Protein AF-0000000083444072 (afdb_homodimer)

pLDDT: mean 93.83, std 14.16, range [19.81, 98.94]

Solvent-accessible surface area (backbone atoms only — not comparable to full-atom values): 60366 Å² total; per-residue (Å²): 132,84,78,77,77,75,77,75,73,75,73,77,70,77,72,69,77,71,76,76,88,66,65,107,48,81,73,55,70,26,40,28,34,31,39,17,31,19,47,27,27,33,38,27,51,42,57,54,41,71,41,73,90,38,32,36,36,33,35,14,54,16,46,85,76,86,48,66,49,48,31,34,25,30,33,38,56,38,54,67,51,37,63,88,34,42,54,76,85,32,44,29,44,62,20,75,47,56,81,49,43,62,44,56,48,78,42,54,30,28,52,6,17,52,56,46,57,46,54,43,56,45,33,35,30,14,31,50,40,28,34,49,43,26,74,55,63,18,70,66,48,18,35,75,48,41,50,56,23,39,17,55,44,21,21,74,44,79,46,50,70,67,46,30,63,73,67,65,62,51,67,55,72,83,56,38,40,82,25,63,35,30,26,19,39,63,58,52,74,47,75,56,30,56,38,53,51,48,17,52,57,69,66,65,60,55,66,43,58,25,17,61,67,35,38,17,24,17,49,21,50,33,30,24,32,25,28,70,89,69,30,28,37,34,23,35,37,60,37,43,36,60,84,51,70,81,45,85,38,54,45,77,42,56,33,23,37,79,58,30,59,34,54,33,89,88,46,71,46,28,40,34,27,34,34,33,32,36,84,86,66,53,70,50,66,41,35,17,77,59,26,35,35,38,20,48,32,31,63,49,37,31,36,36,37,36,66,44,15,34,16,32,58,70,60,28,52,64,43,69,38,67,78,74,35,80,35,64,21,41,9,28,56,18,37,43,33,27,32,36,54,29,34,30,45,51,54,81,93,57,82,74,44,89,58,34,53,60,74,30,67,43,60,28,52,53,32,47,52,40,27,73,75,65,29,37,42,64,48,41,36,33,69,60,41,38,39,27,20,35,13,41,52,79,50,38,91,54,41,67,58,53,43,51,56,58,68,67,48,62,78,54,75,50,43,54,73,65,37,75,77,29,67,30,44,36,50,26,45,44,53,50,51,52,51,51,46,53,42,45,74,28,66,67,22,35,40,33,35,32,68,53,53,54,63,63,26,83,42,39,30,31,29,25,65,56,76,28,31,16,37,38,39,57,26,46,92,41,58,89,53,57,47,45,29,36,56,33,34,55,52,26,65,64,43,46,42,52,34,34,44,44,47,56,38,50,50,54,41,71,64,30,76,60,41,63,90,36,60,72,46,58,64,35,73,31,80,84,48,78,47,51,66,48,36,54,52,47,24,56,74,64,67,34,57,42,55,54,73,68,44,62,20,8,8,31,17,41,21,44,64,78,35,30,21,26,14,38,75,82,26,36,34,70,81,49,37,39,35,33,54,54,33,46,13,33,37,62,63,68,45,41,45,58,56,63,39,49,38,51,18,44,10,49,45,47,31,53,52,55,58,68,74,101,132,84,76,77,78,74,78,77,75,76,73,78,70,76,72,68,76,70,77,75,84,63,63,108,49,80,76,56,70,26,40,28,34,30,38,18,31,17,49,25,28,34,38,26,50,44,57,54,41,71,41,73,87,38,32,36,36,32,34,16,54,15,45,84,78,86,47,67,50,48,31,34,25,28,34,37,56,38,54,67,52,38,64,87,35,43,53,76,84,31,45,30,44,62,22,76,47,56,81,49,44,63,45,55,49,78,40,54,30,28,51,8,18,53,56,44,56,46,52,44,56,44,35,34,30,13,34,51,40,28,35,50,42,27,73,56,62,21,69,65,47,19,34,76,46,40,48,56,23,40,17,55,43,19,22,74,44,80,45,49,70,67,46,31,64,73,67,65,61,52,67,55,70,82,55,37,40,83,24,62,35,30,28,19,40,62,60,51,74,48,74,57,29,57,37,52,52,48,18,52,56,69,65,65,60,56,66,42,59,24,18,62,66,33,37,16,22,17,50,22,51,32,31,23,32,24,28,70,88,69,29,29,40,34,21,35,39,59,36,43,37,59,84,52,68,81,45,85,38,54,46,77,41,57,33,23,38,77,60,31,58,34,54,33,88,87,46,71,46,27,41,35,27,36,32,34,32,36,83,86,66,52,70,49,65,43,34,16,76,58,26,35,37,37,22,49,32,30,64,48,38,33,37,37,36,36,67,44,15,36,16,31,57,69,62,29,52,65,44,70,38,67,78,73,35,79,35,63,22,41,10,27,56,18,35,42,33,29,32,36,53,30,33,30,45,53,55,80,92,55,81,74,43,89,60,33,53,59,73,30,68,44,58,29,51,53,31,48,52,40,28,73,76,66,28,38,41,65,48,41,36,35,70,60,42,39,39,26,19,36,13,41,53,78,51,40,92,54,41,66,58,52,44,50,55,58,68,68,49,63,78,55,74,52,43,56,72,66,37,76,78,29,68,33,45,36,50,29,47,44,54,48,51,51,52,49,45,53,43,43,74,29,66,68,21,34,40,33,36,32,66,53,53,54,64,65,27,82,42,40,29,30,30,26,65,56,75,28,32,15,37,37,40,55,25,46,93,41,59,87,53,58,48,45,29,34,55,34,35,55,51,26,65,64,45,46,43,51,36,35,44,44,46,58,37,50,52,54,41,72,64,28,74,60,42,62,89,36,61,72,46,58,65,35,73,31,79,83,50,77,47,51,67,48,37,53,52,47,23,55,75,64,67,34,56,41,55,54,73,69,43,63,21,8,9,31,17,41,22,46,64,78,34,30,22,26,15,38,72,81,27,36,34,72,82,50,37,38,36,33,56,54,34,46,12,34,36,62,63,70,45,40,46,59,54,62,39,50,38,50,17,43,9,49,45,46,32,53,53,55,57,69,73,104

Secondary structure (DSSP, 8-state):
----------------------SS----EEEEEEE--SHHHHHHHHHHTTSTT--EEEE-SSB---SHHHH-GGGGG-GGGGTTSB-TT-BBPPBGGGTTB--B---B-BTTGGGGTS--EE----HHHHHHHHHTT-TT-SHHHHHHHHHHHEEEE---HHHHHHHT----GGG--S-SEEEE--S---TTHHHHHHHHHHTT----S-TTTT--SSEEE-EESEETTTTEE--HIIIIIGGGTT-TTEEEE-SEEEEEEEE-SSSTTBEEEEEEEETTS-EEEEEEEEEEEE-SHHHHHHHHHHHTTEE-HHHHHHHTPPPSEE-TTTT-SBB---EEEEEEE----SSS-TTHHHH-HHHHHHHHHHHHHHS-SGGG--S-SEEEEE-HHHH-S-HHHHHHHHHHS-TTTTS-THHHH-HHHHHHHHHHHHHHHHHHT-SSS-SEEEE--SS--EEEEEESS----BEEE--TT-TTS--EEE--TT-SHHHHHHHHHHHHHHHHHHTSGGGTTS--EEEETTTT--SHHHHHHHHHHTT-EES-SS--B-SS-BS-GGGT-SB-TT-BBTT-BSEEE-SGGG-SS--SS-HHHHHHHHHHHHHHHHHHH-/----------------------SS----EEEEEEE--SHHHHHHHHHHTTSTT--EEEE-SSB---SHHHHSGGGGG-GGGGTTSB-TT-BBPPBGGGTTB--B---B-BTTGGGGTS--EE----HHHHHHHHHTT-TT-SHHHHHHHHHHHEEEE---HHHHHHHT----GGG--S-SEEEE--S---TTHHHHHHHHHHTT----S-TTTT--SSEEE-EESEETTTTEE--HIIIIIGGGTT-TTEEEE-SEEEEEEEE-SSSTTBEEEEEEEETTS-EEEEEEEEEEEE-SHHHHHHHHHHHTTEE-HHHHHHTTPPPSEE-TTTT-SBB---EEEEEEE----SSS-TTHHHH-HHHHHHHHHHHHHHS-SGGG--S-SEEEEE-HHHH-S-HHHHHHHHHHS-TTTTS-THHHH-HHHHHHHHHHHHHHHHHHT-SSS-SEEEE--SS--EEEEEESS----BEEE--TT-TTS--EEE--TT-SHHHHHHHHHHHHHHHHHHTSGGGTTS--EEEETTTT--SHHHHHHHHHHTT-EES-SS--B-SS-BS-GGGT-SB-TT-BBTT-BSEEE-SGGG-SS--SS-HHHHHHHHHHHHHHHHHHH-

Structure (mmCIF, N/CA/C/O backbone):
data_AF-0000000083444072-model_v1
#
loop_
_entity.id
_entity.type
_entity.pdbx_description
1 polymer 'Glucose-methanol-choline oxidoreductase N-terminal domain-containing protein'
#
loop_
_atom_site.group_PDB
_atom_site.id
_atom_site.type_symbol
_atom_site.label_atom_id
_atom_site.label_alt_id
_atom_site.label_comp_id
_atom_site.label_asym_id
_atom_site.label_entity_id
_atom_site.label_seq_id
_atom_site.pdbx_PDB_ins_code
_atom_site.Cartn_x
_atom_site.Cartn_y
_atom_site.Cartn_z
_atom_site.occupancy
_atom_site.B_iso_or_equiv
_atom_site.auth_seq_id
_atom_site.auth_comp_id
_atom_site.auth_asym_id
_atom_site.auth_atom_id
_atom_site.pdbx_PDB_model_num
ATOM 1 N N . MET A 1 1 ? 26.516 13.695 -36.938 1 22.33 1 MET A N 1
ATOM 2 C CA . MET A 1 1 ? 27.594 13.883 -35.969 1 22.33 1 MET A CA 1
ATOM 3 C C . MET A 1 1 ? 27.172 13.438 -34.594 1 22.33 1 MET A C 1
ATOM 5 O O . MET A 1 1 ? 26.156 13.906 -34.062 1 22.33 1 MET A O 1
ATOM 9 N N . PRO A 1 2 ? 27.359 12.188 -34.125 1 20.38 2 PRO A N 1
ATOM 10 C CA . PRO A 1 2 ? 26.594 11.32 -33.219 1 20.38 2 PRO A CA 1
ATOM 11 C C . PRO A 1 2 ? 26.75 11.719 -31.75 1 20.38 2 PRO A C 1
ATOM 13 O O . PRO A 1 2 ? 27.875 11.883 -31.266 1 20.38 2 PRO A O 1
ATOM 16 N N . ALA A 1 3 ? 25.781 12.562 -31.312 1 24.22 3 ALA A N 1
ATOM 17 C CA . ALA A 1 3 ? 25.766 13.289 -30.047 1 24.22 3 ALA A CA 1
ATOM 18 C C . ALA A 1 3 ? 25.984 12.336 -28.859 1 24.22 3 ALA A C 1
ATOM 20 O O . ALA A 1 3 ? 25.281 11.328 -28.734 1 24.22 3 ALA A O 1
ATOM 21 N N . PHE A 1 4 ? 27.203 12.273 -28.297 1 22.8 4 PHE A N 1
ATOM 22 C CA . PHE A 1 4 ? 27.828 11.5 -27.234 1 22.8 4 PHE A CA 1
ATOM 23 C C . PHE A 1 4 ? 27.047 11.617 -25.938 1 22.8 4 PHE A C 1
ATOM 25 O O . PHE A 1 4 ? 26.859 12.719 -25.406 1 22.8 4 PHE A O 1
ATOM 32 N N . SER A 1 5 ? 25.969 10.875 -25.828 1 20.5 5 SER A N 1
ATOM 33 C CA . SER A 1 5 ? 24.984 10.891 -24.75 1 20.5 5 SER A CA 1
ATOM 34 C C . SER A 1 5 ? 25.641 10.602 -23.406 1 20.5 5 SER A C 1
ATOM 36 O O . SER A 1 5 ? 26.219 9.531 -23.203 1 20.5 5 SER A O 1
ATOM 38 N N . ARG A 1 6 ? 26.266 11.617 -22.797 1 23.25 6 ARG A N 1
ATOM 39 C CA . ARG A 1 6 ? 27.047 11.664 -21.562 1 23.25 6 ARG A CA 1
ATOM 40 C C . ARG A 1 6 ? 26.297 11.008 -20.406 1 23.25 6 ARG A C 1
ATOM 42 O O . ARG A 1 6 ? 25.172 11.398 -20.094 1 23.25 6 ARG A O 1
ATOM 49 N N . LEU A 1 7 ? 26.406 9.781 -20.125 1 21.8 7 LEU A N 1
ATOM 50 C CA . LEU A 1 7 ? 26.016 8.883 -19.047 1 21.8 7 LEU A CA 1
ATOM 51 C C . LEU A 1 7 ? 26.391 9.461 -17.688 1 21.8 7 LEU A C 1
ATOM 53 O O . LEU A 1 7 ? 27.562 9.492 -17.328 1 21.8 7 LEU A O 1
ATOM 57 N N . ALA A 1 8 ? 25.906 10.695 -17.359 1 24.34 8 ALA A N 1
ATOM 58 C CA . ALA A 1 8 ? 26.297 11.273 -16.078 1 24.34 8 ALA A CA 1
ATOM 59 C C . ALA A 1 8 ? 25.969 10.328 -14.922 1 24.34 8 ALA A C 1
ATOM 61 O O . ALA A 1 8 ? 24.797 10.031 -14.672 1 24.34 8 ALA A O 1
ATOM 62 N N . VAL A 1 9 ? 26.734 9.336 -14.641 1 23.8 9 VAL A N 1
ATOM 63 C CA . VAL A 1 9 ? 26.719 8.492 -13.453 1 23.8 9 VAL A CA 1
ATOM 64 C C . VAL A 1 9 ? 26.656 9.359 -12.203 1 23.8 9 VAL A C 1
ATOM 66 O O . VAL A 1 9 ? 27.562 10.148 -11.938 1 23.8 9 VAL A O 1
ATOM 69 N N . ALA A 1 10 ? 25.562 9.953 -11.922 1 24.78 10 ALA A N 1
ATOM 70 C CA . ALA A 1 10 ? 25.438 10.766 -10.719 1 24.78 10 ALA A CA 1
ATOM 71 C C . ALA A 1 10 ? 25.875 9.984 -9.484 1 24.78 10 ALA A C 1
ATOM 73 O O . ALA A 1 10 ? 25.266 8.969 -9.133 1 24.78 10 ALA A O 1
ATOM 74 N N . VAL A 1 11 ? 27.141 9.875 -9.234 1 25.41 11 VAL A N 1
ATOM 75 C CA . VAL A 1 11 ? 27.719 9.445 -7.973 1 25.41 11 VAL A CA 1
ATOM 76 C C . VAL A 1 11 ? 27.062 10.195 -6.816 1 25.41 11 VAL A C 1
ATOM 78 O O . VAL A 1 11 ? 27.156 11.422 -6.734 1 25.41 11 VAL A O 1
ATOM 81 N N . GLN A 1 12 ? 25.906 9.836 -6.508 1 25.47 12 GLN A N 1
ATOM 82 C CA . GLN A 1 12 ? 25.359 10.398 -5.273 1 25.47 12 GLN A CA 1
ATOM 83 C C . GLN A 1 12 ? 26.359 10.25 -4.117 1 25.47 12 GLN A C 1
ATOM 85 O O . GLN A 1 12 ? 26.625 9.141 -3.658 1 25.47 12 GLN A O 1
ATOM 90 N N . LEU A 1 13 ? 27.375 11.062 -4.137 1 27.72 13 LEU A N 1
ATOM 91 C CA . LEU A 1 13 ? 28.234 11.234 -2.967 1 27.72 13 LEU A CA 1
ATOM 92 C C . LEU A 1 13 ? 27.406 11.523 -1.722 1 27.72 13 LEU A C 1
ATOM 94 O O . LEU A 1 13 ? 26.625 12.484 -1.699 1 27.72 13 LEU A O 1
ATOM 98 N N . LEU A 1 14 ? 27.016 10.586 -1.054 1 28.97 14 LEU A N 1
ATOM 99 C CA . LEU A 1 14 ? 26.594 10.688 0.339 1 28.97 14 LEU A CA 1
ATOM 100 C C . LEU A 1 14 ? 27.531 11.594 1.128 1 28.97 14 LEU A C 1
ATOM 102 O O . LEU A 1 14 ? 28.609 11.172 1.544 1 28.97 14 LEU A O 1
ATOM 106 N N . ALA A 1 15 ? 27.625 12.789 0.689 1 27.89 15 ALA A N 1
ATOM 107 C CA . ALA A 1 15 ? 28.422 13.68 1.525 1 27.89 15 ALA A CA 1
ATOM 108 C C . ALA A 1 15 ? 27.781 13.852 2.902 1 27.89 15 ALA A C 1
ATOM 110 O O . ALA A 1 15 ? 26.875 14.672 3.078 1 27.89 15 ALA A O 1
ATOM 111 N N . VAL A 1 16 ? 27.391 12.773 3.596 1 31.75 16 VAL A N 1
ATOM 112 C CA . VAL A 1 16 ? 27.188 13.016 5.02 1 31.75 16 VAL A CA 1
ATOM 113 C C . VAL A 1 16 ? 28.438 13.625 5.633 1 31.75 16 VAL A C 1
ATOM 115 O O . VAL A 1 16 ? 29.5 13 5.652 1 31.75 16 VAL A O 1
ATOM 118 N N . ILE A 1 17 ? 28.594 14.797 5.484 1 32.66 17 ILE A N 1
ATOM 119 C CA . ILE A 1 17 ? 29.688 15.43 6.219 1 32.66 17 ILE A CA 1
ATOM 120 C C . ILE A 1 17 ? 29.609 15.039 7.695 1 32.66 17 ILE A C 1
ATOM 122 O O . ILE A 1 17 ? 28.609 15.32 8.359 1 32.66 17 ILE A O 1
ATOM 126 N N . VAL A 1 18 ? 30.297 13.969 8.094 1 35.69 18 VAL A N 1
ATOM 127 C CA . VAL A 1 18 ? 30.609 13.719 9.5 1 35.69 18 VAL A CA 1
ATOM 128 C C . VAL A 1 18 ? 31.25 14.953 10.117 1 35.69 18 VAL A C 1
ATOM 130 O O . VAL A 1 18 ? 32.219 15.484 9.586 1 35.69 18 VAL A O 1
ATOM 133 N N . ALA A 1 19 ? 30.578 15.555 11.086 1 34.44 19 ALA A N 1
ATOM 134 C CA . ALA A 1 19 ? 31.188 16.625 11.875 1 34.44 19 ALA A CA 1
ATOM 135 C C . ALA A 1 19 ? 32.594 16.266 12.305 1 34.44 19 ALA A C 1
ATOM 137 O O . ALA A 1 19 ? 32.875 15.125 12.719 1 34.44 19 ALA A O 1
ATOM 138 N N . PRO A 1 20 ? 33.719 16.984 12.078 1 34.66 20 PRO A N 1
ATOM 139 C CA . PRO A 1 20 ? 35.031 16.75 12.633 1 34.66 20 PRO A CA 1
ATOM 140 C C . PRO A 1 20 ? 35.031 16.5 14.141 1 34.66 20 PRO A C 1
ATOM 142 O O . PRO A 1 20 ? 34.125 16.953 14.836 1 34.66 20 PRO A O 1
ATOM 145 N N . VAL A 1 21 ? 35.688 15.5 14.758 1 32.81 21 VAL A N 1
ATOM 146 C CA . VAL A 1 21 ? 36.125 15.422 16.156 1 32.81 21 VAL A CA 1
ATOM 147 C C . VAL A 1 21 ? 36.75 16.75 16.594 1 32.81 21 VAL A C 1
ATOM 149 O O . VAL A 1 21 ? 37.812 17.125 16.109 1 32.81 21 VAL A O 1
ATOM 152 N N . LEU A 1 22 ? 36.031 17.781 16.984 1 32.41 22 LEU A N 1
ATOM 153 C CA . LEU A 1 22 ? 36.562 19.031 17.484 1 32.41 22 LEU A CA 1
ATOM 154 C C . LEU A 1 22 ? 37.406 18.812 18.734 1 32.41 22 LEU A C 1
ATOM 156 O O . LEU A 1 22 ? 36.906 18.219 19.703 1 32.41 22 LEU A O 1
ATOM 160 N N . GLY A 1 23 ? 38.781 18.719 18.812 1 32.22 23 GLY A N 1
ATOM 161 C CA . GLY A 1 23 ? 39.562 19.016 20 1 32.22 23 GLY A CA 1
ATOM 162 C C . GLY A 1 23 ? 38.938 20.094 20.859 1 32.22 23 GLY A C 1
ATOM 163 O O . GLY A 1 23 ? 37.906 20.672 20.5 1 32.22 23 GLY A O 1
ATOM 164 N N . ALA A 1 24 ? 39.75 20.891 21.844 1 35.5 24 ALA A N 1
ATOM 165 C CA . ALA A 1 24 ? 39.219 22.016 22.609 1 35.5 24 ALA A CA 1
ATOM 166 C C . ALA A 1 24 ? 38.406 22.938 21.719 1 35.5 24 ALA A C 1
ATOM 168 O O . ALA A 1 24 ? 38.906 23.953 21.25 1 35.5 24 ALA A O 1
ATOM 169 N N . ALA A 1 25 ? 37.75 22.562 20.578 1 38.97 25 ALA A N 1
ATOM 170 C CA . ALA A 1 25 ? 37.344 23.016 19.25 1 38.97 25 ALA A CA 1
ATOM 171 C C . ALA A 1 25 ? 36.344 24.156 19.359 1 38.97 25 ALA A C 1
ATOM 173 O O . ALA A 1 25 ? 35.562 24.234 20.328 1 38.97 25 ALA A O 1
ATOM 174 N N . ALA A 1 26 ? 36.156 25.141 18.484 1 43.91 26 ALA A N 1
ATOM 175 C CA . ALA A 1 26 ? 35.281 26.266 18.219 1 43.91 26 ALA A CA 1
ATOM 176 C C . ALA A 1 26 ? 33.812 25.844 18.234 1 43.91 26 ALA A C 1
ATOM 178 O O . ALA A 1 26 ? 33.438 24.812 17.672 1 43.91 26 ALA A O 1
ATOM 179 N N . LYS A 1 27 ? 33.188 26.375 19.219 1 61.53 27 LYS A N 1
ATOM 180 C CA . LYS A 1 27 ? 31.734 26.203 19.359 1 61.53 27 LYS A CA 1
ATOM 181 C C . LYS A 1 27 ? 31.047 26.312 18 1 61.53 27 LYS A C 1
ATOM 183 O O . LYS A 1 27 ? 31.156 27.344 17.328 1 61.53 27 LYS A O 1
ATOM 188 N N . PRO A 1 28 ? 30.469 25.344 17.359 1 74.94 28 PRO A N 1
ATOM 189 C CA . PRO A 1 28 ? 29.828 25.484 16.047 1 74.94 28 PRO A CA 1
ATOM 190 C C . PRO A 1 28 ? 28.766 26.578 16.031 1 74.94 28 PRO A C 1
ATOM 192 O O . PRO A 1 28 ? 27.828 26.547 16.828 1 74.94 28 PRO A O 1
ATOM 195 N N . GLN A 1 29 ? 29.094 27.703 15.289 1 90.44 29 GLN A N 1
ATOM 196 C CA . GLN A 1 29 ? 28.266 28.906 15.242 1 90.44 29 GLN A CA 1
ATOM 197 C C . GLN A 1 29 ? 27.75 29.172 13.828 1 90.44 29 GLN A C 1
ATOM 199 O O . GLN A 1 29 ? 28.5 29.031 12.859 1 90.44 29 GLN A O 1
ATOM 204 N N . TYR A 1 30 ? 26.484 29.469 13.758 1 97.88 30 TYR A N 1
ATOM 205 C CA . TYR A 1 30 ? 25.781 29.844 12.531 1 97.88 30 TYR A CA 1
ATOM 206 C C . TYR A 1 30 ? 25.094 31.188 12.688 1 97.88 30 TYR A C 1
ATOM 208 O O . TYR A 1 30 ? 24.906 31.672 13.805 1 97.88 30 TYR A O 1
ATOM 216 N N . ASP A 1 31 ? 24.828 31.844 11.57 1 98.06 31 ASP A N 1
ATOM 217 C CA . ASP A 1 31 ? 23.969 33.031 11.664 1 98.06 31 ASP A CA 1
ATOM 218 C C . ASP A 1 31 ? 22.562 32.656 12.148 1 98.06 31 ASP A C 1
ATOM 220 O O . ASP A 1 31 ? 22.016 33.312 13.023 1 98.06 31 ASP A O 1
ATOM 224 N N . TYR A 1 32 ? 22.062 31.578 11.586 1 98.56 32 TYR A N 1
ATOM 225 C CA . TYR A 1 32 ? 20.734 31.094 11.945 1 98.56 32 TYR A CA 1
ATOM 226 C C . TYR A 1 32 ? 20.766 29.609 12.281 1 98.56 32 TYR A C 1
ATOM 228 O O . TYR A 1 32 ? 21.469 28.828 11.633 1 98.56 32 TYR A O 1
ATOM 236 N N . VAL A 1 33 ? 20.016 29.25 13.305 1 98.75 33 VAL A N 1
ATOM 237 C CA . VAL A 1 33 ? 19.734 27.859 13.633 1 98.75 33 VAL A CA 1
ATOM 238 C C . VAL A 1 33 ? 18.234 27.594 13.523 1 98.75 33 VAL A C 1
ATOM 240 O O . VAL A 1 33 ? 17.438 28.219 14.219 1 98.75 33 VAL A O 1
ATOM 243 N N . ILE A 1 34 ? 17.891 26.719 12.594 1 98.94 34 ILE A N 1
ATOM 244 C CA . ILE A 1 34 ? 16.484 26.375 12.352 1 98.94 34 ILE A CA 1
ATOM 245 C C . ILE A 1 34 ? 16.188 25 12.945 1 98.94 34 ILE A C 1
ATOM 247 O O . ILE A 1 34 ? 16.875 24.016 12.641 1 98.94 34 ILE A O 1
ATOM 251 N N . VAL A 1 35 ? 15.18 24.938 13.805 1 98.94 35 VAL A N 1
ATOM 252 C CA . VAL A 1 35 ? 14.766 23.688 14.422 1 98.94 35 VAL A CA 1
ATOM 253 C C . VAL A 1 35 ? 13.578 23.094 13.672 1 98.94 35 VAL A C 1
ATOM 255 O O . VAL A 1 35 ? 12.438 23.531 13.867 1 98.94 35 VAL A O 1
ATOM 258 N N . GLY A 1 36 ? 13.812 22.062 12.891 1 98.81 36 GLY A N 1
ATOM 259 C CA . GLY A 1 36 ? 12.828 21.422 12.039 1 98.81 36 GLY A CA 1
ATOM 260 C C . GLY A 1 36 ? 13.148 21.531 10.555 1 98.81 36 GLY A C 1
ATOM 261 O O . GLY A 1 36 ? 13.258 22.641 10.023 1 98.81 36 GLY A O 1
ATOM 262 N N . GLY A 1 37 ? 13.336 20.438 9.945 1 98.81 37 GLY A N 1
ATOM 263 C CA . GLY A 1 37 ? 13.57 20.375 8.516 1 98.81 37 GLY A CA 1
ATOM 264 C C . GLY A 1 37 ? 12.336 19.969 7.723 1 98.81 37 GLY A C 1
ATOM 265 O O . GLY A 1 37 ? 12.422 19.156 6.801 1 98.81 37 GLY A O 1
ATOM 266 N N . GLY A 1 38 ? 11.133 20.453 8.133 1 98.69 38 GLY A N 1
ATOM 267 C CA . GLY A 1 38 ? 9.898 20.281 7.387 1 98.69 38 GLY A CA 1
ATOM 268 C C . GLY A 1 38 ? 9.727 21.312 6.277 1 98.69 38 GLY A C 1
ATOM 269 O O . GLY A 1 38 ? 10.711 21.859 5.777 1 98.69 38 GLY A O 1
ATOM 270 N N . VAL A 1 39 ? 8.523 21.625 5.891 1 98.81 39 VAL A N 1
ATOM 271 C CA . VAL A 1 39 ? 8.195 22.484 4.754 1 98.81 39 VAL A CA 1
ATOM 272 C C . VAL A 1 39 ? 8.781 23.875 4.965 1 98.81 39 VAL A C 1
ATOM 274 O O . VAL A 1 39 ? 9.625 24.328 4.188 1 98.81 39 VAL A O 1
ATOM 277 N N . THR A 1 40 ? 8.43 24.484 6.031 1 98.94 40 THR A N 1
ATOM 278 C CA . THR A 1 40 ? 8.797 25.891 6.23 1 98.94 40 THR A CA 1
ATOM 279 C C . THR A 1 40 ? 10.273 26.016 6.574 1 98.94 40 THR A C 1
ATOM 281 O O . THR A 1 40 ? 10.945 26.953 6.129 1 98.94 40 THR A O 1
ATOM 284 N N . GLY A 1 41 ? 10.805 25.062 7.332 1 98.88 41 GLY A N 1
ATOM 285 C CA . GLY A 1 41 ? 12.219 25.109 7.668 1 98.88 41 GLY A CA 1
ATOM 286 C C . GLY A 1 41 ? 13.125 25.047 6.449 1 98.88 41 GLY A C 1
ATOM 287 O O . GLY A 1 41 ? 14.086 25.812 6.344 1 98.88 41 GLY A O 1
ATOM 288 N N . LEU A 1 42 ? 12.773 24.188 5.59 1 98.88 42 LEU A N 1
ATOM 289 C CA . LEU A 1 42 ? 13.594 24.016 4.398 1 98.88 42 LEU A CA 1
ATOM 290 C C . LEU A 1 42 ? 13.461 25.219 3.471 1 98.88 42 LEU A C 1
ATOM 292 O O . LEU A 1 42 ? 14.422 25.609 2.809 1 98.88 42 LEU A O 1
ATOM 296 N N . ILE A 1 43 ? 12.281 25.812 3.371 1 98.94 43 ILE A N 1
ATOM 297 C CA . ILE A 1 43 ? 12.078 26.984 2.531 1 98.94 43 ILE A CA 1
ATOM 298 C C . ILE A 1 43 ? 12.906 28.156 3.068 1 98.94 43 ILE A C 1
ATOM 300 O O . ILE A 1 43 ? 13.617 28.828 2.311 1 98.94 43 ILE A O 1
ATOM 304 N N . VAL A 1 44 ? 12.82 28.375 4.363 1 98.88 44 VAL A N 1
ATOM 305 C CA . VAL A 1 44 ? 13.539 29.5 4.965 1 98.88 44 VAL A CA 1
ATOM 306 C C . VAL A 1 44 ? 15.039 29.281 4.844 1 98.88 44 VAL A C 1
ATOM 308 O O . VAL A 1 44 ? 15.789 30.203 4.531 1 98.88 44 VAL A O 1
ATOM 311 N N . ALA A 1 45 ? 15.453 28.016 5.094 1 98.88 45 ALA A N 1
ATOM 312 C CA . ALA A 1 45 ? 16.859 27.688 4.914 1 98.88 45 ALA A CA 1
ATOM 313 C C . ALA A 1 45 ? 17.312 27.984 3.486 1 98.88 45 ALA A C 1
ATOM 315 O O . ALA A 1 45 ? 18.391 28.562 3.27 1 98.88 45 ALA A O 1
ATOM 316 N N . ASN A 1 46 ? 16.531 27.531 2.531 1 98.81 46 ASN A N 1
ATOM 317 C CA . ASN A 1 46 ? 16.812 27.766 1.118 1 98.81 46 ASN A CA 1
ATOM 318 C C . ASN A 1 46 ? 16.938 29.266 0.812 1 98.81 46 ASN A C 1
ATOM 320 O O . ASN A 1 46 ? 17.953 29.703 0.275 1 98.81 46 ASN A O 1
ATOM 324 N N . ARG A 1 47 ? 16.016 30.031 1.199 1 98.75 47 ARG A N 1
ATOM 325 C CA . ARG A 1 47 ? 15.945 31.438 0.835 1 98.75 47 ARG A CA 1
ATOM 326 C C . ARG A 1 47 ? 17.031 32.25 1.541 1 98.75 47 ARG A C 1
ATOM 328 O O . ARG A 1 47 ? 17.641 33.125 0.943 1 98.75 47 ARG A O 1
ATOM 335 N N . ILE A 1 48 ? 17.297 31.984 2.811 1 98.5 48 ILE A N 1
ATOM 336 C CA . ILE A 1 48 ? 18.297 32.75 3.555 1 98.5 48 ILE A CA 1
ATOM 337 C C . ILE A 1 48 ? 19.688 32.469 2.967 1 98.5 48 ILE A C 1
ATOM 339 O O . ILE A 1 48 ? 20.5 33.375 2.826 1 98.5 48 ILE A O 1
ATOM 343 N N . THR A 1 49 ? 19.969 31.234 2.564 1 98.38 49 THR A N 1
ATOM 344 C CA . THR A 1 49 ? 21.312 30.859 2.135 1 98.38 49 THR A CA 1
ATOM 345 C C . THR A 1 49 ? 21.562 31.281 0.69 1 98.38 49 THR A C 1
ATOM 347 O O . THR A 1 49 ? 22.656 31.062 0.154 1 98.38 49 THR A O 1
ATOM 350 N N . GLU A 1 50 ? 20.516 31.844 0.04 1 98 50 GLU A N 1
ATOM 351 C CA . GLU A 1 50 ? 20.781 32.5 -1.225 1 98 50 GLU A CA 1
ATOM 352 C C . GLU A 1 50 ? 21.891 33.562 -1.068 1 98 50 GLU A C 1
ATOM 354 O O . GLU A 1 50 ? 22.641 33.812 -2.01 1 98 50 GLU A O 1
ATOM 359 N N . ASP A 1 51 ? 21.906 34.125 0.073 1 97.69 51 ASP A N 1
ATOM 360 C CA . ASP A 1 51 ? 23.016 35 0.441 1 97.69 51 ASP A CA 1
ATOM 361 C C . ASP A 1 51 ? 24.188 34.219 1.006 1 97.69 51 ASP A C 1
ATOM 363 O O . ASP A 1 51 ? 24.125 33.75 2.146 1 97.69 51 ASP A O 1
ATOM 367 N N . LYS A 1 52 ? 25.219 34.156 0.364 1 97 52 LYS A N 1
ATOM 368 C CA . LYS A 1 52 ? 26.344 33.281 0.684 1 97 52 LYS A CA 1
ATOM 369 C C . LYS A 1 52 ? 27.016 33.719 1.989 1 97 52 LYS A C 1
ATOM 371 O O . LYS A 1 52 ? 27.766 32.969 2.59 1 97 52 LYS A O 1
ATOM 376 N N . SER A 1 53 ? 26.812 34.906 2.414 1 96.69 53 SER A N 1
ATOM 377 C CA . SER A 1 53 ? 27.422 35.406 3.637 1 96.69 53 SER A CA 1
ATOM 378 C C . SER A 1 53 ? 26.656 34.969 4.871 1 96.69 53 SER A C 1
ATOM 380 O O . SER A 1 53 ? 27.125 35.125 6 1 96.69 53 SER A O 1
ATOM 382 N N . LYS A 1 54 ? 25.516 34.375 4.707 1 98 54 LYS A N 1
ATOM 383 C CA . LYS A 1 54 ? 24.688 33.906 5.809 1 98 54 LYS A CA 1
ATOM 384 C C . LYS A 1 54 ? 24.797 32.375 5.961 1 98 54 LYS A C 1
ATOM 386 O O . LYS A 1 54 ? 24.578 31.641 5 1 98 54 LYS A O 1
ATOM 391 N N . THR A 1 55 ? 25.094 31.969 7.125 1 98.12 55 THR A N 1
ATOM 392 C CA . THR A 1 55 ? 25.203 30.531 7.395 1 98.12 55 THR A CA 1
ATOM 393 C C . THR A 1 55 ? 23.969 30.031 8.156 1 98.12 55 THR A C 1
ATOM 395 O O . THR A 1 55 ? 23.453 30.734 9.023 1 98.12 55 THR A O 1
ATOM 398 N N . VAL A 1 56 ? 23.5 28.844 7.738 1 98.69 56 VAL A N 1
ATOM 399 C CA . VAL A 1 56 ? 22.297 28.281 8.328 1 98.69 56 VAL A CA 1
ATOM 400 C C . VAL A 1 56 ? 22.531 26.828 8.711 1 98.69 56 VAL A C 1
ATOM 402 O O . VAL A 1 56 ? 23.141 26.062 7.945 1 98.69 56 VAL A O 1
ATOM 405 N N . LEU A 1 57 ? 22.141 26.469 9.93 1 98.69 57 LEU A N 1
ATOM 406 C CA . LEU A 1 57 ? 22.031 25.078 10.359 1 98.69 57 LEU A CA 1
ATOM 407 C C . LEU A 1 57 ? 20.562 24.688 10.523 1 98.69 57 LEU A C 1
ATOM 409 O O . LEU A 1 57 ? 19.797 25.375 11.188 1 98.69 57 LEU A O 1
ATOM 413 N N . VAL A 1 58 ? 20.172 23.625 9.836 1 98.81 58 VAL A N 1
ATOM 414 C CA . VAL A 1 58 ? 18.859 23.016 10.055 1 98.81 58 VAL A CA 1
ATOM 415 C C . VAL A 1 58 ? 19.031 21.719 10.859 1 98.81 58 VAL A C 1
ATOM 417 O O . VAL A 1 58 ? 19.844 20.859 10.516 1 98.81 58 VAL A O 1
ATOM 420 N N . VAL A 1 59 ? 18.266 21.641 11.93 1 98.69 59 VAL A N 1
ATOM 421 C CA . VAL A 1 59 ? 18.281 20.438 12.758 1 98.69 59 VAL A CA 1
ATOM 422 C C . VAL A 1 59 ? 16.953 19.672 12.586 1 98.69 59 VAL A C 1
ATOM 424 O O . VAL A 1 59 ? 15.883 20.25 12.773 1 98.69 59 VAL A O 1
ATOM 427 N N . GLU A 1 60 ? 17.031 18.422 12.148 1 98.69 60 GLU A N 1
ATOM 428 C CA . GLU A 1 60 ? 15.891 17.547 11.906 1 98.69 60 GLU A CA 1
ATOM 429 C C . GLU A 1 60 ? 16.016 16.234 12.672 1 98.69 60 GLU A C 1
ATOM 431 O O . GLU A 1 60 ? 17.047 15.562 12.578 1 98.69 60 GLU A O 1
ATOM 436 N N . ALA A 1 61 ? 14.938 15.914 13.406 1 98.25 61 ALA A N 1
ATOM 437 C CA . ALA A 1 61 ? 14.938 14.695 14.211 1 98.25 61 ALA A CA 1
ATOM 438 C C . ALA A 1 61 ? 14.906 13.453 13.32 1 98.25 61 ALA A C 1
ATOM 440 O O . ALA A 1 61 ? 15.477 12.422 13.672 1 98.25 61 ALA A O 1
ATOM 441 N N . GLY A 1 62 ? 14.211 13.547 12.25 1 98 62 GLY A N 1
ATOM 442 C CA . GLY A 1 62 ? 14.062 12.414 11.352 1 98 62 GLY A CA 1
ATOM 443 C C . GLY A 1 62 ? 15.227 12.258 10.391 1 98 62 GLY A C 1
ATOM 444 O O . GLY A 1 62 ? 16.125 13.102 10.352 1 98 62 GLY A O 1
ATOM 445 N N . ASP A 1 63 ? 15.203 11.188 9.594 1 97.56 63 ASP A N 1
ATOM 446 C CA . ASP A 1 63 ? 16.25 10.875 8.617 1 97.56 63 ASP A CA 1
ATOM 447 C C . ASP A 1 63 ? 15.906 11.453 7.246 1 97.56 63 ASP A C 1
ATOM 449 O O . ASP A 1 63 ? 14.812 11.984 7.043 1 97.56 63 ASP A O 1
ATOM 453 N N . ASN A 1 64 ? 16.922 11.469 6.43 1 97.38 64 ASN A N 1
ATOM 454 C CA . ASN A 1 64 ? 16.719 11.734 5.012 1 97.38 64 ASN A CA 1
ATOM 455 C C . ASN A 1 64 ? 16.328 10.469 4.254 1 97.38 64 ASN A C 1
ATOM 457 O O . ASN A 1 64 ? 17.156 9.586 4.031 1 97.38 64 ASN A O 1
ATOM 461 N N . VAL A 1 65 ? 15.047 10.375 3.9 1 95.69 65 VAL A N 1
ATOM 462 C CA . VAL A 1 65 ? 14.508 9.141 3.342 1 95.69 65 VAL A CA 1
ATOM 463 C C . VAL A 1 65 ? 13.977 9.398 1.935 1 95.69 65 VAL A C 1
ATOM 465 O O . VAL A 1 65 ? 13.258 10.375 1.705 1 95.69 65 VAL A O 1
ATOM 468 N N . ASP A 1 66 ? 14.375 8.617 0.926 1 93.25 66 ASP A N 1
ATOM 469 C CA . ASP A 1 66 ? 13.906 8.703 -0.452 1 93.25 66 ASP A CA 1
ATOM 470 C C . ASP A 1 66 ? 13.695 7.305 -1.042 1 93.25 66 ASP A C 1
ATOM 472 O O . ASP A 1 66 ? 14.586 6.77 -1.706 1 93.25 66 ASP A O 1
ATOM 476 N N . THR A 1 67 ? 12.57 6.754 -0.808 1 92.81 67 THR A N 1
ATOM 477 C CA . THR A 1 67 ? 12.18 5.426 -1.27 1 92.81 67 THR A CA 1
ATOM 478 C C . THR A 1 67 ? 10.961 5.504 -2.182 1 92.81 67 THR A C 1
ATOM 480 O O . THR A 1 67 ? 10.367 6.574 -2.346 1 92.81 67 THR A O 1
ATOM 483 N N . ASP A 1 68 ? 10.547 4.461 -2.791 1 92.94 68 ASP A N 1
ATOM 484 C CA . ASP A 1 68 ? 9.352 4.426 -3.625 1 92.94 68 ASP A CA 1
ATOM 485 C C . ASP A 1 68 ? 8.125 4.891 -2.846 1 92.94 68 ASP A C 1
ATOM 487 O O . ASP A 1 68 ? 7.25 5.562 -3.396 1 92.94 68 ASP A O 1
ATOM 491 N N . ASN A 1 69 ? 8.102 4.57 -1.562 1 94.31 69 ASN A N 1
ATOM 492 C CA . ASN A 1 69 ? 6.977 4.957 -0.715 1 94.31 69 ASN A CA 1
ATOM 493 C C . ASN A 1 69 ? 6.844 6.477 -0.621 1 94.31 69 ASN A C 1
ATOM 495 O O . ASN A 1 69 ? 5.734 6.996 -0.481 1 94.31 69 ASN A O 1
ATOM 499 N N . THR A 1 70 ? 7.965 7.199 -0.699 1 96.56 70 THR A N 1
ATOM 500 C CA . THR A 1 70 ? 7.941 8.648 -0.532 1 96.56 70 THR A CA 1
ATOM 501 C C . THR A 1 70 ? 8.047 9.352 -1.883 1 96.56 70 THR A C 1
ATOM 503 O O . THR A 1 70 ? 7.789 10.555 -1.986 1 96.56 70 THR A O 1
ATOM 506 N N . LYS A 1 71 ? 8.375 8.594 -2.998 1 96.94 71 LYS A N 1
ATOM 507 C CA . LYS A 1 71 ? 8.609 9.188 -4.312 1 96.94 71 LYS A CA 1
ATOM 508 C C . LYS A 1 71 ? 7.375 9.062 -5.199 1 96.94 71 LYS A C 1
ATOM 510 O O . LYS A 1 71 ? 7.039 9.992 -5.934 1 96.94 71 LYS A O 1
ATOM 515 N N . ILE A 1 72 ? 6.742 7.906 -5.148 1 97.75 72 ILE A N 1
ATOM 516 C CA . ILE A 1 72 ? 5.688 7.586 -6.102 1 97.75 72 ILE A CA 1
ATOM 517 C C . ILE A 1 72 ? 4.359 8.172 -5.617 1 97.75 72 ILE A C 1
ATOM 519 O O . ILE A 1 72 ? 3.906 7.863 -4.516 1 97.75 72 ILE A O 1
ATOM 523 N N . PRO A 1 73 ? 3.691 8.961 -6.434 1 98.44 73 PRO A N 1
ATOM 524 C CA . PRO A 1 73 ? 2.471 9.641 -5.996 1 98.44 73 PRO A CA 1
ATOM 525 C C . PRO A 1 73 ? 1.389 8.672 -5.527 1 98.44 73 PRO A C 1
ATOM 527 O O . PRO A 1 73 ? 0.757 8.898 -4.492 1 98.44 73 PRO A O 1
ATOM 530 N N . TYR A 1 74 ? 1.209 7.555 -6.156 1 97.88 74 TYR A N 1
ATOM 531 C CA . TYR A 1 74 ? 0.154 6.609 -5.805 1 97.88 74 TYR A CA 1
ATOM 532 C C . TYR A 1 74 ? 0.319 6.121 -4.371 1 97.88 74 TYR A C 1
ATOM 534 O O . TYR A 1 74 ? -0.66 5.75 -3.717 1 97.88 74 TYR A O 1
ATOM 542 N N . LYS A 1 75 ? 1.505 6.094 -3.885 1 96.75 75 LYS A N 1
ATOM 543 C CA . LYS A 1 75 ? 1.762 5.562 -2.549 1 96.75 75 LYS A CA 1
ATOM 544 C C . LYS A 1 75 ? 1.168 6.469 -1.474 1 96.75 75 LYS A C 1
ATOM 546 O O . LYS A 1 75 ? 1.039 6.062 -0.316 1 96.75 75 LYS A O 1
ATOM 551 N N . ALA A 1 76 ? 0.692 7.598 -1.854 1 96.81 76 ALA A N 1
ATOM 552 C CA . ALA A 1 76 ? -0.066 8.445 -0.935 1 96.81 76 ALA A CA 1
ATOM 553 C C . ALA A 1 76 ? -1.386 7.781 -0.545 1 96.81 76 ALA A C 1
ATOM 555 O O . ALA A 1 76 ? -2.01 8.164 0.447 1 96.81 76 ALA A O 1
ATOM 556 N N . ASN A 1 77 ? -1.817 6.852 -1.332 1 94.81 77 ASN A N 1
ATOM 557 C CA . ASN A 1 77 ? -3.045 6.117 -1.039 1 94.81 77 ASN A CA 1
ATOM 558 C C . ASN A 1 77 ? -2.809 5.012 -0.016 1 94.81 77 ASN A C 1
ATOM 560 O O . ASN A 1 77 ? -3.76 4.457 0.534 1 94.81 77 ASN A O 1
ATOM 564 N N . ASP A 1 78 ? -1.563 4.723 0.241 1 93.12 78 ASP A N 1
ATOM 565 C CA . ASP A 1 78 ? -1.159 3.664 1.162 1 93.12 78 ASP A CA 1
ATOM 566 C C . ASP A 1 78 ? -0.698 4.246 2.496 1 93.12 78 ASP A C 1
ATOM 568 O O . ASP A 1 78 ? 0.464 4.629 2.645 1 93.12 78 ASP A O 1
ATOM 572 N N . LEU A 1 79 ? -1.562 4.207 3.477 1 91.56 79 LEU A N 1
ATOM 573 C CA . LEU A 1 79 ? -1.251 4.809 4.766 1 91.56 79 LEU A CA 1
ATOM 574 C C . LEU A 1 79 ? -0.026 4.152 5.395 1 91.56 79 LEU A C 1
ATOM 576 O O . LEU A 1 79 ? 0.69 4.785 6.176 1 91.56 79 LEU A O 1
ATOM 580 N N . THR A 1 80 ? 0.265 2.943 5.059 1 92 80 THR A N 1
ATOM 581 C CA . THR A 1 80 ? 1.386 2.221 5.652 1 92 80 THR A CA 1
ATOM 582 C C . THR A 1 80 ? 2.711 2.709 5.074 1 92 80 THR A C 1
ATOM 584 O O . THR A 1 80 ? 3.777 2.414 5.617 1 92 80 THR A O 1
ATOM 587 N N . SER A 1 81 ? 2.668 3.467 4.012 1 92.94 81 SER A N 1
ATOM 588 C CA . SER A 1 81 ? 3.869 4.012 3.389 1 92.94 81 SER A CA 1
ATOM 589 C C . SER A 1 81 ? 4.555 5.023 4.301 1 92.94 81 SER A C 1
ATOM 591 O O . SER A 1 81 ? 5.742 5.312 4.133 1 92.94 81 SER A O 1
ATOM 593 N N . ALA A 1 82 ? 3.826 5.531 5.273 1 92.94 82 ALA A N 1
ATOM 594 C CA . ALA A 1 82 ? 4.379 6.535 6.18 1 92.94 82 ALA A CA 1
ATOM 595 C C . ALA A 1 82 ? 4.945 5.887 7.438 1 92.94 82 ALA A C 1
ATOM 597 O O . ALA A 1 82 ? 5.539 6.562 8.281 1 92.94 82 ALA A O 1
ATOM 598 N N . ALA A 1 83 ? 4.746 4.609 7.566 1 89.62 83 ALA A N 1
ATOM 599 C CA . ALA A 1 83 ? 5.203 3.908 8.766 1 89.62 83 ALA A CA 1
ATOM 600 C C . ALA A 1 83 ? 6.699 4.109 8.977 1 89.62 83 ALA A C 1
ATOM 602 O O . ALA A 1 83 ? 7.488 4.016 8.031 1 89.62 83 ALA A O 1
ATOM 603 N N . GLY A 1 84 ? 7.07 4.508 10.172 1 91.5 84 GLY A N 1
ATOM 604 C CA . GLY A 1 84 ? 8.469 4.73 10.523 1 91.5 84 GLY A CA 1
ATOM 605 C C . GLY A 1 84 ? 8.922 6.156 10.281 1 91.5 84 GLY A C 1
ATOM 606 O O . GLY A 1 84 ? 10.047 6.52 10.633 1 91.5 84 GLY A O 1
ATOM 607 N N . LEU A 1 85 ? 8.062 6.98 9.727 1 96.38 85 LEU A N 1
ATOM 608 C CA . LEU A 1 85 ? 8.422 8.359 9.398 1 96.38 85 LEU A CA 1
ATOM 609 C C . LEU A 1 85 ? 7.617 9.344 10.242 1 96.38 85 LEU A C 1
ATOM 611 O O . LEU A 1 85 ? 7.453 10.5 9.859 1 96.38 85 LEU A O 1
ATOM 615 N N . ILE A 1 86 ? 7.016 8.867 11.336 1 95.88 86 ILE A N 1
ATOM 616 C CA . ILE A 1 86 ? 6.207 9.656 12.266 1 95.88 86 ILE A CA 1
ATOM 617 C C . ILE A 1 86 ? 6.762 9.516 13.68 1 95.88 86 ILE A C 1
ATOM 619 O O . ILE A 1 86 ? 7.316 8.477 14.039 1 95.88 86 ILE A O 1
ATOM 623 N N . TRP A 1 87 ? 6.707 10.641 14.43 1 95.5 87 TRP A N 1
ATOM 624 C CA . TRP A 1 87 ? 7.039 10.516 15.852 1 95.5 87 TRP A CA 1
ATOM 625 C C . TRP A 1 87 ? 6.215 9.414 16.516 1 95.5 87 TRP A C 1
ATOM 627 O O . TRP A 1 87 ? 4.988 9.391 16.375 1 95.5 87 TRP A O 1
ATOM 637 N N . GLU A 1 88 ? 6.883 8.547 17.188 1 89.12 88 GLU A N 1
ATOM 638 C CA . GLU A 1 88 ? 6.207 7.398 17.766 1 89.12 88 GLU A CA 1
ATOM 639 C C . GLU A 1 88 ? 5.723 7.707 19.188 1 89.12 88 GLU A C 1
ATOM 641 O O . GLU A 1 88 ? 6.281 8.57 19.859 1 89.12 88 GLU A O 1
ATOM 646 N N . ASN A 1 89 ? 4.648 7.137 19.578 1 90.25 89 ASN A N 1
ATOM 647 C CA . ASN A 1 89 ? 4.137 7.07 20.938 1 90.25 89 ASN A CA 1
ATOM 648 C C . ASN A 1 89 ? 3.598 8.422 21.391 1 90.25 89 ASN A C 1
ATOM 650 O O . ASN A 1 89 ? 3.711 8.773 22.578 1 90.25 89 ASN A O 1
ATOM 654 N N . ILE A 1 90 ? 3.203 9.297 20.516 1 95.88 90 ILE A N 1
ATOM 655 C CA . ILE A 1 90 ? 2.457 10.477 20.922 1 95.88 90 ILE A CA 1
ATOM 656 C C . ILE A 1 90 ? 0.959 10.227 20.766 1 95.88 90 ILE A C 1
ATOM 658 O O . ILE A 1 90 ? 0.462 10.062 19.641 1 95.88 90 ILE A O 1
ATOM 662 N N . ASN A 1 91 ? 0.263 10.18 21.859 1 95.94 91 ASN A N 1
ATOM 663 C CA . ASN A 1 91 ? -1.183 9.984 21.891 1 95.94 91 ASN A CA 1
ATOM 664 C C . ASN A 1 91 ? -1.894 11.141 22.594 1 95.94 91 ASN A C 1
ATOM 666 O O . ASN A 1 91 ? -1.342 11.742 23.516 1 95.94 91 ASN A O 1
ATOM 670 N N . SER A 1 92 ? -3.039 11.383 22.109 1 97.94 92 SER A N 1
ATOM 671 C CA . SER A 1 92 ? -3.822 12.398 22.812 1 97.94 92 SER A CA 1
ATOM 672 C C . SER A 1 92 ? -4.273 11.898 24.188 1 97.94 92 SER A C 1
ATOM 674 O O . SER A 1 92 ? -4.336 10.695 24.422 1 97.94 92 SER A O 1
ATOM 676 N N . LEU A 1 93 ? -4.469 12.805 25.062 1 97.75 93 LEU A N 1
ATOM 677 C CA . LEU A 1 93 ? -5.27 12.492 26.25 1 97.75 93 LEU A CA 1
ATOM 678 C C . LEU A 1 93 ? -6.668 12.023 25.844 1 97.75 93 LEU A C 1
ATOM 680 O O . LEU A 1 93 ? -7.078 12.195 24.703 1 97.75 93 LEU A O 1
ATOM 684 N N . PRO A 1 94 ? -7.43 11.375 26.797 1 97.69 94 PRO A N 1
ATOM 685 C CA . PRO A 1 94 ? -8.805 11 26.453 1 97.69 94 PRO A CA 1
ATOM 686 C C . PRO A 1 94 ? -9.633 12.188 25.953 1 97.69 94 PRO A C 1
ATOM 688 O O . PRO A 1 94 ? -9.648 13.242 26.594 1 97.69 94 PRO A O 1
ATOM 691 N N . GLU A 1 95 ? -10.227 12.047 24.828 1 98.12 95 GLU A N 1
ATOM 692 C CA . GLU A 1 95 ? -11.008 13.109 24.188 1 98.12 95 GLU A CA 1
ATOM 693 C C . GLU A 1 95 ? -12.445 13.125 24.688 1 98.12 95 GLU A C 1
ATOM 695 O O . GLU A 1 95 ? -13.234 12.234 24.359 1 98.12 95 GLU A O 1
ATOM 700 N N . PRO A 1 96 ? -12.82 14.141 25.422 1 97.06 96 PRO A N 1
ATOM 701 C CA . PRO A 1 96 ? -14.156 14.141 26.031 1 97.06 96 PRO A CA 1
ATOM 702 C C . PRO A 1 96 ? -15.273 14.086 25 1 97.06 96 PRO A C 1
ATOM 704 O O . PRO A 1 96 ? -16.328 13.484 25.234 1 97.06 96 PRO A O 1
ATOM 707 N N . GLY A 1 97 ? -15.102 14.672 23.875 1 97.44 97 GLY A N 1
ATOM 708 C CA . GLY A 1 97 ? -16.125 14.703 22.844 1 97.44 97 GLY A CA 1
ATOM 709 C C . GLY A 1 97 ? -16.141 13.453 21.984 1 97.44 97 GLY A C 1
ATOM 710 O O . GLY A 1 97 ? -16.969 13.32 21.078 1 97.44 97 GLY A O 1
ATOM 711 N N . LEU A 1 98 ? -15.266 12.539 22.25 1 97.94 98 LEU A N 1
ATOM 712 C CA . LEU A 1 98 ? -15.125 11.336 21.438 1 97.94 98 LEU A CA 1
ATOM 713 C C . LEU A 1 98 ? -15.117 10.086 22.312 1 97.94 98 LEU A C 1
ATOM 715 O O . LEU A 1 98 ? -14.32 9.172 22.094 1 97.94 98 LEU A O 1
ATOM 719 N N . GLY A 1 99 ? -15.914 10.086 23.344 1 96.12 99 GLY A N 1
ATOM 720 C CA . GLY A 1 99 ? -16.094 8.922 24.203 1 96.12 99 GLY A CA 1
ATOM 721 C C . GLY A 1 99 ? -14.883 8.625 25.062 1 96.12 99 GLY A C 1
ATOM 722 O O . GLY A 1 99 ? -14.648 7.477 25.453 1 96.12 99 GLY A O 1
ATOM 723 N N . ASN A 1 100 ? -14.023 9.586 25.25 1 97.25 100 ASN A N 1
ATOM 724 C CA . ASN A 1 100 ? -12.812 9.477 26.062 1 97.25 100 ASN A CA 1
ATOM 725 C C . ASN A 1 100 ? -11.82 8.5 25.453 1 97.25 100 ASN A C 1
ATOM 727 O O . ASN A 1 100 ? -11.062 7.844 26.188 1 97.25 100 ASN A O 1
ATOM 731 N N . THR A 1 101 ? -11.93 8.383 24.203 1 95.12 101 THR A N 1
ATOM 732 C CA . THR A 1 101 ? -10.945 7.602 23.469 1 95.12 101 THR A CA 1
ATOM 733 C C . THR A 1 101 ? -9.672 8.406 23.234 1 95.12 101 THR A C 1
ATOM 735 O O . THR A 1 101 ? -9.727 9.625 23.031 1 95.12 101 THR A O 1
ATOM 738 N N . SER A 1 102 ? -8.508 7.777 23.344 1 96.38 102 SER A N 1
ATOM 739 C CA . SER A 1 102 ? -7.23 8.383 22.969 1 96.38 102 SER A CA 1
ATOM 740 C C . SER A 1 102 ? -6.883 8.07 21.516 1 96.38 102 SER A C 1
ATOM 742 O O . SER A 1 102 ? -7.211 6.996 21 1 96.38 102 SER A O 1
ATOM 744 N N . TYR A 1 103 ? -6.277 9 20.891 1 95.5 103 TYR A N 1
ATOM 745 C CA . TYR A 1 103 ? -5.93 8.883 19.484 1 95.5 103 TYR A CA 1
ATOM 746 C C . TYR A 1 103 ? -4.438 9.117 19.266 1 95.5 103 TYR A C 1
ATOM 748 O O . TYR A 1 103 ? -3.822 9.922 19.969 1 95.5 103 TYR A O 1
ATOM 756 N N . ALA A 1 104 ? -3.836 8.43 18.281 1 93.62 104 ALA A N 1
ATOM 757 C CA . ALA A 1 104 ? -2.467 8.734 17.875 1 93.62 104 ALA A CA 1
ATOM 758 C C . ALA A 1 104 ? -2.365 10.141 17.297 1 93.62 104 ALA A C 1
ATOM 760 O O . ALA A 1 104 ? -3.238 10.57 16.547 1 93.62 104 ALA A O 1
ATOM 761 N N . VAL A 1 105 ? -1.369 10.867 17.688 1 96.69 105 VAL A N 1
ATOM 762 C CA . VAL A 1 105 ? -1.058 12.188 17.141 1 96.69 105 VAL A CA 1
ATOM 763 C C . VAL A 1 105 ? -0.027 12.055 16.016 1 96.69 105 VAL A C 1
ATOM 765 O O . VAL A 1 105 ? 1.103 11.617 16.25 1 96.69 105 VAL A O 1
ATOM 768 N N . ILE A 1 106 ? -0.417 12.43 14.852 1 93.44 106 ILE A N 1
ATOM 769 C CA . ILE A 1 106 ? 0.4 12.172 13.672 1 93.44 106 ILE A CA 1
ATOM 770 C C . ILE A 1 106 ? 1.3 13.367 13.391 1 93.44 106 ILE A C 1
ATOM 772 O O . ILE A 1 106 ? 0.816 14.438 13.008 1 93.44 106 ILE A O 1
ATOM 776 N N . VAL A 1 107 ? 2.582 13.164 13.555 1 94.88 107 VAL A N 1
ATOM 777 C CA . VAL A 1 107 ? 3.604 14.18 13.328 1 94.88 107 VAL A CA 1
ATOM 778 C C . VAL A 1 107 ? 4.773 13.57 12.555 1 94.88 107 VAL A C 1
ATOM 780 O O . VAL A 1 107 ? 5.379 12.594 13.008 1 94.88 107 VAL A O 1
ATOM 783 N N . ALA A 1 108 ? 5.039 14.148 11.469 1 97.44 108 ALA A N 1
ATOM 784 C CA . ALA A 1 108 ? 6.105 13.602 10.633 1 97.44 108 ALA A CA 1
ATOM 785 C C . ALA A 1 108 ? 7.465 13.75 11.312 1 97.44 108 ALA A C 1
ATOM 787 O O . ALA A 1 108 ? 7.73 14.758 11.969 1 97.44 108 ALA A O 1
ATOM 788 N N . LYS A 1 109 ? 8.305 12.75 11.219 1 97.88 109 LYS A N 1
ATOM 789 C CA . LYS A 1 109 ? 9.703 12.727 11.617 1 97.88 109 LYS A CA 1
ATOM 790 C C . LYS A 1 109 ? 10.602 12.273 10.469 1 97.88 109 LYS A C 1
ATOM 792 O O . LYS A 1 109 ? 11.086 11.141 10.461 1 97.88 109 LYS A O 1
ATOM 797 N N . VAL A 1 110 ? 10.781 13.164 9.555 1 98.62 110 VAL A N 1
ATOM 798 C CA . VAL A 1 110 ? 11.523 12.922 8.32 1 98.62 110 VAL A CA 1
ATOM 799 C C . VAL A 1 110 ? 11.891 14.258 7.672 1 98.62 110 VAL A C 1
ATOM 801 O O . VAL A 1 110 ? 11.125 15.227 7.746 1 98.62 110 VAL A O 1
ATOM 804 N N . LEU A 1 111 ? 13.094 14.344 7.031 1 98.75 111 LEU A N 1
ATOM 805 C CA . LEU A 1 111 ? 13.477 15.562 6.32 1 98.75 111 LEU A CA 1
ATOM 806 C C . LEU A 1 111 ? 12.484 15.875 5.207 1 98.75 111 LEU A C 1
ATOM 808 O O . LEU A 1 111 ? 12.234 15.039 4.336 1 98.75 111 LEU A O 1
ATOM 812 N N . GLY A 1 112 ? 11.875 16.969 5.25 1 98.69 112 GLY A N 1
ATOM 813 C CA . GLY A 1 112 ? 10.766 17.344 4.387 1 98.69 112 GLY A CA 1
ATOM 814 C C . GLY A 1 112 ? 9.438 17.406 5.117 1 98.69 112 GLY A C 1
ATOM 815 O O . GLY A 1 112 ? 8.469 17.969 4.605 1 98.69 112 GLY A O 1
ATOM 816 N N . GLY A 1 113 ? 9.445 16.781 6.309 1 98.44 113 GLY A N 1
ATOM 817 C CA . GLY A 1 113 ? 8.289 16.859 7.184 1 98.44 113 GLY A CA 1
ATOM 818 C C . GLY A 1 113 ? 7.051 16.203 6.594 1 98.44 113 GLY A C 1
ATOM 819 O O . GLY A 1 113 ? 7.152 15.164 5.93 1 98.44 113 GLY A O 1
ATOM 820 N N . GLY A 1 114 ? 5.879 16.781 6.879 1 98.12 114 GLY A N 1
ATOM 821 C CA . GLY A 1 114 ? 4.598 16.219 6.477 1 98.12 114 GLY A CA 1
ATOM 822 C C . GLY A 1 114 ? 4.445 16.094 4.973 1 98.12 114 GLY A C 1
ATOM 823 O O . GLY A 1 114 ? 3.725 15.227 4.484 1 98.12 114 GLY A O 1
ATOM 824 N N . SER A 1 115 ? 5.219 16.875 4.195 1 98.56 115 SER A N 1
ATOM 825 C CA . SER A 1 115 ? 5.086 16.875 2.74 1 98.56 115 SER A CA 1
ATOM 826 C C . SER A 1 115 ? 5.613 15.57 2.148 1 98.56 115 SER A C 1
ATOM 828 O O . SER A 1 115 ? 5.309 15.234 1.001 1 98.56 115 SER A O 1
ATOM 830 N N . VAL A 1 116 ? 6.328 14.812 2.943 1 98.31 116 VAL A N 1
ATOM 831 C CA . VAL A 1 116 ? 6.914 13.555 2.496 1 98.31 116 VAL A CA 1
ATOM 832 C C . VAL A 1 116 ? 5.895 12.422 2.641 1 98.31 116 VAL A C 1
ATOM 834 O O . VAL A 1 116 ? 5.957 11.422 1.922 1 98.31 116 VAL A O 1
ATOM 837 N N . ILE A 1 117 ? 4.867 12.609 3.502 1 96.75 117 ILE A N 1
ATOM 838 C CA . ILE A 1 117 ? 4.047 11.445 3.842 1 96.75 117 ILE A CA 1
ATOM 839 C C . ILE A 1 117 ? 2.57 11.789 3.676 1 96.75 117 ILE A C 1
ATOM 841 O O . ILE A 1 117 ? 1.707 10.914 3.773 1 96.75 117 ILE A O 1
ATOM 845 N N . ASN A 1 118 ? 2.225 12.992 3.389 1 97.19 118 ASN A N 1
ATOM 846 C CA . ASN A 1 118 ? 0.828 13.406 3.318 1 97.19 118 ASN A CA 1
ATOM 847 C C . ASN A 1 118 ? 0.164 12.93 2.031 1 97.19 118 ASN A C 1
ATOM 849 O O . ASN A 1 118 ? 0.745 12.133 1.287 1 97.19 118 ASN A O 1
ATOM 853 N N . GLY A 1 119 ? -1.095 13.336 1.792 1 97.06 119 GLY A N 1
ATOM 854 C CA . GLY A 1 119 ? -1.895 12.898 0.659 1 97.06 119 GLY A CA 1
ATOM 855 C C . GLY A 1 119 ? -1.64 13.711 -0.599 1 97.06 119 GLY A C 1
ATOM 856 O O . GLY A 1 119 ? -2.24 13.445 -1.644 1 97.06 119 GLY A O 1
ATOM 857 N N . MET A 1 120 ? -0.855 14.734 -0.577 1 98.38 120 MET A N 1
ATOM 858 C CA . MET A 1 120 ? -0.217 15.438 -1.685 1 98.38 120 MET A CA 1
ATOM 859 C C . MET A 1 120 ? -1.157 16.484 -2.279 1 98.38 120 MET A C 1
ATOM 861 O O . MET A 1 120 ? -0.761 17.25 -3.152 1 98.38 120 MET A O 1
ATOM 865 N N . VAL A 1 121 ? -2.412 16.609 -1.843 1 98.38 121 VAL A N 1
ATOM 866 C CA . VAL A 1 121 ? -3.293 17.609 -2.438 1 98.38 121 VAL A CA 1
ATOM 867 C C . VAL A 1 121 ? -2.775 19.016 -2.119 1 98.38 121 VAL A C 1
ATOM 869 O O . VAL A 1 121 ? -2.455 19.312 -0.967 1 98.38 121 VAL A O 1
ATOM 872 N N . TYR A 1 122 ? -2.604 19.75 -3.139 1 98.69 122 TYR A N 1
ATOM 873 C CA . TYR A 1 122 ? -2.246 21.156 -2.988 1 98.69 122 TYR A CA 1
ATOM 874 C C . TYR A 1 122 ? -3.48 22.047 -3.092 1 98.69 122 TYR A C 1
ATOM 876 O O . TYR A 1 122 ? -3.857 22.484 -4.184 1 98.69 122 TYR A O 1
ATOM 884 N N . ASP A 1 123 ? -4.039 22.328 -1.979 1 98.69 123 ASP A N 1
ATOM 885 C CA . ASP A 1 123 ? -5.23 23.172 -1.928 1 98.69 123 ASP A CA 1
ATOM 886 C C . ASP A 1 123 ? -5.066 24.297 -0.905 1 98.69 123 ASP A C 1
ATOM 888 O O . ASP A 1 123 ? -4.547 24.078 0.19 1 98.69 123 ASP A O 1
ATOM 892 N N . ARG A 1 124 ? -5.434 25.5 -1.318 1 98.81 124 ARG A N 1
ATOM 893 C CA . ARG A 1 124 ? -5.438 26.672 -0.46 1 98.81 124 ARG A CA 1
ATOM 894 C C . ARG A 1 124 ? -6.836 26.953 0.092 1 98.81 124 ARG A C 1
ATOM 896 O O . ARG A 1 124 ? -7.82 26.391 -0.398 1 98.81 124 ARG A O 1
ATOM 903 N N . GLY A 1 125 ? -6.832 27.734 1.193 1 98.62 125 GLY A N 1
ATOM 904 C CA . GLY A 1 125 ? -8.117 28.234 1.662 1 98.62 125 GLY A CA 1
ATOM 905 C C . GLY A 1 125 ? -8.68 29.344 0.793 1 98.62 125 GLY A C 1
ATOM 906 O O . GLY A 1 125 ? -8.031 29.781 -0.162 1 98.62 125 GLY A O 1
ATOM 907 N N . SER A 1 126 ? -9.867 29.75 1.113 1 98.75 126 SER A N 1
ATOM 908 C CA . SER A 1 126 ? -10.445 30.906 0.463 1 98.75 126 SER A CA 1
ATOM 909 C C . SER A 1 126 ? -9.742 32.188 0.897 1 98.75 126 SER A C 1
ATOM 911 O O . SER A 1 126 ? -9.016 32.188 1.895 1 98.75 126 SER A O 1
ATOM 913 N N . ALA A 1 127 ? -9.938 33.25 0.134 1 98.81 127 ALA A N 1
ATOM 914 C CA . ALA A 1 127 ? -9.422 34.562 0.55 1 98.81 127 ALA A CA 1
ATOM 915 C C . ALA A 1 127 ? -9.891 34.906 1.96 1 98.81 127 ALA A C 1
ATOM 917 O O . ALA A 1 127 ? -9.125 35.438 2.76 1 98.81 127 ALA A O 1
ATOM 918 N N . ALA A 1 128 ? -11.086 34.562 2.242 1 98.81 128 ALA A N 1
ATOM 919 C CA . ALA A 1 128 ? -11.68 34.844 3.543 1 98.81 128 ALA A CA 1
ATOM 920 C C . ALA A 1 128 ? -10.906 34.156 4.668 1 98.81 128 ALA A C 1
ATOM 922 O O . ALA A 1 128 ? -10.797 34.719 5.77 1 98.81 128 ALA A O 1
ATOM 923 N N . ASP A 1 129 ? -10.398 33.031 4.41 1 98.81 129 ASP A N 1
ATOM 924 C CA . ASP A 1 129 ? -9.633 32.281 5.41 1 98.81 129 ASP A CA 1
ATOM 925 C C . ASP A 1 129 ? -8.422 33.094 5.871 1 98.81 129 ASP A C 1
ATOM 927 O O . ASP A 1 129 ? -8.156 33.188 7.07 1 98.81 129 ASP A O 1
ATOM 931 N N . TYR A 1 130 ? -7.719 33.656 4.961 1 98.88 130 TYR A N 1
ATOM 932 C CA . TYR A 1 130 ? -6.504 34.375 5.281 1 98.88 130 TYR A CA 1
ATOM 933 C C . TYR A 1 130 ? -6.836 35.812 5.758 1 98.88 130 TYR A C 1
ATOM 935 O O . TYR A 1 130 ? -6.145 36.344 6.621 1 98.88 130 TYR A O 1
ATOM 943 N N . ASP A 1 131 ? -7.848 36.375 5.203 1 98.81 131 ASP A N 1
ATOM 944 C CA . ASP A 1 131 ? -8.305 37.688 5.691 1 98.81 131 ASP A CA 1
ATOM 945 C C . ASP A 1 131 ? -8.719 37.594 7.16 1 98.81 131 ASP A C 1
ATOM 947 O O . ASP A 1 131 ? -8.602 38.594 7.895 1 98.81 131 ASP A O 1
ATOM 951 N N . ALA A 1 132 ? -9.188 36.469 7.566 1 98.81 132 ALA A N 1
ATOM 952 C CA . ALA A 1 132 ? -9.492 36.25 8.977 1 98.81 132 ALA A CA 1
ATOM 953 C C . ALA A 1 132 ? -8.258 36.469 9.844 1 98.81 132 ALA A C 1
ATOM 955 O O . ALA A 1 132 ? -8.359 36.969 10.977 1 98.81 132 ALA A O 1
ATOM 956 N N . TRP A 1 133 ? -7.094 36.031 9.352 1 98.88 133 TRP A N 1
ATOM 957 C CA . TRP A 1 133 ? -5.859 36.25 10.102 1 98.88 133 TRP A CA 1
ATOM 958 C C . TRP A 1 133 ? -5.57 37.75 10.281 1 98.88 133 TRP A C 1
ATOM 960 O O . TRP A 1 133 ? -5.184 38.188 11.367 1 98.88 133 TRP A O 1
ATOM 970 N N . GLU A 1 134 ? -5.762 38.438 9.211 1 98.5 134 GLU A N 1
ATOM 971 C CA . GLU A 1 134 ? -5.523 39.875 9.258 1 98.5 134 GLU A CA 1
ATOM 972 C C . GLU A 1 134 ? -6.539 40.562 10.156 1 98.5 134 GLU A C 1
ATOM 974 O O . GLU A 1 134 ? -6.199 41.531 10.859 1 98.5 134 GLU A O 1
ATOM 979 N N . ALA A 1 135 ? -7.754 40.125 10.125 1 98.44 135 ALA A N 1
ATOM 980 C CA . ALA A 1 135 ? -8.805 40.688 10.969 1 98.44 135 ALA A CA 1
ATOM 981 C C . ALA A 1 135 ? -8.477 40.531 12.445 1 98.44 135 ALA A C 1
ATOM 983 O O . ALA A 1 135 ? -8.961 41.281 13.281 1 98.44 135 ALA A O 1
ATOM 984 N N . LEU A 1 136 ? -7.664 39.594 12.75 1 98.56 136 LEU A N 1
ATOM 985 C CA . LEU A 1 136 ? -7.277 39.344 14.141 1 98.56 136 LEU A CA 1
ATOM 986 C C . LEU A 1 136 ? -6.047 40.188 14.516 1 98.56 136 LEU A C 1
ATOM 988 O O . LEU A 1 136 ? -5.469 39.969 15.586 1 98.56 136 LEU A O 1
ATOM 992 N N . GLY A 1 137 ? -5.582 41.031 13.633 1 97.94 137 GLY A N 1
ATOM 993 C CA . GLY A 1 137 ? -4.531 42 13.953 1 97.94 137 GLY A CA 1
ATOM 994 C C . GLY A 1 137 ? -3.195 41.656 13.328 1 97.94 137 GLY A C 1
ATOM 995 O O . GLY A 1 137 ? -2.18 42.281 13.633 1 97.94 137 GLY A O 1
ATOM 996 N N . ASN A 1 138 ? -3.168 40.75 12.484 1 98.44 138 ASN A N 1
ATOM 997 C CA . ASN A 1 138 ? -1.917 40.344 11.852 1 98.44 138 ASN A CA 1
ATOM 998 C C . ASN A 1 138 ? -1.742 41 10.484 1 98.44 138 ASN A C 1
ATOM 1000 O O . ASN A 1 138 ? -2.025 40.375 9.453 1 98.44 138 ASN A O 1
ATOM 1004 N N . LYS A 1 139 ? -1.161 42.094 10.516 1 97.69 139 LYS A N 1
ATOM 1005 C CA . LYS A 1 139 ? -1.033 42.906 9.312 1 97.69 139 LYS A CA 1
ATOM 1006 C C . LYS A 1 139 ? -0.197 42.188 8.25 1 97.69 139 LYS A C 1
ATOM 1008 O O . LYS A 1 139 ? 0.895 41.688 8.539 1 97.69 139 LYS A O 1
ATOM 1013 N N . GLY A 1 140 ? -0.765 42.156 7.035 1 97.75 140 GLY A N 1
ATOM 1014 C CA . GLY A 1 140 ? -0.038 41.594 5.902 1 97.75 140 GLY A CA 1
ATOM 1015 C C . GLY A 1 140 ? -0.276 40.125 5.703 1 97.75 140 GLY A C 1
ATOM 1016 O O . GLY A 1 140 ? 0.174 39.531 4.711 1 97.75 140 GLY A O 1
ATOM 1017 N N . TRP A 1 141 ? -1.023 39.5 6.531 1 98.75 141 TRP A N 1
ATOM 1018 C CA . TRP A 1 141 ? -1.204 38.062 6.484 1 98.75 141 TRP A CA 1
ATOM 1019 C C . TRP A 1 141 ? -2.564 37.688 5.898 1 98.75 141 TRP A C 1
ATOM 1021 O O . TRP A 1 141 ? -3.004 36.531 5.992 1 98.75 141 TRP A O 1
ATOM 1031 N N . GLY A 1 142 ? -3.273 38.656 5.285 1 98.69 142 GLY A N 1
ATOM 1032 C CA . GLY A 1 142 ? -4.484 38.375 4.527 1 98.69 142 GLY A CA 1
ATOM 1033 C C . GLY A 1 142 ? -4.211 37.75 3.178 1 98.69 142 GLY A C 1
ATOM 1034 O O . GLY A 1 142 ? -3.07 37.375 2.877 1 98.69 142 GLY A O 1
ATOM 1035 N N . TRP A 1 143 ? -5.262 37.625 2.385 1 98.69 143 TRP A N 1
ATOM 1036 C CA . TRP A 1 143 ? -5.16 36.969 1.085 1 98.69 143 TRP A CA 1
ATOM 1037 C C . TRP A 1 143 ? -4.145 37.688 0.196 1 98.69 143 TRP A C 1
ATOM 1039 O O . TRP A 1 143 ? -3.309 37.031 -0.442 1 98.69 143 TRP A O 1
ATOM 1049 N N . LYS A 1 144 ? -4.211 38.938 0.143 1 97.56 144 LYS A N 1
ATOM 1050 C CA . LYS A 1 144 ? -3.309 39.688 -0.717 1 97.56 144 LYS A CA 1
ATOM 1051 C C . LYS A 1 144 ? -1.85 39.375 -0.402 1 97.56 144 LYS A C 1
ATOM 1053 O O . LYS A 1 144 ? -1.048 39.156 -1.311 1 97.56 144 LYS A O 1
ATOM 1058 N N . GLY A 1 145 ? -1.508 39.406 0.868 1 97.56 145 GLY A N 1
ATOM 1059 C CA . GLY A 1 145 ? -0.151 39.094 1.285 1 97.56 145 GLY A CA 1
ATOM 1060 C C . GLY A 1 145 ? 0.222 37.625 1.057 1 97.56 145 GLY A C 1
ATOM 1061 O O . GLY A 1 145 ? 1.34 37.344 0.632 1 97.56 145 GLY A O 1
ATOM 1062 N N . MET A 1 146 ? -0.656 36.75 1.31 1 98.62 146 MET A N 1
ATOM 1063 C CA . MET A 1 146 ? -0.388 35.312 1.188 1 98.62 146 MET A CA 1
ATOM 1064 C C . MET A 1 146 ? -0.324 34.906 -0.277 1 98.62 146 MET A C 1
ATOM 1066 O O . MET A 1 146 ? 0.466 34.031 -0.643 1 98.62 146 MET A O 1
ATOM 1070 N N . GLU A 1 147 ? -1.176 35.438 -1.149 1 98.38 147 GLU A N 1
ATOM 1071 C CA . GLU A 1 147 ? -1.218 35.062 -2.559 1 98.38 147 GLU A CA 1
ATOM 1072 C C . GLU A 1 147 ? 0.142 35.281 -3.223 1 98.38 147 GLU A C 1
ATOM 1074 O O . GLU A 1 147 ? 0.569 34.438 -4.031 1 98.38 147 GLU A O 1
ATOM 1079 N N . GLU A 1 148 ? 0.786 36.406 -2.91 1 98.12 148 GLU A N 1
ATOM 1080 C CA . GLU A 1 148 ? 2.111 36.656 -3.463 1 98.12 148 GLU A CA 1
ATOM 1081 C C . GLU A 1 148 ? 3.088 35.562 -3.105 1 98.12 148 GLU A C 1
ATOM 1083 O O . GLU A 1 148 ? 3.869 35.094 -3.949 1 98.12 148 GLU A O 1
ATOM 1088 N N . ALA A 1 149 ? 3.02 35.125 -1.872 1 98.56 149 ALA A N 1
ATOM 1089 C CA . ALA A 1 149 ? 3.893 34.062 -1.396 1 98.56 149 ALA A CA 1
ATOM 1090 C C . ALA A 1 149 ? 3.553 32.75 -2.068 1 98.56 149 ALA A C 1
ATOM 1092 O O . ALA A 1 149 ? 4.445 31.953 -2.389 1 98.56 149 ALA A O 1
ATOM 1093 N N . PHE A 1 150 ? 2.275 32.469 -2.281 1 98.75 150 PHE A N 1
ATOM 1094 C CA . PHE A 1 150 ? 1.824 31.266 -2.969 1 98.75 150 PHE A CA 1
ATOM 1095 C C . PHE A 1 150 ? 2.375 31.219 -4.387 1 98.75 150 PHE A C 1
ATOM 1097 O O . PHE A 1 150 ? 2.893 30.188 -4.82 1 98.75 150 PHE A O 1
ATOM 1104 N N . ILE A 1 151 ? 2.223 32.344 -5.082 1 98.75 151 ILE A N 1
ATOM 1105 C CA . ILE A 1 151 ? 2.654 32.438 -6.469 1 98.75 151 ILE A CA 1
ATOM 1106 C C . ILE A 1 151 ? 4.164 32.219 -6.559 1 98.75 151 ILE A C 1
ATOM 1108 O O . ILE A 1 151 ? 4.652 31.469 -7.395 1 98.75 151 ILE A O 1
ATOM 1112 N N . LYS A 1 152 ? 4.895 32.75 -5.688 1 98.38 152 LYS A N 1
ATOM 1113 C CA . LYS A 1 152 ? 6.355 32.719 -5.684 1 98.38 152 LYS A CA 1
ATOM 1114 C C . LYS A 1 152 ? 6.875 31.297 -5.605 1 98.38 152 LYS A C 1
ATOM 1116 O O . LYS A 1 152 ? 7.875 30.953 -6.238 1 98.38 152 LYS A O 1
ATOM 1121 N N . GLY A 1 153 ? 6.184 30.484 -4.883 1 98.44 153 GLY A N 1
ATOM 1122 C CA . GLY A 1 153 ? 6.734 29.172 -4.543 1 98.44 153 GLY A CA 1
ATOM 1123 C C . GLY A 1 153 ? 6.312 28.078 -5.504 1 98.44 153 GLY A C 1
ATOM 1124 O O . GLY A 1 153 ? 6.879 26.984 -5.492 1 98.44 153 GLY A O 1
ATOM 1125 N N . THR A 1 154 ? 5.477 28.344 -6.504 1 98.62 154 THR A N 1
ATOM 1126 C CA . THR A 1 154 ? 4.844 27.234 -7.195 1 98.62 154 THR A CA 1
ATOM 1127 C C . THR A 1 154 ? 5.059 27.344 -8.703 1 98.62 154 THR A C 1
ATOM 1129 O O . THR A 1 154 ? 5.234 28.438 -9.234 1 98.62 154 THR A O 1
ATOM 1132 N N . THR A 1 155 ? 5.086 26.266 -9.383 1 98.75 155 THR A N 1
ATOM 1133 C CA . THR A 1 155 ? 4.957 26.078 -10.82 1 98.75 155 THR A CA 1
ATOM 1134 C C . THR A 1 155 ? 3.885 25.031 -11.141 1 98.75 155 THR A C 1
ATOM 1136 O O . THR A 1 155 ? 3.986 23.891 -10.727 1 98.75 155 THR A O 1
ATOM 1139 N N . PHE A 1 156 ? 2.879 25.438 -11.859 1 98.75 156 PHE A N 1
ATOM 1140 C CA . PHE A 1 156 ? 1.799 24.531 -12.227 1 98.75 156 PHE A CA 1
ATOM 1141 C C . PHE A 1 156 ? 2.115 23.812 -13.523 1 98.75 156 PHE A C 1
ATOM 1143 O O . PHE A 1 156 ? 2.635 24.406 -14.469 1 98.75 156 PHE A O 1
ATOM 1150 N N . GLN A 1 157 ? 1.87 22.516 -13.57 1 98.56 157 GLN A N 1
ATOM 1151 C CA . GLN A 1 157 ? 1.984 21.688 -14.773 1 98.56 157 GLN A CA 1
ATOM 1152 C C . GLN A 1 157 ? 0.64 21.078 -15.141 1 98.56 157 GLN A C 1
ATOM 1154 O O . GLN A 1 157 ? 0.156 20.172 -14.461 1 98.56 157 GLN A O 1
ATOM 1159 N N . PRO A 1 158 ? 0.028 21.484 -16.219 1 98 158 PRO A N 1
ATOM 1160 C CA . PRO A 1 158 ? -1.312 21.016 -16.578 1 98 158 PRO A CA 1
ATOM 1161 C C . PRO A 1 158 ? -1.306 19.594 -17.141 1 98 158 PRO A C 1
ATOM 1163 O O . PRO A 1 158 ? -0.269 19.125 -17.609 1 98 158 PRO A O 1
ATOM 1166 N N . PRO A 1 159 ? -2.475 18.906 -17.094 1 98.19 159 PRO A N 1
ATOM 1167 C CA . PRO A 1 159 ? -2.605 17.641 -17.828 1 98.19 159 PRO A CA 1
ATOM 1168 C C . PRO A 1 159 ? -2.588 17.828 -19.344 1 98.19 159 PRO A C 1
ATOM 1170 O O . PRO A 1 159 ? -2.541 18.969 -19.828 1 98.19 159 PRO A O 1
ATOM 1173 N N . THR A 1 160 ? -2.633 16.703 -20.047 1 98.12 160 THR A N 1
ATOM 1174 C CA . THR A 1 160 ? -2.656 16.766 -21.516 1 98.12 160 THR A CA 1
ATOM 1175 C C . THR A 1 160 ? -3.971 17.375 -22 1 98.12 160 THR A C 1
ATOM 1177 O O . THR A 1 160 ? -5.004 17.234 -21.344 1 98.12 160 THR A O 1
ATOM 1180 N N . PRO A 1 161 ? -3.99 18.016 -23.141 1 98.19 161 PRO A N 1
ATOM 1181 C CA . PRO A 1 161 ? -5.172 18.719 -23.641 1 98.19 161 PRO A CA 1
ATOM 1182 C C . PRO A 1 161 ? -6.383 17.812 -23.797 1 98.19 161 PRO A C 1
ATOM 1184 O O . PRO A 1 161 ? -7.516 18.219 -23.531 1 98.19 161 PRO A O 1
ATOM 1187 N N . ASP A 1 162 ? -6.164 16.594 -24.234 1 98.19 162 ASP A N 1
ATOM 1188 C CA . ASP A 1 162 ? -7.27 15.664 -24.438 1 98.19 162 ASP A CA 1
ATOM 1189 C C . ASP A 1 162 ? -7.961 15.336 -23.125 1 98.19 162 ASP A C 1
ATOM 1191 O O . ASP A 1 162 ? -9.188 15.281 -23.047 1 98.19 162 ASP A O 1
ATOM 1195 N N . VAL A 1 163 ? -7.164 15.133 -22.109 1 98.31 163 VAL A N 1
ATOM 1196 C CA . VAL A 1 163 ? -7.715 14.805 -20.797 1 98.31 163 VAL A CA 1
ATOM 1197 C C . VAL A 1 163 ? -8.414 16.031 -20.219 1 98.31 163 VAL A C 1
ATOM 1199 O O . VAL A 1 163 ? -9.469 15.906 -19.578 1 98.31 163 VAL A O 1
ATOM 1202 N N . VAL A 1 164 ? -7.859 17.203 -20.375 1 98.56 164 VAL A N 1
ATOM 1203 C CA . VAL A 1 164 ? -8.477 18.453 -19.938 1 98.56 164 VAL A CA 1
ATOM 1204 C C . VAL A 1 164 ? -9.883 18.562 -20.516 1 98.56 164 VAL A C 1
ATOM 1206 O O . VAL A 1 164 ? -10.836 18.859 -19.797 1 98.56 164 VAL A O 1
ATOM 1209 N N . LYS A 1 165 ? -9.984 18.312 -21.797 1 98.38 165 LYS A N 1
ATOM 1210 C CA . LYS A 1 165 ? -11.273 18.422 -22.484 1 98.38 165 LYS A CA 1
ATOM 1211 C C . LYS A 1 165 ? -12.234 17.328 -22.016 1 98.38 165 LYS A C 1
ATOM 1213 O O . LYS A 1 165 ? -13.398 17.609 -21.719 1 98.38 165 LYS A O 1
ATOM 1218 N N . ASP A 1 166 ? -11.719 16.141 -21.906 1 98.31 166 ASP A N 1
ATOM 1219 C CA . ASP A 1 166 ? -12.555 14.977 -21.609 1 98.31 166 ASP A CA 1
ATOM 1220 C C . ASP A 1 166 ? -13.133 15.078 -20.203 1 98.31 166 ASP A C 1
ATOM 1222 O O . ASP A 1 166 ? -14.297 14.719 -19.969 1 98.31 166 ASP A O 1
ATOM 1226 N N . PHE A 1 167 ? -12.391 15.594 -19.297 1 98.31 167 PHE A N 1
ATOM 1227 C CA . PHE A 1 167 ? -12.812 15.602 -17.891 1 98.31 167 PHE A CA 1
ATOM 1228 C C . PHE A 1 167 ? -13.203 17.016 -17.453 1 98.31 167 PHE A C 1
ATOM 1230 O O . PHE A 1 167 ? -13.547 17.234 -16.297 1 98.31 167 PHE A O 1
ATOM 1237 N N . ASN A 1 168 ? -13.117 17.984 -18.312 1 98.19 168 ASN A N 1
ATOM 1238 C CA . ASN A 1 168 ? -13.445 19.391 -18.031 1 98.19 168 ASN A CA 1
ATOM 1239 C C . ASN A 1 168 ? -12.617 19.922 -16.875 1 98.19 168 ASN A C 1
ATOM 1241 O O . ASN A 1 168 ? -13.172 20.469 -15.914 1 98.19 168 ASN A O 1
ATOM 1245 N N . ILE A 1 169 ? -11.352 19.641 -16.922 1 98.62 169 ILE A N 1
ATOM 1246 C CA . ILE A 1 169 ? -10.445 20.094 -15.883 1 98.62 169 ILE A CA 1
ATOM 1247 C C . ILE A 1 169 ? -10.148 21.594 -16.078 1 98.62 169 ILE A C 1
ATOM 1249 O O . ILE A 1 169 ? -9.859 22.031 -17.188 1 98.62 169 ILE A O 1
ATOM 1253 N N . THR A 1 170 ? -10.227 22.375 -14.984 1 98.5 170 THR A N 1
ATOM 1254 C CA . THR A 1 170 ? -9.992 23.812 -15.07 1 98.5 170 THR A CA 1
ATOM 1255 C C . THR A 1 170 ? -8.93 24.25 -14.055 1 98.5 170 THR A C 1
ATOM 1257 O O . THR A 1 170 ? -8.727 23.578 -13.047 1 98.5 170 THR A O 1
ATOM 1260 N N . TRP A 1 171 ? -8.234 25.266 -14.359 1 98.25 171 TRP A N 1
ATOM 1261 C CA . TRP A 1 171 ? -7.309 25.938 -13.461 1 98.25 171 TRP A CA 1
ATOM 1262 C C . TRP A 1 171 ? -7.109 27.391 -13.867 1 98.25 171 TRP A C 1
ATOM 1264 O O . TRP A 1 171 ? -7.449 27.781 -14.984 1 98.25 171 TRP A O 1
ATOM 1274 N N . ASP A 1 172 ? -6.66 28.203 -12.922 1 98.44 172 ASP A N 1
ATOM 1275 C CA . ASP A 1 172 ? -6.266 29.594 -13.164 1 98.44 172 ASP A CA 1
ATOM 1276 C C . ASP A 1 172 ? -4.746 29.734 -13.141 1 98.44 172 ASP A C 1
ATOM 1278 O O . ASP A 1 172 ? -4.137 29.766 -12.07 1 98.44 172 ASP A O 1
ATOM 1282 N N . GLU A 1 173 ? -4.168 29.922 -14.219 1 97.12 173 GLU A N 1
ATOM 1283 C CA . GLU A 1 173 ? -2.713 29.984 -14.352 1 97.12 173 GLU A CA 1
ATOM 1284 C C . GLU A 1 173 ? -2.139 31.141 -13.539 1 97.12 173 GLU A C 1
ATOM 1286 O O . GLU A 1 173 ? -1.005 31.078 -13.062 1 97.12 173 GLU A O 1
ATOM 1291 N N . SER A 1 174 ? -2.871 32.156 -13.391 1 97.62 174 SER A N 1
ATOM 1292 C CA . SER A 1 174 ? -2.373 33.406 -12.781 1 97.62 174 SER A CA 1
ATOM 1293 C C . SER A 1 174 ? -2.109 33.219 -11.289 1 97.62 174 SER A C 1
ATOM 1295 O O . SER A 1 174 ? -1.422 34.031 -10.664 1 97.62 174 SER A O 1
ATOM 1297 N N . THR A 1 175 ? -2.631 32.219 -10.672 1 98 175 THR A N 1
ATOM 1298 C CA . THR A 1 175 ? -2.457 32.031 -9.234 1 98 175 THR A CA 1
ATOM 1299 C C . THR A 1 175 ? -1.222 31.172 -8.945 1 98 175 THR A C 1
ATOM 1301 O O . THR A 1 175 ? -0.956 30.828 -7.793 1 98 175 THR A O 1
ATOM 1304 N N . TYR A 1 176 ? -0.5 30.844 -9.922 1 98.56 176 TYR A N 1
ATOM 1305 C CA . TYR A 1 176 ? 0.764 30.125 -9.797 1 98.56 176 TYR A CA 1
ATOM 1306 C C . TYR A 1 176 ? 1.906 30.922 -10.414 1 98.56 176 TYR A C 1
ATOM 1308 O O . TYR A 1 176 ? 1.674 31.891 -11.133 1 98.56 176 TYR A O 1
ATOM 1316 N N . GLY A 1 177 ? 3.184 30.578 -10.086 1 98.5 177 GLY A N 1
ATOM 1317 C CA . GLY A 1 177 ? 4.363 31.266 -10.586 1 98.5 177 GLY A CA 1
ATOM 1318 C C . GLY A 1 177 ? 5.371 30.328 -11.234 1 98.5 177 GLY A C 1
ATOM 1319 O O . GLY A 1 177 ? 5 29.438 -12 1 98.5 177 GLY A O 1
ATOM 1320 N N . ASN A 1 178 ? 6.605 30.609 -11.062 1 98.19 178 ASN A N 1
ATOM 1321 C CA . ASN A 1 178 ? 7.723 29.812 -11.57 1 98.19 178 ASN A CA 1
ATOM 1322 C C . ASN A 1 178 ? 8.648 29.359 -10.445 1 98.19 178 ASN A C 1
ATOM 1324 O O . ASN A 1 178 ? 9.867 29.359 -10.602 1 98.19 178 ASN A O 1
ATOM 1328 N N . GLY A 1 179 ? 8.094 29 -9.375 1 98.44 179 GLY A N 1
ATOM 1329 C CA . GLY A 1 179 ? 8.859 28.625 -8.203 1 98.44 179 GLY A CA 1
ATOM 1330 C C . GLY A 1 179 ? 9.273 27.172 -8.195 1 98.44 179 GLY A C 1
ATOM 1331 O O . GLY A 1 179 ? 9.008 26.438 -9.156 1 98.44 179 GLY A O 1
ATOM 1332 N N . PRO A 1 180 ? 9.914 26.734 -7.098 1 98.38 180 PRO A N 1
ATOM 1333 C CA . PRO A 1 180 ? 10.531 25.406 -7.039 1 98.38 180 PRO A CA 1
ATOM 1334 C C . PRO A 1 180 ? 9.508 24.281 -6.871 1 98.38 180 PRO A C 1
ATOM 1336 O O . PRO A 1 180 ? 9.766 23.141 -7.273 1 98.38 180 PRO A O 1
ATOM 1339 N N . LEU A 1 181 ? 8.43 24.547 -6.262 1 98.81 181 LEU A N 1
ATOM 1340 C CA . LEU A 1 181 ? 7.453 23.5 -5.996 1 98.81 181 LEU A CA 1
ATOM 1341 C C . LEU A 1 181 ? 6.59 23.234 -7.227 1 98.81 181 LEU A C 1
ATOM 1343 O O . LEU A 1 181 ? 5.75 24.062 -7.59 1 98.81 181 LEU A O 1
ATOM 1347 N N . LYS A 1 182 ? 6.805 22.141 -7.84 1 98.75 182 LYS A N 1
ATOM 1348 C CA . LYS A 1 182 ? 5.949 21.719 -8.938 1 98.75 182 LYS A CA 1
ATOM 1349 C C . LYS A 1 182 ? 4.637 21.125 -8.422 1 98.75 182 LYS A C 1
ATOM 1351 O O . LYS A 1 182 ? 4.637 20.328 -7.484 1 98.75 182 LYS A O 1
ATOM 1356 N N . VAL A 1 183 ? 3.564 21.578 -8.922 1 98.81 183 VAL A N 1
ATOM 1357 C CA . VAL A 1 183 ? 2.244 21.016 -8.648 1 98.81 183 VAL A CA 1
ATOM 1358 C C . VAL A 1 183 ? 1.548 20.672 -9.961 1 98.81 183 VAL A C 1
ATOM 1360 O O . VAL A 1 183 ? 1.697 21.375 -10.961 1 98.81 183 VAL A O 1
ATOM 1363 N N . SER A 1 184 ? 0.818 19.547 -9.977 1 98.62 184 SER A N 1
ATOM 1364 C CA . SER A 1 184 ? 0.248 19.109 -11.242 1 98.62 184 SER A CA 1
ATOM 1365 C C . SER A 1 184 ? -1.04 18.328 -11.023 1 98.62 184 SER A C 1
ATOM 1367 O O . SER A 1 184 ? -1.295 17.828 -9.922 1 98.62 184 SER A O 1
ATOM 1369 N N . ILE A 1 185 ? -1.886 18.297 -11.992 1 98.5 185 ILE A N 1
ATOM 1370 C CA . ILE A 1 185 ? -2.988 17.359 -12.117 1 98.5 185 ILE A CA 1
ATOM 1371 C C . ILE A 1 185 ? -2.621 16.266 -13.117 1 98.5 185 ILE A C 1
ATOM 1373 O O . ILE A 1 185 ? -2.311 16.547 -14.281 1 98.5 185 ILE A O 1
ATOM 1377 N N . THR A 1 186 ? -2.59 15.07 -12.68 1 98.19 186 THR A N 1
ATOM 1378 C CA . THR A 1 186 ? -2.191 13.953 -13.531 1 98.19 186 THR A CA 1
ATOM 1379 C C . THR A 1 186 ? -3.174 13.781 -14.688 1 98.19 186 THR A C 1
ATOM 1381 O O . THR A 1 186 ? -4.371 14.031 -14.531 1 98.19 186 THR A O 1
ATOM 1384 N N . SER A 1 187 ? -2.693 13.344 -15.844 1 98.12 187 SER A N 1
ATOM 1385 C CA . SER A 1 187 ? -3.537 13.047 -17 1 98.12 187 SER A CA 1
ATOM 1386 C C . SER A 1 187 ? -4.258 11.711 -16.828 1 98.12 187 SER A C 1
ATOM 1388 O O . SER A 1 187 ? -5.172 11.391 -17.578 1 98.12 187 SER A O 1
ATOM 1390 N N . ASN A 1 188 ? -3.844 10.961 -15.867 1 97.75 188 ASN A N 1
ATOM 1391 C CA . ASN A 1 188 ? -4.562 9.734 -15.547 1 97.75 188 ASN A CA 1
ATOM 1392 C C . ASN A 1 188 ? -5.762 10.008 -14.641 1 97.75 188 ASN A C 1
ATOM 1394 O O . ASN A 1 188 ? -5.605 10.172 -13.43 1 97.75 188 ASN A O 1
ATOM 1398 N N . GLN A 1 189 ? -6.91 10.047 -15.219 1 97.69 189 GLN A N 1
ATOM 1399 C CA . GLN A 1 189 ? -8.172 10.211 -14.516 1 97.69 189 GLN A CA 1
ATOM 1400 C C . GLN A 1 189 ? -9.086 9.008 -14.734 1 97.69 189 GLN A C 1
ATOM 1402 O O . GLN A 1 189 ? -8.875 8.219 -15.656 1 97.69 189 GLN A O 1
ATOM 1407 N N . TYR A 1 190 ? -10.031 8.812 -13.898 1 97.12 190 TYR A N 1
ATOM 1408 C CA . TYR A 1 190 ? -10.945 7.684 -13.992 1 97.12 190 TYR A CA 1
ATOM 1409 C C . TYR A 1 190 ? -12.336 8.141 -14.422 1 97.12 190 TYR A C 1
ATOM 1411 O O . TYR A 1 190 ? -12.859 9.125 -13.898 1 97.12 190 TYR A O 1
ATOM 1419 N N . GLU A 1 191 ? -12.953 7.402 -15.258 1 96.5 191 GLU A N 1
ATOM 1420 C CA . GLU A 1 191 ? -14.18 7.785 -15.945 1 96.5 191 GLU A CA 1
ATOM 1421 C C . GLU A 1 191 ? -15.32 8.023 -14.961 1 96.5 191 GLU A C 1
ATOM 1423 O O . GLU A 1 191 ? -16.156 8.906 -15.172 1 96.5 191 GLU A O 1
ATOM 1428 N N . ASP A 1 192 ? -15.32 7.332 -13.875 1 94.81 192 ASP A N 1
ATOM 1429 C CA . ASP A 1 192 ? -16.422 7.391 -12.906 1 94.81 192 ASP A CA 1
ATOM 1430 C C . ASP A 1 192 ? -16.547 8.789 -12.305 1 94.81 192 ASP A C 1
ATOM 1432 O O . ASP A 1 192 ? -17.641 9.203 -11.914 1 94.81 192 ASP A O 1
ATOM 1436 N N . ILE A 1 193 ? -15.484 9.547 -12.336 1 96.94 193 ILE A N 1
ATOM 1437 C CA . ILE A 1 193 ? -15.492 10.82 -11.617 1 96.94 193 ILE A CA 1
ATOM 1438 C C . ILE A 1 193 ? -16.406 11.812 -12.336 1 96.94 193 ILE A C 1
ATOM 1440 O O . ILE A 1 193 ? -16.891 12.766 -11.734 1 96.94 193 ILE A O 1
ATOM 1444 N N . LYS A 1 194 ? -16.625 11.602 -13.617 1 97.25 194 LYS A N 1
ATOM 1445 C CA . LYS A 1 194 ? -17.469 12.484 -14.406 1 97.25 194 LYS A CA 1
ATOM 1446 C C . LYS A 1 194 ? -18.891 12.547 -13.836 1 97.25 194 LYS A C 1
ATOM 1448 O O . LYS A 1 194 ? -19.484 13.617 -13.758 1 97.25 194 LYS A O 1
ATOM 1453 N N . ASP A 1 195 ? -19.391 11.406 -13.375 1 96.44 195 ASP A N 1
ATOM 1454 C CA . ASP A 1 195 ? -20.734 11.359 -12.82 1 96.44 195 ASP A CA 1
ATOM 1455 C C . ASP A 1 195 ? -20.797 12.086 -11.484 1 96.44 195 ASP A C 1
ATOM 1457 O O . ASP A 1 195 ? -21.781 12.766 -11.188 1 96.44 195 ASP A O 1
ATOM 1461 N N . TYR A 1 196 ? -19.859 11.922 -10.742 1 96.56 196 TYR A N 1
ATOM 1462 C CA . TYR A 1 196 ? -19.828 12.586 -9.445 1 96.56 196 TYR A CA 1
ATOM 1463 C C . TYR A 1 196 ? -19.688 14.102 -9.609 1 96.56 196 TYR A C 1
ATOM 1465 O O . TYR A 1 196 ? -20.312 14.867 -8.883 1 96.56 196 TYR A O 1
ATOM 1473 N N . TRP A 1 197 ? -18.844 14.523 -10.539 1 97.56 197 TRP A N 1
ATOM 1474 C CA . TRP A 1 197 ? -18.766 15.945 -10.859 1 97.56 197 TRP A CA 1
ATOM 1475 C C . TRP A 1 197 ? -20.125 16.484 -11.32 1 97.56 197 TRP A C 1
ATOM 1477 O O . TRP A 1 197 ? -20.516 17.578 -10.945 1 97.56 197 TRP A O 1
ATOM 1487 N N . ALA A 1 198 ? -20.75 15.703 -12.125 1 97.62 198 ALA A N 1
ATOM 1488 C CA . ALA A 1 198 ? -22.078 16.125 -12.602 1 97.62 198 ALA A CA 1
ATOM 1489 C C . ALA A 1 198 ? -23.047 16.312 -11.438 1 97.62 198 ALA A C 1
ATOM 1491 O O . ALA A 1 198 ? -23.844 17.25 -11.438 1 97.62 198 ALA A O 1
ATOM 1492 N N . ALA A 1 199 ? -22.969 15.422 -10.492 1 97.81 199 ALA A N 1
ATOM 1493 C CA . ALA A 1 199 ? -23.828 15.516 -9.312 1 97.81 199 ALA A CA 1
ATOM 1494 C C . ALA A 1 199 ? -23.516 16.781 -8.516 1 97.81 199 ALA A C 1
ATOM 1496 O O . ALA A 1 199 ? -24.422 17.484 -8.07 1 97.81 199 ALA A O 1
ATOM 1497 N N . TRP A 1 200 ? -22.297 17.078 -8.312 1 97.88 200 TRP A N 1
ATOM 1498 C CA . TRP A 1 200 ? -21.875 18.266 -7.586 1 97.88 200 TRP A CA 1
ATOM 1499 C C . TRP A 1 200 ? -22.328 19.531 -8.312 1 97.88 200 TRP A C 1
ATOM 1501 O O . TRP A 1 200 ? -22.828 20.469 -7.695 1 97.88 200 TRP A O 1
ATOM 1511 N N . LYS A 1 201 ? -22.125 19.547 -9.578 1 97.06 201 LYS A N 1
ATOM 1512 C CA . LYS A 1 201 ? -22.562 20.703 -10.375 1 97.06 201 LYS A CA 1
ATOM 1513 C C . LYS A 1 201 ? -24.078 20.906 -10.258 1 97.06 201 LYS A C 1
ATOM 1515 O O . LYS A 1 201 ? -24.547 22.031 -10.109 1 97.06 201 LYS A O 1
ATOM 1520 N N . ALA A 1 202 ? -24.766 19.844 -10.258 1 97.56 202 ALA A N 1
ATOM 1521 C CA . ALA A 1 202 ? -26.219 19.891 -10.242 1 97.56 202 ALA A CA 1
ATOM 1522 C C . ALA A 1 202 ? -26.75 20.328 -8.875 1 97.56 202 ALA A C 1
ATOM 1524 O O . ALA A 1 202 ? -27.906 20.734 -8.75 1 97.56 202 ALA A O 1
ATOM 1525 N N . SER A 1 203 ? -25.969 20.203 -7.867 1 96.62 203 SER A N 1
ATOM 1526 C CA . SER A 1 203 ? -26.375 20.594 -6.523 1 96.62 203 SER A CA 1
ATOM 1527 C C . SER A 1 203 ? -26.625 22.094 -6.441 1 96.62 203 SER A C 1
ATOM 1529 O O . SER A 1 203 ? -27.312 22.562 -5.52 1 96.62 203 SER A O 1
ATOM 1531 N N . GLY A 1 204 ? -25.969 22.906 -7.309 1 96.62 204 GLY A N 1
ATOM 1532 C CA . GLY A 1 204 ? -26.219 24.344 -7.367 1 96.62 204 GLY A CA 1
ATOM 1533 C C . GLY A 1 204 ? -25.172 25.156 -6.637 1 96.62 204 GLY A C 1
ATOM 1534 O O . GLY A 1 204 ? -25.203 26.391 -6.68 1 96.62 204 GLY A O 1
ATOM 1535 N N . VAL A 1 205 ? -24.25 24.531 -6.027 1 97.62 205 VAL A N 1
ATOM 1536 C CA . VAL A 1 205 ? -23.188 25.266 -5.344 1 97.62 205 VAL A CA 1
ATOM 1537 C C . VAL A 1 205 ? -22.281 25.938 -6.367 1 97.62 205 VAL A C 1
ATOM 1539 O O . VAL A 1 205 ? -22.281 25.578 -7.547 1 97.62 205 VAL A O 1
ATOM 1542 N N . TYR A 1 206 ? -21.547 26.906 -5.883 1 97.81 206 TYR A N 1
ATOM 1543 C CA . TYR A 1 206 ? -20.562 27.594 -6.703 1 97.81 206 TYR A CA 1
ATOM 1544 C C . TYR A 1 206 ? -19.453 26.641 -7.125 1 97.81 206 TYR A C 1
ATOM 1546 O O . TYR A 1 206 ? -19 25.812 -6.328 1 97.81 206 TYR A O 1
ATOM 1554 N N . ILE A 1 207 ? -19.016 26.719 -8.367 1 97.94 207 ILE A N 1
ATOM 1555 C CA . ILE A 1 207 ? -17.891 25.953 -8.867 1 97.94 207 ILE A CA 1
ATOM 1556 C C . ILE A 1 207 ? -16.781 26.891 -9.328 1 97.94 207 ILE A C 1
ATOM 1558 O O . ILE A 1 207 ? -16.859 27.469 -10.422 1 97.94 207 ILE A O 1
ATOM 1562 N N . PRO A 1 208 ? -15.719 26.984 -8.594 1 98.06 208 PRO A N 1
ATOM 1563 C CA . PRO A 1 208 ? -14.617 27.859 -9.023 1 98.06 208 PRO A CA 1
ATOM 1564 C C . PRO A 1 208 ? -13.836 27.281 -10.203 1 98.06 208 PRO A C 1
ATOM 1566 O O . PRO A 1 208 ? -13.781 26.062 -10.375 1 98.06 208 PRO A O 1
ATOM 1569 N N . GLU A 1 209 ? -13.258 28.172 -10.984 1 98.06 209 GLU A N 1
ATOM 1570 C CA . GLU A 1 209 ? -12.305 27.734 -12 1 98.06 209 GLU A CA 1
ATOM 1571 C C . GLU A 1 209 ? -11.102 27.047 -11.367 1 98.06 209 GLU A C 1
ATOM 1573 O O . GLU A 1 209 ? -10.617 26.031 -11.891 1 98.06 209 GLU A O 1
ATOM 1578 N N . ASP A 1 210 ? -10.648 27.609 -10.336 1 98.62 210 ASP A N 1
ATOM 1579 C CA . ASP A 1 210 ? -9.539 27.094 -9.523 1 98.62 210 ASP A CA 1
ATOM 1580 C C . ASP A 1 210 ? -9.711 27.484 -8.062 1 98.62 210 ASP A C 1
ATOM 1582 O O . ASP A 1 210 ? -9.578 28.656 -7.699 1 98.62 210 ASP A O 1
ATOM 1586 N N . GLY A 1 211 ? -9.938 26.484 -7.258 1 98.62 211 GLY A N 1
ATOM 1587 C CA . GLY A 1 211 ? -10.125 26.75 -5.84 1 98.62 211 GLY A CA 1
ATOM 1588 C C . GLY A 1 211 ? -8.914 27.406 -5.191 1 98.62 211 GLY A C 1
ATOM 1589 O O . GLY A 1 211 ? -9.047 28.078 -4.172 1 98.62 211 GLY A O 1
ATOM 1590 N N . ASN A 1 212 ? -7.762 27.312 -5.793 1 98.69 212 ASN A N 1
ATOM 1591 C CA . ASN A 1 212 ? -6.531 27.844 -5.227 1 98.69 212 ASN A CA 1
ATOM 1592 C C . ASN A 1 212 ? -6.43 29.359 -5.445 1 98.69 212 ASN A C 1
ATOM 1594 O O . ASN A 1 212 ? -5.535 30 -4.906 1 98.69 212 ASN A O 1
ATOM 1598 N N . ALA A 1 213 ? -7.324 29.938 -6.188 1 98.56 213 ALA A N 1
ATOM 1599 C CA . ALA A 1 213 ? -7.344 31.375 -6.43 1 98.56 213 ALA A CA 1
ATOM 1600 C C . ALA A 1 213 ? -8.164 32.094 -5.371 1 98.56 213 ALA A C 1
ATOM 1602 O O . ALA A 1 213 ? -8.883 33.062 -5.676 1 98.56 213 ALA A O 1
ATOM 1603 N N . GLY A 1 214 ? -8.086 31.609 -4.191 1 98.44 214 GLY A N 1
ATOM 1604 C CA . GLY A 1 214 ? -8.828 32.219 -3.098 1 98.44 214 GLY A CA 1
ATOM 1605 C C . GLY A 1 214 ? -10.312 31.875 -3.127 1 98.44 214 GLY A C 1
ATOM 1606 O O . GLY A 1 214 ? -11.117 32.594 -2.523 1 98.44 214 GLY A O 1
ATOM 1607 N N . GLU A 1 215 ? -10.641 30.828 -3.773 1 98.44 215 GLU A N 1
ATOM 1608 C CA . GLU A 1 215 ? -12.047 30.516 -3.984 1 98.44 215 GLU A CA 1
ATOM 1609 C C . GLU A 1 215 ? -12.367 29.094 -3.51 1 98.44 215 GLU A C 1
ATOM 1611 O O . GLU A 1 215 ? -13.133 28.375 -4.16 1 98.44 215 GLU A O 1
ATOM 1616 N N . ALA A 1 216 ? -11.789 28.656 -2.469 1 98.25 216 ALA A N 1
ATOM 1617 C CA . ALA A 1 216 ? -12.062 27.344 -1.917 1 98.25 216 ALA A CA 1
ATOM 1618 C C . ALA A 1 216 ? -13.406 27.328 -1.191 1 98.25 216 ALA A C 1
ATOM 1620 O O . ALA A 1 216 ? -13.453 27.234 0.038 1 98.25 216 ALA A O 1
ATOM 1621 N N . TYR A 1 217 ? -14.516 27.453 -1.91 1 98.44 217 TYR A N 1
ATOM 1622 C CA . TYR A 1 217 ? -15.875 27.406 -1.388 1 98.44 217 TYR A CA 1
ATOM 1623 C C . TYR A 1 217 ? -16.828 26.766 -2.398 1 98.44 217 TYR A C 1
ATOM 1625 O O . TYR A 1 217 ? -17.922 27.266 -2.625 1 98.44 217 TYR A O 1
ATOM 1633 N N . GLY A 1 218 ? -16.422 25.672 -2.967 1 98.56 218 GLY A N 1
ATOM 1634 C CA . GLY A 1 218 ? -17.062 24.797 -3.93 1 98.56 218 GLY A CA 1
ATOM 1635 C C . GLY A 1 218 ? -16.188 23.625 -4.344 1 98.56 218 GLY A C 1
ATOM 1636 O O . GLY A 1 218 ? -15.008 23.578 -4 1 98.56 218 GLY A O 1
ATOM 1637 N N . PRO A 1 219 ? -16.875 22.641 -5.102 1 98.44 219 PRO A N 1
ATOM 1638 C CA . PRO A 1 219 ? -16.031 21.609 -5.688 1 98.44 219 PRO A CA 1
ATOM 1639 C C . PRO A 1 219 ? -15.047 22.156 -6.723 1 98.44 219 PRO A C 1
ATOM 1641 O O . PRO A 1 219 ? -15.406 23.031 -7.516 1 98.44 219 PRO A O 1
ATOM 1644 N N . SER A 1 220 ? -13.805 21.703 -6.676 1 98.69 220 SER A N 1
ATOM 1645 C CA . SER A 1 220 ? -12.766 22.188 -7.578 1 98.69 220 SER A CA 1
ATOM 1646 C C . SER A 1 220 ? -11.727 21.109 -7.863 1 98.69 220 SER A C 1
ATOM 1648 O O . SER A 1 220 ? -11.609 20.141 -7.113 1 98.69 220 SER A O 1
ATOM 1650 N N . TRP A 1 221 ? -11.117 21.234 -9.023 1 98.5 221 TRP A N 1
ATOM 1651 C CA . TRP A 1 221 ? -9.898 20.484 -9.305 1 98.5 221 TRP A CA 1
ATOM 1652 C C . TRP A 1 221 ? -8.711 21.078 -8.547 1 98.5 221 TRP A C 1
ATOM 1654 O O . TRP A 1 221 ? -8.547 22.297 -8.492 1 98.5 221 TRP A O 1
ATOM 1664 N N . TYR A 1 222 ? -7.969 20.266 -7.922 1 98.56 222 TYR A N 1
ATOM 1665 C CA . TYR A 1 222 ? -6.754 20.672 -7.23 1 98.56 222 TYR A CA 1
ATOM 1666 C C . TYR A 1 222 ? -5.555 19.859 -7.695 1 98.56 222 TYR A C 1
ATOM 1668 O O . TYR A 1 222 ? -5.668 18.656 -7.93 1 98.56 222 TYR A O 1
ATOM 1676 N N . ALA A 1 223 ? -4.477 20.5 -7.805 1 98.5 223 ALA A N 1
ATOM 1677 C CA . ALA A 1 223 ? -3.232 19.812 -8.117 1 98.5 223 ALA A CA 1
ATOM 1678 C C . ALA A 1 223 ? -2.744 19 -6.926 1 98.5 223 ALA A C 1
ATOM 1680 O O . ALA A 1 223 ? -3.207 19.188 -5.801 1 98.5 223 ALA A O 1
ATOM 1681 N N . ASN A 1 224 ? -1.931 18.047 -7.238 1 98.62 224 ASN A N 1
ATOM 1682 C CA . ASN A 1 224 ? -1.085 17.391 -6.242 1 98.62 224 ASN A CA 1
ATOM 1683 C C . ASN A 1 224 ? 0.349 17.906 -6.301 1 98.62 224 ASN A C 1
ATOM 1685 O O . ASN A 1 224 ? 0.767 18.484 -7.309 1 98.62 224 ASN A O 1
ATOM 1689 N N . THR A 1 225 ? 1.079 17.859 -5.164 1 98.81 225 THR A N 1
ATOM 1690 C CA . THR A 1 225 ? 2.514 18.125 -5.172 1 98.81 225 THR A CA 1
ATOM 1691 C C . THR A 1 225 ? 3.264 17.016 -5.895 1 98.81 225 THR A C 1
ATOM 1693 O O . THR A 1 225 ? 3.922 16.188 -5.262 1 98.81 225 THR A O 1
ATOM 1696 N N . MET A 1 226 ? 3.148 17.109 -7.195 1 98.56 226 MET A N 1
ATOM 1697 C CA . MET A 1 226 ? 3.77 16.156 -8.109 1 98.56 226 MET A CA 1
ATOM 1698 C C . MET A 1 226 ? 4.496 16.875 -9.234 1 98.56 226 MET A C 1
ATOM 1700 O O . MET A 1 226 ? 3.996 17.859 -9.773 1 98.56 226 MET A O 1
ATOM 1704 N N . ASP A 1 227 ? 5.703 16.469 -9.492 1 98.69 227 ASP A N 1
ATOM 1705 C CA . ASP A 1 227 ? 6.449 16.922 -10.664 1 98.69 227 ASP A CA 1
ATOM 1706 C C . ASP A 1 227 ? 6.137 16.062 -11.883 1 98.69 227 ASP A C 1
ATOM 1708 O O . ASP A 1 227 ? 6.625 14.938 -12 1 98.69 227 ASP A O 1
ATOM 1712 N N . ALA A 1 228 ? 5.367 16.609 -12.797 1 98.25 228 ALA A N 1
ATOM 1713 C CA . ALA A 1 228 ? 4.906 15.844 -13.953 1 98.25 228 ALA A CA 1
ATOM 1714 C C . ALA A 1 228 ? 6.074 15.43 -14.836 1 98.25 228 ALA A C 1
ATOM 1716 O O . ALA A 1 228 ? 5.98 14.445 -15.578 1 98.25 228 ALA A O 1
ATOM 1717 N N . THR A 1 229 ? 7.172 16.125 -14.781 1 97.75 229 THR A N 1
ATOM 1718 C CA . THR A 1 229 ? 8.344 15.828 -15.594 1 97.75 229 THR A CA 1
ATOM 1719 C C . THR A 1 229 ? 8.984 14.516 -15.148 1 97.75 229 THR A C 1
ATOM 1721 O O . THR A 1 229 ? 9.453 13.734 -15.977 1 97.75 229 THR A O 1
ATOM 1724 N N . THR A 1 230 ? 8.953 14.242 -13.883 1 97.44 230 THR A N 1
ATOM 1725 C CA . THR A 1 230 ? 9.633 13.07 -13.352 1 97.44 230 THR A CA 1
ATOM 1726 C C . THR A 1 230 ? 8.625 12.047 -12.836 1 97.44 230 THR A C 1
ATOM 1728 O O . THR A 1 230 ? 8.984 10.906 -12.539 1 97.44 230 THR A O 1
ATOM 1731 N N . GLY A 1 231 ? 7.383 12.445 -12.711 1 97.81 231 GLY A N 1
ATOM 1732 C CA . GLY A 1 231 ? 6.344 11.555 -12.219 1 97.81 231 GLY A CA 1
ATOM 1733 C C . GLY A 1 231 ? 6.438 11.312 -10.719 1 97.81 231 GLY A C 1
ATOM 1734 O O . GLY A 1 231 ? 5.809 10.391 -10.195 1 97.81 231 GLY A O 1
ATOM 1735 N N . ARG A 1 232 ? 7.227 12.008 -10.008 1 97.75 232 ARG A N 1
ATOM 1736 C CA . ARG A 1 232 ? 7.41 11.727 -8.586 1 97.75 232 ARG A CA 1
ATOM 1737 C C . ARG A 1 232 ? 6.75 12.797 -7.723 1 97.75 232 ARG A C 1
ATOM 1739 O O . ARG A 1 232 ? 6.453 13.891 -8.203 1 97.75 232 ARG A O 1
ATOM 1746 N N . ARG A 1 233 ? 6.512 12.469 -6.457 1 98.5 233 ARG A N 1
ATOM 1747 C CA . ARG A 1 233 ? 6.086 13.406 -5.422 1 98.5 233 ARG A CA 1
ATOM 1748 C C . ARG A 1 233 ? 7.07 14.57 -5.301 1 98.5 233 ARG A C 1
ATOM 1750 O O . ARG A 1 233 ? 8.281 14.359 -5.238 1 98.5 233 ARG A O 1
ATOM 1757 N N . ALA A 1 234 ? 6.547 15.758 -5.363 1 98.62 234 ALA A N 1
ATOM 1758 C CA . ALA A 1 234 ? 7.348 16.953 -5.133 1 98.62 234 ALA A CA 1
ATOM 1759 C C . ALA A 1 234 ? 7.164 17.484 -3.713 1 98.62 234 ALA A C 1
ATOM 1761 O O . ALA A 1 234 ? 6.438 18.453 -3.492 1 98.62 234 ALA A O 1
ATOM 1762 N N . HIS A 1 235 ? 7.848 16.844 -2.781 1 98.12 235 HIS A N 1
ATOM 1763 C CA . HIS A 1 235 ? 7.781 17.312 -1.402 1 98.12 235 HIS A CA 1
ATOM 1764 C C . HIS A 1 235 ? 8.859 18.359 -1.123 1 98.12 235 HIS A C 1
ATOM 1766 O O . HIS A 1 235 ? 9.648 18.688 -2.008 1 98.12 235 HIS A O 1
ATOM 1772 N N . ALA A 1 236 ? 8.914 18.922 0.062 1 98.69 236 ALA A N 1
ATOM 1773 C CA . ALA A 1 236 ? 9.727 20.078 0.394 1 98.69 236 ALA A CA 1
ATOM 1774 C C . ALA A 1 236 ? 11.211 19.781 0.22 1 98.69 236 ALA A C 1
ATOM 1776 O O . ALA A 1 236 ? 11.969 20.625 -0.275 1 98.69 236 ALA A O 1
ATOM 1777 N N . ARG A 1 237 ? 11.672 18.594 0.666 1 98.5 237 ARG A N 1
ATOM 1778 C CA . ARG A 1 237 ? 13.078 18.234 0.488 1 98.5 237 ARG A CA 1
ATOM 1779 C C . ARG A 1 237 ? 13.453 18.188 -0.99 1 98.5 237 ARG A C 1
ATOM 1781 O O . ARG A 1 237 ? 14.469 18.766 -1.391 1 98.5 237 ARG A O 1
ATOM 1788 N N . TYR A 1 238 ? 12.648 17.656 -1.832 1 98.31 238 TYR A N 1
ATOM 1789 C CA . TYR A 1 238 ? 12.867 17.531 -3.27 1 98.31 238 TYR A CA 1
ATOM 1790 C C . TYR A 1 238 ? 12.906 18.906 -3.93 1 98.31 238 TYR A C 1
ATOM 1792 O O . TYR A 1 238 ? 13.812 19.203 -4.719 1 98.31 238 TYR A O 1
ATOM 1800 N N . ALA A 1 239 ? 12 19.734 -3.574 1 98.69 239 ALA A N 1
ATOM 1801 C CA . ALA A 1 239 ? 11.805 21 -4.266 1 98.69 239 ALA A CA 1
ATOM 1802 C C . ALA A 1 239 ? 12.773 22.062 -3.746 1 98.69 239 ALA A C 1
ATOM 1804 O O . ALA A 1 239 ? 13.297 22.875 -4.52 1 98.69 239 ALA A O 1
ATOM 1805 N N . TYR A 1 240 ? 13.062 22.062 -2.426 1 98.69 240 TYR A N 1
ATOM 1806 C CA . TYR A 1 240 ? 13.719 23.234 -1.852 1 98.69 240 TYR A CA 1
ATOM 1807 C C . TYR A 1 240 ? 15.109 22.875 -1.345 1 98.69 240 TYR A C 1
ATOM 1809 O O . TYR A 1 240 ? 15.93 23.766 -1.089 1 98.69 240 TYR A O 1
ATOM 1817 N N . TYR A 1 241 ? 15.43 21.625 -1.188 1 98.56 241 TYR A N 1
ATOM 1818 C CA . TYR A 1 241 ? 16.75 21.281 -0.669 1 98.56 241 TYR A CA 1
ATOM 1819 C C . TYR A 1 241 ? 17.594 20.594 -1.74 1 98.56 241 TYR A C 1
ATOM 1821 O O . TYR A 1 241 ? 18.75 20.984 -1.962 1 98.56 241 TYR A O 1
ATOM 1829 N N . ASP A 1 242 ? 17.031 19.609 -2.424 1 98 242 ASP A N 1
ATOM 1830 C CA . ASP A 1 242 ? 17.797 18.797 -3.371 1 98 242 ASP A CA 1
ATOM 1831 C C . ASP A 1 242 ? 18.547 19.688 -4.363 1 98 242 ASP A C 1
ATOM 1833 O O . ASP A 1 242 ? 19.734 19.469 -4.625 1 98 242 ASP A O 1
ATOM 1837 N N . PRO A 1 243 ? 17.922 20.719 -4.918 1 97.69 243 PRO A N 1
ATOM 1838 C CA . PRO A 1 243 ? 18.609 21.547 -5.914 1 97.69 243 PRO A CA 1
ATOM 1839 C C . PRO A 1 243 ? 19.781 22.328 -5.324 1 97.69 243 PRO A C 1
ATOM 1841 O O . PRO A 1 243 ? 20.625 22.828 -6.066 1 97.69 243 PRO A O 1
ATOM 1844 N N . ILE A 1 244 ? 19.891 22.469 -3.996 1 97.56 244 ILE A N 1
ATOM 1845 C CA . ILE A 1 244 ? 20.906 23.359 -3.424 1 97.56 244 ILE A CA 1
ATOM 1846 C C . ILE A 1 244 ? 21.766 22.594 -2.424 1 97.56 244 ILE A C 1
ATOM 1848 O O . ILE A 1 244 ? 22.391 23.188 -1.543 1 97.56 244 ILE A O 1
ATOM 1852 N N . GLN A 1 245 ? 21.719 21.344 -2.461 1 95.44 245 GLN A N 1
ATOM 1853 C CA . GLN A 1 245 ? 22.375 20.5 -1.478 1 95.44 245 GLN A CA 1
ATOM 1854 C C . GLN A 1 245 ? 23.875 20.734 -1.459 1 95.44 245 GLN A C 1
ATOM 1856 O O . GLN A 1 245 ? 24.562 20.406 -0.483 1 95.44 245 GLN A O 1
ATOM 1861 N N . THR A 1 246 ? 24.453 21.438 -2.471 1 95.44 246 THR A N 1
ATOM 1862 C CA . THR A 1 246 ? 25.891 21.656 -2.59 1 95.44 246 THR A CA 1
ATOM 1863 C C . THR A 1 246 ? 26.297 23 -1.98 1 95.44 246 THR A C 1
ATOM 1865 O O . THR A 1 246 ? 27.469 23.328 -1.914 1 95.44 246 THR A O 1
ATOM 1868 N N . ARG A 1 247 ? 25.281 23.828 -1.545 1 97.69 247 ARG A N 1
ATOM 1869 C CA . ARG A 1 247 ? 25.625 25.109 -0.931 1 97.69 247 ARG A CA 1
ATOM 1870 C C . ARG A 1 247 ? 26.453 24.906 0.331 1 97.69 247 ARG A C 1
ATOM 1872 O O . ARG A 1 247 ? 26.031 24.203 1.255 1 97.69 247 ARG A O 1
ATOM 1879 N N . ALA A 1 248 ? 27.562 25.578 0.462 1 96.88 248 ALA A N 1
ATOM 1880 C CA . ALA A 1 248 ? 28.516 25.391 1.559 1 96.88 248 ALA A CA 1
ATOM 1881 C C . ALA A 1 248 ? 28.016 26.062 2.834 1 96.88 248 ALA A C 1
ATOM 1883 O O . ALA A 1 248 ? 28.453 25.719 3.936 1 96.88 248 ALA A O 1
ATOM 1884 N N . ASN A 1 249 ? 27.172 27.062 2.682 1 98.12 249 ASN A N 1
ATOM 1885 C CA . ASN A 1 249 ? 26.719 27.828 3.844 1 98.12 249 ASN A CA 1
ATOM 1886 C C . ASN A 1 249 ? 25.438 27.25 4.426 1 98.12 249 ASN A C 1
ATOM 1888 O O . ASN A 1 249 ? 24.766 27.891 5.238 1 98.12 249 ASN A O 1
ATOM 1892 N N . LEU A 1 250 ? 24.984 26.078 3.943 1 98.5 250 LEU A N 1
ATOM 1893 C CA . LEU A 1 250 ? 23.844 25.375 4.5 1 98.5 250 LEU A CA 1
ATOM 1894 C C . LEU A 1 250 ? 24.25 24 5.039 1 98.5 250 LEU A C 1
ATOM 1896 O O . LEU A 1 250 ? 24.844 23.203 4.312 1 98.5 250 LEU A O 1
ATOM 1900 N N . HIS A 1 251 ? 24 23.781 6.281 1 98.12 251 HIS A N 1
ATOM 1901 C CA . HIS A 1 251 ? 24.234 22.484 6.902 1 98.12 251 HIS A CA 1
ATOM 1902 C C . HIS A 1 251 ? 22.938 21.906 7.457 1 98.12 251 HIS A C 1
ATOM 1904 O O . H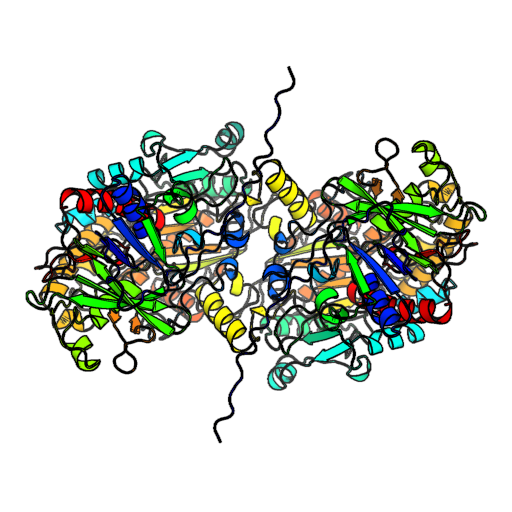IS A 1 251 ? 22.141 22.609 8.078 1 98.12 251 HIS A O 1
ATOM 1910 N N . ILE A 1 252 ? 22.688 20.672 7.195 1 98.19 252 ILE A N 1
ATOM 1911 C CA . ILE A 1 252 ? 21.531 19.969 7.719 1 98.19 252 ILE A CA 1
ATOM 1912 C C . ILE A 1 252 ? 21.984 18.781 8.562 1 98.19 252 ILE A C 1
ATOM 1914 O O . ILE A 1 252 ? 22.766 17.953 8.109 1 98.19 252 ILE A O 1
ATOM 1918 N N . LEU A 1 253 ? 21.5 18.734 9.773 1 97.75 253 LEU A N 1
ATOM 1919 C CA . LEU A 1 253 ? 21.719 17.609 10.664 1 97.75 253 LEU A CA 1
ATOM 1920 C C . LEU A 1 253 ? 20.453 16.781 10.812 1 97.75 253 LEU A C 1
ATOM 1922 O O . LEU A 1 253 ? 19.453 17.281 11.336 1 97.75 253 LEU A O 1
ATOM 1926 N N . THR A 1 254 ? 20.484 15.523 10.344 1 98.12 254 THR A N 1
ATOM 1927 C CA . THR A 1 254 ? 19.359 14.617 10.508 1 98.12 254 THR A CA 1
ATOM 1928 C C . THR A 1 254 ? 19.578 13.695 11.703 1 98.12 254 THR A C 1
ATOM 1930 O O . THR A 1 254 ? 20.656 13.672 12.289 1 98.12 254 THR A O 1
ATOM 1933 N N . GLY A 1 255 ? 18.516 13.031 12.133 1 97.69 255 GLY A N 1
ATOM 1934 C CA . GLY A 1 255 ? 18.625 12.156 13.289 1 97.69 255 GLY A CA 1
ATOM 1935 C C . GLY A 1 255 ? 19 12.891 14.562 1 97.69 255 GLY A C 1
ATOM 1936 O O . GLY A 1 255 ? 19.688 12.344 15.422 1 97.69 255 GLY A O 1
ATOM 1937 N N . THR A 1 256 ? 18.688 14.133 14.648 1 98.19 256 THR A N 1
ATOM 1938 C CA . THR A 1 256 ? 19.094 14.992 15.758 1 98.19 256 THR A CA 1
ATOM 1939 C C . THR A 1 256 ? 17.891 15.766 16.312 1 98.19 256 THR A C 1
ATOM 1941 O O . THR A 1 256 ? 17.219 16.484 15.562 1 98.19 256 THR A O 1
ATOM 1944 N N . THR A 1 257 ? 17.594 15.617 17.578 1 98.19 257 THR A N 1
ATOM 1945 C CA . THR A 1 257 ? 16.453 16.25 18.203 1 98.19 257 THR A CA 1
ATOM 1946 C C . THR A 1 257 ? 16.875 17.453 19.031 1 98.19 257 THR A C 1
ATOM 1948 O O . THR A 1 257 ? 17.844 17.375 19.797 1 98.19 257 THR A O 1
ATOM 1951 N N . ALA A 1 258 ? 16.234 18.609 18.844 1 98.56 258 ALA A N 1
ATOM 1952 C CA . ALA A 1 258 ? 16.453 19.766 19.703 1 98.56 258 ALA A CA 1
ATOM 1953 C C . ALA A 1 258 ? 15.82 19.547 21.078 1 98.56 258 ALA A C 1
ATOM 1955 O O . ALA A 1 258 ? 14.641 19.219 21.188 1 98.56 258 ALA A O 1
ATOM 1956 N N . ASP A 1 259 ? 16.594 19.828 22.125 1 97.62 259 ASP A N 1
ATOM 1957 C CA . ASP A 1 259 ? 16.141 19.578 23.484 1 97.62 259 ASP A CA 1
ATOM 1958 C C . ASP A 1 259 ? 15.695 20.859 24.172 1 97.62 259 ASP A C 1
ATOM 1960 O O . ASP A 1 259 ? 14.742 20.859 24.953 1 97.62 259 ASP A O 1
ATOM 1964 N N . LYS A 1 260 ? 16.516 21.875 23.891 1 97.56 260 LYS A N 1
ATOM 1965 C CA . LYS A 1 260 ? 16.266 23.141 24.578 1 97.56 260 LYS A CA 1
ATOM 1966 C C . LYS A 1 260 ? 16.875 24.312 23.812 1 97.56 260 LYS A C 1
ATOM 1968 O O . LYS A 1 260 ? 17.859 24.156 23.109 1 97.56 260 LYS A O 1
ATOM 1973 N N . ILE A 1 261 ? 16.156 25.422 24.016 1 98.5 261 ILE A N 1
ATOM 1974 C CA . ILE A 1 261 ? 16.719 26.688 23.547 1 98.5 261 ILE A CA 1
ATOM 1975 C C . ILE A 1 261 ? 17.656 27.266 24.609 1 98.5 261 ILE A C 1
ATOM 1977 O O . ILE A 1 261 ? 17.359 27.234 25.797 1 98.5 261 ILE A O 1
ATOM 1981 N N . ILE A 1 262 ? 18.75 27.766 24.125 1 96.19 262 ILE A N 1
ATOM 1982 C CA . ILE A 1 262 ? 19.734 28.391 25 1 96.19 262 ILE A CA 1
ATOM 1983 C C . ILE A 1 262 ? 19.578 29.922 24.938 1 96.19 262 ILE A C 1
ATOM 1985 O O . ILE A 1 262 ? 19.359 30.469 23.859 1 96.19 262 ILE A O 1
ATOM 1989 N N . PHE A 1 263 ? 19.703 30.516 26.109 1 96.25 263 PHE A N 1
ATOM 1990 C CA . PHE A 1 263 ? 19.547 31.969 26.188 1 96.25 263 PHE A CA 1
ATOM 1991 C C . PHE A 1 263 ? 20.844 32.625 26.641 1 96.25 263 PHE A C 1
ATOM 1993 O O . PHE A 1 263 ? 21.672 32 27.297 1 96.25 263 PHE A O 1
ATOM 2000 N N . ASP A 1 264 ? 20.906 33.875 26.297 1 91.69 264 ASP A N 1
ATOM 2001 C CA . ASP A 1 264 ? 22.094 34.656 26.609 1 91.69 264 ASP A CA 1
ATOM 2002 C C . ASP A 1 264 ? 22.234 34.844 28.125 1 91.69 264 ASP A C 1
ATOM 2004 O O . ASP A 1 264 ? 21.234 35.031 28.828 1 91.69 264 ASP A O 1
ATOM 2008 N N . SER A 1 265 ? 23.438 34.875 28.562 1 86.94 265 SER A N 1
ATOM 2009 C CA . SER A 1 265 ? 23.703 34.969 30 1 86.94 265 SER A CA 1
ATOM 2010 C C . SER A 1 265 ? 23.406 36.375 30.516 1 86.94 265 SER A C 1
ATOM 2012 O O . SER A 1 265 ? 23.016 36.531 31.672 1 86.94 265 SER A O 1
ATOM 2014 N N . LYS A 1 266 ? 23.656 37.344 29.719 1 88.88 266 LYS A N 1
ATOM 2015 C CA . LYS A 1 266 ? 23.453 38.75 30.125 1 88.88 266 LYS A CA 1
ATOM 2016 C C . LYS A 1 266 ? 22.031 39.219 29.812 1 88.88 266 LYS A C 1
ATOM 2018 O O . LYS A 1 266 ? 21.422 39.938 30.625 1 88.88 266 LYS A O 1
ATOM 2023 N N . LYS A 1 267 ? 21.547 38.812 28.703 1 89.88 267 LYS A N 1
ATOM 2024 C CA . LYS A 1 267 ? 20.172 39.094 28.297 1 89.88 267 LYS A CA 1
ATOM 2025 C C . LYS A 1 267 ? 19.312 37.812 28.391 1 89.88 267 LYS A C 1
ATOM 2027 O O . LYS A 1 267 ? 19.156 37.125 27.391 1 89.88 267 LYS A O 1
ATOM 2032 N N . LYS A 1 268 ? 18.609 37.688 29.328 1 87.19 268 LYS A N 1
ATOM 2033 C CA . LYS A 1 268 ? 18.047 36.438 29.781 1 87.19 268 LYS A CA 1
ATOM 2034 C C . LYS A 1 268 ? 16.938 35.969 28.844 1 87.19 268 LYS A C 1
ATOM 2036 O O . LYS A 1 268 ? 16.562 34.781 28.844 1 87.19 268 LYS A O 1
ATOM 2041 N N . THR A 1 269 ? 16.469 36.812 28.016 1 93.25 269 THR A N 1
ATOM 2042 C CA . THR A 1 269 ? 15.375 36.375 27.156 1 93.25 269 THR A CA 1
ATOM 2043 C C . THR A 1 269 ? 15.781 36.438 25.688 1 93.25 269 THR A C 1
ATOM 2045 O O . THR A 1 269 ? 14.93 36.375 24.797 1 93.25 269 THR A O 1
ATOM 2048 N N . MET A 1 270 ? 17.078 36.594 25.469 1 96.56 270 MET A N 1
ATOM 2049 C CA . MET A 1 270 ? 17.594 36.562 24.109 1 96.56 270 MET A CA 1
ATOM 2050 C C . MET A 1 270 ? 18.109 35.188 23.75 1 96.56 270 MET A C 1
ATOM 2052 O O . MET A 1 270 ? 19.078 34.688 24.328 1 96.56 270 MET A O 1
ATOM 2056 N N . ALA A 1 271 ? 17.469 34.531 22.766 1 97.94 271 ALA A N 1
ATOM 2057 C CA . ALA A 1 271 ? 17.891 33.219 22.344 1 97.94 271 ALA A CA 1
ATOM 2058 C C . ALA A 1 271 ? 19.266 33.281 21.688 1 97.94 271 ALA A C 1
ATOM 2060 O O . ALA A 1 271 ? 19.547 34.156 20.891 1 97.94 271 ALA A O 1
ATOM 2061 N N . SER A 1 272 ? 20.172 32.312 22.031 1 97.19 272 SER A N 1
ATOM 2062 C CA . SER A 1 272 ? 21.547 32.344 21.516 1 97.19 272 SER A CA 1
ATOM 2063 C C . SER A 1 272 ? 21.922 30.984 20.891 1 97.19 272 SER A C 1
ATOM 2065 O O . SER A 1 272 ? 22.984 30.859 20.297 1 97.19 272 SER A O 1
ATOM 2067 N N . GLY A 1 273 ? 21.062 30.031 21 1 97.81 273 GLY A N 1
ATOM 2068 C CA . GLY A 1 273 ? 21.344 28.734 20.422 1 97.81 273 GLY A CA 1
ATOM 2069 C C . GLY A 1 273 ? 20.406 27.656 20.906 1 97.81 273 GLY A C 1
ATOM 2070 O O . GLY A 1 273 ? 19.312 27.938 21.406 1 97.81 273 GLY A O 1
ATOM 2071 N N . ILE A 1 274 ? 20.859 26.328 20.562 1 98.5 274 ILE A N 1
ATOM 2072 C CA . ILE A 1 274 ? 20.047 25.188 20.984 1 98.5 274 ILE A CA 1
ATOM 2073 C C . ILE A 1 274 ? 20.953 24.078 21.469 1 98.5 274 ILE A C 1
ATOM 2075 O O . ILE A 1 274 ? 22.125 23.984 21.078 1 98.5 274 ILE A O 1
ATOM 2079 N N . GLU A 1 275 ? 20.453 23.312 22.328 1 98.19 275 GLU A N 1
ATOM 2080 C CA . GLU A 1 275 ? 21.016 22.01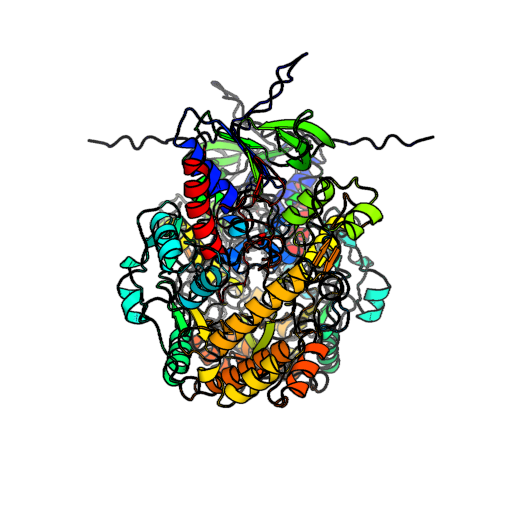6 22.688 1 98.19 275 GLU A CA 1
ATOM 2081 C C . GLU A 1 275 ? 20.312 20.891 21.953 1 98.19 275 GLU A C 1
ATOM 2083 O O . GLU A 1 275 ? 19.078 20.906 21.812 1 98.19 275 GLU A O 1
ATOM 2088 N N . VAL A 1 276 ? 21.125 19.875 21.5 1 98.06 276 VAL A N 1
ATOM 2089 C CA . VAL A 1 276 ? 20.531 18.781 20.719 1 98.06 276 VAL A CA 1
ATOM 2090 C C . VAL A 1 276 ? 21.047 17.453 21.266 1 98.06 276 VAL A C 1
ATOM 2092 O O . VAL A 1 276 ? 22.031 17.406 22 1 98.06 276 VAL A O 1
ATOM 2095 N N . THR A 1 277 ? 20.328 16.422 20.922 1 97.94 277 THR A N 1
ATOM 2096 C CA . THR A 1 277 ? 20.734 15.031 21.125 1 97.94 277 THR A CA 1
ATOM 2097 C C . THR A 1 277 ? 20.625 14.242 19.812 1 97.94 277 THR A C 1
ATOM 2099 O O . THR A 1 277 ? 19.578 14.266 19.172 1 97.94 277 THR A O 1
ATOM 2102 N N . ASP A 1 278 ? 21.625 13.602 19.406 1 95.81 278 ASP A N 1
ATOM 2103 C CA . ASP A 1 278 ? 21.562 12.828 18.172 1 95.81 278 ASP A CA 1
ATOM 2104 C C . ASP A 1 278 ? 21.062 11.406 18.453 1 95.81 278 ASP A C 1
ATOM 2106 O O . ASP A 1 278 ? 20.688 11.078 19.578 1 95.81 278 ASP A O 1
ATOM 2110 N N . LYS A 1 279 ? 21.016 10.562 17.422 1 92.25 279 LYS A N 1
ATOM 2111 C CA . LYS A 1 279 ? 20.438 9.219 17.484 1 92.25 279 LYS A CA 1
ATOM 2112 C C . LYS A 1 279 ? 21.234 8.32 18.422 1 92.25 279 LYS A C 1
ATOM 2114 O O . LYS A 1 279 ? 20.703 7.34 18.953 1 92.25 279 LYS A O 1
ATOM 2119 N N . THR A 1 280 ? 22.469 8.672 18.703 1 93.44 280 THR A N 1
ATOM 2120 C CA . THR A 1 280 ? 23.312 7.852 19.547 1 93.44 280 THR A CA 1
ATOM 2121 C C . THR A 1 280 ? 23.203 8.297 21.016 1 93.44 280 THR A C 1
ATOM 2123 O O . THR A 1 280 ? 23.781 7.66 21.906 1 93.44 280 THR A O 1
ATOM 2126 N N . GLY A 1 281 ? 22.562 9.422 21.266 1 94.62 281 GLY A N 1
ATOM 2127 C CA . GLY A 1 281 ? 22.422 9.945 22.609 1 94.62 281 GLY A CA 1
ATOM 2128 C C . GLY A 1 281 ? 23.438 11.023 22.938 1 94.62 281 GLY A C 1
ATOM 2129 O O . GLY A 1 281 ? 23.406 11.594 24.031 1 94.62 281 GLY A O 1
ATOM 2130 N N . LYS A 1 282 ? 24.281 11.312 22 1 95.69 282 LYS A N 1
ATOM 2131 C CA . LYS A 1 282 ? 25.297 12.344 22.219 1 95.69 282 LYS A CA 1
ATOM 2132 C C . LYS A 1 282 ? 24.688 13.742 22.188 1 95.69 282 LYS A C 1
ATOM 2134 O O . LYS A 1 282 ? 23.875 14.047 21.312 1 95.69 282 LYS A O 1
ATOM 2139 N N . LYS A 1 283 ? 25.078 14.586 23.094 1 96.44 283 LYS A N 1
ATOM 2140 C CA . LYS A 1 283 ? 24.578 15.961 23.219 1 96.44 283 LYS A CA 1
ATOM 2141 C C . LYS A 1 283 ? 25.562 16.938 22.562 1 96.44 283 LYS A C 1
ATOM 2143 O O . LYS A 1 283 ? 26.766 16.672 22.5 1 96.44 283 LYS A O 1
ATOM 2148 N N . ALA A 1 284 ? 25.016 17.938 22.031 1 96.62 284 ALA A N 1
ATOM 2149 C CA . ALA A 1 284 ? 25.797 19.031 21.453 1 96.62 284 ALA A CA 1
ATOM 2150 C C . ALA A 1 284 ? 25.047 20.359 21.547 1 96.62 284 ALA A C 1
ATOM 2152 O O . ALA A 1 284 ? 23.844 20.375 21.797 1 96.62 284 ALA A O 1
ATOM 2153 N N . THR A 1 285 ? 25.812 21.406 21.469 1 97.31 285 THR A N 1
ATOM 2154 C CA . THR A 1 285 ? 25.234 22.734 21.453 1 97.31 285 THR A CA 1
ATOM 2155 C C . THR A 1 285 ? 25.594 23.484 20.172 1 97.31 285 THR A C 1
ATOM 2157 O O . THR A 1 285 ? 26.75 23.422 19.719 1 97.31 285 THR A O 1
ATOM 2160 N N . PHE A 1 286 ? 24.609 24.109 19.594 1 97.75 286 PHE A N 1
ATOM 2161 C CA . PHE A 1 286 ? 24.828 24.953 18.438 1 97.75 286 PHE A CA 1
ATOM 2162 C C . PHE A 1 286 ? 24.344 26.375 18.719 1 97.75 286 PHE A C 1
ATOM 2164 O O . PHE A 1 286 ? 23.297 26.578 19.312 1 97.75 286 PHE A O 1
ATOM 2171 N N . TYR A 1 287 ? 25.125 27.328 18.281 1 97.06 287 TYR A N 1
ATOM 2172 C CA . TYR A 1 287 ? 24.812 28.719 18.594 1 97.06 287 TYR A CA 1
ATOM 2173 C C . TYR A 1 287 ? 24.375 29.469 17.344 1 97.06 287 TYR A C 1
ATOM 2175 O O . TYR A 1 287 ? 24.797 29.141 16.234 1 97.06 287 TYR A O 1
ATOM 2183 N N . ALA A 1 288 ? 23.484 30.438 17.562 1 97.38 288 ALA A N 1
ATOM 2184 C CA . ALA A 1 288 ? 22.984 31.328 16.516 1 97.38 288 ALA A CA 1
ATOM 2185 C C . ALA A 1 288 ? 23.391 32.781 16.781 1 97.38 288 ALA A C 1
ATOM 2187 O O . ALA A 1 288 ? 23.016 33.344 17.812 1 97.38 288 ALA A O 1
ATOM 2188 N N . LYS A 1 289 ? 24.031 33.375 15.844 1 96 289 LYS A N 1
ATOM 2189 C CA . LYS A 1 289 ? 24.469 34.75 15.977 1 96 289 LYS A CA 1
ATOM 2190 C C . LYS A 1 289 ? 23.297 35.719 15.828 1 96 289 LYS A C 1
ATOM 2192 O O . LYS A 1 289 ? 23.281 36.781 16.438 1 96 289 LYS A O 1
ATOM 2197 N N . LYS A 1 290 ? 22.406 35.344 15.039 1 96.75 290 LYS A N 1
ATOM 2198 C CA . LYS A 1 290 ? 21.328 36.25 14.711 1 96.75 290 LYS A CA 1
ATOM 2199 C C . LYS A 1 290 ? 20 35.781 15.297 1 96.75 290 LYS A C 1
ATOM 2201 O O . LYS A 1 290 ? 19.312 36.531 16 1 96.75 290 LYS A O 1
ATOM 2206 N N . GLU A 1 291 ? 19.688 34.469 14.984 1 97.12 291 GLU A N 1
ATOM 2207 C CA . GLU A 1 291 ? 18.344 34.094 15.367 1 97.12 291 GLU A CA 1
ATOM 2208 C C . GLU A 1 291 ? 18.188 32.594 15.445 1 97.12 291 GLU A C 1
ATOM 2210 O O . GLU A 1 291 ? 18.797 31.859 14.656 1 97.12 291 GLU A O 1
ATOM 2215 N N . VAL A 1 292 ? 17.406 32.125 16.422 1 98.62 292 VAL A N 1
ATOM 2216 C CA . VAL A 1 292 ? 16.875 30.781 16.469 1 98.62 292 VAL A CA 1
ATOM 2217 C C . VAL A 1 292 ? 15.469 30.75 15.883 1 98.62 292 VAL A C 1
ATOM 2219 O O . VAL A 1 292 ? 14.602 31.531 16.297 1 98.62 292 VAL A O 1
ATOM 2222 N N . VAL A 1 293 ? 15.227 29.922 14.867 1 98.88 293 VAL A N 1
ATOM 2223 C CA . VAL A 1 293 ? 13.953 29.844 14.164 1 98.88 293 VAL A CA 1
ATOM 2224 C C . VAL A 1 293 ? 13.305 28.484 14.406 1 98.88 293 VAL A C 1
ATOM 2226 O O . VAL A 1 293 ? 13.875 27.453 14.047 1 98.88 293 VAL A O 1
ATOM 2229 N N . LEU A 1 294 ? 12.133 28.484 14.992 1 98.94 294 LEU A N 1
ATOM 2230 C CA . LEU A 1 294 ? 11.438 27.234 15.289 1 98.94 294 LEU A CA 1
ATOM 2231 C C . LEU A 1 294 ? 10.508 26.844 14.141 1 98.94 294 LEU A C 1
ATOM 2233 O O . LEU A 1 294 ? 9.656 27.641 13.734 1 98.94 294 LEU A O 1
ATOM 2237 N N . ALA A 1 295 ? 10.688 25.734 13.617 1 98.94 295 ALA A N 1
ATOM 2238 C CA . ALA A 1 295 ? 9.891 25.141 12.547 1 98.94 295 ALA A CA 1
ATOM 2239 C C . ALA A 1 295 ? 9.57 23.672 12.867 1 98.94 295 ALA A C 1
ATOM 2241 O O . ALA A 1 295 ? 9.594 22.828 11.969 1 98.94 295 ALA A O 1
ATOM 2242 N N . ALA A 1 296 ? 9.328 23.375 14.102 1 98.69 296 ALA A N 1
ATOM 2243 C CA . ALA A 1 296 ? 9.211 22 14.562 1 98.69 296 ALA A CA 1
ATOM 2244 C C . ALA A 1 296 ? 7.766 21.516 14.492 1 98.69 296 ALA A C 1
ATOM 2246 O O . ALA A 1 296 ? 7.488 20.328 14.734 1 98.69 296 ALA A O 1
ATOM 2247 N N . GLY A 1 297 ? 6.797 22.359 14.148 1 98.44 297 GLY A N 1
ATOM 2248 C CA . GLY A 1 297 ? 5.41 21.953 13.969 1 98.44 297 GLY A CA 1
ATOM 2249 C C . GLY A 1 297 ? 4.547 22.234 15.188 1 98.44 297 GLY A C 1
ATOM 2250 O O . GLY A 1 297 ? 5.059 22.547 16.266 1 98.44 297 GLY A O 1
ATOM 2251 N N . ALA A 1 298 ? 3.318 22.016 15.078 1 98.69 298 ALA A N 1
ATOM 2252 C CA . ALA A 1 298 ? 2.311 22.453 16.047 1 98.69 298 ALA A CA 1
ATOM 2253 C C . ALA A 1 298 ? 2.355 21.609 17.312 1 98.69 298 ALA A C 1
ATOM 2255 O O . ALA A 1 298 ? 1.765 21.984 18.328 1 98.69 298 ALA A O 1
ATOM 2256 N N . ILE A 1 299 ? 3.053 20.516 17.281 1 98.75 299 ILE A N 1
ATOM 2257 C CA . ILE A 1 299 ? 3.166 19.672 18.469 1 98.75 299 ILE A CA 1
ATOM 2258 C C . ILE A 1 299 ? 4.52 19.891 19.125 1 98.75 299 ILE A C 1
ATOM 2260 O O . ILE A 1 299 ? 4.59 20.172 20.328 1 98.75 299 ILE A O 1
ATOM 2264 N N . GLN A 1 300 ? 5.559 19.922 18.375 1 98.5 300 GLN A N 1
ATOM 2265 C CA . GLN A 1 300 ? 6.906 19.922 18.922 1 98.5 300 GLN A CA 1
ATOM 2266 C C . GLN A 1 300 ? 7.355 21.344 19.281 1 98.5 300 GLN A C 1
ATOM 2268 O O . GLN A 1 300 ? 8.156 21.547 20.188 1 98.5 300 GLN A O 1
ATOM 2273 N N . THR A 1 301 ? 6.879 22.375 18.578 1 98.88 301 THR A N 1
ATOM 2274 C CA . THR A 1 301 ? 7.285 23.75 18.844 1 98.88 301 THR A CA 1
ATOM 2275 C C . THR A 1 301 ? 6.836 24.188 20.234 1 98.88 301 THR A C 1
ATOM 2277 O O . THR A 1 301 ? 7.645 24.656 21.031 1 98.88 301 THR A O 1
ATOM 2280 N N . PRO A 1 302 ? 5.555 24.031 20.578 1 98.88 302 PRO A N 1
ATOM 2281 C CA . PRO A 1 302 ? 5.195 24.406 21.938 1 98.88 302 PRO A CA 1
ATOM 2282 C C . PRO A 1 302 ? 5.934 23.578 22.984 1 98.88 302 PRO A C 1
ATOM 2284 O O . PRO A 1 302 ? 6.305 24.109 24.047 1 98.88 302 PRO A O 1
ATOM 2287 N N . LYS A 1 303 ? 6.129 22.297 22.719 1 98.75 303 LYS A N 1
ATOM 2288 C CA . LYS A 1 303 ? 6.898 21.469 23.641 1 98.75 303 LYS A CA 1
ATOM 2289 C C . LYS A 1 303 ? 8.297 22.047 23.859 1 98.75 303 LYS A C 1
ATOM 2291 O O . LYS A 1 303 ? 8.75 22.172 25 1 98.75 303 LYS A O 1
ATOM 2296 N N . LEU A 1 304 ? 8.953 22.375 22.797 1 98.81 304 LEU A N 1
ATOM 2297 C CA . LEU A 1 304 ? 10.312 22.891 22.875 1 98.81 304 LEU A CA 1
ATOM 2298 C C . LEU A 1 304 ? 10.344 24.219 23.625 1 98.81 304 LEU A C 1
ATOM 2300 O O . LEU A 1 304 ? 11.25 24.469 24.422 1 98.81 304 LEU A O 1
ATOM 2304 N N . LEU A 1 305 ? 9.391 25.094 23.391 1 98.94 305 LEU A N 1
ATOM 2305 C CA . LEU A 1 305 ? 9.297 26.359 24.109 1 98.94 305 LEU A CA 1
ATOM 2306 C C . LEU A 1 305 ? 9.117 26.109 25.609 1 98.94 305 LEU A C 1
ATOM 2308 O O . LEU A 1 305 ? 9.812 26.719 26.422 1 98.94 305 LEU A O 1
ATOM 2312 N N . GLN A 1 306 ? 8.258 25.234 25.938 1 98.88 306 GLN A N 1
ATOM 2313 C CA . GLN A 1 306 ? 7.984 24.938 27.344 1 98.88 306 GLN A CA 1
ATOM 2314 C C . GLN A 1 306 ? 9.211 24.328 28.031 1 98.88 306 GLN A C 1
ATOM 2316 O O . GLN A 1 306 ? 9.578 24.75 29.125 1 98.88 306 GLN A O 1
ATOM 2321 N N . LEU A 1 307 ? 9.852 23.406 27.359 1 98.56 307 LEU A N 1
ATOM 2322 C CA . LEU A 1 307 ? 11.062 22.812 27.906 1 98.56 307 LEU A CA 1
ATOM 2323 C C . LEU A 1 307 ? 12.141 23.859 28.141 1 98.56 307 LEU A C 1
ATOM 2325 O O . LEU A 1 307 ? 13.031 23.672 28.969 1 98.56 307 LEU A O 1
ATOM 2329 N N . SER A 1 308 ? 12.016 24.969 27.438 1 98.62 308 SER A N 1
ATOM 2330 C CA . SER A 1 308 ? 13.023 26.031 27.484 1 98.62 308 SER A CA 1
ATOM 2331 C C . SER A 1 308 ? 12.609 27.141 28.453 1 98.62 308 SER A C 1
ATOM 2333 O O . SER A 1 308 ? 13.25 28.203 28.5 1 98.62 308 SER A O 1
ATOM 2335 N N . GLY A 1 309 ? 11.492 26.969 29.125 1 98.19 309 GLY A N 1
ATOM 2336 C CA . GLY A 1 309 ? 11.07 27.906 30.156 1 98.19 309 GLY A CA 1
ATOM 2337 C C . GLY A 1 309 ? 10.117 28.969 29.641 1 98.19 309 GLY A C 1
ATOM 2338 O O . GLY A 1 309 ? 9.891 29.984 30.297 1 98.19 309 GLY A O 1
ATOM 2339 N N . ILE A 1 310 ? 9.617 28.875 28.484 1 98.75 310 ILE A N 1
ATOM 2340 C CA . ILE A 1 310 ? 8.664 29.812 27.891 1 98.75 310 ILE A CA 1
ATOM 2341 C C . ILE A 1 310 ? 7.289 29.156 27.797 1 98.75 310 ILE A C 1
ATOM 2343 O O . ILE A 1 310 ? 7.105 28.203 27.031 1 98.75 310 ILE A O 1
ATOM 2347 N N . GLY A 1 311 ? 6.27 29.578 28.531 1 98.56 311 GLY A N 1
ATOM 2348 C CA . GLY A 1 311 ? 4.945 28.984 28.516 1 98.56 311 GLY A CA 1
ATOM 2349 C C . GLY A 1 311 ? 4.125 29.312 29.75 1 98.56 311 GLY A C 1
ATOM 2350 O O . GLY A 1 311 ? 4.473 30.219 30.5 1 98.56 311 GLY A O 1
ATOM 2351 N N . PRO A 1 312 ? 3.039 28.641 29.875 1 98.31 312 PRO A N 1
ATOM 2352 C CA . PRO A 1 312 ? 2.221 28.875 31.062 1 98.31 312 PRO A CA 1
ATOM 2353 C C . PRO A 1 312 ? 2.955 28.531 32.344 1 98.31 312 PRO A C 1
ATOM 2355 O O . PRO A 1 312 ? 3.521 27.453 32.469 1 98.31 312 PRO A O 1
ATOM 2358 N N . LYS A 1 313 ? 2.885 29.453 33.25 1 97.94 313 LYS A N 1
ATOM 2359 C CA . LYS A 1 313 ? 3.59 29.297 34.531 1 97.94 313 LYS A CA 1
ATOM 2360 C C . LYS A 1 313 ? 3.188 28 35.219 1 97.94 313 LYS A C 1
ATOM 2362 O O . LYS A 1 313 ? 4.043 27.281 35.75 1 97.94 313 LYS A O 1
ATOM 2367 N N . SER A 1 314 ? 1.937 27.688 35.219 1 97.25 314 SER A N 1
ATOM 2368 C CA . SER A 1 314 ? 1.441 26.5 35.906 1 97.25 314 SER A CA 1
ATOM 2369 C C . SER A 1 314 ? 2.014 25.234 35.281 1 97.25 314 SER A C 1
ATOM 2371 O O . SER A 1 314 ? 2.373 24.297 36 1 97.25 314 SER A O 1
ATOM 2373 N N . VAL A 1 315 ? 2.109 25.141 34 1 97.94 315 VAL A N 1
ATOM 2374 C CA . VAL A 1 315 ? 2.637 23.984 33.281 1 97.94 315 VAL A CA 1
ATOM 2375 C C . VAL A 1 315 ? 4.125 23.828 33.594 1 97.94 315 VAL A C 1
ATOM 2377 O O . VAL A 1 315 ? 4.59 22.719 33.875 1 97.94 315 VAL A O 1
ATOM 2380 N N . LEU A 1 316 ? 4.875 24.938 33.531 1 98.56 316 LEU A N 1
ATOM 2381 C CA . LEU A 1 316 ? 6.316 24.922 33.75 1 98.56 316 LEU A CA 1
ATOM 2382 C C . LEU A 1 316 ? 6.645 24.531 35.188 1 98.56 316 LEU A C 1
ATOM 2384 O O . LEU A 1 316 ? 7.512 23.688 35.438 1 98.56 316 LEU A O 1
ATOM 2388 N N . LYS A 1 317 ? 5.945 25.094 36.125 1 98.38 317 LYS A N 1
ATOM 2389 C CA . LYS A 1 317 ? 6.18 24.797 37.531 1 98.38 317 LYS A CA 1
ATOM 2390 C C . LYS A 1 317 ? 5.898 23.328 37.844 1 98.38 317 LYS A C 1
ATOM 2392 O O . LYS A 1 317 ? 6.652 22.688 38.562 1 98.38 317 LYS A O 1
ATOM 2397 N N . ALA A 1 318 ? 4.824 22.875 37.344 1 98.25 318 ALA A N 1
ATOM 2398 C CA . ALA A 1 318 ? 4.461 21.469 37.562 1 98.25 318 ALA A CA 1
ATOM 2399 C C . ALA A 1 318 ? 5.555 20.547 37.031 1 98.25 318 ALA A C 1
ATOM 2401 O O . ALA A 1 318 ? 5.777 19.469 37.594 1 98.25 318 ALA A O 1
ATOM 2402 N N . ALA A 1 319 ? 6.242 20.953 36 1 98.31 319 ALA A N 1
ATOM 2403 C CA . ALA A 1 319 ? 7.277 20.125 35.375 1 98.31 319 ALA A CA 1
ATOM 2404 C C . ALA A 1 319 ? 8.641 20.391 36 1 98.31 319 ALA A C 1
ATOM 2406 O O . ALA A 1 319 ? 9.633 19.75 35.656 1 98.31 319 ALA A O 1
ATOM 2407 N N . GLY A 1 320 ? 8.719 21.344 36.906 1 98 320 GLY A N 1
ATOM 2408 C CA . GLY A 1 320 ? 9.969 21.703 37.531 1 98 320 GLY A CA 1
ATOM 2409 C C . GLY A 1 320 ? 10.891 22.5 36.625 1 98 320 GLY A C 1
ATOM 2410 O O . GLY A 1 320 ? 12.109 22.469 36.812 1 98 320 GLY A O 1
ATOM 2411 N N . ILE A 1 321 ? 10.359 23.219 35.719 1 97.94 321 ILE A N 1
ATOM 2412 C CA . ILE A 1 321 ? 11.141 24.016 34.781 1 97.94 321 ILE A CA 1
ATOM 2413 C C . ILE A 1 321 ? 11.109 25.484 35.188 1 97.94 321 ILE A C 1
ATOM 2415 O O . ILE A 1 321 ? 10.039 26.062 35.406 1 97.94 321 ILE A O 1
ATOM 2419 N N . PRO A 1 322 ? 12.273 26.125 35.406 1 96.81 322 PRO A N 1
ATOM 2420 C CA . PRO A 1 322 ? 12.281 27.547 35.719 1 96.81 322 PRO A CA 1
ATOM 2421 C C . PRO A 1 322 ? 11.578 28.406 34.688 1 96.81 322 PRO A C 1
ATOM 2423 O O . PRO A 1 322 ? 11.828 28.234 33.469 1 96.81 322 PRO A O 1
ATOM 2426 N N . VAL A 1 323 ? 10.758 29.344 35.156 1 97.69 323 VAL A N 1
ATOM 2427 C CA . VAL A 1 323 ? 10.008 30.203 34.25 1 97.69 323 VAL A CA 1
ATOM 2428 C C . VAL A 1 323 ? 10.906 31.344 33.75 1 97.69 323 VAL A C 1
ATOM 2430 O O . VAL A 1 323 ? 11.367 32.156 34.562 1 97.69 323 VAL A O 1
ATOM 2433 N N . LYS A 1 324 ? 11.125 31.406 32.531 1 97.12 324 LYS A N 1
ATOM 2434 C CA . LYS A 1 324 ? 11.867 32.531 31.953 1 97.12 324 LYS A CA 1
ATOM 2435 C C . LYS A 1 324 ? 10.914 33.594 31.391 1 97.12 324 LYS A C 1
ATOM 2437 O O . LYS A 1 324 ? 11.156 34.781 31.547 1 97.12 324 LYS A O 1
ATOM 2442 N N . VAL A 1 325 ? 9.945 33.188 30.641 1 98.06 325 VAL A N 1
ATOM 2443 C CA . VAL A 1 325 ? 8.898 34.031 30.094 1 98.06 325 VAL A CA 1
ATOM 2444 C C . VAL A 1 325 ? 7.531 33.375 30.312 1 98.06 325 VAL A C 1
ATOM 2446 O O . VAL A 1 325 ? 7.262 32.312 29.781 1 98.06 325 VAL A O 1
ATOM 2449 N N . GLU A 1 326 ? 6.77 34 31.156 1 97.94 326 GLU A N 1
ATOM 2450 C CA . GLU A 1 326 ? 5.383 33.562 31.281 1 97.94 326 GLU A CA 1
ATOM 2451 C C . GLU A 1 326 ? 4.566 33.938 30.047 1 97.94 326 GLU A C 1
ATOM 2453 O O . GLU A 1 326 ? 4.34 35.125 29.797 1 97.94 326 GLU A O 1
ATOM 2458 N N . LEU A 1 327 ? 4.18 33.031 29.281 1 98.38 327 LEU A N 1
ATOM 2459 C CA . LEU A 1 327 ? 3.438 33.219 28.031 1 98.38 327 LEU A CA 1
ATOM 2460 C C . LEU A 1 327 ? 2.367 32.125 27.875 1 98.38 327 LEU A C 1
ATOM 2462 O O . LEU A 1 327 ? 2.598 31.125 27.203 1 98.38 327 LEU A O 1
ATOM 2466 N N . ASP A 1 328 ? 1.186 32.406 28.312 1 98.06 328 ASP A N 1
ATOM 2467 C CA . ASP A 1 328 ? 0.104 31.422 28.406 1 98.06 328 ASP A CA 1
ATOM 2468 C C . ASP A 1 328 ? -0.366 30.984 27.016 1 98.06 328 ASP A C 1
ATOM 2470 O O . ASP A 1 328 ? -1.002 29.938 26.875 1 98.06 328 ASP A O 1
ATOM 2474 N N . ALA A 1 329 ? -0.033 31.703 26 1 98.31 329 ALA A N 1
ATOM 2475 C CA . ALA A 1 329 ? -0.412 31.391 24.625 1 98.31 329 ALA A CA 1
ATOM 2476 C C . ALA A 1 329 ? 0.286 30.125 24.141 1 98.31 329 ALA A C 1
ATOM 2478 O O . ALA A 1 329 ? -0.227 29.438 23.25 1 98.31 329 ALA A O 1
ATOM 2479 N N . VAL A 1 330 ? 1.454 29.797 24.688 1 98.88 330 VAL A N 1
ATOM 2480 C CA . VAL A 1 330 ? 2.219 28.625 24.25 1 98.88 330 VAL A CA 1
ATOM 2481 C C . VAL A 1 330 ? 1.457 27.344 24.594 1 98.88 330 VAL A C 1
ATOM 2483 O O . VAL A 1 330 ? 1.192 27.078 25.766 1 98.88 330 VAL A O 1
ATOM 2486 N N . GLY A 1 331 ? 1.081 26.609 23.562 1 98.75 331 GLY A N 1
ATOM 2487 C CA . GLY A 1 331 ? 0.383 25.344 23.719 1 98.75 331 GLY A CA 1
ATOM 2488 C C . GLY A 1 331 ? -1.126 25.5 23.766 1 98.75 331 GLY A C 1
ATOM 2489 O O . GLY A 1 331 ? -1.854 24.5 23.797 1 98.75 331 GLY A O 1
ATOM 2490 N N . SER A 1 332 ? -1.556 26.703 23.75 1 97.12 332 SER A N 1
ATOM 2491 C CA . SER A 1 332 ? -2.992 26.969 23.719 1 97.12 332 SER A CA 1
ATOM 2492 C C . SER A 1 332 ? -3.49 27.156 22.297 1 97.12 332 SER A C 1
ATOM 2494 O O . SER A 1 332 ? -2.699 27.188 21.344 1 97.12 332 SER A O 1
ATOM 2496 N N . ASN A 1 333 ? -4.773 27.25 22.094 1 98.5 333 ASN A N 1
ATOM 2497 C CA . ASN A 1 333 ? -5.414 27.5 20.797 1 98.5 333 ASN A CA 1
ATOM 2498 C C . ASN A 1 333 ? -5.148 26.375 19.812 1 98.5 333 ASN A C 1
ATOM 2500 O O . ASN A 1 333 ? -5.25 26.562 18.594 1 98.5 333 ASN A O 1
ATOM 2504 N N . PHE A 1 334 ? -4.75 25.141 20.312 1 98.62 334 PHE A N 1
ATOM 2505 C CA . PHE A 1 334 ? -4.484 24 19.438 1 98.62 334 PHE A CA 1
ATOM 2506 C C . PHE A 1 334 ? -5.727 23.625 18.641 1 98.62 334 PHE A C 1
ATOM 2508 O O . PHE A 1 334 ? -6.805 23.438 19.219 1 98.62 334 PHE A O 1
ATOM 2515 N N . GLN A 1 335 ? -5.531 23.594 17.297 1 98.75 335 GLN A N 1
ATOM 2516 C CA . GLN A 1 335 ? -6.629 23.328 16.375 1 98.75 335 GLN A CA 1
ATOM 2517 C C . GLN A 1 335 ? -6.27 22.203 15.406 1 98.75 335 GLN A C 1
ATOM 2519 O O . GLN A 1 335 ? -5.09 21.953 15.141 1 98.75 335 GLN A O 1
ATOM 2524 N N . ASP A 1 336 ? -7.273 21.547 14.984 1 98.69 336 ASP A N 1
ATOM 2525 C CA . ASP A 1 336 ? -7.258 20.594 13.883 1 98.69 336 ASP A CA 1
ATOM 2526 C C . ASP A 1 336 ? -8.633 20.484 13.227 1 98.69 336 ASP A C 1
ATOM 2528 O O . ASP A 1 336 ? -9.57 21.188 13.625 1 98.69 336 ASP A O 1
ATOM 2532 N N . HIS A 1 337 ? -8.688 19.75 12.125 1 98.69 337 HIS A N 1
ATOM 2533 C CA . HIS A 1 337 ? -9.977 19.5 11.492 1 98.69 337 HIS A CA 1
ATOM 2534 C C . HIS A 1 337 ? -10.57 18.172 11.953 1 98.69 337 HIS A C 1
ATOM 2536 O O . HIS A 1 337 ? -10.172 17.109 11.469 1 98.69 337 HIS A O 1
ATOM 2542 N N . PRO A 1 338 ? -11.523 18.203 12.914 1 98.56 338 PRO A N 1
ATOM 2543 C CA . PRO A 1 338 ? -12.242 16.969 13.211 1 98.56 338 PRO A CA 1
ATOM 2544 C C . PRO A 1 338 ? -13.188 16.547 12.086 1 98.56 338 PRO A C 1
ATOM 2546 O O . PRO A 1 338 ? -13.617 17.391 11.289 1 98.56 338 PRO A O 1
ATOM 2549 N N . TYR A 1 339 ? -13.438 15.25 11.992 1 98.19 339 TYR A N 1
ATOM 2550 C CA . TYR A 1 339 ? -14.273 14.844 10.867 1 98.19 339 TYR A CA 1
ATOM 2551 C C . TYR A 1 339 ? -15.047 13.57 11.188 1 98.19 339 TYR A C 1
ATOM 2553 O O . TYR A 1 339 ? -14.75 12.891 12.172 1 98.19 339 TYR A O 1
ATOM 2561 N N . ALA A 1 340 ? -16.094 13.336 10.438 1 98.19 340 ALA A N 1
ATOM 2562 C CA . ALA A 1 340 ? -16.859 12.102 10.406 1 98.19 340 ALA A CA 1
ATOM 2563 C C . ALA A 1 340 ? -16.562 11.297 9.141 1 98.19 340 ALA A C 1
ATOM 2565 O O . ALA A 1 340 ? -16.484 11.852 8.047 1 98.19 340 ALA A O 1
ATOM 2566 N N . THR A 1 341 ? -16.344 10.055 9.352 1 95.62 341 THR A N 1
ATOM 2567 C CA . THR A 1 341 ? -16.25 9.141 8.211 1 95.62 341 THR A CA 1
ATOM 2568 C C . THR A 1 341 ? -17.625 8.797 7.676 1 95.62 341 THR A C 1
ATOM 2570 O O . THR A 1 341 ? -18.547 8.516 8.445 1 95.62 341 THR A O 1
ATOM 2573 N N . VAL A 1 342 ? -17.719 8.852 6.398 1 95.75 342 VAL A N 1
ATOM 2574 C CA . VAL A 1 342 ? -18.953 8.477 5.711 1 95.75 342 VAL A CA 1
ATOM 2575 C C . VAL A 1 342 ? -18.641 7.426 4.645 1 95.75 342 VAL A C 1
ATOM 2577 O O . VAL A 1 342 ? -17.781 7.633 3.785 1 95.75 342 VAL A O 1
ATOM 2580 N N . VAL A 1 343 ? -19.328 6.32 4.723 1 92.62 343 VAL A N 1
ATOM 2581 C CA . VAL A 1 343 ? -19.047 5.242 3.785 1 92.62 343 VAL A CA 1
ATOM 2582 C C . VAL A 1 343 ? -20.312 4.902 2.99 1 92.62 343 VAL A C 1
ATOM 2584 O O . VAL A 1 343 ? -21.406 4.809 3.555 1 92.62 343 VAL A O 1
ATOM 2587 N N . PHE A 1 344 ? -20.141 4.828 1.702 1 92.5 344 PHE A N 1
ATOM 2588 C CA . PHE A 1 344 ? -21.188 4.371 0.793 1 92.5 344 PHE A CA 1
ATOM 2589 C C . PHE A 1 344 ? -20.75 3.107 0.06 1 92.5 344 PHE A C 1
ATOM 2591 O O . PHE A 1 344 ? -19.594 2.98 -0.334 1 92.5 344 PHE A O 1
ATOM 2598 N N . ASN A 1 345 ? -21.625 2.129 -0.031 1 88.88 345 ASN A N 1
ATOM 2599 C CA . ASN A 1 345 ? -21.469 1.123 -1.077 1 88.88 345 ASN A CA 1
ATOM 2600 C C . ASN A 1 345 ? -21.797 1.695 -2.455 1 88.88 345 ASN A C 1
ATOM 2602 O O . ASN A 1 345 ? -22.797 2.375 -2.629 1 88.88 345 ASN A O 1
ATOM 2606 N N . THR A 1 346 ? -20.859 1.617 -3.281 1 89.62 346 THR A N 1
ATOM 2607 C CA . THR A 1 346 ? -21.047 2.115 -4.637 1 89.62 346 THR A CA 1
ATOM 2608 C C . THR A 1 346 ? -20.625 1.067 -5.664 1 89.62 346 THR A C 1
ATOM 2610 O O . THR A 1 346 ? -20.078 0.021 -5.301 1 89.62 346 THR A O 1
ATOM 2613 N N . THR A 1 347 ? -21.016 1.238 -6.91 1 84.56 347 THR A N 1
ATOM 2614 C CA . THR A 1 347 ? -20.562 0.395 -8.016 1 84.56 347 THR A CA 1
ATOM 2615 C C . THR A 1 347 ? -19.844 1.225 -9.078 1 84.56 347 THR A C 1
ATOM 2617 O O . THR A 1 347 ? -20.172 2.398 -9.273 1 84.56 347 THR A O 1
ATOM 2620 N N . SER A 1 348 ? -18.797 0.658 -9.594 1 85.69 348 SER A N 1
ATOM 2621 C CA . SER A 1 348 ? -18.141 1.269 -10.742 1 85.69 348 SER A CA 1
ATOM 2622 C C . SER A 1 348 ? -18.672 0.698 -12.055 1 85.69 348 SER A C 1
ATOM 2624 O O . SER A 1 348 ? -19 -0.489 -12.133 1 85.69 348 SER A O 1
ATOM 2626 N N . ASN A 1 349 ? -18.75 1.562 -13.055 1 82.44 349 ASN A N 1
ATOM 2627 C CA . ASN A 1 349 ? -19.203 1.131 -14.383 1 82.44 349 ASN A CA 1
ATOM 2628 C C . ASN A 1 349 ? -18.016 0.955 -15.336 1 82.44 349 ASN A C 1
ATOM 2630 O O . ASN A 1 349 ? -18.219 0.61 -16.5 1 82.44 349 ASN A O 1
ATOM 2634 N N . TYR A 1 350 ? -16.875 1.163 -14.781 1 88.19 350 TYR A N 1
ATOM 2635 C CA . TYR A 1 350 ? -15.742 1.236 -15.695 1 88.19 350 TYR A CA 1
ATOM 2636 C C . TYR A 1 350 ? -14.562 0.419 -15.172 1 88.19 350 TYR A C 1
ATOM 2638 O O . TYR A 1 350 ? -14.422 0.232 -13.961 1 88.19 350 TYR A O 1
ATOM 2646 N N . PHE A 1 351 ? -13.867 -0.21 -16.078 1 86.38 351 PHE A N 1
ATOM 2647 C CA . PHE A 1 351 ? -12.523 -0.732 -15.867 1 86.38 351 PHE A CA 1
ATOM 2648 C C . PHE A 1 351 ? -11.539 -0.104 -16.844 1 86.38 351 PHE A C 1
ATOM 2650 O O . PHE A 1 351 ? -11.82 0.003 -18.031 1 86.38 351 PHE A O 1
ATOM 2657 N N . PRO A 1 352 ? -10.375 0.403 -16.484 1 91.19 352 PRO A N 1
ATOM 2658 C CA . PRO A 1 352 ? -9.938 0.426 -15.078 1 91.19 352 PRO A CA 1
ATOM 2659 C C . PRO A 1 352 ? -10.664 1.484 -14.25 1 91.19 352 PRO A C 1
ATOM 2661 O O . PRO A 1 352 ? -11.219 2.434 -14.812 1 91.19 352 PRO A O 1
ATOM 2664 N N . ASN A 1 353 ? -10.797 1.218 -12.938 1 92.94 353 ASN A N 1
ATOM 2665 C CA . ASN A 1 353 ? -11.25 2.213 -11.977 1 92.94 353 ASN A CA 1
ATOM 2666 C C . ASN A 1 353 ? -10.18 2.52 -10.93 1 92.94 353 ASN A C 1
ATOM 2668 O O . ASN A 1 353 ? -9.055 2.023 -11.031 1 92.94 353 ASN A O 1
ATOM 2672 N N . GLN A 1 354 ? -10.5 3.355 -9.961 1 91.75 354 GLN A N 1
ATOM 2673 C CA . GLN A 1 354 ? -9.508 3.893 -9.039 1 91.75 354 GLN A CA 1
ATOM 2674 C C . GLN A 1 354 ? -8.898 2.787 -8.18 1 91.75 354 GLN A C 1
ATOM 2676 O O . GLN A 1 354 ? -7.777 2.924 -7.688 1 91.75 354 GLN A O 1
ATOM 2681 N N . ASN A 1 355 ? -9.562 1.672 -8.07 1 88.75 355 ASN A N 1
ATOM 2682 C CA . ASN A 1 355 ? -9.102 0.59 -7.207 1 88.75 355 ASN A CA 1
ATOM 2683 C C . ASN A 1 355 ? -8.352 -0.477 -8 1 88.75 355 ASN A C 1
ATOM 2685 O O . ASN A 1 355 ? -7.77 -1.396 -7.418 1 88.75 355 ASN A O 1
ATOM 2689 N N . SER A 1 356 ? -8.281 -0.391 -9.297 1 90.25 356 SER A N 1
ATOM 2690 C CA . SER A 1 356 ? -7.781 -1.445 -10.172 1 90.25 356 SER A CA 1
ATOM 2691 C C . SER A 1 356 ? -6.305 -1.728 -9.914 1 90.25 356 SER A C 1
ATOM 2693 O O . SER A 1 356 ? -5.863 -2.875 -10 1 90.25 356 SER A O 1
ATOM 2695 N N . LEU A 1 357 ? -5.539 -0.694 -9.586 1 91.62 357 LEU A N 1
ATOM 2696 C CA . LEU A 1 357 ? -4.113 -0.878 -9.352 1 91.62 357 LEU A CA 1
ATOM 2697 C C . LEU A 1 357 ? -3.869 -1.859 -8.211 1 91.62 357 LEU A C 1
ATOM 2699 O O . LEU A 1 357 ? -2.891 -2.609 -8.234 1 91.62 357 LEU A O 1
ATOM 2703 N N . MET A 1 358 ? -4.781 -1.848 -7.27 1 88.12 358 MET A N 1
ATOM 2704 C CA . MET A 1 358 ? -4.59 -2.66 -6.07 1 88.12 358 MET A CA 1
ATOM 2705 C C . MET A 1 358 ? -5.301 -4.004 -6.203 1 88.12 358 MET A C 1
ATOM 2707 O O . MET A 1 358 ? -5.027 -4.934 -5.445 1 88.12 358 MET A O 1
ATOM 2711 N N . THR A 1 359 ? -6.172 -4.109 -7.16 1 84.31 359 THR A N 1
ATOM 2712 C CA . THR A 1 359 ? -7.02 -5.297 -7.148 1 84.31 359 THR A CA 1
ATOM 2713 C C . THR A 1 359 ? -6.781 -6.141 -8.398 1 84.31 359 THR A C 1
ATOM 2715 O O . THR A 1 359 ? -7.305 -7.25 -8.516 1 84.31 359 THR A O 1
ATOM 2718 N N . ASN A 1 360 ? -6.035 -5.594 -9.391 1 86.5 360 ASN A N 1
ATOM 2719 C CA . ASN A 1 360 ? -5.773 -6.293 -10.648 1 86.5 360 ASN A CA 1
ATOM 2720 C C . ASN A 1 360 ? -4.285 -6.336 -10.969 1 86.5 360 ASN A C 1
ATOM 2722 O O . ASN A 1 360 ? -3.723 -5.359 -11.461 1 86.5 360 ASN A O 1
ATOM 2726 N N . ALA A 1 361 ? -3.674 -7.457 -10.852 1 82.62 361 ALA A N 1
ATOM 2727 C CA . ALA A 1 361 ? -2.227 -7.617 -10.953 1 82.62 361 ALA A CA 1
ATOM 2728 C C . ALA A 1 361 ? -1.74 -7.332 -12.375 1 82.62 361 ALA A C 1
ATOM 2730 O O . ALA A 1 361 ? -0.654 -6.781 -12.562 1 82.62 361 ALA A O 1
ATOM 2731 N N . THR A 1 362 ? -2.492 -7.77 -13.398 1 84.5 362 THR A N 1
ATOM 2732 C CA . THR A 1 362 ? -2.084 -7.531 -14.773 1 84.5 362 THR A CA 1
ATOM 2733 C C . THR A 1 362 ? -2.15 -6.047 -15.109 1 84.5 362 THR A C 1
ATOM 2735 O O . THR A 1 362 ? -1.271 -5.52 -15.797 1 84.5 362 THR A O 1
ATOM 2738 N N . PHE A 1 363 ? -3.246 -5.395 -14.625 1 89.38 363 PHE A N 1
ATOM 2739 C CA . PHE A 1 363 ? -3.34 -3.947 -14.789 1 89.38 363 PHE A CA 1
ATOM 2740 C C . PHE A 1 363 ? -2.184 -3.246 -14.086 1 89.38 363 PHE A C 1
ATOM 2742 O O . PHE A 1 363 ? -1.577 -2.328 -14.641 1 89.38 363 PHE A O 1
ATOM 2749 N N . ASN A 1 364 ? -1.865 -3.709 -12.898 1 92 364 ASN A N 1
ATOM 2750 C CA . ASN A 1 364 ? -0.766 -3.127 -12.133 1 92 364 ASN A CA 1
ATOM 2751 C C . ASN A 1 364 ? 0.562 -3.258 -12.875 1 92 364 ASN A C 1
ATOM 2753 O O . ASN A 1 364 ? 1.352 -2.312 -12.914 1 92 364 ASN A O 1
ATOM 2757 N N . ALA A 1 365 ? 0.824 -4.379 -13.422 1 89.19 365 ALA A N 1
ATOM 2758 C CA . ALA A 1 365 ? 2.08 -4.613 -14.133 1 89.19 365 ALA A CA 1
ATOM 2759 C C . ALA A 1 365 ? 2.227 -3.666 -15.32 1 89.19 365 ALA A C 1
ATOM 2761 O O . ALA A 1 365 ? 3.293 -3.088 -15.531 1 89.19 365 ALA A O 1
ATOM 2762 N N . SER A 1 366 ? 1.152 -3.549 -16.062 1 90.31 366 SER A N 1
ATOM 2763 C CA . SER A 1 366 ? 1.178 -2.65 -17.219 1 90.31 366 SER A CA 1
ATOM 2764 C C . SER A 1 366 ? 1.316 -1.196 -16.766 1 90.31 366 SER A C 1
ATOM 2766 O O . SER A 1 366 ? 2.012 -0.411 -17.422 1 90.31 366 SER A O 1
ATOM 2768 N N . ALA A 1 367 ? 0.606 -0.863 -15.734 1 95.38 367 ALA A N 1
ATOM 2769 C CA . ALA A 1 367 ? 0.684 0.49 -15.188 1 95.38 367 ALA A CA 1
ATOM 2770 C C . ALA A 1 367 ? 2.102 0.812 -14.719 1 95.38 367 ALA A C 1
ATOM 2772 O O . ALA A 1 367 ? 2.584 1.932 -14.914 1 95.38 367 ALA A O 1
ATOM 2773 N N . TRP A 1 368 ? 2.742 -0.129 -14.102 1 94.62 368 TRP A N 1
ATOM 2774 C CA . TRP A 1 368 ? 4.117 0.062 -13.656 1 94.62 368 TRP A CA 1
ATOM 2775 C C . TRP A 1 368 ? 5.047 0.321 -14.836 1 94.62 368 TRP A C 1
ATOM 2777 O O . TRP A 1 368 ? 5.883 1.224 -14.789 1 94.62 368 TRP A O 1
ATOM 2787 N N . GLU A 1 369 ? 4.914 -0.462 -15.883 1 92.25 369 GLU A N 1
ATOM 2788 C CA . GLU A 1 369 ? 5.723 -0.271 -17.078 1 92.25 369 GLU A CA 1
ATOM 2789 C C . GLU A 1 369 ? 5.547 1.135 -17.656 1 92.25 369 GLU A C 1
ATOM 2791 O O . GLU A 1 369 ? 6.523 1.782 -18.031 1 92.25 369 GLU A O 1
ATOM 2796 N N . GLN A 1 370 ? 4.316 1.572 -17.688 1 94.94 370 GLN A N 1
ATOM 2797 C CA . GLN A 1 370 ? 4.02 2.92 -18.172 1 94.94 370 GLN A CA 1
ATOM 2798 C C . GLN A 1 370 ? 4.703 3.973 -17.297 1 94.94 370 GLN A C 1
ATOM 2800 O O . GLN A 1 370 ? 5.273 4.934 -17.812 1 94.94 370 GLN A O 1
ATOM 2805 N N . TYR A 1 371 ? 4.625 3.785 -15.992 1 97.44 371 TYR A N 1
ATOM 2806 C CA . TYR A 1 371 ? 5.207 4.734 -15.055 1 97.44 371 TYR A CA 1
ATOM 2807 C C . TYR A 1 371 ? 6.723 4.793 -15.211 1 97.44 371 TYR A C 1
ATOM 2809 O O . TYR A 1 371 ? 7.312 5.875 -15.195 1 97.44 371 TYR A O 1
ATOM 2817 N N . VAL A 1 372 ? 7.312 3.658 -15.352 1 94.31 372 VAL A N 1
ATOM 2818 C CA . VAL A 1 372 ? 8.766 3.588 -15.453 1 94.31 372 VAL A CA 1
ATOM 2819 C C . VAL A 1 372 ? 9.227 4.211 -16.766 1 94.31 372 VAL A C 1
ATOM 2821 O O . VAL A 1 372 ? 10.18 4.988 -16.797 1 94.31 372 VAL A O 1
ATOM 2824 N N . GLU A 1 373 ? 8.523 3.941 -17.812 1 94.38 373 GLU A N 1
ATOM 2825 C CA . GLU A 1 373 ? 8.969 4.348 -19.141 1 94.38 373 GLU A CA 1
ATOM 2826 C C . GLU A 1 373 ? 8.594 5.801 -19.438 1 94.38 373 GLU A C 1
ATOM 2828 O O . GLU A 1 373 ? 9.375 6.539 -20.031 1 94.38 373 GLU A O 1
ATOM 2833 N N . HIS A 1 374 ? 7.379 6.227 -18.938 1 96.56 374 HIS A N 1
ATOM 2834 C CA . HIS A 1 374 ? 6.848 7.504 -19.406 1 96.56 374 HIS A CA 1
ATOM 2835 C C . HIS A 1 374 ? 6.582 8.453 -18.25 1 96.56 374 HIS A C 1
ATOM 2837 O O . HIS A 1 374 ? 6.25 9.617 -18.453 1 96.56 374 HIS A O 1
ATOM 2843 N N . LYS A 1 375 ? 6.664 8 -17.016 1 97.5 375 LYS A N 1
ATOM 2844 C CA . LYS A 1 375 ? 6.414 8.789 -15.82 1 97.5 375 LYS A CA 1
ATOM 2845 C C . LYS A 1 375 ? 4.977 9.305 -15.789 1 97.5 375 LYS A C 1
ATOM 2847 O O . LYS A 1 375 ? 4.723 10.422 -15.328 1 97.5 375 LYS A O 1
ATOM 2852 N N . THR A 1 376 ? 4.082 8.547 -16.391 1 97.75 376 THR A N 1
ATOM 2853 C CA . THR A 1 376 ? 2.652 8.828 -16.438 1 97.75 376 THR A CA 1
ATOM 2854 C C . THR A 1 376 ? 1.849 7.609 -15.992 1 97.75 376 THR A C 1
ATOM 2856 O O . THR A 1 376 ? 2.422 6.609 -15.547 1 97.75 376 THR A O 1
ATOM 2859 N N . GLY A 1 377 ? 0.556 7.754 -15.945 1 97.62 377 GLY A N 1
ATOM 2860 C CA . GLY A 1 377 ? -0.297 6.602 -15.695 1 97.62 377 GLY A CA 1
ATOM 2861 C C . GLY A 1 377 ? -0.787 6.523 -14.258 1 97.62 377 GLY A C 1
ATOM 2862 O O . GLY A 1 377 ? -0.642 7.477 -13.492 1 97.62 377 GLY A O 1
ATOM 2863 N N . PRO A 1 378 ? -1.365 5.359 -13.906 1 97.69 378 PRO A N 1
ATOM 2864 C CA . PRO A 1 378 ? -2.078 5.188 -12.641 1 97.69 378 PRO A CA 1
ATOM 2865 C C . PRO A 1 378 ? -1.186 5.43 -11.422 1 97.69 378 PRO A C 1
ATOM 2867 O O . PRO A 1 378 ? -1.669 5.863 -10.375 1 97.69 378 PRO A O 1
ATOM 2870 N N . TYR A 1 379 ? 0.1 5.223 -11.555 1 97.88 379 TYR A N 1
ATOM 2871 C CA . TYR A 1 379 ? 1.015 5.395 -10.438 1 97.88 379 TYR A CA 1
ATOM 2872 C C . TYR A 1 379 ? 1.218 6.875 -10.117 1 97.88 379 TYR A C 1
ATOM 2874 O O . TYR A 1 379 ? 1.792 7.223 -9.086 1 97.88 379 TYR A O 1
ATOM 2882 N N . THR A 1 380 ? 0.734 7.777 -11.008 1 98.38 380 THR A N 1
ATOM 2883 C CA . THR A 1 380 ? 0.836 9.211 -10.773 1 98.38 380 THR A CA 1
ATOM 2884 C C . THR A 1 380 ? -0.425 9.742 -10.102 1 98.38 380 THR A C 1
ATOM 2886 O O . THR A 1 380 ? -0.527 10.938 -9.812 1 98.38 380 THR A O 1
ATOM 2889 N N . TYR A 1 381 ? -1.364 8.844 -9.836 1 97.56 381 TYR A N 1
ATOM 2890 C CA . TYR A 1 381 ? -2.631 9.227 -9.219 1 97.56 381 TYR A CA 1
ATOM 2891 C C . TYR A 1 381 ? -2.553 9.117 -7.699 1 97.56 381 TYR A C 1
ATOM 2893 O O . TYR A 1 381 ? -2.803 8.055 -7.133 1 97.56 381 TYR A O 1
ATOM 2901 N N . ALA A 1 382 ? -2.26 10.219 -7.02 1 96.56 382 ALA A N 1
ATOM 2902 C CA . ALA A 1 382 ? -2.258 10.227 -5.559 1 96.56 382 ALA A CA 1
ATOM 2903 C C . ALA A 1 382 ? -3.662 10.008 -5.008 1 96.56 382 ALA A C 1
ATOM 2905 O O . ALA A 1 382 ? -4.352 9.07 -5.398 1 96.56 382 ALA A O 1
ATOM 2906 N N . ARG A 1 383 ? -4.172 10.828 -4.105 1 94.31 383 ARG A N 1
ATOM 2907 C CA . ARG A 1 383 ? -5.48 10.633 -3.492 1 94.31 383 ARG A CA 1
ATOM 2908 C C . ARG A 1 383 ? -6.582 11.266 -4.336 1 94.31 383 ARG A C 1
ATOM 2910 O O . ARG A 1 383 ? -7.723 11.391 -3.881 1 94.31 383 ARG A O 1
ATOM 2917 N N . GLY A 1 384 ? -6.246 11.633 -5.57 1 94.88 384 GLY A N 1
ATOM 2918 C CA . GLY A 1 384 ? -7.199 12.297 -6.445 1 94.88 384 GLY A CA 1
ATOM 2919 C C . GLY A 1 384 ? -6.957 13.789 -6.566 1 94.88 384 GLY A C 1
ATOM 2920 O O . GLY A 1 384 ? -6.031 14.328 -5.957 1 94.88 384 GLY A O 1
ATOM 2921 N N . ASN A 1 385 ? -7.816 14.445 -7.371 1 97.38 385 ASN A N 1
ATOM 2922 C CA . ASN A 1 385 ? -7.586 15.852 -7.691 1 97.38 385 ASN A CA 1
ATOM 2923 C C . ASN A 1 385 ? -8.859 16.672 -7.52 1 97.38 385 ASN A C 1
ATOM 2925 O O . ASN A 1 385 ? -8.992 17.75 -8.109 1 97.38 385 ASN A O 1
ATOM 2929 N N . ALA A 1 386 ? -9.773 16.141 -6.738 1 97.44 386 ALA A N 1
ATOM 2930 C CA . ALA A 1 386 ? -11.016 16.891 -6.598 1 97.44 386 ALA A CA 1
ATOM 2931 C C . ALA A 1 386 ? -11.492 16.906 -5.148 1 97.44 386 ALA A C 1
ATOM 2933 O O . ALA A 1 386 ? -11.484 15.859 -4.484 1 97.44 386 ALA A O 1
ATOM 2934 N N . LEU A 1 387 ? -11.812 18.047 -4.656 1 97.81 387 LEU A N 1
ATOM 2935 C CA . LEU A 1 387 ? -12.359 18.297 -3.326 1 97.81 387 LEU A CA 1
ATOM 2936 C C . LEU A 1 387 ? -13.453 19.359 -3.373 1 97.81 387 LEU A C 1
ATOM 2938 O O . LEU A 1 387 ? -13.484 20.188 -4.285 1 97.81 387 LEU A O 1
ATOM 2942 N N . ALA A 1 388 ? -14.281 19.25 -2.375 1 98.69 388 ALA A N 1
ATOM 2943 C CA . ALA A 1 388 ? -15.32 20.281 -2.223 1 98.69 388 ALA A CA 1
ATOM 2944 C C . ALA A 1 388 ? -15.258 20.922 -0.842 1 98.69 388 ALA A C 1
ATOM 2946 O O . ALA A 1 388 ? -15.305 20.219 0.177 1 98.69 388 ALA A O 1
ATOM 2947 N N . PHE A 1 389 ? -15.094 22.172 -0.831 1 98.81 389 PHE A N 1
ATOM 2948 C CA . PHE A 1 389 ? -15.266 23.016 0.348 1 98.81 389 PHE A CA 1
ATOM 2949 C C . PHE A 1 389 ? -16.531 23.844 0.232 1 98.81 389 PHE A C 1
ATOM 2951 O O . PHE A 1 389 ? -16.734 24.547 -0.76 1 98.81 389 PHE A O 1
ATOM 2958 N N . ILE A 1 390 ? -17.375 23.766 1.251 1 98.88 390 ILE A N 1
ATOM 2959 C CA . ILE A 1 390 ? -18.719 24.328 1.047 1 98.88 390 ILE A CA 1
ATOM 2960 C C . ILE A 1 390 ? -19.047 25.281 2.184 1 98.88 390 ILE A C 1
ATOM 2962 O O . ILE A 1 390 ? -18.75 25.016 3.348 1 98.88 390 ILE A O 1
ATOM 2966 N N . SER A 1 391 ? -19.703 26.422 1.807 1 98.81 391 SER A N 1
ATOM 2967 C CA . SER A 1 391 ? -20.141 27.406 2.779 1 98.81 391 SER A CA 1
ATOM 2968 C C . SER A 1 391 ? -21.359 26.922 3.561 1 98.81 391 SER A C 1
ATOM 2970 O O . SER A 1 391 ? -22.125 26.078 3.076 1 98.81 391 SER A O 1
ATOM 2972 N N . LEU A 1 392 ? -21.516 27.453 4.754 1 98.81 392 LEU A N 1
ATOM 2973 C CA . LEU A 1 392 ? -22.625 27.031 5.605 1 98.81 392 LEU A CA 1
ATOM 2974 C C . LEU A 1 392 ? -23.969 27.359 4.945 1 98.81 392 LEU A C 1
ATOM 2976 O O . LEU A 1 392 ? -24.859 26.516 4.887 1 98.81 392 LEU A O 1
ATOM 2980 N N . PRO A 1 393 ? -24.156 28.547 4.355 1 98.62 393 PRO A N 1
ATOM 2981 C CA . PRO A 1 393 ? -25.469 28.859 3.754 1 98.62 393 PRO A CA 1
ATOM 2982 C C . PRO A 1 393 ? -25.781 27.984 2.545 1 98.62 393 PRO A C 1
ATOM 2984 O O . PRO A 1 393 ? -26.938 27.812 2.188 1 98.62 393 PRO A O 1
ATOM 2987 N N . ASP A 1 394 ? -24.766 27.469 1.918 1 98.5 394 ASP A N 1
ATOM 2988 C CA . ASP A 1 394 ? -25 26.578 0.783 1 98.5 394 ASP A CA 1
ATOM 2989 C C . ASP A 1 394 ? -25.484 25.203 1.248 1 98.5 394 ASP A C 1
ATOM 2991 O O . ASP A 1 394 ? -26.062 24.438 0.465 1 98.5 394 ASP A O 1
ATOM 2995 N N . MET A 1 395 ? -25.328 24.875 2.541 1 98.5 395 MET A N 1
ATOM 2996 C CA . MET A 1 395 ? -25.625 23.516 3.012 1 98.5 395 MET A CA 1
ATOM 2997 C C . MET A 1 395 ? -26.938 23.5 3.791 1 98.5 395 MET A C 1
ATOM 2999 O O . MET A 1 395 ? -27.531 22.438 3.98 1 98.5 395 MET A O 1
ATOM 3003 N N . THR A 1 396 ? -27.328 24.688 4.262 1 98.06 396 THR A N 1
ATOM 3004 C CA . THR A 1 396 ? -28.516 24.688 5.117 1 98.06 396 THR A CA 1
ATOM 3005 C C . THR A 1 396 ? -29.203 26.047 5.082 1 98.06 396 THR A C 1
ATOM 3007 O O . THR A 1 396 ? -28.562 27.062 4.789 1 98.06 396 THR A O 1
ATOM 3010 N N . ASN A 1 397 ? -30.484 26.062 5.426 1 97 397 ASN A N 1
ATOM 3011 C CA . ASN A 1 397 ? -31.266 27.281 5.582 1 97 397 ASN A CA 1
ATOM 3012 C C . ASN A 1 397 ? -31.266 27.766 7.027 1 97 397 ASN A C 1
ATOM 3014 O O . ASN A 1 397 ? -31.828 28.828 7.336 1 97 397 ASN A O 1
ATOM 3018 N N . ASP A 1 398 ? -30.531 27.062 7.852 1 97 398 ASP A N 1
ATOM 3019 C CA . ASP A 1 398 ? -30.562 27.359 9.281 1 97 398 ASP A CA 1
ATOM 3020 C C . ASP A 1 398 ? -29.312 28.125 9.703 1 97 398 ASP A C 1
ATOM 3022 O O . ASP A 1 398 ? -28.906 28.078 10.859 1 97 398 ASP A O 1
ATOM 3026 N N . THR A 1 399 ? -28.703 28.781 8.805 1 98.06 399 THR A N 1
ATOM 3027 C CA . THR A 1 399 ? -27.453 29.469 9.055 1 98.06 399 THR A CA 1
ATOM 3028 C C . THR A 1 399 ? -27.609 30.484 10.188 1 98.06 399 THR A C 1
ATOM 3030 O O . THR A 1 399 ? -26.812 30.516 11.117 1 98.06 399 THR A O 1
ATOM 3033 N N . ASP A 1 400 ? -28.656 31.297 10.117 1 97.56 400 ASP A N 1
ATOM 3034 C CA . ASP A 1 400 ? -28.875 32.344 11.117 1 97.56 400 ASP A CA 1
ATOM 3035 C C . ASP A 1 400 ? -29.062 31.734 12.508 1 97.56 400 ASP A C 1
ATOM 3037 O O . ASP A 1 400 ? -28.594 32.281 13.5 1 97.56 400 ASP A O 1
ATOM 3041 N N . SER A 1 401 ? -29.75 30.703 12.547 1 97.38 401 SER A N 1
ATOM 3042 C CA . SER A 1 401 ? -29.969 30.031 13.812 1 97.38 401 SER A CA 1
ATOM 3043 C C . SER A 1 401 ? -28.672 29.516 14.414 1 97.38 401 SER A C 1
ATOM 3045 O O . SER A 1 401 ? -28.438 29.641 15.617 1 97.38 401 SER A O 1
ATOM 3047 N N . LEU A 1 402 ? -27.844 28.953 13.617 1 97.62 402 LEU A N 1
ATOM 3048 C CA . LEU A 1 402 ? -26.562 28.438 14.078 1 97.62 402 LEU A CA 1
ATOM 3049 C C . LEU A 1 402 ? -25.672 29.578 14.57 1 97.62 402 LEU A C 1
ATOM 3051 O O . LEU A 1 402 ? -25 29.453 15.594 1 97.62 402 LEU A O 1
ATOM 3055 N N . ILE A 1 403 ? -25.688 30.688 13.844 1 98 403 ILE A N 1
ATOM 3056 C CA . ILE A 1 403 ? -24.906 31.859 14.234 1 98 403 ILE A CA 1
ATOM 3057 C C . ILE A 1 403 ? -25.422 32.406 15.555 1 98 403 ILE A C 1
ATOM 3059 O O . ILE A 1 403 ? -24.641 32.781 16.422 1 98 403 ILE A O 1
ATOM 3063 N N . SER A 1 404 ? -26.719 32.438 15.672 1 97.62 404 SER A N 1
ATOM 3064 C CA . SER A 1 404 ? -27.328 32.906 16.922 1 97.62 404 SER A CA 1
ATOM 3065 C C . SER A 1 404 ? -26.938 32 18.094 1 97.62 404 SER A C 1
ATOM 3067 O O . SER A 1 404 ? -26.625 32.5 19.172 1 97.62 404 SER A O 1
ATOM 3069 N N . ARG A 1 405 ? -26.953 30.734 17.891 1 96.69 405 ARG A N 1
ATOM 3070 C CA . ARG A 1 405 ? -26.562 29.797 18.938 1 96.69 405 ARG A CA 1
ATOM 3071 C C . ARG A 1 405 ? -25.094 29.984 19.328 1 96.69 405 ARG A C 1
ATOM 3073 O O . ARG A 1 405 ? -24.75 29.922 20.5 1 96.69 405 ARG A O 1
ATOM 3080 N N . LEU A 1 406 ? -24.266 30.172 18.359 1 97.31 406 LEU A N 1
ATOM 3081 C CA . LEU A 1 406 ? -22.859 30.422 18.609 1 97.31 406 LEU A CA 1
ATOM 3082 C C . LEU A 1 406 ? -22.656 31.703 19.406 1 97.31 406 LEU A C 1
ATOM 3084 O O . LEU A 1 406 ? -21.922 31.703 20.406 1 97.31 406 LEU A O 1
ATOM 3088 N N . SER A 1 407 ? -23.328 32.75 19.016 1 94.94 407 SER A N 1
ATOM 3089 C CA . SER A 1 407 ? -23.156 34.062 19.625 1 94.94 407 SER A CA 1
ATOM 3090 C C . SER A 1 407 ? -23.719 34.094 21.031 1 94.94 407 SER A C 1
ATOM 3092 O O . SER A 1 407 ? -23.359 34.938 21.844 1 94.94 407 SER A O 1
ATOM 3094 N N . SER A 1 408 ? -24.609 33.188 21.312 1 95 408 SER A N 1
ATOM 3095 C CA . SER A 1 408 ? -25.25 33.156 22.625 1 95 408 SER A CA 1
ATOM 3096 C C . SER A 1 408 ? -24.375 32.438 23.641 1 95 408 SER A C 1
ATOM 3098 O O . SER A 1 408 ? -24.609 32.531 24.859 1 95 408 SER A O 1
ATOM 3100 N N . GLN A 1 409 ? -23.359 31.766 23.203 1 93.5 409 GLN A N 1
ATOM 3101 C CA . GLN A 1 409 ? -22.453 31.062 24.125 1 93.5 409 GLN A CA 1
ATOM 3102 C C . GLN A 1 409 ? -21.578 32.062 24.891 1 93.5 409 GLN A C 1
ATOM 3104 O O . GLN A 1 409 ? -21.25 33.125 24.375 1 93.5 409 GLN A O 1
ATOM 3109 N N . LYS A 1 410 ? -21.266 31.594 26.172 1 91.06 410 LYS A N 1
ATOM 3110 C CA . LYS A 1 410 ? -20.109 32.25 26.766 1 91.06 410 LYS A CA 1
ATOM 3111 C C . LYS A 1 410 ? -18.812 31.766 26.109 1 91.06 410 LYS A C 1
ATOM 3113 O O . LYS A 1 410 ? -18.625 30.578 25.891 1 91.06 410 LYS A O 1
ATOM 3118 N N . ALA A 1 411 ? -18 32.656 25.859 1 83.31 411 ALA A N 1
ATOM 3119 C CA . ALA A 1 411 ? -16.812 32.375 25.047 1 83.31 411 ALA A CA 1
ATOM 3120 C C . ALA A 1 411 ? -15.992 31.25 25.656 1 83.31 411 ALA A C 1
ATOM 3122 O O . ALA A 1 411 ? -15.406 30.438 24.938 1 83.31 411 ALA A O 1
ATOM 3123 N N . THR A 1 412 ? -16.016 31.109 26.922 1 90.38 412 THR A N 1
ATOM 3124 C CA . THR A 1 412 ? -15.109 30.188 27.562 1 90.38 412 THR A CA 1
ATOM 3125 C C . THR A 1 412 ? -15.82 28.875 27.891 1 90.38 412 THR A C 1
ATOM 3127 O O . THR A 1 412 ? -15.219 27.969 28.484 1 90.38 412 THR A O 1
ATOM 3130 N N . ASP A 1 413 ? -17.062 28.656 27.578 1 90.94 413 ASP A N 1
ATOM 3131 C CA . ASP A 1 413 ? -17.875 27.516 27.969 1 90.94 413 ASP A CA 1
ATOM 3132 C C . ASP A 1 413 ? -17.25 26.203 27.5 1 90.94 413 ASP A C 1
ATOM 3134 O O . ASP A 1 413 ? -17.266 25.219 28.234 1 90.94 413 ASP A O 1
ATOM 3138 N N . TYR A 1 414 ? -16.641 26.125 26.469 1 95.31 414 TYR A N 1
ATOM 3139 C CA . TYR A 1 414 ? -16.234 24.875 25.859 1 95.31 414 TYR A CA 1
ATOM 3140 C C . TYR A 1 414 ? -14.734 24.859 25.594 1 95.31 414 TYR A C 1
ATOM 3142 O O . TYR A 1 414 ? -14.266 24.156 24.688 1 95.31 414 TYR A O 1
ATOM 3150 N N . LEU A 1 415 ? -14.047 25.641 26.344 1 97.25 415 LEU A N 1
ATOM 3151 C CA . LEU A 1 415 ? -12.602 25.75 26.156 1 97.25 415 LEU A CA 1
ATOM 3152 C C . LEU A 1 415 ? -11.859 25.109 27.328 1 97.25 415 LEU A C 1
ATOM 3154 O O . LEU A 1 415 ? -12.438 24.875 28.391 1 97.25 415 LEU A O 1
ATOM 3158 N N . PRO A 1 416 ? -10.594 24.766 27.125 1 96.12 416 PRO A N 1
ATOM 3159 C CA . PRO A 1 416 ? -9.773 24.297 28.25 1 96.12 416 PRO A CA 1
ATOM 3160 C C . PRO A 1 416 ? -9.758 25.281 29.422 1 96.12 416 PRO A C 1
ATOM 3162 O O . PRO A 1 416 ? -9.977 26.484 29.219 1 96.12 416 PRO A O 1
ATOM 3165 N N . SER A 1 417 ? -9.391 24.797 30.609 1 94 417 SER A N 1
ATOM 3166 C CA . SER A 1 417 ? -9.523 25.531 31.859 1 94 417 SER A CA 1
ATOM 3167 C C . SER A 1 417 ? -8.648 26.781 31.859 1 94 417 SER A C 1
ATOM 3169 O O . SER A 1 417 ? -8.969 27.781 32.531 1 94 417 SER A O 1
ATOM 3171 N N . ILE A 1 418 ? -7.621 26.797 31.094 1 95.31 418 ILE A N 1
ATOM 3172 C CA . ILE A 1 418 ? -6.684 27.922 31.109 1 95.31 418 ILE A CA 1
ATOM 3173 C C . ILE A 1 418 ? -7.379 29.188 30.609 1 95.31 418 ILE A C 1
ATOM 3175 O O . ILE A 1 418 ? -7.023 30.297 31 1 95.31 418 ILE A O 1
ATOM 3179 N N . TYR A 1 419 ? -8.375 29.078 29.766 1 95.88 419 TYR A N 1
ATOM 3180 C CA . TYR A 1 419 ? -9.086 30.219 29.203 1 95.88 419 TYR A CA 1
ATOM 3181 C C . TYR A 1 419 ? -9.938 30.906 30.266 1 95.88 419 TYR A C 1
ATOM 3183 O O . TYR A 1 419 ? -10.258 32.094 30.141 1 95.88 419 TYR A O 1
ATOM 3191 N N . LYS A 1 420 ? -10.305 30.203 31.25 1 93.62 420 LYS A N 1
ATOM 3192 C CA . LYS A 1 420 ? -11.125 30.766 32.312 1 93.62 420 LYS A CA 1
ATOM 3193 C C . LYS A 1 420 ? -10.289 31.641 33.25 1 93.62 420 LYS A C 1
ATOM 3195 O O . LYS A 1 420 ? -10.797 32.594 33.812 1 93.62 420 LYS A O 1
ATOM 3200 N N . SER A 1 421 ? -9.031 31.312 33.312 1 92.12 421 SER A N 1
ATOM 3201 C CA . SER A 1 421 ? -8.18 32.031 34.281 1 92.12 421 SER A CA 1
ATOM 3202 C C . SER A 1 421 ? -7.301 33.062 33.562 1 92.12 421 SER A C 1
ATOM 3204 O O . SER A 1 421 ? -6.594 33.812 34.219 1 92.12 421 SER A O 1
ATOM 3206 N N . ASN A 1 422 ? -7.34 33.062 32.312 1 96.19 422 ASN A N 1
ATOM 3207 C CA . ASN A 1 422 ? -6.492 34 31.547 1 96.19 422 ASN A CA 1
ATOM 3208 C C . ASN A 1 422 ? -7.32 34.906 30.656 1 96.19 422 ASN A C 1
ATOM 3210 O O . ASN A 1 422 ? -7.766 34.5 29.578 1 96.19 422 ASN A O 1
ATOM 3214 N N . LYS A 1 423 ? -7.336 36.156 31 1 95.44 423 LYS A N 1
ATOM 3215 C CA . LYS A 1 423 ? -8.188 37.125 30.328 1 95.44 423 LYS A CA 1
ATOM 3216 C C . LYS A 1 423 ? -7.719 37.375 28.891 1 95.44 423 LYS A C 1
ATOM 3218 O O . LYS A 1 423 ? -8.531 37.594 28 1 95.44 423 LYS A O 1
ATOM 3223 N N . LYS A 1 424 ? -6.457 37.375 28.641 1 96.75 424 LYS A N 1
ATOM 3224 C CA . LYS A 1 424 ? -5.93 37.594 27.297 1 96.75 424 LYS A CA 1
ATOM 3225 C C . LYS A 1 424 ? -6.336 36.469 26.359 1 96.75 424 LYS A C 1
ATOM 3227 O O . LYS A 1 424 ? -6.773 36.75 25.234 1 96.75 424 LYS A O 1
ATOM 3232 N N . LEU A 1 425 ? -6.211 35.25 26.844 1 97.56 425 LEU A N 1
ATOM 3233 C CA . LEU A 1 425 ? -6.605 34.094 26.047 1 97.56 425 LEU A CA 1
ATOM 3234 C C . LEU A 1 425 ? -8.102 34.125 25.734 1 97.56 425 LEU A C 1
ATOM 3236 O O . LEU A 1 425 ? -8.508 33.875 24.609 1 97.56 425 LEU A O 1
ATOM 3240 N N . ALA A 1 426 ? -8.859 34.406 26.75 1 97.25 426 ALA A N 1
ATOM 3241 C CA . ALA A 1 426 ? -10.312 34.469 26.594 1 97.25 426 ALA A CA 1
ATOM 3242 C C . ALA A 1 426 ? -10.711 35.531 25.594 1 97.25 426 ALA A C 1
ATOM 3244 O O . ALA A 1 426 ? -11.602 35.312 24.766 1 97.25 426 ALA A O 1
ATOM 3245 N N . SER A 1 427 ? -10.07 36.688 25.719 1 96.19 427 SER A N 1
ATOM 3246 C CA . SER A 1 427 ? -10.344 37.812 24.797 1 96.19 427 SER A CA 1
ATOM 3247 C C . SER A 1 427 ? -9.977 37.438 23.359 1 96.19 427 SER A C 1
ATOM 3249 O O . SER A 1 427 ? -10.711 37.719 22.422 1 96.19 427 SER A O 1
ATOM 3251 N N . GLY A 1 428 ? -8.82 36.844 23.219 1 97.5 428 GLY A N 1
ATOM 3252 C CA . GLY A 1 428 ? -8.398 36.375 21.906 1 97.5 428 GLY A CA 1
ATOM 3253 C C . GLY A 1 428 ? -9.383 35.406 21.266 1 97.5 428 GLY A C 1
ATOM 3254 O O . GLY A 1 428 ? -9.688 35.531 20.078 1 97.5 428 GLY A O 1
ATOM 3255 N N . PHE A 1 429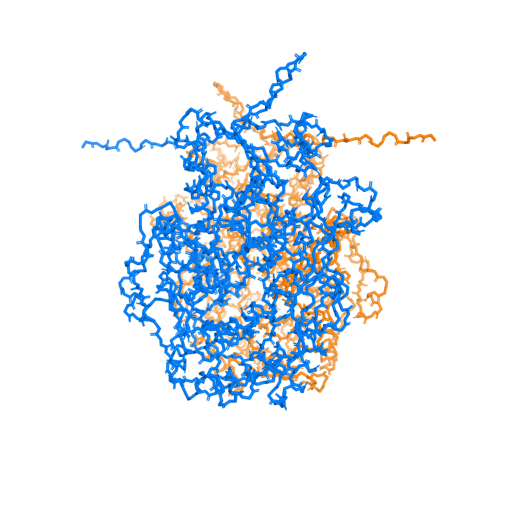 ? -9.891 34.5 22.062 1 97.88 429 PHE A N 1
ATOM 3256 C CA . PHE A 1 429 ? -10.852 33.562 21.531 1 97.88 429 PHE A CA 1
ATOM 3257 C C . PHE A 1 429 ? -12.164 34.25 21.156 1 97.88 429 PHE A C 1
ATOM 3259 O O . PHE A 1 429 ? -12.789 33.875 20.156 1 97.88 429 PHE A O 1
ATOM 3266 N N . ALA A 1 430 ? -12.586 35.094 21.984 1 97.38 430 ALA A N 1
ATOM 3267 C CA . ALA A 1 430 ? -13.812 35.844 21.688 1 97.38 430 ALA A CA 1
ATOM 3268 C C . ALA A 1 430 ? -13.727 36.531 20.312 1 97.38 430 ALA A C 1
ATOM 3270 O O . ALA A 1 430 ? -14.703 36.531 19.562 1 97.38 430 ALA A O 1
ATOM 3271 N N . LYS A 1 431 ? -12.594 37.094 20.031 1 98.06 431 LYS A N 1
ATOM 3272 C CA . LYS A 1 431 ? -12.383 37.719 18.734 1 98.06 431 LYS A CA 1
ATOM 3273 C C . LYS A 1 431 ? -12.398 36.688 17.609 1 98.06 431 LYS A C 1
ATOM 3275 O O . LYS A 1 431 ? -12.961 36.938 16.531 1 98.06 431 LYS A O 1
ATOM 3280 N N . GLN A 1 432 ? -11.742 35.594 17.828 1 98.44 432 GLN A N 1
ATOM 3281 C CA . GLN A 1 432 ? -11.766 34.5 16.844 1 98.44 432 GLN A CA 1
ATOM 3282 C C . GLN A 1 432 ? -13.195 34.031 16.578 1 98.44 432 GLN A C 1
ATOM 3284 O O . GLN A 1 432 ? -13.578 33.844 15.422 1 98.44 432 GLN A O 1
ATOM 3289 N N . ARG A 1 433 ? -13.945 33.844 17.641 1 98.06 433 ARG A N 1
ATOM 3290 C CA . ARG A 1 433 ? -15.336 33.375 17.516 1 98.06 433 ARG A CA 1
ATOM 3291 C C . ARG A 1 433 ? -16.156 34.344 16.672 1 98.06 433 ARG A C 1
ATOM 3293 O O . ARG A 1 433 ? -16.969 33.938 15.852 1 98.06 433 ARG A O 1
ATOM 3300 N N . ALA A 1 434 ? -15.914 35.594 16.859 1 97.69 434 ALA A N 1
ATOM 3301 C CA . ALA A 1 434 ? -16.625 36.625 16.078 1 97.69 434 ALA A CA 1
ATOM 3302 C C . ALA A 1 434 ? -16.266 36.5 14.594 1 97.69 434 ALA A C 1
ATOM 3304 O O . ALA A 1 434 ? -17.141 36.625 13.727 1 97.69 434 ALA A O 1
ATOM 3305 N N . VAL A 1 435 ? -15.039 36.344 14.328 1 98.5 435 VAL A N 1
ATOM 3306 C CA . VAL A 1 435 ? -14.578 36.156 12.953 1 98.5 435 VAL A CA 1
ATOM 3307 C C . VAL A 1 435 ? -15.188 34.906 12.344 1 98.5 435 VAL A C 1
ATOM 3309 O O . VAL A 1 435 ? -15.609 34.906 11.188 1 98.5 435 VAL A O 1
ATOM 3312 N N . ILE A 1 436 ? -15.227 33.812 13.094 1 98.62 436 ILE A N 1
ATOM 3313 C CA . ILE A 1 436 ? -15.789 32.562 12.617 1 98.62 436 ILE A CA 1
ATOM 3314 C C . ILE A 1 436 ? -17.281 32.719 12.367 1 98.62 436 ILE A C 1
ATOM 3316 O O . ILE A 1 436 ? -17.812 32.219 11.383 1 98.62 436 ILE A O 1
ATOM 3320 N N . ALA A 1 437 ? -17.969 33.438 13.25 1 98.38 437 ALA A N 1
ATOM 3321 C CA . ALA A 1 437 ? -19.391 33.719 13.047 1 98.38 437 ALA A CA 1
ATOM 3322 C C . ALA A 1 437 ? -19.609 34.469 11.734 1 98.38 437 ALA A C 1
ATOM 3324 O O . ALA A 1 437 ? -20.594 34.219 11.031 1 98.38 437 ALA A O 1
ATOM 3325 N N . ASP A 1 438 ? -18.766 35.375 11.477 1 98.25 438 ASP A N 1
ATOM 3326 C CA . ASP A 1 438 ? -18.844 36.094 10.203 1 98.25 438 ASP A CA 1
ATOM 3327 C C . ASP A 1 438 ? -18.641 35.156 9.023 1 98.25 438 ASP A C 1
ATOM 3329 O O . ASP A 1 438 ? -19.391 35.219 8.039 1 98.25 438 ASP A O 1
ATOM 3333 N N . ILE A 1 439 ? -17.688 34.281 9.094 1 98.62 439 ILE A N 1
ATOM 3334 C CA . ILE A 1 439 ? -17.422 33.312 8.055 1 98.62 439 ILE A CA 1
ATOM 3335 C C . ILE A 1 439 ? -18.641 32.438 7.844 1 98.62 439 ILE A C 1
ATOM 3337 O O . ILE A 1 439 ? -19.016 32.125 6.707 1 98.62 439 ILE A O 1
ATOM 3341 N N . PHE A 1 440 ? -19.312 32.031 8.938 1 98.69 440 PHE A N 1
ATOM 3342 C CA . PHE A 1 440 ? -20.5 31.203 8.859 1 98.69 440 PHE A CA 1
ATOM 3343 C C . PHE A 1 440 ? -21.578 31.859 8 1 98.69 440 PHE A C 1
ATOM 3345 O O . PHE A 1 440 ? -22.359 31.172 7.34 1 98.69 440 PHE A O 1
ATOM 3352 N N . SER A 1 441 ? -21.609 33.156 7.977 1 98.31 441 SER A N 1
ATOM 3353 C CA . SER A 1 441 ? -22.688 33.906 7.297 1 98.31 441 SER A CA 1
ATOM 3354 C C . SER A 1 441 ? -22.359 34.094 5.816 1 98.31 441 SER A C 1
ATOM 3356 O O . SER A 1 441 ? -23.219 34.531 5.047 1 98.31 441 SER A O 1
ATOM 3358 N N . ARG A 1 442 ? -21.234 33.75 5.375 1 98.5 442 ARG A N 1
ATOM 3359 C CA . ARG A 1 442 ? -20.75 34.094 4.043 1 98.5 442 ARG A CA 1
ATOM 3360 C C . ARG A 1 442 ? -20.891 32.906 3.08 1 98.5 442 ARG A C 1
ATOM 3362 O O . ARG A 1 442 ? -20.844 31.766 3.492 1 98.5 442 ARG A O 1
ATOM 3369 N N . ARG A 1 443 ? -21 33.25 1.807 1 98.31 443 ARG A N 1
ATOM 3370 C CA . ARG A 1 443 ? -21.062 32.219 0.768 1 98.31 443 ARG A CA 1
ATOM 3371 C C . ARG A 1 443 ? -19.703 32.031 0.091 1 98.31 443 ARG A C 1
ATOM 3373 O O . ARG A 1 443 ? -19.484 31.047 -0.607 1 98.31 443 ARG A O 1
ATOM 3380 N N . ASP A 1 444 ? -18.766 32.969 0.342 1 98.69 444 ASP A N 1
ATOM 3381 C CA . ASP A 1 444 ? -17.438 32.875 -0.267 1 98.69 444 ASP A CA 1
ATOM 3382 C C . ASP A 1 444 ? -16.406 32.406 0.734 1 98.69 444 ASP A C 1
ATOM 3384 O O . ASP A 1 444 ? -15.242 32.812 0.691 1 98.69 444 ASP A O 1
ATOM 3388 N N . ALA A 1 445 ? -16.828 31.625 1.693 1 98.44 445 ALA A N 1
ATOM 3389 C CA . ALA A 1 445 ? -15.992 30.984 2.695 1 98.44 445 ALA A CA 1
ATOM 3390 C C . ALA A 1 445 ? -16.578 29.641 3.115 1 98.44 445 ALA A C 1
ATOM 3392 O O . ALA A 1 445 ? -17.781 29.516 3.328 1 98.44 445 ALA A O 1
ATOM 3393 N N . ALA A 1 446 ? -15.742 28.641 3.242 1 98.81 446 ALA A N 1
ATOM 3394 C CA . ALA A 1 446 ? -16.234 27.297 3.506 1 98.81 446 ALA A CA 1
ATOM 3395 C C . ALA A 1 446 ? -16.141 26.953 4.992 1 98.81 446 ALA A C 1
ATOM 3397 O O . ALA A 1 446 ? -15.32 27.516 5.715 1 98.81 446 ALA A O 1
ATOM 3398 N N . VAL A 1 447 ? -17.016 26.016 5.438 1 98.81 447 VAL A N 1
ATOM 3399 C CA . VAL A 1 447 ? -16.984 25.578 6.828 1 98.81 447 VAL A CA 1
ATOM 3400 C C . VAL A 1 447 ? -16.953 24.062 6.891 1 98.81 447 VAL A C 1
ATOM 3402 O O . VAL A 1 447 ? -16.844 23.469 7.973 1 98.81 447 VAL A O 1
ATOM 3405 N N . ALA A 1 448 ? -17.047 23.359 5.723 1 98.81 448 ALA A N 1
ATOM 3406 C CA . ALA A 1 448 ? -17.016 21.906 5.656 1 98.81 448 ALA A CA 1
ATOM 3407 C C . ALA A 1 448 ? -16.266 21.438 4.418 1 98.81 448 ALA A C 1
ATOM 3409 O O . ALA A 1 448 ? -16.219 22.125 3.404 1 98.81 448 ALA A O 1
ATOM 3410 N N . GLU A 1 449 ? -15.656 20.281 4.539 1 98.69 449 GLU A N 1
ATOM 3411 C CA . GLU A 1 449 ? -14.914 19.641 3.453 1 98.69 449 GLU A CA 1
ATOM 3412 C C . GLU A 1 449 ? -15.539 18.312 3.076 1 98.69 449 GLU A C 1
ATOM 3414 O O . GLU A 1 449 ? -15.961 17.547 3.949 1 98.69 449 GLU A O 1
ATOM 3419 N N . PHE A 1 450 ? -15.578 18.031 1.789 1 98.31 450 PHE A N 1
ATOM 3420 C CA . PHE A 1 450 ? -16 16.766 1.229 1 98.31 450 PHE A CA 1
ATOM 3421 C C . PHE A 1 450 ? -15.031 16.297 0.146 1 98.31 450 PHE A C 1
ATOM 3423 O O . PHE A 1 450 ? -14.641 17.078 -0.721 1 98.31 450 PHE A O 1
ATOM 3430 N N . PRO A 1 451 ? -14.641 15.008 0.213 1 95.62 451 PRO A N 1
ATOM 3431 C CA . PRO A 1 451 ? -13.914 14.508 -0.957 1 95.62 451 PRO A CA 1
ATOM 3432 C C . PRO A 1 451 ? -14.82 14.312 -2.172 1 95.62 451 PRO A C 1
ATOM 3434 O O . PRO A 1 451 ? -16.031 14.156 -2.023 1 95.62 451 PRO A O 1
ATOM 3437 N N . VAL A 1 452 ? -14.25 14.43 -3.32 1 94.5 452 VAL A N 1
ATOM 3438 C CA . VAL A 1 452 ? -14.898 14.086 -4.582 1 94.5 452 VAL A CA 1
ATOM 3439 C C . VAL A 1 452 ? -14.148 12.945 -5.258 1 94.5 452 VAL A C 1
ATOM 3441 O O . VAL A 1 452 ? -13.516 13.141 -6.305 1 94.5 452 VAL A O 1
ATOM 3444 N N . PRO A 1 453 ? -14.25 11.742 -4.695 1 90.31 453 PRO A N 1
ATOM 3445 C CA . PRO A 1 453 ? -13.477 10.609 -5.219 1 90.31 453 PRO A CA 1
ATOM 3446 C C . PRO A 1 453 ? -14.094 10.016 -6.48 1 90.31 453 PRO A C 1
ATOM 3448 O O . PRO A 1 453 ? -15.281 10.203 -6.742 1 90.31 453 PRO A O 1
ATOM 3451 N N . ALA A 1 454 ? -13.281 9.266 -7.176 1 92.12 454 ALA A N 1
ATOM 3452 C CA . ALA A 1 454 ? -13.734 8.648 -8.414 1 92.12 454 ALA A CA 1
ATOM 3453 C C . ALA A 1 454 ? -14.531 7.379 -8.133 1 92.12 454 ALA A C 1
ATOM 3455 O O . ALA A 1 454 ? -15.156 6.816 -9.039 1 92.12 454 ALA A O 1
ATOM 3456 N N . ASP A 1 455 ? -14.594 6.902 -6.879 1 89 455 ASP A N 1
ATOM 3457 C CA . ASP A 1 455 ? -15.367 5.695 -6.609 1 89 455 ASP A CA 1
ATOM 3458 C C . ASP A 1 455 ? -16.547 5.992 -5.688 1 89 455 ASP A C 1
ATOM 3460 O O . ASP A 1 455 ? -17.422 5.141 -5.484 1 89 455 ASP A O 1
ATOM 3464 N N . GLY A 1 456 ? -16.562 7.117 -5.043 1 89.69 456 GLY A N 1
ATOM 3465 C CA . GLY A 1 456 ? -17.688 7.586 -4.258 1 89.69 456 GLY A CA 1
ATOM 3466 C C . GLY A 1 456 ? -17.891 6.785 -2.986 1 89.69 456 GLY A C 1
ATOM 3467 O O . GLY A 1 456 ? -18.891 6.98 -2.279 1 89.69 456 GLY A O 1
ATOM 3468 N N . SER A 1 457 ? -16.969 5.949 -2.605 1 87.19 457 SER A N 1
ATOM 3469 C CA . SER A 1 457 ? -17.219 4.992 -1.529 1 87.19 457 SER A CA 1
ATOM 3470 C C . SER A 1 457 ? -16.797 5.562 -0.177 1 87.19 457 SER A C 1
ATOM 3472 O O . SER A 1 457 ? -17.578 5.516 0.785 1 87.19 457 SER A O 1
ATOM 3474 N N . TYR A 1 458 ? -15.609 6.039 -0.108 1 85.5 458 TYR A N 1
ATOM 3475 C CA . TYR A 1 458 ? -15.094 6.562 1.154 1 85.5 458 TYR A CA 1
ATOM 3476 C C . TYR A 1 458 ? -15.141 8.086 1.174 1 85.5 458 TYR A C 1
ATOM 3478 O O . TYR A 1 458 ? -14.328 8.75 0.526 1 85.5 458 TYR A O 1
ATOM 3486 N N . GLY A 1 459 ? -16.109 8.578 1.946 1 91.75 459 GLY A N 1
ATOM 3487 C CA . GLY A 1 459 ? -16.25 10.016 2.127 1 91.75 459 GLY A CA 1
ATOM 3488 C C . GLY A 1 459 ? -15.961 10.469 3.543 1 91.75 459 GLY A C 1
ATOM 3489 O O . GLY A 1 459 ? -15.516 9.68 4.379 1 91.75 459 GLY A O 1
ATOM 3490 N N . LEU A 1 460 ? -16.016 11.727 3.699 1 95.69 460 LEU A N 1
ATOM 3491 C CA . LEU A 1 460 ? -15.914 12.32 5.027 1 95.69 460 LEU A CA 1
ATOM 3492 C C . LEU A 1 460 ? -16.594 13.688 5.059 1 95.69 460 LEU A C 1
ATOM 3494 O O . LEU A 1 460 ? -16.859 14.273 4.008 1 95.69 460 LEU A O 1
ATOM 3498 N N . VAL A 1 461 ? -17.016 14.078 6.191 1 98.56 461 VAL A N 1
ATOM 3499 C CA . VAL A 1 461 ? -17.391 15.461 6.477 1 98.56 461 VAL A CA 1
ATOM 3500 C C . VAL A 1 461 ? -16.375 16.078 7.445 1 98.56 461 VAL A C 1
ATOM 3502 O O . VAL A 1 461 ? -16.359 15.742 8.633 1 98.56 461 VAL A O 1
ATOM 3505 N N . GLY A 1 462 ? -15.578 16.969 6.906 1 98.69 462 GLY A N 1
ATOM 3506 C CA . GLY A 1 462 ? -14.617 17.672 7.734 1 98.69 462 GLY A CA 1
ATOM 3507 C C . GLY A 1 462 ? -15.125 19.016 8.242 1 98.69 462 GLY A C 1
ATOM 3508 O O . GLY A 1 462 ? -15.711 19.781 7.488 1 98.69 462 GLY A O 1
ATOM 3509 N N . VAL A 1 463 ? -14.969 19.25 9.523 1 98.88 463 VAL A N 1
ATOM 3510 C CA . VAL A 1 463 ? -15.273 20.547 10.109 1 98.88 463 VAL A CA 1
ATOM 3511 C C . VAL A 1 463 ? -14.078 21.484 9.938 1 98.88 463 VAL A C 1
ATOM 3513 O O . VAL A 1 463 ? -13.047 21.297 10.578 1 98.88 463 VAL A O 1
ATOM 3516 N N . GLU A 1 464 ? -14.305 22.516 9.18 1 98.81 464 GLU A N 1
ATOM 3517 C CA . GLU A 1 464 ? -13.156 23.297 8.727 1 98.81 464 GLU A CA 1
ATOM 3518 C C . GLU A 1 464 ? -12.977 24.562 9.578 1 98.81 464 GLU A C 1
ATOM 3520 O O . GLU A 1 464 ? -11.953 25.234 9.477 1 98.81 464 GLU A O 1
ATOM 3525 N N . LYS A 1 465 ? -13.945 24.906 10.398 1 98.69 465 LYS A N 1
ATOM 3526 C CA . LYS A 1 465 ? -13.859 26.016 11.352 1 98.69 465 LYS A CA 1
ATOM 3527 C C . LYS A 1 465 ? -14.281 25.562 12.75 1 98.69 465 LYS A C 1
ATOM 3529 O O . LYS A 1 465 ? -15.234 26.094 13.312 1 98.69 465 LYS A O 1
ATOM 3534 N N . PRO A 1 466 ? -13.5 24.703 13.297 1 98.5 466 PRO A N 1
ATOM 3535 C CA . PRO A 1 466 ? -13.867 24.234 14.641 1 98.5 466 PRO A CA 1
ATOM 3536 C C . PRO A 1 466 ? -13.805 25.344 15.688 1 98.5 466 PRO A C 1
ATOM 3538 O O . PRO A 1 466 ? -12.914 26.188 15.641 1 98.5 466 PRO A O 1
ATOM 3541 N N . LEU A 1 467 ? -14.727 25.266 16.625 1 98.25 467 LEU A N 1
ATOM 3542 C CA . LEU A 1 467 ? -14.766 26.188 17.766 1 98.25 467 LEU A CA 1
ATOM 3543 C C . LEU A 1 467 ? -14.062 25.578 18.969 1 98.25 467 LEU A C 1
ATOM 3545 O O . LEU A 1 467 ? -13.625 26.312 19.875 1 98.25 467 LEU A O 1
ATOM 3549 N N . SER A 1 468 ? -13.977 24.297 19.016 1 98.06 468 SER A N 1
ATOM 3550 C CA . SER A 1 468 ? -13.211 23.625 20.062 1 98.06 468 SER A CA 1
ATOM 3551 C C . SER A 1 468 ? -11.727 23.938 19.953 1 98.06 468 SER A C 1
ATOM 3553 O O . SER A 1 468 ? -11.211 24.125 18.844 1 98.06 468 SER A O 1
ATOM 3555 N N . ARG A 1 469 ? -11.07 24.125 21.094 1 98.31 469 ARG A N 1
ATOM 3556 C CA . ARG A 1 469 ? -9.633 24.344 21.156 1 98.31 469 ARG A CA 1
ATOM 3557 C C . ARG A 1 469 ? -8.977 23.344 22.109 1 98.31 469 ARG A C 1
ATOM 3559 O O . ARG A 1 469 ? -9.516 23.047 23.172 1 98.31 469 ARG A O 1
ATOM 3566 N N . GLY A 1 470 ? -7.883 22.766 21.625 1 98.5 470 GLY A N 1
ATOM 3567 C CA . GLY A 1 470 ? -7.094 21.906 22.484 1 98.5 470 GLY A CA 1
ATOM 3568 C C . GLY A 1 470 ? -5.852 22.578 23.031 1 98.5 470 GLY A C 1
ATOM 3569 O O . GLY A 1 470 ? -5.734 23.797 22.984 1 98.5 470 GLY A O 1
ATOM 3570 N N . THR A 1 471 ? -5.016 21.766 23.688 1 98.75 471 THR A N 1
ATOM 3571 C CA . THR A 1 471 ? -3.746 22.234 24.25 1 98.75 471 THR A CA 1
ATOM 3572 C C . THR A 1 471 ? -2.637 21.219 23.969 1 98.75 471 THR A C 1
ATOM 3574 O O . THR A 1 471 ? -2.906 20.047 23.719 1 98.75 471 THR A O 1
ATOM 3577 N N . VAL A 1 472 ? -1.479 21.688 23.875 1 98.88 472 VAL A N 1
ATOM 3578 C CA . VAL A 1 472 ? -0.256 20.891 23.828 1 98.88 472 VAL A CA 1
ATOM 3579 C C . VAL A 1 472 ? 0.668 21.312 24.969 1 98.88 472 VAL A C 1
ATOM 3581 O O . VAL A 1 472 ? 1.297 22.375 24.922 1 98.88 472 VAL A O 1
ATOM 3584 N N . TYR A 1 473 ? 0.793 20.484 25.984 1 98.81 473 TYR A N 1
ATOM 3585 C CA . TYR A 1 473 ? 1.613 20.781 27.156 1 98.81 473 TYR A CA 1
ATOM 3586 C C . TYR A 1 473 ? 2.576 19.625 27.453 1 98.81 473 TYR A C 1
ATOM 3588 O O . TYR A 1 473 ? 2.268 18.469 27.172 1 98.81 473 TYR A O 1
ATOM 3596 N N . ILE A 1 474 ? 3.715 19.984 27.938 1 98.56 474 ILE A N 1
ATOM 3597 C CA . ILE A 1 474 ? 4.641 18.938 28.375 1 98.56 474 ILE A CA 1
ATOM 3598 C C . ILE A 1 474 ? 4.023 18.141 29.516 1 98.56 474 ILE A C 1
ATOM 3600 O O . ILE A 1 474 ? 3.199 18.672 30.266 1 98.56 474 ILE A O 1
ATOM 3604 N N . ASP A 1 475 ? 4.395 16.906 29.578 1 97.81 475 ASP A N 1
ATOM 3605 C CA . ASP A 1 475 ? 4.016 16.062 30.703 1 97.81 475 ASP A CA 1
ATOM 3606 C C . ASP A 1 475 ? 4.859 16.375 31.938 1 97.81 475 ASP A C 1
ATOM 3608 O O . ASP A 1 475 ? 6.082 16.234 31.906 1 97.81 475 ASP A O 1
ATOM 3612 N N . ALA A 1 476 ? 4.234 16.734 32.969 1 97.62 476 ALA A N 1
ATOM 3613 C CA . ALA A 1 476 ? 4.941 17.125 34.188 1 97.62 476 ALA A CA 1
ATOM 3614 C C . ALA A 1 476 ? 5.801 15.984 34.719 1 97.62 476 ALA A C 1
ATOM 3616 O O . ALA A 1 476 ? 6.879 16.219 35.281 1 97.62 476 ALA A O 1
ATOM 3617 N N . LYS A 1 477 ? 5.414 14.758 34.594 1 96.94 477 LYS A N 1
ATOM 3618 C CA . LYS A 1 477 ? 6.105 13.594 35.156 1 96.94 477 LYS A CA 1
ATOM 3619 C C . LYS A 1 477 ? 7.254 13.156 34.25 1 96.94 477 LYS A C 1
ATOM 3621 O O . LYS A 1 477 ? 8.172 12.469 34.688 1 96.94 477 LYS A O 1
ATOM 3626 N N . ASN A 1 478 ? 7.148 13.523 32.969 1 96.88 478 ASN A N 1
ATOM 3627 C CA . ASN A 1 478 ? 8.164 13.195 31.984 1 96.88 478 ASN A CA 1
ATOM 3628 C C . ASN A 1 478 ? 8.289 14.297 30.938 1 96.88 478 ASN A C 1
ATO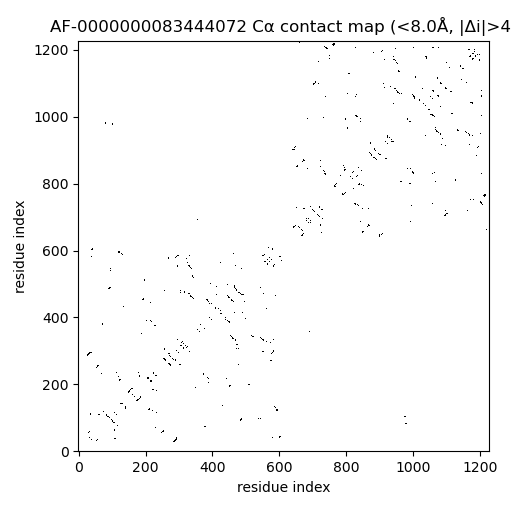M 3630 O O . ASN A 1 478 ? 7.992 14.07 29.766 1 96.88 478 ASN A O 1
ATOM 3634 N N . PRO A 1 479 ? 8.844 15.406 31.312 1 97 479 PRO A N 1
ATOM 3635 C CA . PRO A 1 479 ? 8.836 16.578 30.438 1 97 479 PRO A CA 1
ATOM 3636 C C . PRO A 1 479 ? 9.562 16.328 29.109 1 97 479 PRO A C 1
ATOM 3638 O O . PRO A 1 479 ? 9.227 16.953 28.094 1 97 479 PRO A O 1
ATOM 3641 N N . ASN A 1 480 ? 10.5 15.438 29.078 1 94.75 480 ASN A N 1
ATOM 3642 C CA . ASN A 1 480 ? 11.266 15.172 27.859 1 94.75 480 ASN A CA 1
ATOM 3643 C C . ASN A 1 480 ? 10.594 14.109 27 1 94.75 480 ASN A C 1
ATOM 3645 O O . ASN A 1 480 ? 11.016 13.875 25.859 1 94.75 480 ASN A O 1
ATOM 3649 N N . GLY A 1 481 ? 9.562 13.469 27.516 1 95.44 481 GLY A N 1
ATOM 3650 C CA . GLY A 1 481 ? 8.805 12.477 26.766 1 95.44 481 GLY A CA 1
ATOM 3651 C C . GLY A 1 481 ? 7.734 13.086 25.875 1 95.44 481 GLY A C 1
ATOM 3652 O O . GLY A 1 481 ? 7.77 14.281 25.594 1 95.44 481 GLY A O 1
ATOM 3653 N N . PRO A 1 482 ? 6.789 12.281 25.391 1 96.38 482 PRO A N 1
ATOM 3654 C CA . PRO A 1 482 ? 5.684 12.82 24.594 1 96.38 482 PRO A CA 1
ATOM 3655 C C . PRO A 1 482 ? 4.852 13.844 25.359 1 96.38 482 PRO A C 1
ATOM 3657 O O . PRO A 1 482 ? 4.598 13.68 26.547 1 96.38 482 PRO A O 1
ATOM 3660 N N . PRO A 1 483 ? 4.52 14.914 24.688 1 98.25 483 PRO A N 1
ATOM 3661 C CA . PRO A 1 483 ? 3.676 15.898 25.375 1 98.25 483 PRO A CA 1
ATOM 3662 C C . PRO A 1 483 ? 2.244 15.406 25.578 1 98.25 483 PRO A C 1
ATOM 3664 O O . PRO A 1 483 ? 1.824 14.438 24.938 1 98.25 483 PRO A O 1
ATOM 3667 N N . ASN A 1 484 ? 1.609 16.016 26.531 1 98.25 484 ASN A N 1
ATOM 3668 C CA . ASN A 1 484 ? 0.166 15.859 26.688 1 98.25 484 ASN A CA 1
ATOM 3669 C C . ASN A 1 484 ? -0.596 16.672 25.641 1 98.25 484 ASN A C 1
ATOM 3671 O O . ASN A 1 484 ? -0.646 17.891 25.703 1 98.25 484 ASN A O 1
ATOM 3675 N N . VAL A 1 485 ? -1.163 15.969 24.688 1 98.62 485 VAL A N 1
ATOM 3676 C CA . VAL A 1 485 ? -1.938 16.594 23.609 1 98.62 485 VAL A CA 1
ATOM 3677 C C . VAL A 1 485 ? -3.424 16.297 23.828 1 98.62 485 VAL A C 1
ATOM 3679 O O . VAL A 1 485 ? -3.811 15.172 24.109 1 98.62 485 VAL A O 1
ATOM 3682 N N . ILE A 1 486 ? -4.23 17.25 23.734 1 98.5 486 ILE A N 1
ATOM 3683 C CA . ILE A 1 486 ? -5.676 17.062 23.688 1 98.5 486 ILE A CA 1
ATOM 3684 C C . ILE A 1 486 ? -6.266 17.906 22.547 1 98.5 486 ILE A C 1
ATOM 3686 O O . ILE A 1 486 ? -6.016 19.109 22.469 1 98.5 486 ILE A O 1
ATOM 3690 N N . TYR A 1 487 ? -6.988 17.297 21.734 1 98.38 487 TYR A N 1
ATOM 3691 C CA . TYR A 1 487 ? -7.629 18 20.625 1 98.38 487 TYR A CA 1
ATOM 3692 C C . TYR A 1 487 ? -8.852 18.766 21.109 1 98.38 487 TYR A C 1
ATOM 3694 O O . TYR A 1 487 ? -9.109 19.891 20.656 1 98.38 487 TYR A O 1
ATOM 3702 N N . ASN A 1 488 ? -9.523 18.078 22.047 1 98.19 488 ASN A N 1
ATOM 3703 C CA . ASN A 1 488 ? -10.797 18.594 22.547 1 98.19 488 ASN A CA 1
ATOM 3704 C C . ASN A 1 488 ? -11.844 18.688 21.438 1 98.19 488 ASN A C 1
ATOM 3706 O O . ASN A 1 488 ? -12.625 19.625 21.391 1 98.19 488 ASN A O 1
ATOM 3710 N N . ALA A 1 489 ? -11.844 17.75 20.547 1 98.44 489 ALA A N 1
ATOM 3711 C CA . ALA A 1 489 ? -12.703 17.75 19.359 1 98.44 489 ALA A CA 1
ATOM 3712 C C . ALA A 1 489 ? -14.156 17.5 19.734 1 98.44 489 ALA A C 1
ATOM 3714 O O . ALA A 1 489 ? -14.453 16.672 20.594 1 98.44 489 ALA A O 1
ATOM 3715 N N . PHE A 1 490 ? -15.039 18.234 19.125 1 98.38 490 PHE A N 1
ATOM 3716 C CA . PHE A 1 490 ? -16.484 18.078 19.203 1 98.38 490 PHE A CA 1
ATOM 3717 C C . PHE A 1 490 ? -16.984 18.391 20.609 1 98.38 490 PHE A C 1
ATOM 3719 O O . PHE A 1 490 ? -18.078 17.984 20.984 1 98.38 490 PHE A O 1
ATOM 3726 N N . VAL A 1 491 ? -16.203 19.062 21.375 1 97.88 491 VAL A N 1
ATOM 3727 C CA . VAL A 1 491 ? -16.656 19.5 22.688 1 97.88 491 VAL A CA 1
ATOM 3728 C C . VAL A 1 491 ? -17.656 20.641 22.547 1 97.88 491 VAL A C 1
ATOM 3730 O O . VAL A 1 491 ? -18.641 20.703 23.266 1 97.88 491 VAL A O 1
ATOM 3733 N N . ASN A 1 492 ? -17.344 21.625 21.672 1 98.12 492 ASN A N 1
ATOM 3734 C CA . ASN A 1 492 ? -18.359 22.625 21.344 1 98.12 492 ASN A CA 1
ATOM 3735 C C . ASN A 1 492 ? -19.5 22.031 20.531 1 98.12 492 ASN A C 1
ATOM 3737 O O . ASN A 1 492 ? -19.281 21.484 19.453 1 98.12 492 ASN A O 1
ATOM 3741 N N . PRO A 1 493 ? -20.719 22.156 20.922 1 97.38 493 PRO A N 1
ATOM 3742 C CA . PRO A 1 493 ? -21.844 21.516 20.219 1 97.38 493 PRO A CA 1
ATOM 3743 C C . PRO A 1 493 ? -22.031 22.047 18.797 1 97.38 493 PRO A C 1
ATOM 3745 O O . PRO A 1 493 ? -22.562 21.359 17.938 1 97.38 493 PRO A O 1
ATOM 3748 N N . ILE A 1 494 ? -21.609 23.25 18.531 1 98.06 494 ILE A N 1
ATOM 3749 C CA . ILE A 1 494 ? -21.734 23.812 17.203 1 98.06 494 ILE A CA 1
ATOM 3750 C C . ILE A 1 494 ? -20.906 23 16.219 1 98.06 494 ILE A C 1
ATOM 3752 O O . ILE A 1 494 ? -21.312 22.828 15.055 1 98.06 494 ILE A O 1
ATOM 3756 N N . ASP A 1 495 ? -19.75 22.516 16.656 1 98.62 495 ASP A N 1
ATOM 3757 C CA . ASP A 1 495 ? -18.938 21.672 15.797 1 98.62 495 ASP A CA 1
ATOM 3758 C C . ASP A 1 495 ? -19.719 20.422 15.367 1 98.62 495 ASP A C 1
ATOM 3760 O O . ASP A 1 495 ? -19.641 20 14.211 1 98.62 495 ASP A O 1
ATOM 3764 N N . ARG A 1 496 ? -20.469 19.797 16.266 1 98.5 496 ARG A N 1
ATOM 3765 C CA . ARG A 1 496 ? -21.297 18.625 15.984 1 98.5 496 ARG A CA 1
ATOM 3766 C C . ARG A 1 496 ? -22.391 18.969 14.984 1 98.5 496 ARG A C 1
ATOM 3768 O O . ARG A 1 496 ? -22.688 18.188 14.078 1 98.5 496 ARG A O 1
ATOM 3775 N N . MET A 1 497 ? -22.953 20.094 15.18 1 98.44 497 MET A N 1
ATOM 3776 C CA . MET A 1 497 ? -24.047 20.516 14.32 1 98.44 497 MET A CA 1
ATOM 3777 C C . MET A 1 497 ? -23.562 20.781 12.898 1 98.44 497 MET A C 1
ATOM 3779 O O . MET A 1 497 ? -24.25 20.422 11.93 1 98.44 497 MET A O 1
ATOM 3783 N N . ILE A 1 498 ? -22.391 21.422 12.758 1 98.69 498 ILE A N 1
ATOM 3784 C CA . ILE A 1 498 ? -21.828 21.672 11.438 1 98.69 498 ILE A CA 1
ATOM 3785 C C . ILE A 1 498 ? -21.562 20.344 10.734 1 98.69 498 ILE A C 1
ATOM 3787 O O . ILE A 1 498 ? -21.859 20.188 9.547 1 98.69 498 ILE A O 1
ATOM 3791 N N . MET A 1 499 ? -21.016 19.375 11.438 1 98.75 499 MET A N 1
ATOM 3792 C CA . MET A 1 499 ? -20.766 18.047 10.891 1 98.75 499 MET A CA 1
ATOM 3793 C C . MET A 1 499 ? -22.062 17.391 10.438 1 98.75 499 MET A C 1
ATOM 3795 O O . MET A 1 499 ? -22.141 16.844 9.328 1 98.75 499 MET A O 1
ATOM 3799 N N . ALA A 1 500 ? -23.109 17.469 11.242 1 98.75 500 ALA A N 1
ATOM 3800 C CA . ALA A 1 500 ? -24.406 16.875 10.914 1 98.75 500 ALA A CA 1
ATOM 3801 C C . ALA A 1 500 ? -25.047 17.562 9.711 1 98.75 500 ALA A C 1
ATOM 3803 O O . ALA A 1 500 ? -25.609 16.906 8.836 1 98.75 500 ALA A O 1
ATOM 3804 N N . VAL A 1 501 ? -25 18.891 9.68 1 98.69 501 VAL A N 1
ATOM 3805 C CA . VAL A 1 501 ? -25.469 19.672 8.539 1 98.69 501 VAL A CA 1
ATOM 3806 C C . VAL A 1 501 ? -24.734 19.219 7.273 1 98.69 501 VAL A C 1
ATOM 3808 O O . VAL A 1 501 ? -25.359 19 6.234 1 98.69 501 VAL A O 1
ATOM 3811 N N . GLY A 1 502 ? -23.422 19.109 7.422 1 98.81 502 GLY A N 1
ATOM 3812 C CA . GLY A 1 502 ? -22.609 18.656 6.297 1 98.81 502 GLY A CA 1
ATOM 3813 C C . GLY A 1 502 ? -23.016 17.281 5.797 1 98.81 502 GLY A C 1
ATOM 3814 O O . GLY A 1 502 ? -23.078 17.047 4.586 1 98.81 502 GLY A O 1
ATOM 3815 N N . LEU A 1 503 ? -23.281 16.344 6.715 1 98.69 503 LEU A N 1
ATOM 3816 C CA . LEU A 1 503 ? -23.672 14.992 6.316 1 98.69 503 LEU A CA 1
ATOM 3817 C C . LEU A 1 503 ? -25 15 5.578 1 98.69 503 LEU A C 1
ATOM 3819 O O . LEU A 1 503 ? -25.156 14.328 4.555 1 98.69 503 LEU A O 1
ATOM 3823 N N . ARG A 1 504 ? -25.969 15.719 6.102 1 98.5 504 ARG A N 1
ATOM 3824 C CA . ARG A 1 504 ? -27.266 15.812 5.438 1 98.5 504 ARG A CA 1
ATOM 3825 C C . ARG A 1 504 ? -27.125 16.422 4.043 1 98.5 504 ARG A C 1
ATOM 3827 O O . ARG A 1 504 ? -27.75 15.953 3.094 1 98.5 504 ARG A O 1
ATOM 3834 N N . PHE A 1 505 ? -26.359 17.438 3.906 1 98.38 505 PHE A N 1
ATOM 3835 C CA . PHE A 1 505 ? -26.078 18.031 2.602 1 98.38 505 PHE A CA 1
ATOM 3836 C C . PHE A 1 505 ? -25.438 17.016 1.668 1 98.38 505 PHE A C 1
ATOM 3838 O O . PHE A 1 505 ? -25.844 16.875 0.517 1 98.38 505 PHE A O 1
ATOM 3845 N N . PHE A 1 506 ? -24.375 16.297 2.207 1 98.19 506 PHE A N 1
ATOM 3846 C CA . PHE A 1 506 ? -23.656 15.281 1.439 1 98.19 506 PHE A CA 1
ATOM 3847 C C . PHE A 1 506 ? -24.625 14.234 0.898 1 98.19 506 PHE A C 1
ATOM 3849 O O . PHE A 1 506 ? -24.516 13.82 -0.258 1 98.19 506 PHE A O 1
ATOM 3856 N N . ARG A 1 507 ? -25.609 13.844 1.711 1 97.5 507 ARG A N 1
ATOM 3857 C CA . ARG A 1 507 ? -26.641 12.883 1.327 1 97.5 507 ARG A CA 1
ATOM 3858 C C . ARG A 1 507 ? -27.438 13.383 0.126 1 97.5 507 ARG A C 1
ATOM 3860 O O . ARG A 1 507 ? -27.797 12.602 -0.754 1 97.5 507 ARG A O 1
ATOM 3867 N N . THR A 1 508 ? -27.688 14.648 0.074 1 97.62 508 THR A N 1
ATOM 3868 C CA . THR A 1 508 ? -28.453 15.195 -1.037 1 97.62 508 THR A CA 1
ATOM 3869 C C . THR A 1 508 ? -27.656 15.133 -2.334 1 97.62 508 THR A C 1
ATOM 3871 O O . THR A 1 508 ? -28.219 14.891 -3.406 1 97.62 508 THR A O 1
ATOM 3874 N N . VAL A 1 509 ? -26.375 15.375 -2.258 1 97.75 509 VAL A N 1
ATOM 3875 C CA . VAL A 1 509 ? -25.516 15.305 -3.441 1 97.75 509 VAL A CA 1
ATOM 3876 C C . VAL A 1 509 ? -25.453 13.875 -3.957 1 97.75 509 VAL A C 1
ATOM 3878 O O . VAL A 1 509 ? -25.562 13.633 -5.164 1 97.75 509 VAL A O 1
ATOM 3881 N N . TRP A 1 510 ? -25.312 12.883 -3.078 1 96.12 510 TRP A N 1
ATOM 3882 C CA . TRP A 1 510 ? -25.141 11.477 -3.439 1 96.12 510 TRP A CA 1
ATOM 3883 C C . TRP A 1 510 ? -26.469 10.867 -3.877 1 96.12 510 TRP A C 1
ATOM 3885 O O . TRP A 1 510 ? -26.5 9.75 -4.395 1 96.12 510 TRP A O 1
ATOM 3895 N N . ALA A 1 511 ? -27.547 11.586 -3.664 1 95.88 511 ALA A N 1
ATOM 3896 C CA . ALA A 1 511 ? -28.875 11.117 -4.074 1 95.88 511 ALA A CA 1
ATOM 3897 C C . ALA A 1 511 ? -29.281 11.711 -5.422 1 95.88 511 ALA A C 1
ATOM 3899 O O . ALA A 1 511 ? -30.359 11.438 -5.926 1 95.88 511 ALA A O 1
ATOM 3900 N N . ARG A 1 512 ? -28.422 12.453 -6.004 1 96.62 512 ARG A N 1
ATOM 3901 C CA . ARG A 1 512 ? -28.75 13.156 -7.234 1 96.62 512 ARG A CA 1
ATOM 3902 C C . ARG A 1 512 ? -28.969 12.188 -8.383 1 96.62 512 ARG A C 1
ATOM 3904 O O . ARG A 1 512 ? -28.297 11.148 -8.469 1 96.62 512 ARG A O 1
ATOM 3911 N N . PRO A 1 513 ? -29.797 12.555 -9.391 1 96.62 513 PRO A N 1
ATOM 3912 C CA . PRO A 1 513 ? -30.109 11.695 -10.531 1 96.62 513 PRO A CA 1
ATOM 3913 C C . PRO A 1 513 ? -28.891 11.406 -11.398 1 96.62 513 PRO A C 1
ATOM 3915 O O . PRO A 1 513 ? -28.828 10.375 -12.07 1 96.62 513 PRO A O 1
ATOM 3918 N N . GLU A 1 514 ? -27.984 12.297 -11.375 1 96.06 514 GLU A N 1
ATOM 3919 C CA . GLU A 1 514 ? -26.75 12.117 -12.156 1 96.06 514 GLU A CA 1
ATOM 3920 C C . GLU A 1 514 ? -26 10.867 -11.727 1 96.06 514 GLU A C 1
ATOM 3922 O O . GLU A 1 514 ? -25.156 10.367 -12.469 1 96.06 514 GLU A O 1
ATOM 3927 N N . LEU A 1 515 ? -26.328 10.32 -10.5 1 95.94 515 LEU A N 1
ATOM 3928 C CA . LEU A 1 515 ? -25.641 9.148 -9.977 1 95.94 515 LEU A CA 1
ATOM 3929 C C . LEU A 1 515 ? -26.531 7.914 -10.031 1 95.94 515 LEU A C 1
ATOM 3931 O O . LEU A 1 515 ? -26.219 6.883 -9.438 1 95.94 515 LEU A O 1
ATOM 3935 N N . ALA A 1 516 ? -27.594 7.938 -10.781 1 93.25 516 ALA A N 1
ATOM 3936 C CA . ALA A 1 516 ? -28.609 6.887 -10.805 1 93.25 516 ALA A CA 1
ATOM 3937 C C . ALA A 1 516 ? -28.031 5.582 -11.359 1 93.25 516 ALA A C 1
ATOM 3939 O O . ALA A 1 516 ? -28.5 4.496 -11.008 1 93.25 516 ALA A O 1
ATOM 3940 N N . SER A 1 517 ? -27.062 5.723 -12.164 1 89.12 517 SER A N 1
ATOM 3941 C CA . SER A 1 517 ? -26.484 4.523 -12.75 1 89.12 517 SER A CA 1
ATOM 3942 C C . SER A 1 517 ? -25.625 3.766 -11.742 1 89.12 517 SER A C 1
ATOM 3944 O O . SER A 1 517 ? -25.281 2.605 -11.961 1 89.12 517 SER A O 1
ATOM 3946 N N . LYS A 1 518 ? -25.391 4.465 -10.68 1 88.94 518 LYS A N 1
ATOM 3947 C CA . LYS A 1 518 ? -24.609 3.842 -9.609 1 88.94 518 LYS A CA 1
ATOM 3948 C C . LYS A 1 518 ? -25.516 3.268 -8.531 1 88.94 518 LYS A C 1
ATOM 3950 O O . LYS A 1 518 ? -26.609 3.795 -8.281 1 88.94 518 LYS A O 1
ATOM 3955 N N . LYS A 1 519 ? -25.25 2.145 -8.039 1 83.94 519 LYS A N 1
ATOM 3956 C CA . LYS A 1 519 ? -25.938 1.633 -6.855 1 83.94 519 LYS A CA 1
ATOM 3957 C C . LYS A 1 519 ? -25.281 2.154 -5.574 1 83.94 519 LYS A C 1
ATOM 3959 O O . LYS A 1 519 ? -24.344 1.552 -5.062 1 83.94 519 LYS A O 1
ATOM 3964 N N . ILE A 1 520 ? -25.891 3.236 -5.047 1 90.81 520 ILE A N 1
ATOM 3965 C CA . ILE A 1 520 ? -25.297 3.898 -3.893 1 90.81 520 ILE A CA 1
ATOM 3966 C C . ILE A 1 520 ? -26.156 3.656 -2.654 1 90.81 520 ILE A C 1
ATOM 3968 O O . ILE A 1 520 ? -27.375 3.842 -2.691 1 90.81 520 ILE A O 1
ATOM 3972 N N . SER A 1 521 ? -25.562 3.158 -1.608 1 90.69 521 SER A N 1
ATOM 3973 C CA . SER A 1 521 ? -26.219 3.002 -0.314 1 90.69 521 SER A CA 1
ATOM 3974 C C . SER A 1 521 ? -25.281 3.381 0.829 1 90.69 521 SER A C 1
ATOM 3976 O O . SER A 1 521 ? -24.125 2.928 0.876 1 90.69 521 SER A O 1
ATOM 3978 N N . GLU A 1 522 ? -25.75 4.219 1.708 1 93.12 522 GLU A N 1
ATOM 3979 C CA . GLU A 1 522 ? -24.953 4.664 2.842 1 93.12 522 GLU A CA 1
ATOM 3980 C C . GLU A 1 522 ? -24.828 3.566 3.895 1 93.12 522 GLU A C 1
ATOM 3982 O O . GLU A 1 522 ? -25.828 3.039 4.371 1 93.12 522 GLU A O 1
ATOM 3987 N N . THR A 1 523 ? -23.594 3.221 4.301 1 90 523 THR A N 1
ATOM 3988 C CA . THR A 1 523 ? -23.375 2.188 5.309 1 90 523 THR A CA 1
ATOM 3989 C C . THR A 1 523 ? -22.891 2.799 6.617 1 90 523 THR A C 1
ATOM 3991 O O . THR A 1 523 ? -23.094 2.236 7.691 1 90 523 THR A O 1
ATOM 3994 N N . VAL A 1 524 ? -22.219 3.871 6.539 1 91.94 524 VAL A N 1
ATOM 3995 C CA . VAL A 1 524 ? -21.766 4.621 7.703 1 91.94 524 VAL A CA 1
ATOM 3996 C C . VAL A 1 524 ? -22.156 6.09 7.559 1 91.94 524 VAL A C 1
ATOM 3998 O O . VAL A 1 524 ? -21.828 6.73 6.559 1 91.94 524 VAL A O 1
ATOM 4001 N N . PRO A 1 525 ? -22.828 6.668 8.492 1 95.19 525 PRO A N 1
ATOM 4002 C CA . PRO A 1 525 ? -23.391 6.027 9.688 1 95.19 525 PRO A CA 1
ATOM 4003 C C . PRO A 1 525 ? -24.641 5.207 9.391 1 95.19 525 PRO A C 1
ATOM 4005 O O . PRO A 1 525 ? -25.062 4.395 10.219 1 95.19 525 PRO A O 1
ATOM 4008 N N . GLY A 1 526 ? -25.25 5.379 8.32 1 94.12 526 GLY A N 1
ATOM 4009 C CA . GLY A 1 526 ? -26.531 4.801 7.922 1 94.12 526 GLY A CA 1
ATOM 4010 C C . GLY A 1 526 ? -27.609 5.844 7.684 1 94.12 526 GLY A C 1
ATOM 4011 O O . GLY A 1 526 ? -27.75 6.785 8.469 1 94.12 526 GLY A O 1
ATOM 4012 N N . ALA A 1 527 ? -28.422 5.656 6.664 1 94.81 527 ALA A N 1
ATOM 4013 C CA . ALA A 1 527 ? -29.375 6.656 6.18 1 94.81 527 ALA A CA 1
ATOM 4014 C C . ALA A 1 527 ? -30.484 6.891 7.203 1 94.81 527 ALA A C 1
ATOM 4016 O O . ALA A 1 527 ? -31.188 7.906 7.145 1 94.81 527 ALA A O 1
ATOM 4017 N N . GLN A 1 528 ? -30.641 6.008 8.109 1 95.5 528 GLN A N 1
ATOM 4018 C CA . GLN A 1 528 ? -31.719 6.113 9.094 1 95.5 528 GLN A CA 1
ATOM 4019 C C . GLN A 1 528 ? -31.406 7.203 10.117 1 95.5 528 GLN A C 1
ATOM 4021 O O . GLN A 1 528 ? -32.312 7.676 10.812 1 95.5 528 GLN A O 1
ATOM 4026 N N . HIS A 1 529 ? -30.188 7.543 10.312 1 97.69 529 HIS A N 1
ATOM 4027 C CA . HIS A 1 529 ? -29.812 8.578 11.273 1 97.69 529 HIS A CA 1
ATOM 4028 C C . HIS A 1 529 ? -29.906 9.969 10.648 1 97.69 529 HIS A C 1
ATOM 4030 O O . HIS A 1 529 ? -29.109 10.32 9.773 1 97.69 529 HIS A O 1
ATOM 4036 N N . THR A 1 530 ? -30.812 10.844 11.141 1 97 530 THR A N 1
ATOM 4037 C CA . THR A 1 530 ? -31.109 12.062 10.383 1 97 530 THR A CA 1
ATOM 4038 C C . THR A 1 530 ? -30.953 13.297 11.273 1 97 530 THR A C 1
ATOM 4040 O O . THR A 1 530 ? -30.641 14.383 10.781 1 97 530 THR A O 1
ATOM 4043 N N . SER A 1 531 ? -31.156 13.219 12.547 1 97.5 531 SER A N 1
ATOM 4044 C CA . SER A 1 531 ? -31.047 14.375 13.43 1 97.5 531 SER A CA 1
ATOM 4045 C C . SER A 1 531 ? -29.594 14.617 13.836 1 97.5 531 SER A C 1
ATOM 4047 O O . SER A 1 531 ? -28.766 13.711 13.766 1 97.5 531 SER A O 1
ATOM 4049 N N . ASP A 1 532 ? -29.391 15.859 14.25 1 97.12 532 ASP A N 1
ATOM 4050 C CA . ASP A 1 532 ? -28.031 16.203 14.664 1 97.12 532 ASP A CA 1
ATOM 4051 C C . ASP A 1 532 ? -27.516 15.234 15.734 1 97.12 532 ASP A C 1
ATOM 4053 O O . ASP A 1 532 ? -26.422 14.688 15.609 1 97.12 532 ASP A O 1
ATOM 4057 N N . GLU A 1 533 ? -28.281 15.039 16.703 1 97.31 533 GLU A N 1
ATOM 4058 C CA . GLU A 1 533 ? -27.891 14.211 17.844 1 97.31 533 GLU A CA 1
ATOM 4059 C C . GLU A 1 533 ? -27.719 12.75 17.422 1 97.31 533 GLU A C 1
ATOM 4061 O O . GLU A 1 533 ? -26.766 12.086 17.828 1 97.31 533 GLU A O 1
ATOM 4066 N N . ASP A 1 534 ? -28.641 12.297 16.625 1 98.12 534 ASP A N 1
ATOM 4067 C CA . ASP A 1 534 ? -28.625 10.906 16.203 1 98.12 534 ASP A CA 1
ATOM 4068 C C . ASP A 1 534 ? -27.422 10.625 15.297 1 98.12 534 ASP A C 1
ATOM 4070 O O . ASP A 1 534 ? -26.781 9.578 15.398 1 98.12 534 ASP A O 1
ATOM 4074 N N . ILE A 1 535 ? -27.125 11.5 14.438 1 98.38 535 ILE A N 1
ATOM 4075 C CA . ILE A 1 535 ? -25.969 11.375 13.547 1 98.38 535 ILE A CA 1
ATOM 4076 C C . ILE A 1 535 ? -24.688 11.305 14.375 1 98.38 535 ILE A C 1
ATOM 4078 O O . ILE A 1 535 ? -23.875 10.391 14.211 1 98.38 535 ILE A O 1
ATOM 4082 N N . TYR A 1 536 ? -24.531 12.227 15.312 1 98.19 536 TYR A N 1
ATOM 4083 C CA . TYR A 1 536 ? -23.328 12.273 16.141 1 98.19 536 TYR A CA 1
ATOM 4084 C C . TYR A 1 536 ? -23.203 11.008 16.969 1 98.19 536 TYR A C 1
ATOM 4086 O O . TYR A 1 536 ? -22.141 10.375 17 1 98.19 536 TYR A O 1
ATOM 4094 N N . ASN A 1 537 ? -24.281 10.594 17.609 1 98.06 537 ASN A N 1
ATOM 4095 C CA . ASN A 1 537 ? -24.25 9.43 18.5 1 98.06 537 ASN A CA 1
ATOM 4096 C C . ASN A 1 537 ? -23.953 8.148 17.734 1 98.06 537 ASN A C 1
ATOM 4098 O O . ASN A 1 537 ? -23.234 7.277 18.219 1 98.06 537 ASN A O 1
ATOM 4102 N N . SER A 1 538 ? -24.547 8.047 16.578 1 97.25 538 SER A N 1
ATOM 4103 C CA . SER A 1 538 ? -24.312 6.859 15.766 1 97.25 538 SER A CA 1
ATOM 4104 C C . SER A 1 538 ? -22.859 6.77 15.312 1 97.25 538 SER A C 1
ATOM 4106 O O . SER A 1 538 ? -22.25 5.703 15.375 1 97.25 538 SER A O 1
ATOM 4108 N N . LEU A 1 539 ? -22.328 7.844 14.867 1 97.31 539 LEU A N 1
ATOM 4109 C CA . LEU A 1 539 ? -20.938 7.883 14.422 1 97.31 539 LEU A CA 1
ATOM 4110 C C . LEU A 1 539 ? -19.984 7.605 15.578 1 97.31 539 LEU A C 1
ATOM 4112 O O . LEU A 1 539 ? -18.969 6.922 15.406 1 97.31 539 LEU A O 1
ATOM 4116 N N . LEU A 1 540 ? -20.297 8.164 16.75 1 96.81 540 LEU A N 1
ATOM 4117 C CA . LEU A 1 540 ? -19.5 7.898 17.953 1 96.81 540 LEU A CA 1
ATOM 4118 C C . LEU A 1 540 ? -19.516 6.414 18.297 1 96.81 540 LEU A C 1
ATOM 4120 O O . LEU A 1 540 ? -18.484 5.816 18.578 1 96.81 540 LEU A O 1
ATOM 4124 N N . ALA A 1 541 ? -20.719 5.855 18.234 1 94.69 541 ALA A N 1
ATOM 4125 C CA . ALA A 1 541 ? -20.906 4.449 18.594 1 94.69 541 ALA A CA 1
ATOM 4126 C C . ALA A 1 541 ? -20.156 3.543 17.609 1 94.69 541 ALA A C 1
ATOM 4128 O O . ALA A 1 541 ? -19.656 2.484 17.984 1 94.69 541 ALA A O 1
ATOM 4129 N N . GLN A 1 542 ? -20.031 4.02 16.422 1 91 542 GLN A N 1
ATOM 4130 C CA . GLN A 1 542 ? -19.406 3.234 15.375 1 91 542 GLN A CA 1
ATOM 4131 C C . GLN A 1 542 ? -17.906 3.51 15.32 1 91 542 GLN A C 1
ATOM 4133 O O . GLN A 1 542 ? -17.188 2.947 14.477 1 91 542 GLN A O 1
ATOM 4138 N N . SER A 1 543 ? -17.344 4.414 16.125 1 91.69 543 SER A N 1
ATOM 4139 C CA . SER A 1 543 ? -15.953 4.844 16.141 1 91.69 543 SER A CA 1
ATOM 4140 C C . SER A 1 543 ? -15.555 5.441 14.789 1 91.69 543 SER A C 1
ATOM 4142 O O . SER A 1 543 ? -14.477 5.156 14.273 1 91.69 543 SER A O 1
ATOM 4144 N N . MET A 1 544 ? -16.484 6.219 14.219 1 94.25 544 MET A N 1
ATOM 4145 C CA . MET A 1 544 ? -16.281 6.785 12.883 1 94.25 544 MET A CA 1
ATOM 4146 C C . MET A 1 544 ? -16.125 8.297 12.953 1 94.25 544 MET A C 1
ATOM 4148 O O . MET A 1 544 ? -16.344 8.992 11.961 1 94.25 544 MET A O 1
ATOM 4152 N N . LEU A 1 545 ? -15.781 8.797 14.172 1 96.81 545 LEU A N 1
ATOM 4153 C CA . LEU A 1 545 ? -15.352 10.172 14.383 1 96.81 545 LEU A CA 1
ATOM 4154 C C . LEU A 1 545 ? -13.852 10.234 14.664 1 96.81 545 LEU A C 1
ATOM 4156 O O . LEU A 1 545 ? -13.297 9.32 15.273 1 96.81 545 LEU A O 1
ATOM 4160 N N . SER A 1 546 ? -13.266 11.297 14.188 1 96.94 546 SER A N 1
ATOM 4161 C CA . SER A 1 546 ? -11.844 11.531 14.438 1 96.94 546 SER A CA 1
ATOM 4162 C C . SER A 1 546 ? -11.578 12.977 14.82 1 96.94 546 SER A C 1
ATOM 4164 O O . SER A 1 546 ? -12.203 13.891 14.281 1 96.94 546 SER A O 1
ATOM 4166 N N . PRO A 1 547 ? -10.617 13.188 15.703 1 98 547 PRO A N 1
ATOM 4167 C CA . PRO A 1 547 ? -10.289 14.562 16.078 1 98 547 PRO A CA 1
ATOM 4168 C C . PRO A 1 547 ? -9.328 15.227 15.102 1 98 547 PRO A C 1
ATOM 4170 O O . PRO A 1 547 ? -9.039 16.422 15.234 1 98 547 PRO A O 1
ATOM 4173 N N . THR A 1 548 ? -8.875 14.461 14.078 1 97.88 548 THR A N 1
ATOM 4174 C CA . THR A 1 548 ? -7.77 15.031 13.32 1 97.88 548 THR A CA 1
ATOM 4175 C C . THR A 1 548 ? -7.762 14.5 11.891 1 97.88 548 THR A C 1
ATOM 4177 O O . THR A 1 548 ? -8.016 13.32 11.656 1 97.88 548 THR A O 1
ATOM 4180 N N . LEU A 1 549 ? -7.578 15.328 10.938 1 96.56 549 LEU A N 1
ATOM 4181 C CA . LEU A 1 549 ? -7.18 14.984 9.578 1 96.56 549 LEU A CA 1
ATOM 4182 C C . LEU A 1 549 ? -5.676 15.133 9.398 1 96.56 549 LEU A C 1
ATOM 4184 O O . LEU A 1 549 ? -5.199 15.328 8.273 1 96.56 549 LEU A O 1
ATOM 4188 N N . ALA A 1 550 ? -4.949 15.156 10.531 1 96.06 550 ALA A N 1
ATOM 4189 C CA . ALA A 1 550 ? -3.502 15.352 10.547 1 96.06 550 ALA A CA 1
ATOM 4190 C C . ALA A 1 550 ? -3.135 16.766 10.133 1 96.06 550 ALA A C 1
ATOM 4192 O O . ALA A 1 550 ? -2.24 16.969 9.305 1 96.06 550 ALA A O 1
ATOM 4193 N N . HIS A 1 551 ? -3.945 17.703 10.594 1 97.94 551 HIS A N 1
ATOM 4194 C CA . HIS A 1 551 ? -3.697 19.109 10.352 1 97.94 551 HIS A CA 1
ATOM 4195 C C . HIS A 1 551 ? -3.436 19.859 11.656 1 97.94 551 HIS A C 1
ATOM 4197 O O . HIS A 1 551 ? -4.059 20.891 11.922 1 97.94 551 HIS A O 1
ATOM 4203 N N . PRO A 1 552 ? -2.551 19.328 12.5 1 98.38 552 PRO A N 1
ATOM 4204 C CA . PRO A 1 552 ? -2.297 20.078 13.734 1 98.38 552 PRO A CA 1
ATOM 4205 C C . PRO A 1 552 ? -1.82 21.5 13.477 1 98.38 552 PRO A C 1
ATOM 4207 O O . PRO A 1 552 ? -0.934 21.719 12.648 1 98.38 552 PRO A O 1
ATOM 4210 N N . SER A 1 553 ? -2.422 22.469 14.234 1 98.69 553 SER A N 1
ATOM 4211 C CA . SER A 1 553 ? -2.121 23.875 13.992 1 98.69 553 SER A CA 1
ATOM 4212 C C . SER A 1 553 ? -2.535 24.734 15.18 1 98.69 553 SER A C 1
ATOM 4214 O O . SER A 1 553 ? -3.285 24.297 16.047 1 98.69 553 SER A O 1
ATOM 4216 N N . GLY A 1 554 ? -1.959 25.875 15.258 1 98.81 554 GLY A N 1
ATOM 4217 C CA . GLY A 1 554 ? -2.506 26.969 16.047 1 98.81 554 GLY A CA 1
ATOM 4218 C C . GLY A 1 554 ? -1.992 26.984 17.484 1 98.81 554 GLY A C 1
ATOM 4219 O O . GLY A 1 554 ? -2.342 27.875 18.266 1 98.81 554 GLY A O 1
ATOM 4220 N N . SER A 1 555 ? -1.049 26.156 17.875 1 98.88 555 SER A N 1
ATOM 4221 C CA . SER A 1 555 ? -0.664 25.953 19.266 1 98.88 555 SER A CA 1
ATOM 4222 C C . SER A 1 555 ? 0.306 27.031 19.734 1 98.88 555 SER A C 1
ATOM 4224 O O . SER A 1 555 ? 0.673 27.078 20.906 1 98.88 555 SER A O 1
ATOM 4226 N N . CYS A 1 556 ? 0.764 27.922 18.906 1 98.88 556 CYS A N 1
ATOM 4227 C CA . CYS A 1 556 ? 1.502 29.156 19.172 1 98.88 556 CYS A CA 1
ATOM 4228 C C . CYS A 1 556 ? 1.016 30.281 18.281 1 98.88 556 CYS A C 1
ATOM 4230 O O . CYS A 1 556 ? 1.785 30.828 17.484 1 98.88 556 CYS A O 1
ATOM 4232 N N . PRO A 1 557 ? -0.172 30.812 18.531 1 98.81 557 PRO A N 1
ATOM 4233 C CA . PRO A 1 557 ? -0.89 31.594 17.516 1 98.81 557 PRO A CA 1
ATOM 4234 C C . PRO A 1 557 ? -0.286 32.969 17.312 1 98.81 557 PRO A C 1
ATOM 4236 O O . PRO A 1 557 ? 0.149 33.625 18.266 1 98.81 557 PRO A O 1
ATOM 4239 N N . MET A 1 558 ? -0.271 33.344 16.078 1 98.75 558 MET A N 1
ATOM 4240 C CA . MET A 1 558 ? 0.029 34.719 15.664 1 98.75 558 MET A CA 1
ATOM 4241 C C . MET A 1 558 ? -1.168 35.625 15.906 1 98.75 558 MET A C 1
ATOM 4243 O O . MET A 1 558 ? -2.174 35.531 15.203 1 98.75 558 MET A O 1
ATOM 4247 N N . MET A 1 559 ? -1.071 36.406 16.906 1 98.19 559 MET A N 1
ATOM 4248 C CA . MET A 1 559 ? -2.047 37.406 17.359 1 98.19 559 MET A CA 1
ATOM 4249 C C . MET A 1 559 ? -1.38 38.469 18.219 1 98.19 559 MET A C 1
ATOM 4251 O O . MET A 1 559 ? -0.295 38.25 18.766 1 98.19 559 MET A O 1
ATOM 4255 N N . PRO A 1 560 ? -2.059 39.625 18.344 1 98.25 560 PRO A N 1
ATOM 4256 C CA . PRO A 1 560 ? -1.522 40.594 19.312 1 98.25 560 PRO A CA 1
ATOM 4257 C C . PRO A 1 560 ? -1.369 40 20.703 1 98.25 560 PRO A C 1
ATOM 4259 O O . PRO A 1 560 ? -2.201 39.219 21.141 1 98.25 560 PRO A O 1
ATOM 4262 N N . GLU A 1 561 ? -0.338 40.438 21.375 1 97.38 561 GLU A N 1
ATOM 4263 C CA . GLU A 1 561 ? -0.049 39.938 22.719 1 97.38 561 GLU A CA 1
ATOM 4264 C C . GLU A 1 561 ? -1.239 40.125 23.641 1 97.38 561 GLU A C 1
ATOM 4266 O O . GLU A 1 561 ? -1.562 39.25 24.438 1 97.38 561 GLU A O 1
ATOM 4271 N N . ARG A 1 562 ? -1.9 41.25 23.531 1 96.69 562 ARG A N 1
ATOM 4272 C CA . ARG A 1 562 ? -3.012 41.594 24.406 1 96.69 562 ARG A CA 1
ATOM 4273 C C . ARG A 1 562 ? -4.207 40.688 24.172 1 96.69 562 ARG A C 1
ATOM 4275 O O . ARG A 1 562 ? -5.113 40.625 25 1 96.69 562 ARG A O 1
ATOM 4282 N N . ASP A 1 563 ? -4.195 40.031 23.047 1 97.12 563 ASP A N 1
ATOM 4283 C CA . ASP A 1 563 ? -5.289 39.125 22.703 1 97.12 563 ASP A CA 1
ATOM 4284 C C . ASP A 1 563 ? -4.844 37.656 22.766 1 97.12 563 ASP A C 1
ATOM 4286 O O . ASP A 1 563 ? -5.367 36.812 22.047 1 97.12 563 ASP A O 1
ATOM 4290 N N . GLY A 1 564 ? -3.814 37.438 23.531 1 96.38 564 GLY A N 1
ATOM 4291 C CA . GLY A 1 564 ? -3.396 36.062 23.766 1 96.38 564 GLY A CA 1
ATOM 4292 C C . GLY A 1 564 ? -2.525 35.5 22.656 1 96.38 564 GLY A C 1
ATOM 4293 O O . GLY A 1 564 ? -2.547 34.281 22.391 1 96.38 564 GLY A O 1
ATOM 4294 N N . GLY A 1 565 ? -1.8 36.281 22.016 1 98.19 565 GLY A N 1
ATOM 4295 C CA . GLY A 1 565 ? -0.879 35.844 20.984 1 98.19 565 GLY A CA 1
ATOM 4296 C C . GLY A 1 565 ? 0.419 35.281 21.547 1 98.19 565 GLY A C 1
ATOM 4297 O O . GLY A 1 565 ? 0.827 35.656 22.656 1 98.19 565 GLY A O 1
ATOM 4298 N N . CYS A 1 566 ? 0.98 34.375 20.812 1 98.75 566 CYS A N 1
ATOM 4299 C CA . CYS A 1 566 ? 2.295 33.812 21.109 1 98.75 566 CYS A CA 1
ATOM 4300 C C . CYS A 1 566 ? 3.385 34.531 20.328 1 98.75 566 CYS A C 1
ATOM 4302 O O . CYS A 1 566 ? 4.469 34.781 20.844 1 98.75 566 CYS A O 1
ATOM 4304 N N . VAL A 1 567 ? 3.084 34.812 19.031 1 98.88 567 VAL A N 1
ATOM 4305 C CA . VAL A 1 567 ? 4.043 35.531 18.188 1 98.88 567 VAL A CA 1
ATOM 4306 C C . VAL A 1 567 ? 3.385 36.75 17.562 1 98.88 567 VAL A C 1
ATOM 4308 O O . VAL A 1 567 ? 2.162 36.781 17.406 1 98.88 567 VAL A O 1
ATOM 4311 N N . SER A 1 568 ? 4.18 37.688 17.156 1 98.56 568 SER A N 1
ATOM 4312 C CA . SER A 1 568 ? 3.717 38.875 16.453 1 98.56 568 SER A CA 1
ATOM 4313 C C . SER A 1 568 ? 3.523 38.625 14.969 1 98.56 568 SER A C 1
ATOM 4315 O O . SER A 1 568 ? 3.84 37.531 14.492 1 98.56 568 SER A O 1
ATOM 4317 N N . ASP A 1 569 ? 3.049 39.625 14.258 1 98.31 569 ASP A N 1
ATOM 4318 C CA . ASP A 1 569 ? 2.898 39.5 12.812 1 98.31 569 ASP A CA 1
ATOM 4319 C C . ASP A 1 569 ? 4.258 39.5 12.117 1 98.31 569 ASP A C 1
ATOM 4321 O O . ASP A 1 569 ? 4.344 39.25 10.914 1 98.31 569 ASP A O 1
ATOM 4325 N N . LYS A 1 570 ? 5.34 39.656 12.875 1 98.25 570 LYS A N 1
ATOM 4326 C CA . LYS A 1 570 ? 6.699 39.5 12.367 1 98.25 570 LYS A CA 1
ATOM 4327 C C . LYS A 1 570 ? 7.312 38.188 12.844 1 98.25 570 LYS A C 1
ATOM 4329 O O . LYS A 1 570 ? 8.516 37.969 12.672 1 98.25 570 LYS A O 1
ATOM 4334 N N . LEU A 1 571 ? 6.566 37.344 13.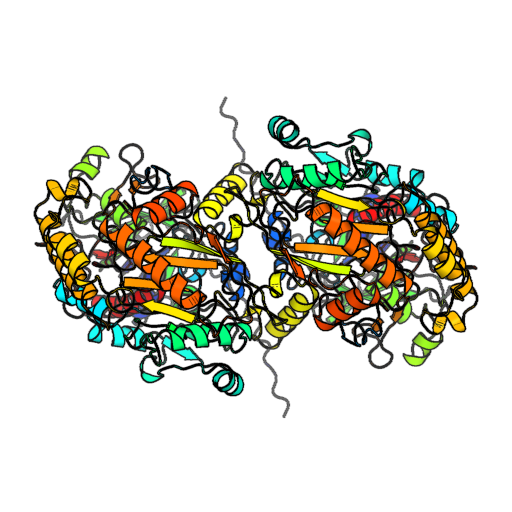531 1 98.69 571 LEU A N 1
ATOM 4335 C CA . LEU A 1 571 ? 6.84 35.938 13.82 1 98.69 571 LEU A CA 1
ATOM 4336 C C . LEU A 1 571 ? 7.738 35.812 15.047 1 98.69 571 LEU A C 1
ATOM 4338 O O . LEU A 1 571 ? 8.211 34.719 15.352 1 98.69 571 LEU A O 1
ATOM 4342 N N . MET A 1 572 ? 7.953 36.906 15.734 1 98.5 572 MET A N 1
ATOM 4343 C CA . MET A 1 572 ? 8.797 36.875 16.922 1 98.5 572 MET A CA 1
ATOM 4344 C C . MET A 1 572 ? 8 36.438 18.156 1 98.5 572 MET A C 1
ATOM 4346 O O . MET A 1 572 ? 6.875 36.906 18.359 1 98.5 572 MET A O 1
ATOM 4350 N N . VAL A 1 573 ? 8.562 35.625 19 1 98.88 573 VAL A N 1
ATOM 4351 C CA . VAL A 1 573 ? 7.922 35.156 20.234 1 98.88 573 VAL A CA 1
ATOM 4352 C C . VAL A 1 573 ? 7.871 36.312 21.25 1 98.88 573 VAL A C 1
ATOM 4354 O O . VAL A 1 573 ? 8.898 36.906 21.562 1 98.88 573 VAL A O 1
ATOM 4357 N N . TYR A 1 574 ? 6.73 36.625 21.734 1 98.75 574 TYR A N 1
ATOM 4358 C CA . TYR A 1 574 ? 6.594 37.719 22.688 1 98.75 574 TYR A CA 1
ATOM 4359 C C . TYR A 1 574 ? 7.434 37.469 23.938 1 98.75 574 TYR A C 1
ATOM 4361 O O . TYR A 1 574 ? 7.512 36.344 24.422 1 98.75 574 TYR A O 1
ATOM 4369 N N . GLY A 1 575 ? 8.031 38.469 24.422 1 97.94 575 GLY A N 1
ATOM 4370 C CA . GLY A 1 575 ? 8.828 38.406 25.625 1 97.94 575 GLY A CA 1
ATOM 4371 C C . GLY A 1 575 ? 10.25 37.938 25.375 1 97.94 575 GLY A C 1
ATOM 4372 O O . GLY A 1 575 ? 11.062 37.875 26.297 1 97.94 575 GLY A O 1
ATOM 4373 N N . THR A 1 576 ? 10.586 37.625 24.141 1 98.06 576 THR A N 1
ATOM 4374 C CA . THR A 1 576 ? 11.93 37.156 23.828 1 98.06 576 THR A CA 1
ATOM 4375 C C . THR A 1 576 ? 12.562 38 22.734 1 98.06 576 THR A C 1
ATOM 4377 O O . THR A 1 576 ? 11.922 38.938 22.203 1 98.06 576 THR A O 1
ATOM 4380 N N . GLN A 1 577 ? 13.867 37.781 22.547 1 96.88 577 GLN A N 1
ATOM 4381 C CA . GLN A 1 577 ? 14.625 38.344 21.438 1 96.88 577 GLN A CA 1
ATOM 4382 C C . GLN A 1 577 ? 15.336 37.25 20.641 1 96.88 577 GLN A C 1
ATOM 4384 O O . GLN A 1 577 ? 15.719 36.219 21.203 1 96.88 577 GLN A O 1
ATOM 4389 N N . HIS A 1 578 ? 15.438 37.406 19.312 1 97.44 578 HIS A N 1
ATOM 4390 C CA . HIS A 1 578 ? 16.172 36.531 18.422 1 97.44 578 HIS A CA 1
ATOM 4391 C C . HIS A 1 578 ? 15.547 35.125 18.391 1 97.44 578 HIS A C 1
ATOM 4393 O O . HIS A 1 578 ? 16.25 34.125 18.297 1 97.44 578 HIS A O 1
ATOM 4399 N N . LEU A 1 579 ? 14.188 35.094 18.578 1 98.62 579 LEU A N 1
ATOM 4400 C CA . LEU A 1 579 ? 13.461 33.844 18.578 1 98.62 579 LEU A CA 1
ATOM 4401 C C . LEU A 1 579 ? 12.164 33.969 17.781 1 98.62 579 LEU A C 1
ATOM 4403 O O . LEU A 1 579 ? 11.312 34.781 18.094 1 98.62 579 LEU A O 1
ATOM 4407 N N . SER A 1 580 ? 12.055 33.188 16.703 1 98.5 580 SER A N 1
ATOM 4408 C CA . SER A 1 580 ? 10.844 33.25 15.898 1 98.5 580 SER A CA 1
ATOM 4409 C C . SER A 1 580 ? 10.25 31.844 15.711 1 98.5 580 SER A C 1
ATOM 4411 O O . SER A 1 580 ? 10.938 30.844 15.922 1 98.5 580 SER A O 1
ATOM 4413 N N . VAL A 1 581 ? 8.984 31.734 15.406 1 98.94 581 VAL A N 1
ATOM 4414 C CA . VAL A 1 581 ? 8.258 30.531 15.047 1 98.94 581 VAL A CA 1
ATOM 4415 C C . VAL A 1 581 ? 7.66 30.688 13.648 1 98.94 581 VAL A C 1
ATOM 4417 O O . VAL A 1 581 ? 7.062 31.719 13.336 1 98.94 581 VAL A O 1
ATOM 4420 N N . ILE A 1 582 ? 7.816 29.641 12.781 1 98.88 582 ILE A N 1
ATOM 4421 C CA . ILE A 1 582 ? 7.387 29.812 11.398 1 98.88 582 ILE A CA 1
ATOM 4422 C C . ILE A 1 582 ? 6.57 28.609 10.953 1 98.88 582 ILE A C 1
ATOM 4424 O O . ILE A 1 582 ? 6.309 28.438 9.758 1 98.88 582 ILE A O 1
ATOM 4428 N N . ASP A 1 583 ? 6.164 27.719 11.836 1 98.81 583 ASP A N 1
ATOM 4429 C CA . ASP A 1 583 ? 5.465 26.484 11.461 1 98.81 583 ASP A CA 1
ATOM 4430 C C . ASP A 1 583 ? 3.961 26.625 11.688 1 98.81 583 ASP A C 1
ATOM 4432 O O . ASP A 1 583 ? 3.457 27.734 11.906 1 98.81 583 ASP A O 1
ATOM 4436 N N . ALA A 1 584 ? 3.207 25.547 11.586 1 98.88 584 ALA A N 1
ATOM 4437 C CA . ALA A 1 584 ? 1.747 25.578 11.57 1 98.88 584 ALA A CA 1
ATOM 4438 C C . ALA A 1 584 ? 1.192 26.031 12.914 1 98.88 584 ALA A C 1
ATOM 4440 O O . ALA A 1 584 ? 0.016 26.391 13.023 1 98.88 584 ALA A O 1
ATOM 4441 N N . SER A 1 585 ? 2.018 26.031 13.922 1 98.88 585 SER A N 1
ATOM 4442 C CA . SER A 1 585 ? 1.554 26.453 15.242 1 98.88 585 SER A CA 1
ATOM 4443 C C . SER A 1 585 ? 1.177 27.938 15.25 1 98.88 585 SER A C 1
ATOM 4445 O O . SER A 1 585 ? 0.421 28.391 16.109 1 98.88 585 SER A O 1
ATOM 4447 N N . ILE A 1 586 ? 1.576 28.719 14.297 1 98.94 586 ILE A N 1
ATOM 4448 C CA . ILE A 1 586 ? 1.359 30.156 14.359 1 98.94 586 ILE A CA 1
ATOM 4449 C C . ILE A 1 586 ? -0.032 30.484 13.828 1 98.94 586 ILE A C 1
ATOM 4451 O O . ILE A 1 586 ? -0.502 31.625 13.977 1 98.94 586 ILE A O 1
ATOM 4455 N N . ILE A 1 587 ? -0.704 29.562 13.227 1 98.88 587 ILE A N 1
ATOM 4456 C CA . ILE A 1 587 ? -1.991 29.812 12.586 1 98.88 587 ILE A CA 1
ATOM 4457 C C . ILE A 1 587 ? -3.033 30.172 13.633 1 98.88 587 ILE A C 1
ATOM 4459 O O . ILE A 1 587 ? -3.289 29.406 14.562 1 98.88 587 ILE A O 1
ATOM 4463 N N . PRO A 1 588 ? -3.623 31.344 13.508 1 98.69 588 PRO A N 1
ATOM 4464 C CA . PRO A 1 588 ? -4.574 31.719 14.555 1 98.69 588 PRO A CA 1
ATOM 4465 C C . PRO A 1 588 ? -5.922 31.016 14.406 1 98.69 588 PRO A C 1
ATOM 4467 O O . PRO A 1 588 ? -6.488 30.531 15.391 1 98.69 588 PRO A O 1
ATOM 4470 N N . ILE A 1 589 ? -6.492 30.984 13.195 1 98.81 589 ILE A N 1
ATOM 4471 C CA . ILE A 1 589 ? -7.668 30.203 12.82 1 98.81 589 ILE A CA 1
ATOM 4472 C C . ILE A 1 589 ? -7.332 29.297 11.641 1 98.81 589 ILE A C 1
ATOM 4474 O O . ILE A 1 589 ? -6.887 29.75 10.594 1 98.81 589 ILE A O 1
ATOM 4478 N N . ILE A 1 590 ? -7.504 28.016 11.828 1 98.81 590 ILE A N 1
ATOM 4479 C CA . ILE A 1 590 ? -7.148 27.031 10.82 1 98.81 590 ILE A CA 1
ATOM 4480 C C . ILE A 1 590 ? -7.949 27.281 9.547 1 98.81 590 ILE A C 1
ATOM 4482 O O . ILE A 1 590 ? -9.164 27.5 9.602 1 98.81 590 ILE A O 1
ATOM 4486 N N . PRO A 1 591 ? -7.312 27.391 8.406 1 98.81 591 PRO A N 1
ATOM 4487 C CA . PRO A 1 591 ? -8.055 27.625 7.16 1 98.81 591 PRO A CA 1
ATOM 4488 C C . PRO A 1 591 ? -8.828 26.391 6.691 1 98.81 591 PRO A C 1
ATOM 4490 O O . PRO A 1 591 ? -8.539 25.281 7.121 1 98.81 591 PRO A O 1
ATOM 4493 N N . SER A 1 592 ? -9.82 26.594 5.844 1 98.62 592 SER A N 1
ATOM 4494 C CA . SER A 1 592 ? -10.641 25.531 5.285 1 98.62 592 SER A CA 1
ATOM 4495 C C . SER A 1 592 ? -9.945 24.859 4.105 1 98.62 592 SER A C 1
ATOM 4497 O O . SER A 1 592 ? -10.414 24.953 2.967 1 98.62 592 SER A O 1
ATOM 4499 N N . CYS A 1 593 ? -8.914 24.188 4.395 1 98.5 593 CYS A N 1
ATOM 4500 C CA . CYS A 1 593 ? -8.086 23.453 3.438 1 98.5 593 CYS A CA 1
ATOM 4501 C C . CYS A 1 593 ? -7.09 22.547 4.152 1 98.5 593 CYS A C 1
ATOM 4503 O O . CYS A 1 593 ? -6.996 22.578 5.383 1 98.5 593 CYS A O 1
ATOM 4505 N N . HIS A 1 594 ? -6.477 21.734 3.428 1 98.12 594 HIS A N 1
ATOM 4506 C CA . HIS A 1 594 ? -5.285 21.062 3.941 1 98.12 594 HIS A CA 1
ATOM 4507 C C . HIS A 1 594 ? -4.148 22.062 4.16 1 98.12 594 HIS A C 1
ATOM 4509 O O . HIS A 1 594 ? -4.125 23.125 3.543 1 98.12 594 HIS A O 1
ATOM 4515 N N . LEU A 1 595 ? -3.193 21.734 4.91 1 98.19 595 LEU A N 1
ATOM 4516 C CA . LEU A 1 595 ? -2.334 22.797 5.402 1 98.19 595 LEU A CA 1
ATOM 4517 C C . LEU A 1 595 ? -1.075 22.922 4.547 1 98.19 595 LEU A C 1
ATOM 4519 O O . LEU A 1 595 ? -0.356 23.922 4.633 1 98.19 595 LEU A O 1
ATOM 4523 N N . GLN A 1 596 ? -0.735 21.906 3.742 1 98.12 596 GLN A N 1
ATOM 4524 C CA . GLN A 1 596 ? 0.585 21.953 3.123 1 98.12 596 GLN A CA 1
ATOM 4525 C C . GLN A 1 596 ? 0.729 23.188 2.223 1 98.12 596 GLN A C 1
ATOM 4527 O O . GLN A 1 596 ? 1.772 23.844 2.219 1 98.12 596 GLN A O 1
ATOM 4532 N N . ALA A 1 597 ? -0.313 23.484 1.412 1 98.81 597 ALA A N 1
ATOM 4533 C CA . ALA A 1 597 ? -0.217 24.656 0.554 1 98.81 597 ALA A CA 1
ATOM 4534 C C . ALA A 1 597 ? -0.021 25.922 1.382 1 98.81 597 ALA A C 1
ATOM 4536 O O . ALA A 1 597 ? 0.81 26.781 1.046 1 98.81 597 ALA A O 1
ATOM 4537 N N . THR A 1 598 ? -0.792 26.031 2.389 1 98.88 598 THR A N 1
ATOM 4538 C CA . THR A 1 598 ? -0.676 27.156 3.303 1 98.88 598 THR A CA 1
ATOM 4539 C C . THR A 1 598 ? 0.73 27.234 3.891 1 98.88 598 THR A C 1
ATOM 4541 O O . THR A 1 598 ? 1.308 28.328 3.992 1 98.88 598 THR A O 1
ATOM 4544 N N . MET A 1 599 ? 1.302 26.125 4.234 1 98.88 599 MET A N 1
ATOM 4545 C CA . MET A 1 599 ? 2.623 26.109 4.855 1 98.88 599 MET A CA 1
ATOM 4546 C C . MET A 1 599 ? 3.701 26.5 3.852 1 98.88 599 MET A C 1
ATOM 4548 O O . MET A 1 599 ? 4.684 27.141 4.211 1 98.88 599 MET A O 1
ATOM 4552 N N . TYR A 1 600 ? 3.564 26.062 2.615 1 98.88 600 TYR A N 1
ATOM 4553 C CA . TYR A 1 600 ? 4.488 26.547 1.593 1 98.88 600 TYR A CA 1
ATOM 4554 C C . TYR A 1 600 ? 4.434 28.062 1.471 1 98.88 600 TYR A C 1
ATOM 4556 O O . TYR A 1 600 ? 5.465 28.719 1.338 1 98.88 600 TYR A O 1
ATOM 4564 N N . GLY A 1 601 ? 3.23 28.609 1.508 1 98.88 601 GLY A N 1
ATOM 4565 C CA . GLY A 1 601 ? 3.078 30.062 1.503 1 98.88 601 GLY A CA 1
ATOM 4566 C C . GLY A 1 601 ? 3.703 30.734 2.711 1 98.88 601 GLY A C 1
ATOM 4567 O O . GLY A 1 601 ? 4.445 31.703 2.572 1 98.88 601 GLY A O 1
ATOM 4568 N N . ILE A 1 602 ? 3.434 30.172 3.861 1 98.88 602 ILE A N 1
ATOM 4569 C CA . ILE A 1 602 ? 3.98 30.719 5.102 1 98.88 602 ILE A CA 1
ATOM 4570 C C . ILE A 1 602 ? 5.508 30.672 5.055 1 98.88 602 ILE A C 1
ATOM 4572 O O . ILE A 1 602 ? 6.176 31.609 5.492 1 98.88 602 ILE A O 1
ATOM 4576 N N . GLY A 1 603 ? 6.062 29.562 4.559 1 98.88 603 GLY A N 1
ATOM 4577 C CA . GLY A 1 603 ? 7.508 29.453 4.441 1 98.88 603 GLY A CA 1
ATOM 4578 C C . GLY A 1 603 ? 8.125 30.562 3.619 1 98.88 603 GLY A C 1
ATOM 4579 O O . GLY A 1 603 ? 9.109 31.188 4.035 1 98.88 603 GLY A O 1
ATOM 4580 N N . GLU A 1 604 ? 7.547 30.844 2.469 1 98.81 604 GLU A N 1
ATOM 4581 C CA . GLU A 1 604 ? 8.039 31.906 1.599 1 98.81 604 GLU A CA 1
ATOM 4582 C C . GLU A 1 604 ? 7.918 33.25 2.275 1 98.81 604 GLU A C 1
ATOM 4584 O O . GLU A 1 604 ? 8.836 34.094 2.201 1 98.81 604 GLU A O 1
ATOM 4589 N N . LYS A 1 605 ? 6.852 33.5 2.889 1 98.75 605 LYS A N 1
ATOM 4590 C CA . LYS A 1 605 ? 6.637 34.781 3.555 1 98.75 605 LYS A CA 1
ATOM 4591 C C . LYS A 1 605 ? 7.562 34.938 4.758 1 98.75 605 LYS A C 1
ATOM 4593 O O . LYS A 1 605 ? 8.109 36 4.988 1 98.75 605 LYS A O 1
ATOM 4598 N N . ALA A 1 606 ? 7.66 33.875 5.516 1 98.75 606 ALA A N 1
ATOM 4599 C CA . ALA A 1 606 ? 8.555 33.906 6.668 1 98.75 606 ALA A CA 1
ATOM 4600 C C . ALA A 1 606 ? 9.984 34.219 6.254 1 98.75 606 ALA A C 1
ATOM 4602 O O . ALA A 1 606 ? 10.68 34.969 6.938 1 98.75 606 ALA A O 1
ATOM 4603 N N . ALA A 1 607 ? 10.43 33.656 5.188 1 98.69 607 ALA A N 1
ATOM 4604 C CA . ALA A 1 607 ? 11.773 33.938 4.691 1 98.69 607 ALA A CA 1
ATOM 4605 C C . ALA A 1 607 ? 11.953 35.438 4.414 1 98.69 607 ALA A C 1
ATOM 4607 O O . ALA A 1 607 ? 12.977 36.031 4.762 1 98.69 607 ALA A O 1
ATOM 4608 N N . GLU A 1 608 ? 10.977 36 3.822 1 97.75 608 GLU A N 1
ATOM 4609 C CA . GLU A 1 608 ? 11.023 37.438 3.518 1 97.75 608 GLU A CA 1
ATOM 4610 C C . GLU A 1 608 ? 11.102 38.281 4.793 1 97.75 608 GLU A C 1
ATOM 4612 O O . GLU A 1 608 ? 11.891 39.219 4.879 1 97.75 608 GLU A O 1
ATOM 4617 N N . ILE A 1 609 ? 10.328 37.938 5.723 1 98.19 609 ILE A N 1
ATOM 4618 C CA . ILE A 1 609 ? 10.25 38.656 6.984 1 98.19 609 ILE A CA 1
ATOM 4619 C C . ILE A 1 609 ? 11.586 38.562 7.723 1 98.19 609 ILE A C 1
ATOM 4621 O O . ILE A 1 609 ? 12.117 39.562 8.203 1 98.19 609 ILE A O 1
ATOM 4625 N N . ILE A 1 610 ? 12.117 37.375 7.812 1 98.06 610 ILE A N 1
ATOM 4626 C CA . ILE A 1 610 ? 13.352 37.125 8.555 1 98.06 610 ILE A CA 1
ATOM 4627 C C . ILE A 1 610 ? 14.523 37.812 7.852 1 98.06 610 ILE A C 1
ATOM 4629 O O . ILE A 1 610 ? 15.383 38.406 8.5 1 98.06 610 ILE A O 1
ATOM 4633 N N . LYS A 1 611 ? 14.586 37.75 6.555 1 96.69 611 LYS A N 1
ATOM 4634 C CA . LYS A 1 611 ? 15.633 38.406 5.789 1 96.69 611 LYS A CA 1
ATOM 4635 C C . LYS A 1 611 ? 15.602 39.938 6.012 1 96.69 611 LYS A C 1
ATOM 4637 O O . LYS A 1 611 ? 16.641 40.562 6.078 1 96.69 611 LYS A O 1
ATOM 4642 N N . ALA A 1 612 ? 14.43 40.438 6.094 1 94.31 612 ALA A N 1
ATOM 4643 C CA . ALA A 1 612 ? 14.258 41.875 6.199 1 94.31 612 ALA A CA 1
ATOM 4644 C C . ALA A 1 612 ? 14.734 42.375 7.559 1 94.31 612 ALA A C 1
ATOM 4646 O O . ALA A 1 612 ? 15.148 43.531 7.684 1 94.31 612 ALA A O 1
ATOM 4647 N N . ARG A 1 613 ? 14.695 41.594 8.625 1 89.12 613 ARG A N 1
ATOM 4648 C CA . ARG A 1 613 ? 15.078 42.094 9.945 1 89.12 613 ARG A CA 1
ATOM 4649 C C . ARG A 1 613 ? 16.562 41.844 10.219 1 89.12 613 ARG A C 1
ATOM 4651 O O . ARG A 1 613 ? 17.156 42.469 11.109 1 89.12 613 ARG A O 1
ATOM 4658 N N . SER A 1 614 ? 17.25 41.094 9.516 1 71.94 614 SER A N 1
ATOM 4659 C CA . SER A 1 614 ? 18.672 40.812 9.688 1 71.94 614 SER A CA 1
ATOM 4660 C C . SER A 1 614 ? 19.516 41.875 8.969 1 71.94 614 SER A C 1
ATOM 4662 O O . SER A 1 614 ? 19.156 42.344 7.883 1 71.94 614 SER A O 1
ATOM 4664 N N . MET B 1 1 ? 25.172 -8.641 38.719 1 22.39 1 MET B N 1
ATOM 4665 C CA . MET B 1 1 ? 26.328 -8.766 37.812 1 22.39 1 MET B CA 1
ATOM 4666 C C . MET B 1 1 ? 25.969 -8.359 36.406 1 22.39 1 MET B C 1
ATOM 4668 O O . MET B 1 1 ? 25.016 -8.883 35.812 1 22.39 1 MET B O 1
ATOM 4672 N N . PRO B 1 2 ? 26.188 -7.09 35.938 1 20.05 2 PRO B N 1
ATOM 4673 C CA . PRO B 1 2 ? 25.547 -6.223 34.969 1 20.05 2 PRO B CA 1
ATOM 4674 C C . PRO B 1 2 ? 25.812 -6.648 33.531 1 20.05 2 PRO B C 1
ATOM 4676 O O . PRO B 1 2 ? 26.984 -6.785 33.125 1 20.05 2 PRO B O 1
ATOM 4679 N N . ALA B 1 3 ? 24.984 -7.648 33.094 1 24.8 3 ALA B N 1
ATOM 4680 C CA . ALA B 1 3 ? 25.156 -8.398 31.859 1 24.8 3 ALA B CA 1
ATOM 4681 C C . ALA B 1 3 ? 25.328 -7.465 30.672 1 24.8 3 ALA B C 1
ATOM 4683 O O . ALA B 1 3 ? 24.516 -6.555 30.453 1 24.8 3 ALA B O 1
ATOM 4684 N N . PHE B 1 4 ? 26.625 -7.207 30.25 1 24.34 4 PHE B N 1
ATOM 4685 C CA . PHE B 1 4 ? 27.219 -6.367 29.234 1 24.34 4 PHE B CA 1
ATOM 4686 C C . PHE B 1 4 ? 26.578 -6.625 27.875 1 24.34 4 PHE B C 1
ATOM 4688 O O . PHE B 1 4 ? 26.656 -7.738 27.344 1 24.34 4 PHE B O 1
ATOM 4695 N N . SER B 1 5 ? 25.328 -6.176 27.656 1 19.81 5 SER B N 1
ATOM 4696 C CA . SER B 1 5 ? 24.5 -6.402 26.484 1 19.81 5 SER B CA 1
ATOM 4697 C C . SER B 1 5 ? 25.172 -5.891 25.219 1 19.81 5 SER B C 1
ATOM 4699 O O . SER B 1 5 ? 25.375 -4.688 25.062 1 19.81 5 SER B O 1
ATOM 4701 N N . ARG B 1 6 ? 26.25 -6.637 24.766 1 22.47 6 ARG B N 1
ATOM 4702 C CA . ARG B 1 6 ? 27.156 -6.324 23.656 1 22.47 6 ARG B CA 1
ATOM 4703 C C . ARG B 1 6 ? 26.359 -5.965 22.406 1 22.47 6 ARG B C 1
ATOM 4705 O O . ARG B 1 6 ? 25.406 -6.648 22.047 1 22.47 6 ARG B O 1
ATOM 4712 N N . LEU B 1 7 ? 26.359 -4.746 21.984 1 21.08 7 LEU B N 1
ATOM 4713 C CA . LEU B 1 7 ? 25.906 -3.979 20.812 1 21.08 7 LEU B CA 1
ATOM 4714 C C . LEU B 1 7 ? 26.375 -4.629 19.516 1 21.08 7 LEU B C 1
ATOM 4716 O O . LEU B 1 7 ? 27.562 -4.578 19.188 1 21.08 7 LEU B O 1
ATOM 4720 N N . ALA B 1 8 ? 26.094 -5.945 19.312 1 24.31 8 ALA B N 1
ATOM 4721 C CA . ALA B 1 8 ? 26.578 -6.562 18.094 1 24.31 8 ALA B CA 1
ATOM 4722 C C . ALA B 1 8 ? 26.219 -5.734 16.859 1 24.31 8 ALA B C 1
ATOM 4724 O O . ALA B 1 8 ? 25.031 -5.578 16.547 1 24.31 8 ALA B O 1
ATOM 4725 N N . VAL B 1 9 ? 26.922 -4.684 16.531 1 23.66 9 VAL B N 1
ATOM 4726 C CA . VAL B 1 9 ? 26.891 -3.883 15.32 1 23.66 9 VAL B CA 1
ATOM 4727 C C . VAL B 1 9 ? 26.938 -4.801 14.094 1 23.66 9 VAL B C 1
ATOM 4729 O O . VAL B 1 9 ? 27.906 -5.531 13.898 1 23.66 9 VAL B O 1
ATOM 4732 N N . ALA B 1 10 ? 25.938 -5.512 13.828 1 25.64 10 ALA B N 1
ATOM 4733 C CA . ALA B 1 10 ? 25.922 -6.355 12.633 1 25.64 10 ALA B CA 1
ATOM 4734 C C . ALA B 1 10 ? 26.375 -5.57 11.406 1 25.64 10 ALA B C 1
ATOM 4736 O O . ALA B 1 10 ? 25.703 -4.633 10.977 1 25.64 10 ALA B O 1
ATOM 4737 N N . VAL B 1 11 ? 27.656 -5.398 11.203 1 25.42 11 VAL B N 1
ATOM 4738 C CA . VAL B 1 11 ? 28.297 -4.945 9.969 1 25.42 11 VAL B CA 1
ATOM 4739 C C . VAL B 1 11 ? 27.781 -5.773 8.789 1 25.42 11 VAL B C 1
ATOM 4741 O O . VAL B 1 11 ? 27.984 -6.992 8.75 1 25.42 11 VAL B O 1
ATOM 4744 N N . GLN B 1 12 ? 26.625 -5.535 8.398 1 25.81 12 GLN B N 1
ATOM 4745 C CA . GLN B 1 12 ? 26.234 -6.148 7.133 1 25.81 12 GLN B CA 1
ATOM 4746 C C . GLN B 1 12 ? 27.297 -5.938 6.059 1 25.81 12 GLN B C 1
ATOM 4748 O O . GLN B 1 12 ? 27.5 -4.816 5.594 1 25.81 12 GLN B O 1
ATOM 4753 N N . LEU B 1 13 ? 28.375 -6.711 6.164 1 27.91 13 LEU B N 1
ATOM 4754 C CA . LEU B 1 13 ? 29.344 -6.82 5.082 1 27.91 13 LEU B CA 1
ATOM 4755 C C . LEU B 1 13 ? 28.656 -7.172 3.77 1 27.91 13 LEU B C 1
ATOM 4757 O O . LEU B 1 13 ? 27.969 -8.188 3.68 1 27.91 13 LEU B O 1
ATOM 4761 N N . LEU B 1 14 ? 28.281 -6.277 3.057 1 28.77 14 LEU B N 1
ATOM 4762 C CA . LEU B 1 14 ? 28.016 -6.402 1.627 1 28.77 14 LEU B CA 1
ATOM 4763 C C . LEU B 1 14 ? 29.109 -7.215 0.94 1 28.77 14 LEU B C 1
ATOM 4765 O O . LEU B 1 14 ? 30.172 -6.684 0.629 1 28.77 14 LEU B O 1
ATOM 4769 N N . ALA B 1 15 ? 29.281 -8.422 1.446 1 27.53 15 ALA B N 1
ATOM 4770 C CA . ALA B 1 15 ? 30.25 -9.211 0.701 1 27.53 15 ALA B CA 1
ATOM 4771 C C . ALA B 1 15 ? 29.797 -9.43 -0.739 1 27.53 15 ALA B C 1
ATOM 4773 O O . ALA B 1 15 ? 29.031 -10.359 -1.021 1 27.53 15 ALA B O 1
ATOM 4774 N N . VAL B 1 16 ? 29.25 -8.406 -1.403 1 31.89 16 VAL B N 1
ATOM 4775 C CA . VAL B 1 16 ? 29.219 -8.656 -2.84 1 31.89 16 VAL B CA 1
ATOM 4776 C C . VAL B 1 16 ? 30.625 -9 -3.332 1 31.89 16 VAL B C 1
ATOM 4778 O O . VAL B 1 16 ? 31.547 -8.18 -3.232 1 31.89 16 VAL B O 1
ATOM 4781 N N . ILE B 1 17 ? 31.016 -10.133 -3.172 1 34.38 17 ILE B N 1
ATOM 4782 C CA . ILE B 1 17 ? 32.281 -10.508 -3.801 1 34.38 17 ILE B CA 1
ATOM 4783 C C . ILE B 1 17 ? 32.281 -10.078 -5.266 1 34.38 17 ILE B C 1
ATOM 4785 O O . ILE B 1 17 ? 31.422 -10.516 -6.043 1 34.38 17 ILE B O 1
ATOM 4789 N N . VAL B 1 18 ? 32.781 -8.883 -5.594 1 34.94 18 VAL B N 1
ATOM 4790 C CA . VAL B 1 18 ? 33.188 -8.516 -6.945 1 34.94 18 VAL B CA 1
ATOM 4791 C C . VAL B 1 18 ? 34.062 -9.609 -7.531 1 34.94 18 VAL B C 1
ATOM 4793 O O . VAL B 1 18 ? 35.031 -10.039 -6.902 1 34.94 18 VAL B O 1
ATOM 4796 N N . ALA B 1 19 ? 33.656 -10.281 -8.562 1 32.06 19 ALA B N 1
ATOM 4797 C CA . ALA B 1 19 ? 34.5 -11.203 -9.312 1 32.06 19 ALA B CA 1
ATOM 4798 C C . ALA B 1 19 ? 35.875 -10.602 -9.57 1 32.06 19 ALA B C 1
ATOM 4800 O O . ALA B 1 19 ? 36 -9.445 -9.977 1 32.06 19 ALA B O 1
ATOM 4801 N N . PRO B 1 20 ? 37.031 -11.062 -9.117 1 34.38 20 PRO B N 1
ATOM 4802 C CA . PRO B 1 20 ? 38.344 -10.594 -9.523 1 34.38 20 PRO B CA 1
ATOM 4803 C C . PRO B 1 20 ? 38.469 -10.398 -11.031 1 34.38 20 PRO B C 1
ATOM 4805 O O . PRO B 1 20 ? 37.75 -11.047 -11.805 1 34.38 20 PRO B O 1
ATOM 4808 N N . VAL B 1 21 ? 38.875 -9.219 -11.594 1 33.34 21 VAL B N 1
ATOM 4809 C CA . VAL B 1 21 ? 39.406 -9.062 -12.93 1 33.34 21 VAL B CA 1
ATOM 4810 C C . VAL B 1 21 ? 40.344 -10.234 -13.25 1 33.34 21 VAL B C 1
ATOM 4812 O O . VAL B 1 21 ? 41.406 -10.367 -12.641 1 33.34 21 VAL B O 1
ATOM 4815 N N . LEU B 1 22 ? 39.906 -11.383 -13.617 1 32.59 22 LEU B N 1
ATOM 4816 C CA . LEU B 1 22 ? 40.75 -12.5 -14.016 1 32.59 22 LEU B CA 1
ATOM 4817 C C . LEU B 1 22 ? 41.625 -12.125 -15.195 1 32.59 22 LEU B C 1
ATOM 4819 O O . LEU B 1 22 ? 41.125 -11.672 -16.234 1 32.59 22 LEU B O 1
ATOM 4823 N N . GLY B 1 23 ? 42.906 -11.664 -15.164 1 32.59 23 GLY B N 1
ATOM 4824 C CA . GLY B 1 23 ? 43.844 -11.789 -16.266 1 32.59 23 GLY B CA 1
ATOM 4825 C C . GLY B 1 23 ? 43.562 -12.992 -17.156 1 32.59 23 GLY B C 1
ATOM 4826 O O . GLY B 1 23 ? 42.625 -13.75 -16.906 1 32.59 23 GLY B O 1
ATOM 4827 N N . ALA B 1 24 ? 44.625 -13.602 -18.047 1 35.78 24 ALA B N 1
ATOM 4828 C CA . ALA B 1 24 ? 44.406 -14.789 -18.859 1 35.78 24 ALA B CA 1
ATOM 4829 C C . ALA B 1 24 ? 43.656 -15.867 -18.062 1 35.78 24 ALA B C 1
ATOM 4831 O O . ALA B 1 24 ? 44.281 -16.781 -17.531 1 35.78 24 ALA B O 1
ATOM 4832 N N . ALA B 1 25 ? 42.812 -15.617 -17.016 1 41.38 25 ALA B N 1
ATOM 4833 C CA . ALA B 1 25 ? 42.312 -16.219 -15.781 1 41.38 25 ALA B CA 1
ATOM 4834 C C . ALA B 1 25 ? 41.531 -17.5 -16.078 1 41.38 25 ALA B C 1
ATOM 4836 O O . ALA B 1 25 ? 40.844 -17.594 -17.094 1 41.38 25 ALA B O 1
ATOM 4837 N N . ALA B 1 26 ? 41.719 -18.578 -15.297 1 44.88 26 ALA B N 1
ATOM 4838 C CA . ALA B 1 26 ? 41.062 -19.875 -15.164 1 44.88 26 ALA B CA 1
ATOM 4839 C C . ALA B 1 26 ? 39.562 -19.766 -15.328 1 44.88 26 ALA B C 1
ATOM 4841 O O . ALA B 1 26 ? 38.938 -18.797 -14.859 1 44.88 26 ALA B O 1
ATOM 4842 N N . LYS B 1 27 ? 39.031 -20.484 -16.297 1 62.38 27 LYS B N 1
ATOM 4843 C CA . LYS B 1 27 ? 37.594 -20.609 -16.562 1 62.38 27 LYS B CA 1
ATOM 4844 C C . LYS B 1 27 ? 36.812 -20.812 -15.273 1 62.38 27 LYS B C 1
ATOM 4846 O O . LYS B 1 27 ? 37.031 -21.781 -14.555 1 62.38 27 LYS B O 1
ATOM 4851 N N . PRO B 1 28 ? 36 -19.922 -14.727 1 75 28 PRO B N 1
ATOM 4852 C CA . PRO B 1 28 ? 35.281 -20.172 -13.477 1 75 28 PRO B CA 1
ATOM 4853 C C . PRO B 1 28 ? 34.438 -21.438 -13.539 1 75 28 PRO B C 1
ATOM 4855 O O . PRO B 1 28 ? 33.594 -21.594 -14.43 1 75 28 PRO B O 1
ATOM 4858 N N . GLN B 1 29 ? 34.844 -22.5 -12.758 1 90.5 29 GLN B N 1
ATOM 4859 C CA . GLN B 1 29 ? 34.25 -23.828 -12.781 1 90.5 29 GLN B CA 1
ATOM 4860 C C . GLN B 1 29 ? 33.656 -24.188 -11.422 1 90.5 29 GLN B C 1
ATOM 4862 O O . GLN B 1 29 ? 34.281 -23.922 -10.383 1 90.5 29 GLN B O 1
ATOM 4867 N N . TYR B 1 30 ? 32.438 -24.688 -11.469 1 97.88 30 TYR B N 1
ATOM 4868 C CA . TYR B 1 30 ? 31.719 -25.188 -10.312 1 97.88 30 TYR B CA 1
ATOM 4869 C C . TYR B 1 30 ? 31.281 -26.641 -10.523 1 97.88 30 TYR B C 1
ATOM 4871 O O . TYR B 1 30 ? 31.297 -27.141 -11.648 1 97.88 30 TYR B O 1
ATOM 4879 N N . ASP B 1 31 ? 31.016 -27.328 -9.438 1 98.06 31 ASP B N 1
ATOM 4880 C CA . ASP B 1 31 ? 30.391 -28.641 -9.594 1 98.06 31 ASP B CA 1
ATOM 4881 C C . ASP B 1 31 ? 29 -28.5 -10.211 1 98.06 31 ASP B C 1
ATOM 4883 O O . ASP B 1 31 ? 28.641 -29.25 -11.133 1 98.06 31 ASP B O 1
ATOM 4887 N N . TYR B 1 32 ? 28.266 -27.531 -9.719 1 98.56 32 TYR B N 1
ATOM 4888 C CA . TYR B 1 32 ? 26.906 -27.297 -10.203 1 98.56 32 TYR B CA 1
ATOM 4889 C C . TYR B 1 32 ? 26.719 -25.812 -10.547 1 98.56 32 TYR B C 1
ATOM 4891 O O . TYR B 1 32 ? 27.219 -24.938 -9.844 1 98.56 32 TYR B O 1
ATOM 4899 N N . VAL B 1 33 ? 26.016 -25.578 -11.641 1 98.75 33 VAL B N 1
ATOM 4900 C CA . VAL B 1 33 ? 25.531 -24.25 -12.008 1 98.75 33 VAL B CA 1
ATOM 4901 C C . VAL B 1 33 ? 24 -24.25 -12.039 1 98.75 33 VAL B C 1
ATOM 4903 O O . VAL B 1 33 ? 23.391 -25 -12.812 1 98.75 33 VAL B O 1
ATOM 4906 N N . ILE B 1 34 ? 23.406 -23.469 -11.156 1 98.94 34 ILE B N 1
ATOM 4907 C CA . ILE B 1 34 ? 21.969 -23.375 -11.047 1 98.94 34 ILE B CA 1
ATOM 4908 C C . ILE B 1 34 ? 21.484 -22.062 -11.68 1 98.94 34 ILE B C 1
ATOM 4910 O O . ILE B 1 34 ? 21.953 -20.984 -11.312 1 98.94 34 ILE B O 1
ATOM 4914 N N . VAL B 1 35 ? 20.578 -22.172 -12.633 1 98.94 35 VAL B N 1
ATOM 4915 C CA . VAL B 1 35 ? 20.016 -21 -13.305 1 98.94 35 VAL B CA 1
ATOM 4916 C C . VAL B 1 35 ? 18.672 -20.641 -12.672 1 98.94 35 VAL B C 1
ATOM 4918 O O . VAL B 1 35 ? 17.656 -21.25 -12.969 1 98.94 35 VAL B O 1
ATOM 4921 N N . GLY B 1 36 ? 18.656 -19.578 -11.875 1 98.81 36 GLY B N 1
ATOM 4922 C CA . GLY B 1 36 ? 17.484 -19.125 -11.125 1 98.81 36 GLY B CA 1
ATOM 4923 C C . GLY B 1 36 ? 17.688 -19.203 -9.625 1 98.81 36 GLY B C 1
ATOM 4924 O O . GLY B 1 36 ? 17.938 -20.266 -9.078 1 98.81 36 GLY B O 1
ATOM 4925 N N . GLY B 1 37 ? 17.625 -18.078 -9.008 1 98.81 37 GLY B N 1
ATOM 4926 C CA . GLY B 1 37 ? 17.703 -17.984 -7.562 1 98.81 37 GLY B CA 1
ATOM 4927 C C . GLY B 1 37 ? 16.359 -17.812 -6.895 1 98.81 37 GLY B C 1
ATOM 4928 O O . GLY B 1 37 ? 16.203 -17.016 -5.973 1 98.81 37 GLY B O 1
ATOM 4929 N N . GLY B 1 38 ? 15.281 -18.484 -7.418 1 98.69 38 GLY B N 1
ATOM 4930 C CA . GLY B 1 38 ? 13.977 -18.531 -6.785 1 98.69 38 GLY B CA 1
ATOM 4931 C C . GLY B 1 38 ? 13.883 -19.578 -5.691 1 98.69 38 GLY B C 1
ATOM 4932 O O . GLY B 1 38 ? 14.891 -19.953 -5.094 1 98.69 38 GLY B O 1
ATOM 4933 N N . VAL B 1 39 ? 12.719 -20.109 -5.414 1 98.81 39 VAL B N 1
ATOM 4934 C CA . VAL B 1 39 ? 12.438 -21.016 -4.305 1 98.81 39 VAL B CA 1
ATOM 4935 C C . VAL B 1 39 ? 13.273 -22.297 -4.453 1 98.81 39 VAL B C 1
ATOM 4937 O O . VAL B 1 39 ? 14.109 -22.594 -3.598 1 98.81 39 VAL B O 1
ATOM 4940 N N . THR B 1 40 ? 13.133 -22.953 -5.535 1 98.94 40 THR B N 1
ATOM 4941 C CA . THR B 1 40 ? 13.75 -24.266 -5.688 1 98.94 40 THR B CA 1
ATOM 4942 C C . THR B 1 40 ? 15.258 -24.125 -5.891 1 98.94 40 THR B C 1
ATOM 4944 O O . THR B 1 40 ? 16.031 -24.938 -5.375 1 98.94 40 THR B O 1
ATOM 4947 N N . GLY B 1 41 ? 15.688 -23.094 -6.609 1 98.94 41 GLY B N 1
ATOM 4948 C CA . GLY B 1 41 ? 17.109 -22.891 -6.805 1 98.94 41 GLY B CA 1
ATOM 4949 C C . GLY B 1 41 ? 17.875 -22.688 -5.508 1 98.94 41 GLY B C 1
ATOM 4950 O O . GLY B 1 41 ? 18.938 -23.281 -5.305 1 98.94 41 GLY B O 1
ATOM 4951 N N . LEU B 1 42 ? 17.297 -21.906 -4.688 1 98.88 42 LEU B N 1
ATOM 4952 C CA . LEU B 1 42 ? 17.969 -21.609 -3.426 1 98.88 42 LEU B CA 1
ATOM 4953 C C . LEU B 1 42 ? 17.953 -22.828 -2.506 1 98.88 42 LEU B C 1
ATOM 4955 O O . LEU B 1 42 ? 18.906 -23.047 -1.755 1 98.88 42 LEU B O 1
ATOM 4959 N N . ILE B 1 43 ? 16.891 -23.609 -2.504 1 98.94 43 ILE B N 1
ATOM 4960 C CA . ILE B 1 43 ? 16.812 -24.812 -1.679 1 98.94 43 ILE B CA 1
ATOM 4961 C C . ILE B 1 43 ? 17.875 -25.812 -2.127 1 98.94 43 ILE B C 1
ATOM 4963 O O . ILE B 1 43 ? 18.609 -26.359 -1.301 1 98.94 43 ILE B O 1
ATOM 4967 N N . VAL B 1 44 ? 17.953 -26.047 -3.428 1 98.88 44 VAL B N 1
ATOM 4968 C CA . VAL B 1 44 ? 18.906 -27.016 -3.949 1 98.88 44 VAL B CA 1
ATOM 4969 C C . VAL B 1 44 ? 20.328 -26.531 -3.688 1 98.88 44 VAL B C 1
ATOM 4971 O O . VAL B 1 44 ? 21.188 -27.328 -3.293 1 98.88 44 VAL B O 1
ATOM 4974 N N . ALA B 1 45 ? 20.547 -25.219 -3.916 1 98.88 45 ALA B N 1
ATOM 4975 C CA . ALA B 1 45 ? 21.859 -24.672 -3.605 1 98.88 45 ALA B CA 1
ATOM 4976 C C . ALA B 1 45 ? 22.203 -24.891 -2.137 1 98.88 45 ALA B C 1
ATOM 4978 O O . ALA B 1 45 ? 23.328 -25.281 -1.815 1 98.88 45 ALA B O 1
ATOM 4979 N N . ASN B 1 46 ? 21.266 -24.594 -1.25 1 98.81 46 ASN B N 1
ATOM 4980 C CA . ASN B 1 46 ? 21.453 -24.781 0.184 1 98.81 46 ASN B CA 1
ATOM 4981 C C . ASN B 1 46 ? 21.812 -26.234 0.514 1 98.81 46 ASN B C 1
ATOM 4983 O O . ASN B 1 46 ? 22.828 -26.5 1.153 1 98.81 46 ASN B O 1
ATOM 4987 N N . ARG B 1 47 ? 21.062 -27.141 0.045 1 98.75 47 ARG B N 1
ATOM 4988 C CA . ARG B 1 47 ? 21.203 -28.547 0.414 1 98.75 47 ARG B CA 1
ATOM 4989 C C . ARG B 1 47 ? 22.484 -29.141 -0.178 1 98.75 47 ARG B C 1
ATOM 4991 O O . ARG B 1 47 ? 23.172 -29.922 0.483 1 98.75 47 ARG B O 1
ATOM 4998 N N . ILE B 1 48 ? 22.828 -28.828 -1.423 1 98.5 48 ILE B N 1
ATOM 4999 C CA . ILE B 1 48 ? 24 -29.391 -2.061 1 98.5 48 ILE B CA 1
ATOM 5000 C C . ILE B 1 48 ? 25.266 -28.891 -1.345 1 98.5 48 ILE B C 1
ATOM 5002 O O . ILE B 1 48 ? 26.203 -29.656 -1.117 1 98.5 48 ILE B O 1
ATOM 5006 N N . THR B 1 49 ? 25.281 -27.641 -0.928 1 98.38 49 THR B N 1
ATOM 5007 C CA . THR B 1 49 ? 26.5 -27.031 -0.376 1 98.38 49 THR B CA 1
ATOM 5008 C C . THR B 1 49 ? 26.672 -27.422 1.089 1 98.38 49 THR B C 1
ATOM 5010 O O . THR B 1 49 ? 27.656 -27.031 1.726 1 98.38 49 THR B O 1
ATOM 5013 N N . GLU B 1 50 ? 25.688 -28.156 1.649 1 98 50 GLU B N 1
ATOM 5014 C CA . GLU B 1 50 ? 25.953 -28.781 2.939 1 98 50 GLU B CA 1
ATOM 5015 C C . GLU B 1 50 ? 27.234 -29.609 2.898 1 98 50 GLU B C 1
ATOM 5017 O O . GLU B 1 50 ? 27.922 -29.75 3.908 1 98 50 GLU B O 1
ATOM 5022 N N . ASP B 1 51 ? 27.453 -30.172 1.764 1 97.69 51 ASP B N 1
ATOM 5023 C CA . ASP B 1 51 ? 28.719 -30.844 1.51 1 97.69 51 ASP B CA 1
ATOM 5024 C C . ASP B 1 51 ? 29.781 -29.844 1.051 1 97.69 51 ASP B C 1
ATOM 5026 O O . ASP B 1 51 ? 29.75 -29.391 -0.095 1 97.69 51 ASP B O 1
ATOM 5030 N N . LYS B 1 52 ? 30.719 -29.625 1.775 1 96.94 52 LYS B N 1
ATOM 5031 C CA . LYS B 1 52 ? 31.719 -28.578 1.558 1 96.94 52 LYS B CA 1
ATOM 5032 C C . LYS B 1 52 ? 32.562 -28.875 0.325 1 96.94 52 LYS B C 1
ATOM 5034 O O . LYS B 1 52 ? 33.25 -27.984 -0.205 1 96.94 52 LYS B O 1
ATOM 5039 N N . SER B 1 53 ? 32.625 -30.078 -0.105 1 96.69 53 SER B N 1
ATOM 5040 C CA . SER B 1 53 ? 33.406 -30.453 -1.26 1 96.69 53 SER B CA 1
ATOM 5041 C C . SER B 1 53 ? 32.719 -30.125 -2.566 1 96.69 53 SER B C 1
ATOM 5043 O O . SER B 1 53 ? 33.312 -30.203 -3.643 1 96.69 53 SER B O 1
ATOM 5045 N N . LYS B 1 54 ? 31.484 -29.75 -2.523 1 98 54 LYS B N 1
ATOM 5046 C CA . LYS B 1 54 ? 30.688 -29.422 -3.703 1 98 54 LYS B CA 1
ATOM 5047 C C . LYS B 1 54 ? 30.547 -27.906 -3.857 1 98 54 LYS B C 1
ATOM 5049 O O . LYS B 1 54 ? 30.109 -27.234 -2.932 1 98 54 LYS B O 1
ATOM 5054 N N . THR B 1 55 ? 30.891 -27.438 -4.992 1 98.12 55 THR B N 1
ATOM 5055 C CA . THR B 1 55 ? 30.766 -26 -5.262 1 98.12 55 THR B CA 1
ATOM 5056 C C . THR B 1 55 ? 29.547 -25.719 -6.133 1 98.12 55 THR B C 1
ATOM 5058 O O . THR B 1 55 ? 29.234 -26.484 -7.043 1 98.12 55 THR B O 1
ATOM 5061 N N . VAL B 1 56 ? 28.844 -24.625 -5.777 1 98.69 56 VAL B N 1
ATOM 5062 C CA . VAL B 1 56 ? 27.609 -24.281 -6.484 1 98.69 56 VAL B CA 1
ATOM 5063 C C . VAL B 1 56 ? 27.625 -22.797 -6.852 1 98.69 56 VAL B C 1
ATOM 5065 O O . VAL B 1 56 ? 28.016 -21.953 -6.039 1 98.69 56 VAL B O 1
ATOM 5068 N N . LEU B 1 57 ? 27.297 -22.5 -8.109 1 98.69 57 LEU B N 1
ATOM 5069 C CA . LEU B 1 57 ? 26.984 -21.156 -8.562 1 98.69 57 LEU B CA 1
ATOM 5070 C C . LEU B 1 57 ? 25.5 -21.016 -8.859 1 98.69 57 LEU B C 1
ATOM 5072 O O . LEU B 1 57 ? 24.922 -21.828 -9.594 1 98.69 57 LEU B O 1
ATOM 5076 N N . VAL B 1 58 ? 24.859 -20.031 -8.219 1 98.81 58 VAL B N 1
ATOM 5077 C CA . VAL B 1 58 ? 23.5 -19.656 -8.57 1 98.81 58 VAL B CA 1
ATOM 5078 C C . VAL B 1 58 ? 23.516 -18.359 -9.367 1 98.81 58 VAL B C 1
ATOM 5080 O O . VAL B 1 58 ? 24.125 -17.375 -8.945 1 98.81 58 VAL B O 1
ATOM 5083 N N . VAL B 1 59 ? 22.844 -18.391 -10.508 1 98.69 59 VAL B N 1
ATOM 5084 C CA . VAL B 1 59 ? 22.719 -17.203 -11.336 1 98.69 59 VAL B CA 1
ATOM 5085 C C . VAL B 1 59 ? 21.281 -16.688 -11.289 1 98.69 59 VAL B C 1
ATOM 5087 O O . VAL B 1 59 ? 20.344 -17.422 -11.578 1 98.69 59 VAL B O 1
ATOM 5090 N N . GLU B 1 60 ? 21.109 -15.438 -10.867 1 98.69 60 GLU B N 1
ATOM 5091 C CA . GLU B 1 60 ? 19.797 -14.781 -10.742 1 98.69 60 GLU B CA 1
ATOM 5092 C C . GLU B 1 60 ? 19.781 -13.461 -11.5 1 98.69 60 GLU B C 1
ATOM 5094 O O . GLU B 1 60 ? 20.672 -12.617 -11.32 1 98.69 60 GLU B O 1
ATOM 5099 N N . ALA B 1 61 ? 18.734 -13.312 -12.336 1 98.25 61 ALA B N 1
ATOM 5100 C CA . ALA B 1 61 ? 18.609 -12.109 -13.148 1 98.25 61 ALA B CA 1
ATOM 5101 C C . ALA B 1 61 ? 18.281 -10.898 -12.273 1 98.25 61 ALA B C 1
ATOM 5103 O O . ALA B 1 61 ? 18.688 -9.773 -12.57 1 98.25 61 ALA B O 1
ATOM 5104 N N . GLY B 1 62 ? 17.516 -11.125 -11.266 1 98 62 GLY B N 1
ATOM 5105 C CA . GLY B 1 62 ? 17.094 -10.039 -10.391 1 98 62 GLY B CA 1
ATOM 5106 C C . GLY B 1 62 ? 18.109 -9.695 -9.328 1 98 62 GLY B C 1
ATOM 5107 O O . GLY B 1 62 ? 19.141 -10.375 -9.203 1 98 62 GLY B O 1
ATOM 5108 N N . ASP B 1 63 ? 17.828 -8.656 -8.539 1 97.5 63 ASP B N 1
ATOM 5109 C CA . ASP B 1 63 ? 18.703 -8.18 -7.48 1 97.5 63 ASP B CA 1
ATOM 5110 C C . ASP B 1 63 ? 18.344 -8.812 -6.141 1 97.5 63 ASP B C 1
ATOM 5112 O O . ASP B 1 63 ? 17.344 -9.531 -6.039 1 97.5 63 ASP B O 1
ATOM 5116 N N . ASN B 1 64 ? 19.25 -8.672 -5.227 1 97.38 64 ASN B N 1
ATOM 5117 C CA . ASN B 1 64 ? 18.969 -8.977 -3.826 1 97.38 64 ASN B CA 1
ATOM 5118 C C . ASN B 1 64 ? 18.281 -7.801 -3.123 1 97.38 64 ASN B C 1
ATOM 5120 O O . ASN B 1 64 ? 18.938 -6.789 -2.834 1 97.38 64 ASN B O 1
ATOM 5124 N N . VAL B 1 65 ? 16.984 -7.934 -2.889 1 95.62 65 VAL B N 1
ATOM 5125 C CA . VAL B 1 65 ? 16.188 -6.816 -2.396 1 95.62 65 VAL B CA 1
ATOM 5126 C C . VAL B 1 65 ? 15.578 -7.176 -1.042 1 95.62 65 VAL B C 1
ATOM 5128 O O . VAL B 1 65 ? 15.016 -8.258 -0.875 1 95.62 65 VAL B O 1
ATOM 5131 N N . ASP B 1 66 ? 15.75 -6.348 -0.008 1 93.19 66 ASP B N 1
ATOM 5132 C CA . ASP B 1 66 ? 15.164 -6.516 1.319 1 93.19 66 ASP B CA 1
ATOM 5133 C C . ASP B 1 66 ? 14.664 -5.184 1.874 1 93.19 66 ASP B C 1
ATOM 5135 O O . ASP B 1 66 ? 15.383 -4.508 2.611 1 93.19 66 ASP B O 1
ATOM 5139 N N . THR B 1 67 ? 13.492 -4.828 1.537 1 92.75 67 THR B N 1
ATOM 5140 C CA . THR B 1 67 ? 12.836 -3.588 1.948 1 92.75 67 THR B CA 1
ATOM 5141 C C . THR B 1 67 ? 11.57 -3.881 2.738 1 92.75 67 THR B C 1
ATOM 5143 O O . THR B 1 67 ? 11.156 -5.035 2.855 1 92.75 67 THR B O 1
ATOM 5146 N N . ASP B 1 68 ? 10.93 -2.936 3.293 1 92.88 68 ASP B N 1
ATOM 5147 C CA . ASP B 1 68 ? 9.664 -3.113 4.008 1 92.88 68 ASP B CA 1
ATOM 5148 C C . ASP B 1 68 ? 8.617 -3.77 3.115 1 92.88 68 ASP B C 1
ATOM 5150 O O . ASP B 1 68 ? 7.82 -4.586 3.582 1 92.88 68 ASP B O 1
ATOM 5154 N N . ASN B 1 69 ? 8.664 -3.445 1.831 1 94.25 69 ASN B N 1
ATOM 5155 C CA . ASN B 1 69 ? 7.707 -4.012 0.883 1 94.25 69 ASN B CA 1
ATOM 5156 C C . ASN B 1 69 ? 7.844 -5.527 0.786 1 94.25 69 ASN B C 1
ATOM 5158 O O . ASN B 1 69 ? 6.863 -6.23 0.538 1 94.25 69 ASN B O 1
ATOM 5162 N N . THR B 1 70 ? 9.055 -6.043 0.982 1 96.5 70 THR B N 1
ATOM 5163 C CA . THR B 1 70 ? 9.297 -7.477 0.824 1 96.5 70 THR B CA 1
ATOM 5164 C C . THR B 1 70 ? 9.391 -8.164 2.184 1 96.5 70 THR B C 1
ATOM 5166 O O . THR B 1 70 ? 9.344 -9.391 2.27 1 96.5 70 THR B O 1
ATOM 5169 N N . LYS B 1 71 ? 9.477 -7.375 3.316 1 96.94 71 LYS B N 1
ATOM 5170 C CA . LYS B 1 71 ? 9.688 -7.926 4.652 1 96.94 71 LYS B CA 1
ATOM 5171 C C . LYS B 1 71 ? 8.367 -8.023 5.418 1 96.94 71 LYS B C 1
ATOM 5173 O O . LYS B 1 71 ? 8.125 -9 6.125 1 96.94 71 LYS B O 1
ATOM 5178 N N . ILE B 1 72 ? 7.562 -6.988 5.301 1 97.69 72 ILE B N 1
ATOM 5179 C CA . ILE B 1 72 ? 6.379 -6.859 6.145 1 97.69 72 ILE B CA 1
ATOM 5180 C C . ILE B 1 72 ? 5.223 -7.656 5.543 1 97.69 72 ILE B C 1
ATOM 5182 O O . ILE B 1 72 ? 4.832 -7.422 4.398 1 97.69 72 ILE B O 1
ATOM 5186 N N . PRO B 1 73 ? 4.625 -8.555 6.301 1 98.44 73 PRO B N 1
ATOM 5187 C CA . PRO B 1 73 ? 3.59 -9.438 5.754 1 98.44 73 PRO B CA 1
ATOM 5188 C C . PRO B 1 73 ? 2.408 -8.664 5.172 1 98.44 73 PRO B C 1
ATOM 5190 O O . PRO B 1 73 ? 1.926 -9 4.086 1 98.44 73 PRO B O 1
ATOM 5193 N N . TYR B 1 74 ? 2.002 -7.594 5.758 1 97.75 74 TYR B N 1
ATOM 5194 C CA . TYR B 1 74 ? 0.834 -6.852 5.297 1 97.75 74 TYR B CA 1
ATOM 5195 C C . TYR B 1 74 ? 1.046 -6.324 3.883 1 97.75 74 TYR B C 1
ATOM 5197 O O . TYR B 1 74 ? 0.085 -6.129 3.135 1 97.75 74 TYR B O 1
ATOM 5205 N N . LYS B 1 75 ? 2.244 -6.09 3.537 1 96.5 75 LYS B N 1
ATOM 5206 C CA . LYS B 1 75 ? 2.531 -5.508 2.229 1 96.5 75 LYS B CA 1
ATOM 5207 C C . LYS B 1 75 ? 2.209 -6.492 1.107 1 96.5 75 LYS B C 1
ATOM 5209 O O . LYS B 1 75 ? 2.121 -6.105 -0.059 1 96.5 75 LYS B O 1
ATOM 5214 N N . ALA B 1 76 ? 1.887 -7.699 1.445 1 96.75 76 ALA B N 1
ATOM 5215 C CA . ALA B 1 76 ? 1.378 -8.656 0.465 1 96.75 76 ALA B CA 1
ATOM 5216 C C . ALA B 1 76 ? 0.01 -8.227 -0.059 1 96.75 76 ALA B C 1
ATOM 5218 O O . ALA B 1 76 ? -0.435 -8.703 -1.107 1 96.75 76 ALA B O 1
ATOM 5219 N N . ASN B 1 77 ? -0.655 -7.398 0.672 1 94.81 77 ASN B N 1
ATOM 5220 C CA . ASN B 1 77 ? -1.957 -6.887 0.257 1 94.81 77 ASN B CA 1
ATOM 5221 C C . ASN B 1 77 ? -1.816 -5.742 -0.744 1 94.81 77 ASN B C 1
ATOM 5223 O O . ASN B 1 77 ? -2.793 -5.348 -1.385 1 94.81 77 ASN B O 1
ATOM 5227 N N . ASP B 1 78 ? -0.613 -5.234 -0.876 1 93 78 ASP B N 1
ATOM 5228 C CA . ASP B 1 78 ? -0.311 -4.117 -1.762 1 93 78 ASP B CA 1
ATOM 5229 C C . ASP B 1 78 ? 0.369 -4.594 -3.043 1 93 78 ASP B C 1
ATOM 5231 O O . ASP B 1 78 ? 1.589 -4.77 -3.076 1 93 78 ASP B O 1
ATOM 5235 N N . LEU B 1 79 ? -0.385 -4.703 -4.109 1 91.5 79 LEU B N 1
ATOM 5236 C CA . LEU B 1 79 ? 0.147 -5.234 -5.359 1 91.5 79 LEU B CA 1
ATOM 5237 C C . LEU B 1 79 ? 1.294 -4.371 -5.875 1 91.5 79 LEU B C 1
ATOM 5239 O O . LEU B 1 79 ? 2.18 -4.859 -6.578 1 91.5 79 LEU B O 1
ATOM 5243 N N . THR B 1 80 ? 1.334 -3.125 -5.527 1 91.75 80 THR B N 1
ATOM 5244 C CA . THR B 1 80 ? 2.365 -2.215 -6.016 1 91.75 80 THR B CA 1
ATOM 5245 C C . THR B 1 80 ? 3.693 -2.479 -5.312 1 91.75 80 THR B C 1
ATOM 5247 O O . THR B 1 80 ? 4.742 -2.002 -5.758 1 91.75 80 THR B O 1
ATOM 5250 N N . SER B 1 81 ? 3.678 -3.238 -4.242 1 92.75 81 SER B N 1
ATOM 5251 C CA . SER B 1 81 ? 4.891 -3.576 -3.504 1 92.75 81 SER B CA 1
ATOM 5252 C C . SER B 1 81 ? 5.82 -4.445 -4.34 1 92.75 81 SER B C 1
ATOM 5254 O O . SER B 1 81 ? 7.02 -4.527 -4.062 1 92.75 81 SER B O 1
ATOM 5256 N N . ALA B 1 82 ? 5.289 -5.066 -5.375 1 92.81 82 ALA B N 1
ATOM 5257 C CA . ALA B 1 82 ? 6.086 -5.957 -6.219 1 92.81 82 ALA B CA 1
ATOM 5258 C C . ALA B 1 82 ? 6.645 -5.211 -7.426 1 92.81 82 ALA B C 1
ATOM 5260 O O . ALA B 1 82 ? 7.43 -5.77 -8.195 1 92.81 82 ALA B O 1
ATOM 5261 N N . ALA B 1 83 ? 6.23 -3.988 -7.582 1 89.44 83 ALA B N 1
ATOM 5262 C CA . ALA B 1 83 ? 6.668 -3.213 -8.742 1 89.44 83 ALA B CA 1
ATOM 5263 C C . ALA B 1 83 ? 8.195 -3.146 -8.812 1 89.44 83 ALA B C 1
ATOM 5265 O O . ALA B 1 83 ? 8.859 -2.916 -7.801 1 89.44 83 ALA B O 1
ATOM 5266 N N . GLY B 1 84 ? 8.75 -3.463 -9.961 1 91.44 84 GLY B N 1
ATOM 5267 C CA . GLY B 1 84 ? 10.188 -3.438 -10.18 1 91.44 84 GLY B CA 1
ATOM 5268 C C . GLY B 1 84 ? 10.859 -4.766 -9.883 1 91.44 84 GLY B C 1
ATOM 5269 O O . GLY B 1 84 ? 12.055 -4.93 -10.125 1 91.44 84 GLY B O 1
ATOM 5270 N N . LEU B 1 85 ? 10.102 -5.734 -9.391 1 96.31 85 LEU B N 1
ATOM 5271 C CA . LEU B 1 85 ? 10.664 -7.031 -9.023 1 96.31 85 LEU B CA 1
ATOM 5272 C C . LEU B 1 85 ? 10.125 -8.133 -9.93 1 96.31 85 LEU B C 1
ATOM 5274 O O . LEU B 1 85 ? 10.141 -9.305 -9.562 1 96.31 85 LEU B O 1
ATOM 5278 N N . ILE B 1 86 ? 9.562 -7.77 -11.086 1 95.81 86 ILE B N 1
ATOM 5279 C CA . ILE B 1 86 ? 8.992 -8.68 -12.07 1 95.81 86 ILE B CA 1
ATOM 5280 C C . ILE B 1 86 ? 9.648 -8.438 -13.43 1 95.81 86 ILE B C 1
ATOM 5282 O O . ILE B 1 86 ? 10.047 -7.309 -13.742 1 95.81 86 ILE B O 1
ATOM 5286 N N . TRP B 1 87 ? 9.852 -9.531 -14.18 1 95.38 87 TRP B N 1
ATOM 5287 C CA . TRP B 1 87 ? 10.297 -9.344 -15.562 1 95.38 87 TRP B CA 1
ATOM 5288 C C . TRP B 1 87 ? 9.359 -8.398 -16.312 1 95.38 87 TRP B C 1
ATOM 5290 O O . TRP B 1 87 ? 8.141 -8.586 -16.297 1 95.38 87 TRP B O 1
ATOM 5300 N N . GLU B 1 88 ? 9.93 -7.426 -16.922 1 88.88 88 GLU B N 1
ATOM 5301 C CA . GLU B 1 88 ? 9.125 -6.406 -17.578 1 88.88 88 GLU B CA 1
ATOM 5302 C C . GLU B 1 88 ? 8.844 -6.785 -19.031 1 88.88 88 GLU B C 1
ATOM 5304 O O . GLU B 1 88 ? 9.602 -7.543 -19.641 1 88.88 88 GLU B O 1
ATOM 5309 N N . ASN B 1 89 ? 7.73 -6.402 -19.516 1 89.94 89 ASN B N 1
ATOM 5310 C CA . ASN B 1 89 ? 7.348 -6.418 -20.922 1 89.94 89 ASN B CA 1
ATOM 5311 C C . ASN B 1 89 ? 7.094 -7.84 -21.422 1 89.94 89 ASN B C 1
ATOM 5313 O O . ASN B 1 89 ? 7.383 -8.164 -22.578 1 89.94 89 ASN B O 1
ATOM 5317 N N . ILE B 1 90 ? 6.762 -8.766 -20.578 1 95.81 90 ILE B N 1
ATOM 5318 C CA . ILE B 1 90 ? 6.273 -10.062 -21.031 1 95.81 90 ILE B CA 1
ATOM 5319 C C . ILE B 1 90 ? 4.746 -10.062 -21.031 1 95.81 90 ILE B C 1
ATOM 5321 O O . ILE B 1 90 ? 4.125 -9.992 -19.969 1 95.81 90 ILE B O 1
ATOM 5325 N N . ASN B 1 91 ? 4.164 -10.141 -22.188 1 95.81 91 ASN B N 1
ATOM 5326 C CA . ASN B 1 91 ? 2.715 -10.195 -22.344 1 95.81 91 ASN B CA 1
ATOM 5327 C C . ASN B 1 91 ? 2.283 -11.445 -23.109 1 95.81 91 ASN B C 1
ATOM 5329 O O . ASN B 1 91 ? 3.014 -11.938 -23.969 1 95.81 91 ASN B O 1
ATOM 5333 N N . SER B 1 92 ? 1.163 -11.883 -22.734 1 97.94 92 SER B N 1
ATOM 5334 C CA . SER B 1 92 ? 0.635 -13.016 -23.5 1 97.94 92 SER B CA 1
ATOM 5335 C C . SER B 1 92 ? 0.235 -12.586 -24.906 1 97.94 92 SER B C 1
ATOM 5337 O O . SER B 1 92 ? -0.017 -11.406 -25.156 1 97.94 92 SER B O 1
ATOM 5339 N N . LEU B 1 93 ? 0.274 -13.5 -25.797 1 97.75 93 LEU B N 1
ATOM 5340 C CA . LEU B 1 93 ? -0.45 -13.32 -27.062 1 97.75 93 LEU B CA 1
ATOM 5341 C C . LEU B 1 93 ? -1.938 -13.109 -26.797 1 97.75 93 LEU B C 1
ATOM 5343 O O . LEU B 1 93 ? -2.422 -13.352 -25.688 1 97.75 93 LEU B O 1
ATOM 5347 N N . PRO B 1 94 ? -2.697 -12.586 -27.812 1 97.62 94 PRO B N 1
ATOM 5348 C CA . PRO B 1 94 ? -4.145 -12.461 -27.625 1 97.62 94 PRO B CA 1
ATOM 5349 C C . PRO B 1 94 ? -4.797 -13.773 -27.188 1 97.62 94 PRO B C 1
ATOM 5351 O O . PRO B 1 94 ? -4.566 -14.812 -27.812 1 97.62 94 PRO B O 1
ATOM 5354 N N . GLU B 1 95 ? -5.527 -13.758 -26.125 1 98.12 95 GLU B N 1
ATOM 5355 C CA . GLU B 1 95 ? -6.164 -14.938 -25.562 1 98.12 95 GLU B CA 1
ATOM 5356 C C . GLU B 1 95 ? -7.523 -15.203 -26.203 1 98.12 95 GLU B C 1
ATOM 5358 O O . GLU B 1 95 ? -8.484 -14.469 -25.953 1 98.12 95 GLU B O 1
ATOM 5363 N N . PRO B 1 96 ? -7.645 -16.266 -26.953 1 97.06 96 PRO B N 1
ATOM 5364 C CA . PRO B 1 96 ? -8.891 -16.5 -27.688 1 97.06 96 PRO B CA 1
ATOM 5365 C C . PRO B 1 96 ? -10.102 -16.641 -26.766 1 97.06 96 PRO B C 1
ATOM 5367 O O . PRO B 1 96 ? -11.211 -16.234 -27.109 1 97.06 96 PRO B O 1
ATOM 5370 N N . GLY B 1 97 ? -9.945 -17.203 -25.625 1 97.44 97 GLY B N 1
ATOM 5371 C CA . GLY B 1 97 ? -11.039 -17.422 -24.703 1 97.44 97 GLY B CA 1
ATOM 5372 C C . GLY B 1 97 ? -11.352 -16.188 -23.859 1 97.44 97 GLY B C 1
ATOM 5373 O O . GLY B 1 97 ? -12.266 -16.219 -23.031 1 97.44 97 GLY B O 1
ATOM 5374 N N . LEU B 1 98 ? -10.633 -15.141 -24.047 1 97.94 98 LEU B N 1
ATOM 5375 C CA . LEU B 1 98 ? -10.781 -13.938 -23.234 1 97.94 98 LEU B CA 1
ATOM 5376 C C . LEU B 1 98 ? -10.898 -12.695 -24.109 1 97.94 98 LEU B C 1
ATOM 5378 O O . LEU B 1 98 ? -10.305 -11.664 -23.812 1 97.94 98 LEU B O 1
ATOM 5382 N N . GLY B 1 99 ? -11.586 -12.828 -25.203 1 96.06 99 GLY B N 1
ATOM 5383 C CA . GLY B 1 99 ? -11.883 -11.703 -26.078 1 96.06 99 GLY B CA 1
ATOM 5384 C C . GLY B 1 99 ? -10.664 -11.195 -26.828 1 96.06 99 GLY B C 1
ATOM 5385 O O . GLY B 1 99 ? -10.602 -10.023 -27.203 1 96.06 99 GLY B O 1
ATOM 5386 N N . ASN B 1 100 ? -9.633 -11.984 -26.922 1 97.25 100 ASN B N 1
ATOM 5387 C CA . ASN B 1 100 ? -8.383 -11.664 -27.609 1 97.25 100 ASN B CA 1
ATOM 5388 C C . ASN B 1 100 ? -7.637 -10.531 -26.922 1 97.25 100 ASN B C 1
ATOM 5390 O O . ASN B 1 100 ? -6.953 -9.742 -27.578 1 97.25 100 ASN B O 1
ATOM 5394 N N . THR B 1 101 ? -7.898 -10.445 -25.688 1 95.12 101 THR B N 1
ATOM 5395 C CA . THR B 1 101 ? -7.141 -9.516 -24.859 1 95.12 101 THR B CA 1
ATOM 5396 C C . THR B 1 101 ? -5.77 -10.094 -24.516 1 95.12 101 THR B C 1
ATOM 5398 O O . THR B 1 101 ? -5.637 -11.305 -24.297 1 95.12 101 THR B O 1
ATOM 5401 N N . SER B 1 102 ? -4.715 -9.266 -24.5 1 96.31 102 SER B N 1
ATOM 5402 C CA . SER B 1 102 ? -3.396 -9.641 -24 1 96.31 102 SER B CA 1
ATOM 5403 C C . SER B 1 102 ? -3.242 -9.297 -22.516 1 96.31 102 SER B C 1
ATOM 5405 O O . SER B 1 102 ? -3.803 -8.305 -22.047 1 96.31 102 SER B O 1
ATOM 5407 N N . TYR B 1 103 ? -2.555 -10.109 -21.844 1 95.5 103 TYR B N 1
ATOM 5408 C CA . TYR B 1 103 ? -2.365 -9.953 -20.406 1 95.5 103 TYR B CA 1
ATOM 5409 C C . TYR B 1 103 ? -0.882 -9.922 -20.047 1 95.5 103 TYR B C 1
ATOM 5411 O O . TYR B 1 103 ? -0.072 -10.594 -20.688 1 95.5 103 TYR B O 1
ATOM 5419 N N . ALA B 1 104 ? -0.502 -9.141 -19.031 1 93.44 104 ALA B N 1
ATOM 5420 C CA . ALA B 1 104 ? 0.854 -9.211 -18.484 1 93.44 104 ALA B CA 1
ATOM 5421 C C . ALA B 1 104 ? 1.143 -10.586 -17.891 1 93.44 104 ALA B C 1
ATOM 5423 O O . ALA B 1 104 ? 0.29 -11.172 -17.219 1 93.44 104 ALA B O 1
ATOM 5424 N N . VAL B 1 105 ? 2.283 -11.125 -18.172 1 96.69 105 VAL B N 1
ATOM 5425 C CA . VAL B 1 105 ? 2.766 -12.375 -17.594 1 96.69 105 VAL B CA 1
ATOM 5426 C C . VAL B 1 105 ? 3.648 -12.078 -16.391 1 96.69 105 VAL B C 1
ATOM 5428 O O . VAL B 1 105 ? 4.703 -11.453 -16.516 1 96.69 105 VAL B O 1
ATOM 5431 N N . ILE B 1 106 ? 3.225 -12.531 -15.258 1 93.38 106 ILE B N 1
ATOM 5432 C CA . ILE B 1 106 ? 3.873 -12.148 -14.008 1 93.38 106 ILE B CA 1
ATOM 5433 C C . ILE B 1 106 ? 4.934 -13.18 -13.633 1 93.38 106 ILE B C 1
ATOM 5435 O O . ILE B 1 106 ? 4.605 -14.32 -13.305 1 93.38 106 ILE B O 1
ATOM 5439 N N . VAL B 1 107 ? 6.168 -12.75 -13.672 1 94.88 107 VAL B N 1
ATOM 5440 C CA . VAL B 1 107 ? 7.324 -13.578 -13.336 1 94.88 107 VAL B CA 1
ATOM 5441 C C . VAL B 1 107 ? 8.289 -12.781 -12.469 1 94.88 107 VAL B C 1
ATOM 5443 O O . VAL B 1 107 ? 8.766 -11.711 -12.859 1 94.88 107 VAL B O 1
ATOM 5446 N N . ALA B 1 108 ? 8.555 -13.32 -11.352 1 97.44 108 ALA B N 1
ATOM 5447 C CA . ALA B 1 108 ? 9.43 -12.602 -10.43 1 97.44 108 ALA B CA 1
ATOM 5448 C C . ALA B 1 108 ? 10.852 -12.5 -10.977 1 97.44 108 ALA B C 1
ATOM 5450 O O . ALA B 1 108 ? 11.344 -13.445 -11.594 1 97.44 108 ALA B O 1
ATOM 5451 N N . LYS B 1 109 ? 11.484 -11.375 -10.812 1 97.94 109 LYS B N 1
ATOM 5452 C CA . LYS B 1 109 ? 12.891 -11.102 -11.078 1 97.94 109 LYS B CA 1
ATOM 5453 C C . LYS B 1 109 ? 13.586 -10.516 -9.852 1 97.94 109 LYS B C 1
ATOM 5455 O O . LYS B 1 109 ? 13.867 -9.312 -9.812 1 97.94 109 LYS B O 1
ATOM 5460 N N . VAL B 1 110 ? 13.828 -11.367 -8.922 1 98.62 110 VAL B N 1
ATOM 5461 C CA . VAL B 1 110 ? 14.398 -11.016 -7.621 1 98.62 110 VAL B CA 1
ATOM 5462 C C . VAL B 1 110 ? 14.922 -12.266 -6.93 1 98.62 110 VAL B C 1
ATOM 5464 O O . VAL B 1 110 ? 14.352 -13.352 -7.074 1 98.62 110 VAL B O 1
ATOM 5467 N N . LEU B 1 111 ? 16.062 -12.156 -6.176 1 98.75 111 LEU B N 1
ATOM 5468 C CA . LEU B 1 111 ? 16.578 -13.289 -5.418 1 98.75 111 LEU B CA 1
ATOM 5469 C C . LEU B 1 111 ? 15.555 -13.781 -4.402 1 98.75 111 LEU B C 1
ATOM 5471 O O . LEU B 1 111 ? 15.086 -13.008 -3.564 1 98.75 111 LEU B O 1
ATOM 5475 N N . GLY B 1 112 ? 15.141 -14.969 -4.492 1 98.69 112 GLY B N 1
ATOM 5476 C CA . GLY B 1 112 ? 14.039 -15.539 -3.734 1 98.69 112 GLY B CA 1
ATOM 5477 C C . GLY B 1 112 ? 12.812 -15.82 -4.586 1 98.69 112 GLY B C 1
ATOM 5478 O O . GLY B 1 112 ? 11.906 -16.547 -4.164 1 98.69 112 GLY B O 1
ATOM 5479 N N . GLY B 1 113 ? 12.828 -15.188 -5.777 1 98.44 113 GLY B N 1
ATOM 5480 C CA . GLY B 1 113 ? 11.781 -15.445 -6.758 1 98.44 113 GLY B CA 1
ATOM 5481 C C . GLY B 1 113 ? 10.406 -15.016 -6.289 1 98.44 113 GLY B C 1
ATOM 5482 O O . GLY B 1 113 ? 10.266 -13.984 -5.633 1 98.44 113 GLY B O 1
ATOM 5483 N N . GLY B 1 114 ? 9.383 -15.781 -6.68 1 98.12 114 GLY B N 1
ATOM 5484 C CA . GLY B 1 114 ? 7.996 -15.445 -6.406 1 98.12 114 GLY B CA 1
ATOM 5485 C C . GLY B 1 114 ? 7.68 -15.367 -4.922 1 98.12 114 GLY B C 1
ATOM 5486 O O . GLY B 1 114 ? 6.773 -14.641 -4.512 1 98.12 114 GLY B O 1
ATOM 5487 N N . SER B 1 115 ? 8.5 -16.016 -4.066 1 98.5 115 SER B N 1
ATOM 5488 C CA . SER B 1 115 ? 8.234 -16.031 -2.631 1 98.5 115 SER B CA 1
ATOM 5489 C C . SER B 1 115 ? 8.469 -14.664 -2.004 1 98.5 115 SER B C 1
ATOM 5491 O O . SER B 1 115 ? 8.008 -14.398 -0.895 1 98.5 115 SER B O 1
ATOM 5493 N N . VAL B 1 116 ? 9.125 -13.797 -2.736 1 98.31 116 VAL B N 1
ATOM 5494 C CA . VAL B 1 116 ? 9.445 -12.461 -2.25 1 98.31 116 VAL B CA 1
ATOM 5495 C C . VAL B 1 116 ? 8.266 -11.523 -2.5 1 98.31 116 VAL B C 1
ATOM 5497 O O . VAL B 1 116 ? 8.102 -10.523 -1.795 1 98.31 116 VAL B O 1
ATOM 5500 N N . ILE B 1 117 ? 7.367 -11.883 -3.449 1 96.69 117 ILE B N 1
ATOM 5501 C CA . ILE B 1 117 ? 6.398 -10.883 -3.875 1 96.69 117 ILE B CA 1
ATOM 5502 C C . ILE B 1 117 ? 4.992 -11.477 -3.846 1 96.69 117 ILE B C 1
ATOM 5504 O O . ILE B 1 117 ? 4.004 -10.758 -4.027 1 96.69 117 ILE B O 1
ATOM 5508 N N . ASN B 1 118 ? 4.832 -12.711 -3.582 1 97.19 118 ASN B N 1
ATOM 5509 C CA . ASN B 1 118 ? 3.527 -13.367 -3.641 1 97.19 118 ASN B CA 1
ATOM 5510 C C . ASN B 1 118 ? 2.67 -13.016 -2.43 1 97.19 118 ASN B C 1
ATOM 5512 O O . ASN B 1 118 ? 3.035 -12.141 -1.637 1 97.19 118 ASN B O 1
ATOM 5516 N N . GLY B 1 119 ? 1.487 -13.633 -2.307 1 97.06 119 GLY B N 1
ATOM 5517 C CA . GLY B 1 119 ? 0.52 -13.352 -1.261 1 97.06 119 GLY B CA 1
ATOM 5518 C C . GLY B 1 119 ? 0.786 -14.109 0.022 1 97.06 119 GLY B C 1
ATOM 5519 O O . GLY B 1 119 ? 0.056 -13.961 1.004 1 97.06 119 GLY B O 1
ATOM 5520 N N . MET B 1 120 ? 1.728 -14.992 0.078 1 98.38 120 MET B N 1
ATOM 5521 C CA . MET B 1 120 ? 2.369 -15.586 1.247 1 98.38 120 MET B CA 1
ATOM 5522 C C . MET B 1 120 ? 1.575 -16.781 1.756 1 98.38 120 MET B C 1
ATOM 5524 O O . MET B 1 120 ? 2.02 -17.484 2.662 1 98.38 120 MET B O 1
ATOM 5528 N N . VAL B 1 121 ? 0.403 -17.109 1.217 1 98.38 121 VAL B N 1
ATOM 5529 C CA . VAL B 1 121 ? -0.342 -18.25 1.738 1 98.38 121 VAL B CA 1
ATOM 5530 C C . VAL B 1 121 ? 0.435 -19.547 1.477 1 98.38 121 VAL B C 1
ATOM 5532 O O . VAL B 1 121 ? 0.908 -19.781 0.362 1 98.38 121 VAL B O 1
ATOM 5535 N N . TYR B 1 122 ? 0.637 -20.25 2.518 1 98.69 122 TYR B N 1
ATOM 5536 C CA . TYR B 1 122 ? 1.239 -21.578 2.414 1 98.69 122 TYR B CA 1
ATOM 5537 C C . TYR B 1 122 ? 0.17 -22.672 2.406 1 98.69 122 TYR B C 1
ATOM 5539 O O . TYR B 1 122 ? -0.241 -23.156 3.465 1 98.69 122 TYR B O 1
ATOM 5547 N N . ASP B 1 123 ? -0.221 -23.047 1.251 1 98.69 123 ASP B N 1
ATOM 5548 C CA . ASP B 1 123 ? -1.24 -24.078 1.094 1 98.69 123 ASP B CA 1
ATOM 5549 C C . ASP B 1 123 ? -0.791 -25.141 0.101 1 98.69 123 ASP B C 1
ATOM 5551 O O . ASP B 1 123 ? -0.212 -24.828 -0.94 1 98.69 123 ASP B O 1
ATOM 5555 N N . ARG B 1 124 ? -0.988 -26.391 0.49 1 98.81 124 ARG B N 1
ATOM 5556 C CA . ARG B 1 124 ? -0.708 -27.547 -0.354 1 98.81 124 ARG B CA 1
ATOM 5557 C C . ARG B 1 124 ? -1.978 -28.047 -1.033 1 98.81 124 ARG B C 1
ATOM 5559 O O . ARG B 1 124 ? -3.086 -27.672 -0.645 1 98.81 124 ARG B O 1
ATOM 5566 N N . GLY B 1 125 ? -1.733 -28.828 -2.127 1 98.62 125 GLY B N 1
ATOM 5567 C CA . GLY B 1 125 ? -2.863 -29.531 -2.711 1 98.62 125 GLY B CA 1
ATOM 5568 C C . GLY B 1 125 ? -3.307 -30.734 -1.894 1 98.62 125 GLY B C 1
ATOM 5569 O O . GLY B 1 125 ? -2.686 -31.062 -0.881 1 98.62 125 GLY B O 1
ATOM 5570 N N . SER B 1 126 ? -4.371 -31.328 -2.326 1 98.75 126 SER B N 1
ATOM 5571 C CA . SER B 1 126 ? -4.801 -32.594 -1.727 1 98.75 126 SER B CA 1
ATOM 5572 C C . SER B 1 126 ? -3.844 -33.719 -2.08 1 98.75 126 SER B C 1
ATOM 5574 O O . SER B 1 126 ? -3.037 -33.594 -3.002 1 98.75 126 SER B O 1
ATOM 5576 N N . ALA B 1 127 ? -3.928 -34.781 -1.318 1 98.81 127 ALA B N 1
ATOM 5577 C CA . ALA B 1 127 ? -3.162 -35.969 -1.674 1 98.81 127 ALA B CA 1
ATOM 5578 C C . ALA B 1 127 ? -3.43 -36.406 -3.119 1 98.81 127 ALA B C 1
ATOM 5580 O O . ALA B 1 127 ? -2.51 -36.781 -3.838 1 98.81 127 ALA B O 1
ATOM 5581 N N . ALA B 1 128 ? -4.629 -36.25 -3.521 1 98.81 128 ALA B N 1
ATOM 5582 C CA . ALA B 1 128 ? -5.039 -36.625 -4.871 1 98.81 128 ALA B CA 1
ATOM 5583 C C . ALA B 1 128 ? -4.293 -35.812 -5.922 1 98.81 128 ALA B C 1
ATOM 5585 O O . ALA B 1 128 ? -3.99 -36.312 -7.008 1 98.81 128 ALA B O 1
ATOM 5586 N N . ASP B 1 129 ? -4.02 -34.594 -5.621 1 98.81 129 ASP B N 1
ATOM 5587 C CA . ASP B 1 129 ? -3.301 -33.75 -6.551 1 98.81 129 ASP B CA 1
ATOM 5588 C C . ASP B 1 129 ? -1.927 -34.312 -6.887 1 98.81 129 ASP B C 1
ATOM 5590 O O . ASP B 1 129 ? -1.536 -34.375 -8.055 1 98.81 129 ASP B O 1
ATOM 5594 N N . TYR B 1 130 ? -1.222 -34.75 -5.918 1 98.88 130 TYR B N 1
ATOM 5595 C CA . TYR B 1 130 ? 0.128 -35.281 -6.117 1 98.88 130 TYR B CA 1
ATOM 5596 C C . TYR B 1 130 ? 0.093 -36.719 -6.609 1 98.88 130 TYR B C 1
ATOM 5598 O O . TYR B 1 130 ? 0.944 -37.125 -7.402 1 98.88 130 TYR B O 1
ATOM 5606 N N . ASP B 1 131 ? -0.855 -37.469 -6.156 1 98.88 131 ASP B N 1
ATOM 5607 C CA . ASP B 1 131 ? -1.036 -38.812 -6.672 1 98.88 131 ASP B CA 1
ATOM 5608 C C . ASP B 1 131 ? -1.312 -38.812 -8.172 1 98.88 131 ASP B C 1
ATOM 5610 O O . ASP B 1 131 ? -0.957 -39.75 -8.883 1 98.88 131 ASP B O 1
ATOM 5614 N N . ALA B 1 132 ? -1.932 -37.781 -8.625 1 98.81 132 ALA B N 1
ATOM 5615 C CA . ALA B 1 132 ? -2.139 -37.594 -10.062 1 98.81 132 ALA B CA 1
ATOM 5616 C C . ALA B 1 132 ? -0.809 -37.594 -10.805 1 98.81 132 ALA B C 1
ATOM 5618 O O . ALA B 1 132 ? -0.72 -38.094 -11.938 1 98.81 132 ALA B O 1
ATOM 5619 N N . TRP B 1 133 ? 0.217 -36.969 -10.219 1 98.88 133 TRP B N 1
ATOM 5620 C CA . TRP B 1 133 ? 1.534 -36.969 -10.844 1 98.88 133 TRP B CA 1
ATOM 5621 C C . TRP B 1 133 ? 2.09 -38.375 -10.984 1 98.88 133 TRP B C 1
ATOM 5623 O O . TRP B 1 133 ? 2.641 -38.719 -12.023 1 98.88 133 TRP B O 1
ATOM 5633 N N . GLU B 1 134 ? 1.925 -39.094 -9.938 1 98.5 134 GLU B N 1
ATOM 5634 C CA . GLU B 1 134 ? 2.412 -40.469 -9.945 1 98.5 134 GLU B CA 1
ATOM 5635 C C . GLU B 1 134 ? 1.622 -41.344 -10.93 1 98.5 134 GLU B C 1
ATOM 5637 O O . GLU B 1 134 ? 2.186 -42.219 -11.594 1 98.5 134 GLU B O 1
ATOM 5642 N N . ALA B 1 135 ? 0.345 -41.094 -11.023 1 98.44 135 ALA B N 1
ATOM 5643 C CA . ALA B 1 135 ? -0.512 -41.812 -11.953 1 98.44 135 ALA B CA 1
ATOM 5644 C C . ALA B 1 135 ? -0.071 -41.594 -13.398 1 98.44 135 ALA B C 1
ATOM 5646 O O . ALA B 1 135 ? -0.343 -42.406 -14.266 1 98.44 135 ALA B O 1
ATOM 5647 N N . LEU B 1 136 ? 0.596 -40.562 -13.633 1 98.56 136 LEU B N 1
ATOM 5648 C CA . LEU B 1 136 ? 1.064 -40.219 -14.977 1 98.56 136 LEU B CA 1
ATOM 5649 C C . LEU B 1 136 ? 2.447 -40.812 -15.227 1 98.56 136 LEU B C 1
ATOM 5651 O O . LEU B 1 136 ? 3.09 -40.5 -16.234 1 98.56 136 LEU B O 1
ATOM 5655 N N . GLY B 1 137 ? 2.971 -41.594 -14.297 1 97.94 137 GLY B N 1
ATOM 5656 C CA . GLY B 1 137 ? 4.195 -42.344 -14.508 1 97.94 137 GLY B CA 1
ATOM 5657 C C . GLY B 1 137 ? 5.383 -41.781 -13.758 1 97.94 137 GLY B C 1
ATOM 5658 O O . GLY B 1 137 ? 6.516 -42.25 -13.953 1 97.94 137 GLY B O 1
ATOM 5659 N N . ASN B 1 138 ? 5.18 -40.906 -12.922 1 98.44 138 ASN B N 1
ATOM 5660 C CA . ASN B 1 138 ? 6.273 -40.281 -12.18 1 98.44 138 ASN B CA 1
ATOM 5661 C C . ASN B 1 138 ? 6.43 -40.938 -10.797 1 98.44 138 ASN B C 1
ATOM 5663 O O . ASN B 1 138 ? 5.953 -40.375 -9.805 1 98.44 138 ASN B O 1
ATOM 5667 N N . LYS B 1 139 ? 7.195 -41.906 -10.766 1 97.69 139 LYS B N 1
ATOM 5668 C CA . LYS B 1 139 ? 7.348 -42.688 -9.547 1 97.69 139 LYS B CA 1
ATOM 5669 C C . LYS B 1 139 ? 7.941 -41.844 -8.414 1 97.69 139 LYS B C 1
ATOM 5671 O O . LYS B 1 139 ? 8.953 -41.188 -8.609 1 97.69 139 LYS B O 1
ATOM 5676 N N . GLY B 1 140 ? 7.262 -41.906 -7.258 1 97.69 140 GLY B N 1
ATOM 5677 C CA . GLY B 1 140 ? 7.773 -41.25 -6.062 1 97.69 140 GLY B CA 1
ATOM 5678 C C . GLY B 1 140 ? 7.266 -39.844 -5.902 1 97.69 140 GLY B C 1
ATOM 5679 O O . GLY B 1 140 ? 7.512 -39.188 -4.879 1 97.69 140 GLY B O 1
ATOM 5680 N N . TRP B 1 141 ? 6.496 -39.344 -6.805 1 98.75 141 TRP B N 1
ATOM 5681 C CA . TRP B 1 141 ? 6.066 -37.969 -6.789 1 98.75 141 TRP B CA 1
ATOM 5682 C C . TRP B 1 141 ? 4.613 -37.844 -6.34 1 98.75 141 TRP B C 1
ATOM 5684 O O . TRP B 1 141 ? 3.992 -36.781 -6.488 1 98.75 141 TRP B O 1
ATOM 5694 N N . GLY B 1 142 ? 4.031 -38.906 -5.785 1 98.75 142 GLY B N 1
ATOM 5695 C CA . GLY B 1 142 ? 2.727 -38.844 -5.141 1 98.75 142 GLY B CA 1
ATOM 5696 C C . GLY B 1 142 ? 2.762 -38.188 -3.779 1 98.75 142 GLY B C 1
ATOM 5697 O O . GLY B 1 142 ? 3.789 -37.656 -3.377 1 98.75 142 GLY B O 1
ATOM 5698 N N . TRP B 1 143 ? 1.634 -38.25 -3.094 1 98.69 143 TRP B N 1
ATOM 5699 C CA . TRP B 1 143 ? 1.503 -37.594 -1.794 1 98.69 143 TRP B CA 1
ATOM 5700 C C . TRP B 1 143 ? 2.533 -38.156 -0.808 1 98.69 143 TRP B C 1
ATOM 5702 O O . TRP B 1 143 ? 3.189 -37.375 -0.103 1 98.69 143 TRP B O 1
ATOM 5712 N N . LYS B 1 144 ? 2.674 -39.375 -0.747 1 97.62 144 LYS B N 1
ATOM 5713 C CA . LYS B 1 144 ? 3.605 -40 0.197 1 97.62 144 LYS B CA 1
ATOM 5714 C C . LYS B 1 144 ? 5.016 -39.438 0.015 1 97.62 144 LYS B C 1
ATOM 5716 O O . LYS B 1 144 ? 5.684 -39.094 0.993 1 97.62 144 LYS B O 1
ATOM 5721 N N . GLY B 1 145 ? 5.469 -39.406 -1.216 1 97.56 145 GLY B N 1
ATOM 5722 C CA . GLY B 1 145 ? 6.789 -38.844 -1.507 1 97.56 145 GLY B CA 1
ATOM 5723 C C . GLY B 1 145 ? 6.887 -37.375 -1.255 1 97.56 145 GLY B C 1
ATOM 5724 O O . GLY B 1 145 ? 7.895 -36.875 -0.729 1 97.56 145 GLY B O 1
ATOM 5725 N N . MET B 1 146 ? 5.895 -36.625 -1.598 1 98.62 146 MET B N 1
ATOM 5726 C CA . MET B 1 146 ? 5.906 -35.188 -1.464 1 98.62 146 MET B CA 1
ATOM 5727 C C . MET B 1 146 ? 5.762 -34.75 -0.003 1 98.62 146 MET B C 1
ATOM 5729 O O . MET B 1 146 ? 6.352 -33.781 0.428 1 98.62 146 MET B O 1
ATOM 5733 N N . GLU B 1 147 ? 4.949 -35.469 0.795 1 98.38 147 GLU B N 1
ATOM 5734 C CA . GLU B 1 147 ? 4.707 -35.094 2.189 1 98.38 147 GLU B CA 1
ATOM 5735 C C . GLU B 1 147 ? 6.008 -35.062 2.984 1 98.38 147 GLU B C 1
ATOM 5737 O O . GLU B 1 147 ? 6.207 -34.188 3.82 1 98.38 147 GLU B O 1
ATOM 5742 N N . GLU B 1 148 ? 6.867 -36.062 2.746 1 98.12 148 GLU B N 1
ATOM 5743 C CA . GLU B 1 148 ? 8.156 -36.094 3.426 1 98.12 148 GLU B CA 1
ATOM 5744 C C . GLU B 1 148 ? 8.953 -34.812 3.154 1 98.12 148 GLU B C 1
ATOM 5746 O O . GLU B 1 148 ? 9.562 -34.25 4.066 1 98.12 148 GLU B O 1
ATOM 5751 N N . ALA B 1 149 ? 8.93 -34.438 1.922 1 98.56 149 ALA B N 1
ATOM 5752 C CA . ALA B 1 149 ? 9.641 -33.219 1.521 1 98.56 149 ALA B CA 1
ATOM 5753 C C . ALA B 1 149 ? 9.016 -31.969 2.145 1 98.56 149 ALA B C 1
ATOM 5755 O O . ALA B 1 149 ? 9.719 -31.047 2.543 1 98.56 149 ALA B O 1
ATOM 5756 N N . PHE B 1 150 ? 7.695 -31.938 2.234 1 98.75 150 PHE B N 1
ATOM 5757 C CA . PHE B 1 150 ? 6.977 -30.844 2.865 1 98.75 150 PHE B CA 1
ATOM 5758 C C . PHE B 1 150 ? 7.371 -30.703 4.328 1 98.75 150 PHE B C 1
ATOM 5760 O O . PHE B 1 150 ? 7.66 -29.594 4.801 1 98.75 150 PHE B O 1
ATOM 5767 N N . ILE B 1 151 ? 7.359 -31.828 5.008 1 98.75 151 ILE B N 1
ATOM 5768 C CA . ILE B 1 151 ? 7.668 -31.859 6.434 1 98.75 151 ILE B CA 1
ATOM 5769 C C . ILE B 1 151 ? 9.109 -31.406 6.664 1 98.75 151 ILE B C 1
ATOM 5771 O O . ILE B 1 151 ? 9.367 -30.578 7.539 1 98.75 151 ILE B O 1
ATOM 5775 N N . LYS B 1 152 ? 9.984 -31.797 5.875 1 98.38 152 LYS B N 1
ATOM 5776 C CA . LYS B 1 152 ? 11.414 -31.516 6.012 1 98.38 152 LYS B CA 1
ATOM 5777 C C . LYS B 1 152 ? 11.688 -30.016 5.973 1 98.38 152 LYS B C 1
ATOM 5779 O O . LYS B 1 152 ? 12.547 -29.516 6.695 1 98.38 152 LYS B O 1
ATOM 5784 N N . GLY B 1 153 ? 10.93 -29.312 5.18 1 98.44 153 GLY B N 1
ATOM 5785 C CA . GLY B 1 153 ? 11.273 -27.938 4.887 1 98.44 153 GLY B CA 1
ATOM 5786 C C . GLY B 1 153 ? 10.578 -26.938 5.793 1 98.44 153 GLY B C 1
ATOM 5787 O O . GLY B 1 153 ? 10.938 -25.75 5.824 1 98.44 153 GLY B O 1
ATOM 5788 N N . THR B 1 154 ? 9.719 -27.359 6.711 1 98.62 154 THR B N 1
ATOM 5789 C CA . THR B 1 154 ? 8.836 -26.375 7.328 1 98.62 154 THR B CA 1
ATOM 5790 C C . THR B 1 154 ? 8.914 -26.453 8.852 1 98.62 154 THR B C 1
ATOM 5792 O O . THR B 1 154 ? 9.219 -27.516 9.406 1 98.62 154 THR B O 1
ATOM 5795 N N . THR B 1 155 ? 8.688 -25.391 9.523 1 98.75 155 THR B N 1
ATOM 5796 C CA . THR B 1 155 ? 8.391 -25.25 10.945 1 98.75 155 THR B CA 1
ATOM 5797 C C . THR B 1 155 ? 7.129 -24.406 11.156 1 98.75 155 THR B C 1
ATOM 5799 O O . THR B 1 155 ? 7.074 -23.25 10.742 1 98.75 155 THR B O 1
ATOM 5802 N N . PHE B 1 156 ? 6.145 -24.984 11.781 1 98.75 156 PHE B N 1
ATOM 5803 C CA . PHE B 1 156 ? 4.895 -24.281 12.023 1 98.75 156 PHE B CA 1
ATOM 5804 C C . PHE B 1 156 ? 4.953 -23.531 13.352 1 98.75 156 PHE B C 1
ATOM 5806 O O . PHE B 1 156 ? 5.473 -24.047 14.344 1 98.75 156 PHE B O 1
ATOM 5813 N N . GLN B 1 157 ? 4.48 -22.297 13.359 1 98.56 157 GLN B N 1
ATOM 5814 C CA . GLN B 1 157 ? 4.336 -21.469 14.555 1 98.56 157 GLN B CA 1
ATOM 5815 C C . GLN B 1 157 ? 2.875 -21.094 14.797 1 98.56 157 GLN B C 1
ATOM 5817 O O . GLN B 1 157 ? 2.312 -20.281 14.062 1 98.56 157 GLN B O 1
ATOM 5822 N N . PRO B 1 158 ? 2.236 -21.625 15.797 1 98 158 PRO B N 1
ATOM 5823 C CA . PRO B 1 158 ? 0.81 -21.391 16.031 1 98 158 PRO B CA 1
ATOM 5824 C C . PRO B 1 158 ? 0.521 -19.984 16.578 1 98 158 PRO B C 1
ATOM 5826 O O . PRO B 1 158 ? 1.413 -19.344 17.141 1 98 158 PRO B O 1
ATOM 5829 N N . PRO B 1 159 ? -0.74 -19.516 16.422 1 98.19 159 PRO B N 1
ATOM 5830 C CA . PRO B 1 159 ? -1.148 -18.297 17.125 1 98.19 159 PRO B CA 1
ATOM 5831 C C . PRO B 1 159 ? -1.241 -18.484 18.625 1 98.19 159 PRO B C 1
ATOM 5833 O O . PRO B 1 159 ? -1.036 -19.594 19.125 1 98.19 159 PRO B O 1
ATOM 5836 N N . THR B 1 160 ? -1.539 -17.375 19.328 1 98.12 160 THR B N 1
ATOM 5837 C CA . THR B 1 160 ? -1.691 -17.453 20.781 1 98.12 160 THR B CA 1
ATOM 5838 C C . THR B 1 160 ? -2.922 -18.281 21.156 1 98.12 160 THR B C 1
ATOM 5840 O O . THR B 1 160 ? -3.898 -18.312 20.406 1 98.12 160 THR B O 1
ATOM 5843 N N . PRO B 1 161 ? -2.945 -18.922 22.297 1 98.19 161 PRO B N 1
ATOM 5844 C CA . PRO B 1 161 ? -4.031 -19.828 22.688 1 98.19 161 PRO B CA 1
ATOM 5845 C C . PRO B 1 161 ? -5.391 -19.125 22.719 1 98.19 161 PRO B C 1
ATOM 5847 O O . PRO B 1 161 ? -6.402 -19.734 22.344 1 98.19 161 PRO B O 1
ATOM 5850 N N . ASP B 1 162 ? -5.43 -17.906 23.156 1 98.12 162 ASP B N 1
ATOM 5851 C CA . ASP B 1 162 ? -6.691 -17.188 23.25 1 98.12 162 ASP B CA 1
ATOM 5852 C C . ASP B 1 162 ? -7.297 -16.969 21.859 1 98.12 162 ASP B C 1
ATOM 5854 O O . ASP B 1 162 ? -8.508 -17.109 21.688 1 98.12 162 ASP B O 1
ATOM 5858 N N . VAL B 1 163 ? -6.461 -16.625 20.938 1 98.38 163 VAL B N 1
ATOM 5859 C CA . VAL B 1 163 ? -6.934 -16.391 19.578 1 98.38 163 VAL B CA 1
ATOM 5860 C C . VAL B 1 163 ? -7.352 -17.719 18.938 1 98.38 163 VAL B C 1
ATOM 5862 O O . VAL B 1 163 ? -8.344 -17.766 18.203 1 98.38 163 VAL B O 1
ATOM 5865 N N . VAL B 1 164 ? -6.609 -18.781 19.172 1 98.56 164 VAL B N 1
ATOM 5866 C CA . VAL B 1 164 ? -6.957 -20.109 18.672 1 98.56 164 VAL B CA 1
ATOM 5867 C C . VAL B 1 164 ? -8.375 -20.469 19.125 1 98.56 164 VAL B C 1
ATOM 5869 O O . VAL B 1 164 ? -9.188 -20.922 18.312 1 98.56 164 VAL B O 1
ATOM 5872 N N . LYS B 1 165 ? -8.633 -20.25 20.391 1 98.38 165 LYS B N 1
ATOM 5873 C CA . LYS B 1 165 ? -9.945 -20.578 20.953 1 98.38 165 LYS B CA 1
ATOM 5874 C C . LYS B 1 165 ? -11.031 -19.672 20.391 1 98.38 165 LYS B C 1
ATOM 5876 O O . LYS B 1 165 ? -12.094 -20.141 19.984 1 98.38 165 LYS B O 1
ATOM 5881 N N . ASP B 1 166 ? -10.727 -18.406 20.328 1 98.31 166 ASP B N 1
ATOM 5882 C CA . ASP B 1 166 ? -11.719 -17.406 19.922 1 98.31 166 ASP B CA 1
ATOM 5883 C C . ASP B 1 166 ? -12.133 -17.609 18.469 1 98.31 166 ASP B C 1
ATOM 5885 O O . ASP B 1 166 ? -13.312 -17.453 18.125 1 98.31 166 ASP B O 1
ATOM 5889 N N . PHE B 1 167 ? -11.227 -17.969 17.641 1 98.31 167 PHE B N 1
ATOM 5890 C CA . PHE B 1 167 ? -11.508 -18.031 16.219 1 98.31 167 PHE B CA 1
ATOM 5891 C C . PHE B 1 167 ? -11.609 -19.484 15.758 1 98.31 167 PHE B C 1
ATOM 5893 O O . PHE B 1 167 ? -11.797 -19.766 14.57 1 98.31 167 PHE B O 1
ATOM 5900 N N . ASN B 1 168 ? -11.43 -20.438 16.625 1 98.19 168 ASN B N 1
ATOM 5901 C CA . ASN B 1 168 ? -11.484 -21.859 16.328 1 98.19 168 ASN B CA 1
ATOM 5902 C C . ASN B 1 168 ? -10.469 -22.25 15.25 1 98.19 168 ASN B C 1
ATOM 5904 O O . ASN B 1 168 ? -10.828 -22.875 14.25 1 98.19 168 ASN B O 1
ATOM 5908 N N . ILE B 1 169 ? -9.281 -21.75 15.422 1 98.62 169 ILE B N 1
ATOM 5909 C CA . ILE B 1 169 ? -8.219 -22.047 14.469 1 98.62 169 ILE B CA 1
ATOM 5910 C C . ILE B 1 169 ? -7.691 -23.469 14.703 1 98.62 169 ILE B C 1
ATOM 5912 O O . ILE B 1 169 ? -7.441 -23.859 15.844 1 98.62 169 ILE B O 1
ATOM 5916 N N . THR B 1 170 ? -7.523 -24.234 13.617 1 98.5 170 THR B N 1
ATOM 5917 C CA . THR B 1 170 ? -7.051 -25.609 13.734 1 98.5 170 THR B CA 1
ATOM 5918 C C . THR B 1 170 ? -5.844 -25.844 12.828 1 98.5 170 THR B C 1
ATOM 5920 O O . THR B 1 170 ? -5.66 -25.141 11.836 1 98.5 170 THR B O 1
ATOM 5923 N N . TRP B 1 171 ? -5.02 -26.75 13.203 1 98.25 171 TRP B N 1
ATOM 5924 C CA . TRP B 1 171 ? -3.908 -27.234 12.398 1 98.25 171 TRP B CA 1
ATOM 5925 C C . TRP B 1 171 ? -3.5 -28.641 12.836 1 98.25 171 TRP B C 1
ATOM 5927 O O . TRP B 1 171 ? -3.873 -29.094 13.922 1 98.25 171 TRP B O 1
ATOM 5937 N N . ASP B 1 172 ? -2.828 -29.344 11.945 1 98.44 172 ASP B N 1
ATOM 5938 C CA . ASP B 1 172 ? -2.223 -30.641 12.234 1 98.44 172 ASP B CA 1
ATOM 5939 C C . ASP B 1 172 ? -0.706 -30.531 12.352 1 98.44 172 ASP B C 1
ATOM 5941 O O . ASP B 1 172 ? -0.004 -30.438 11.344 1 98.44 172 ASP B O 1
ATOM 5945 N N . GLU B 1 173 ? -0.198 -30.625 13.492 1 97.06 173 GLU B N 1
ATOM 5946 C CA . GLU B 1 173 ? 1.226 -30.438 13.758 1 97.06 173 GLU B CA 1
ATOM 5947 C C . GLU B 1 173 ? 2.064 -31.484 13.016 1 97.06 173 GLU B C 1
ATOM 5949 O O . GLU B 1 173 ? 3.211 -31.203 12.648 1 97.06 173 GLU B O 1
ATOM 5954 N N . SER B 1 174 ? 1.535 -32.594 12.805 1 97.62 174 SER B N 1
ATOM 5955 C CA . SER B 1 174 ? 2.291 -33.719 12.258 1 97.62 174 SER B CA 1
ATOM 5956 C C . SER B 1 174 ? 2.658 -33.5 10.797 1 97.62 174 SER B C 1
ATOM 5958 O O . SER B 1 174 ? 3.531 -34.156 10.25 1 97.62 174 SER B O 1
ATOM 5960 N N . THR B 1 175 ? 2.027 -32.594 10.125 1 98 175 THR B N 1
ATOM 5961 C CA . THR B 1 175 ? 2.303 -32.375 8.711 1 98 175 THR B CA 1
ATOM 5962 C C . THR B 1 175 ? 3.396 -31.328 8.531 1 98 175 THR B C 1
ATOM 5964 O O . THR B 1 175 ? 3.705 -30.922 7.406 1 98 175 THR B O 1
ATOM 5967 N N . TYR B 1 176 ? 3.965 -30.875 9.562 1 98.56 176 TYR B N 1
ATOM 5968 C CA . TYR B 1 176 ? 5.094 -29.953 9.555 1 98.56 176 TYR B CA 1
ATOM 5969 C C . TYR B 1 176 ? 6.293 -30.547 10.281 1 98.56 176 TYR B C 1
ATOM 5971 O O . TYR B 1 176 ? 6.164 -31.547 10.977 1 98.56 176 TYR B O 1
ATOM 5979 N N . GLY B 1 177 ? 7.508 -29.969 10.086 1 98.5 177 GLY B N 1
ATOM 5980 C CA . GLY B 1 177 ? 8.734 -30.453 10.695 1 98.5 177 GLY B CA 1
ATOM 5981 C C . GLY B 1 177 ? 9.508 -29.359 11.43 1 98.5 177 GLY B C 1
ATOM 5982 O O . GLY B 1 177 ? 8.922 -28.562 12.164 1 98.5 177 GLY B O 1
ATOM 5983 N N . ASN B 1 178 ? 10.781 -29.422 11.375 1 98.19 178 ASN B N 1
ATOM 5984 C CA . ASN B 1 178 ? 11.695 -28.453 11.984 1 98.19 178 ASN B CA 1
ATOM 5985 C C . ASN B 1 178 ? 12.633 -27.844 10.945 1 98.19 178 ASN B C 1
ATOM 5987 O O . ASN B 1 178 ? 13.82 -27.656 11.211 1 98.19 178 ASN B O 1
ATOM 5991 N N . GLY B 1 179 ? 12.109 -27.578 9.828 1 98.44 179 GLY B N 1
ATOM 5992 C CA . GLY B 1 179 ? 12.906 -27.062 8.719 1 98.44 179 GLY B CA 1
ATOM 5993 C C . GLY B 1 179 ? 13.07 -25.562 8.75 1 98.44 179 GLY B C 1
ATOM 5994 O O . GLY B 1 179 ? 12.594 -24.891 9.664 1 98.44 179 GLY B O 1
ATOM 5995 N N . PRO B 1 180 ? 13.727 -25 7.719 1 98.38 180 PRO B N 1
ATOM 5996 C CA . PRO B 1 180 ? 14.117 -23.594 7.703 1 98.38 180 PRO B CA 1
ATOM 5997 C C . PRO B 1 180 ? 12.938 -22.656 7.43 1 98.38 180 PRO B C 1
ATOM 5999 O O . PRO B 1 180 ? 12.953 -21.5 7.84 1 98.38 180 PRO B O 1
ATOM 6002 N N . LEU B 1 181 ? 11.977 -23.109 6.719 1 98.81 181 LEU B N 1
ATOM 6003 C CA . LEU B 1 181 ? 10.867 -22.234 6.348 1 98.81 181 LEU B CA 1
ATOM 6004 C C . LEU B 1 181 ? 9.852 -22.141 7.484 1 98.81 181 LEU B C 1
ATOM 6006 O O . LEU B 1 181 ? 9.133 -23.094 7.773 1 98.81 181 LEU B O 1
ATOM 6010 N N . LYS B 1 182 ? 9.812 -21.047 8.109 1 98.75 182 LYS B N 1
ATOM 6011 C CA . LYS B 1 182 ? 8.797 -20.766 9.117 1 98.75 182 LYS B CA 1
ATOM 6012 C C . LYS B 1 182 ? 7.457 -20.422 8.469 1 98.75 182 LYS B C 1
ATOM 6014 O O . LYS B 1 182 ? 7.41 -19.609 7.539 1 98.75 182 LYS B O 1
ATOM 6019 N N . VAL B 1 183 ? 6.434 -21.047 8.875 1 98.81 183 VAL B N 1
ATOM 6020 C CA . VAL B 1 183 ? 5.066 -20.719 8.469 1 98.81 183 VAL B CA 1
ATOM 6021 C C . VAL B 1 183 ? 4.199 -20.5 9.711 1 98.81 183 VAL B C 1
ATOM 6023 O O . VAL B 1 183 ? 4.375 -21.188 10.727 1 98.81 183 VAL B O 1
ATOM 6026 N N . SER B 1 184 ? 3.291 -19.516 9.648 1 98.62 184 SER B N 1
ATOM 6027 C CA . SER B 1 184 ? 2.535 -19.188 10.852 1 98.62 184 SER B CA 1
ATOM 6028 C C . SER B 1 184 ? 1.158 -18.641 10.508 1 98.62 184 SER B C 1
ATOM 6030 O O . SER B 1 184 ? 0.928 -18.188 9.383 1 98.62 184 SER B O 1
ATOM 6032 N N . ILE B 1 185 ? 0.23 -18.766 11.391 1 98.5 185 ILE B N 1
ATOM 6033 C CA . ILE B 1 185 ? -1.026 -18.016 11.398 1 98.5 185 ILE B CA 1
ATOM 6034 C C . ILE B 1 185 ? -0.951 -16.891 12.422 1 98.5 185 ILE B C 1
ATOM 6036 O O . ILE B 1 185 ? -0.71 -17.125 13.609 1 98.5 185 ILE B O 1
ATOM 6040 N N . THR B 1 186 ? -1.086 -15.711 11.977 1 98.12 186 THR B N 1
ATOM 6041 C CA . THR B 1 186 ? -0.969 -14.547 12.852 1 98.12 186 THR B CA 1
ATOM 6042 C C . THR B 1 186 ? -2.074 -14.555 13.906 1 98.12 186 THR B C 1
ATOM 6044 O O . THR B 1 186 ? -3.189 -15.008 13.641 1 98.12 186 THR B O 1
ATOM 6047 N N . SER B 1 187 ? -1.794 -14.047 15.102 1 98.06 187 SER B N 1
ATOM 6048 C CA . SER B 1 187 ? -2.785 -13.906 16.172 1 98.06 187 SER B CA 1
ATOM 6049 C C . SER B 1 187 ? -3.699 -12.711 15.914 1 98.06 187 SER B C 1
ATOM 6051 O O . SER B 1 187 ? -4.723 -12.555 16.578 1 98.06 187 SER B O 1
ATOM 6053 N N . ASN B 1 188 ? -3.328 -11.906 14.992 1 97.69 188 ASN B N 1
ATOM 6054 C CA . ASN B 1 188 ? -4.211 -10.812 14.594 1 97.69 188 ASN B CA 1
ATOM 6055 C C . ASN B 1 188 ? -5.25 -11.281 13.578 1 97.69 188 ASN B C 1
ATOM 6057 O O . ASN B 1 188 ? -4.961 -11.383 12.391 1 97.69 188 ASN B O 1
ATOM 6061 N N . GLN B 1 189 ? -6.426 -11.516 14.047 1 97.69 189 GLN B N 1
ATOM 6062 C CA . GLN B 1 189 ? -7.57 -11.898 13.227 1 97.69 189 GLN B CA 1
ATOM 6063 C C . GLN B 1 189 ? -8.695 -10.875 13.344 1 97.69 189 GLN B C 1
ATOM 6065 O O . GLN B 1 189 ? -8.711 -10.062 14.273 1 97.69 189 GLN B O 1
ATOM 6070 N N . TYR B 1 190 ? -9.57 -10.836 12.43 1 97.06 190 TYR B N 1
ATOM 6071 C CA . TYR B 1 190 ? -10.672 -9.883 12.43 1 97.06 190 TYR B CA 1
ATOM 6072 C C . TYR B 1 190 ? -12 -10.578 12.719 1 97.06 190 TYR B C 1
ATOM 6074 O O . TYR B 1 190 ? -12.289 -11.633 12.156 1 97.06 190 TYR B O 1
ATOM 6082 N N . GLU B 1 191 ? -12.82 -9.961 13.484 1 96.44 191 GLU B N 1
ATOM 6083 C CA . GLU B 1 191 ? -14.023 -10.555 14.062 1 96.44 191 GLU B CA 1
ATOM 6084 C C . GLU B 1 191 ? -15 -10.977 12.969 1 96.44 191 GLU B C 1
ATOM 6086 O O . GLU B 1 191 ? -15.688 -11.992 13.109 1 96.44 191 GLU B O 1
ATOM 6091 N N . ASP B 1 192 ? -15.023 -10.281 11.883 1 94.75 192 ASP B N 1
ATOM 6092 C CA . ASP B 1 192 ? -15.992 -10.523 10.82 1 94.75 192 ASP B CA 1
ATOM 6093 C C . ASP B 1 192 ? -15.82 -11.922 10.227 1 94.75 192 ASP B C 1
ATOM 6095 O O . ASP B 1 192 ? -16.781 -12.516 9.734 1 94.75 192 ASP B O 1
ATOM 6099 N N . ILE B 1 193 ? -14.648 -12.477 10.352 1 96.88 193 ILE B N 1
ATOM 6100 C CA . ILE B 1 193 ? -14.375 -13.727 9.648 1 96.88 193 ILE B CA 1
ATOM 6101 C C . ILE B 1 193 ? -15.164 -14.867 10.289 1 96.88 193 ILE B C 1
ATOM 6103 O O . ILE B 1 193 ? -15.422 -15.891 9.648 1 96.88 193 ILE B O 1
ATOM 6107 N N . LYS B 1 194 ? -15.531 -14.727 11.547 1 97.25 194 LYS B N 1
ATOM 6108 C CA . LYS B 1 194 ? -16.281 -15.75 12.258 1 97.25 194 LYS B CA 1
ATOM 6109 C C . LYS B 1 194 ? -17.609 -16.047 11.555 1 97.25 194 LYS B C 1
ATOM 6111 O O . LYS B 1 194 ? -18 -17.203 11.43 1 97.25 194 LYS B O 1
ATOM 6116 N N . ASP B 1 195 ? -18.25 -15 11.039 1 96.38 195 ASP B N 1
ATOM 6117 C CA . ASP B 1 195 ? -19.531 -15.18 10.359 1 96.38 195 ASP B CA 1
ATOM 6118 C C . ASP B 1 195 ? -19.344 -15.898 9.023 1 96.38 195 ASP B C 1
ATOM 6120 O O . ASP B 1 195 ? -20.156 -16.734 8.641 1 96.38 195 ASP B O 1
ATOM 6124 N N . TYR B 1 196 ? -18.359 -15.578 8.375 1 96.5 196 TYR B N 1
ATOM 6125 C CA . TYR B 1 196 ? -18.094 -16.219 7.09 1 96.5 196 TYR B CA 1
ATOM 6126 C C . TYR B 1 196 ? -17.719 -17.688 7.281 1 96.5 196 TYR B C 1
ATOM 6128 O O . TYR B 1 196 ? -18.125 -18.547 6.5 1 96.5 196 TYR B O 1
ATOM 6136 N N . TRP B 1 197 ? -16.906 -17.969 8.297 1 97.56 197 TRP B N 1
ATOM 6137 C CA . TRP B 1 197 ? -16.609 -19.344 8.641 1 97.56 197 TRP B CA 1
ATOM 6138 C C . TRP B 1 197 ? -17.891 -20.109 8.969 1 97.56 197 TRP B C 1
ATOM 6140 O O . TRP B 1 197 ? -18.062 -21.266 8.562 1 97.56 197 TRP B O 1
ATOM 6150 N N . ALA B 1 198 ? -18.734 -19.469 9.703 1 97.62 198 ALA B N 1
ATOM 6151 C CA . ALA B 1 198 ? -20 -20.109 10.055 1 97.62 198 ALA B CA 1
ATOM 6152 C C . ALA B 1 198 ? -20.797 -20.453 8.805 1 97.62 198 ALA B C 1
ATOM 6154 O O . ALA B 1 198 ? -21.422 -21.516 8.734 1 97.62 198 ALA B O 1
ATOM 6155 N N . ALA B 1 199 ? -20.797 -19.562 7.863 1 97.81 199 ALA B N 1
ATOM 6156 C CA . ALA B 1 199 ? -21.5 -19.781 6.605 1 97.81 199 ALA B CA 1
ATOM 6157 C C . ALA B 1 199 ? -20.906 -20.969 5.848 1 97.81 199 ALA B C 1
ATOM 6159 O O . ALA B 1 199 ? -21.625 -21.812 5.328 1 97.81 199 ALA B O 1
ATOM 6160 N N . TRP B 1 200 ? -19.641 -21.047 5.773 1 97.88 200 TRP B N 1
ATOM 6161 C CA . TRP B 1 200 ? -18.953 -22.156 5.098 1 97.88 200 TRP B CA 1
ATOM 6162 C C . TRP B 1 200 ? -19.25 -23.484 5.793 1 97.88 200 TRP B C 1
ATOM 6164 O O . TRP B 1 200 ? -19.531 -24.484 5.137 1 97.88 200 TRP B O 1
ATOM 6174 N N . LYS B 1 201 ? -19.172 -23.469 7.082 1 97.12 201 LYS B N 1
ATOM 6175 C CA . LYS B 1 201 ? -19.484 -24.688 7.84 1 97.12 201 LYS B CA 1
ATOM 6176 C C . LYS B 1 201 ? -20.906 -25.141 7.578 1 97.12 201 LYS B C 1
ATOM 6178 O O . LYS B 1 201 ? -21.156 -26.328 7.395 1 97.12 201 LYS B O 1
ATOM 6183 N N . ALA B 1 202 ? -21.766 -24.219 7.492 1 97.5 202 ALA B N 1
ATOM 6184 C CA . ALA B 1 202 ? -23.188 -24.516 7.344 1 97.5 202 ALA B CA 1
ATOM 6185 C C . ALA B 1 202 ? -23.5 -25.016 5.934 1 97.5 202 ALA B C 1
ATOM 6187 O O . ALA B 1 202 ? -24.547 -25.609 5.699 1 97.5 202 ALA B O 1
ATOM 6188 N N . SER B 1 203 ? -22.656 -24.766 5.004 1 96.62 203 SER B N 1
ATOM 6189 C CA . SER B 1 203 ? -22.859 -25.219 3.631 1 96.62 203 SER B CA 1
ATOM 6190 C C . SER B 1 203 ? -22.844 -26.734 3.541 1 96.62 203 SER B C 1
ATOM 6192 O O . SER B 1 203 ? -23.328 -27.312 2.564 1 96.62 203 SER B O 1
ATOM 6194 N N . GLY B 1 204 ? -22.125 -27.422 4.477 1 96.62 204 GLY B N 1
ATOM 6195 C CA . GLY B 1 204 ? -22.141 -28.875 4.523 1 96.62 204 GLY B CA 1
ATOM 6196 C C . GLY B 1 204 ? -20.891 -29.5 3.904 1 96.62 204 GLY B C 1
ATOM 6197 O O . GLY B 1 204 ? -20.719 -30.719 3.953 1 96.62 204 GLY B O 1
ATOM 6198 N N . VAL B 1 205 ? -20.047 -28.719 3.387 1 97.69 205 VAL B N 1
ATOM 6199 C CA . VAL B 1 205 ? -18.812 -29.25 2.812 1 97.69 205 VAL B CA 1
ATOM 6200 C C . VAL B 1 205 ? -17.891 -29.766 3.924 1 97.69 205 VAL B C 1
ATOM 6202 O O . VAL B 1 205 ? -18.078 -29.406 5.094 1 97.69 205 VAL B O 1
ATOM 6205 N N . TYR B 1 206 ? -16.969 -30.578 3.512 1 97.75 206 TYR B N 1
ATOM 6206 C CA . TYR B 1 206 ? -15.961 -31.094 4.43 1 97.75 206 TYR B CA 1
ATOM 6207 C C . TYR B 1 206 ? -15.07 -29.969 4.949 1 97.75 206 TYR B C 1
ATOM 6209 O O . TYR B 1 206 ? -14.695 -29.062 4.191 1 97.75 206 TYR B O 1
ATOM 6217 N N . ILE B 1 207 ? -14.758 -30 6.227 1 97.94 207 ILE B N 1
ATOM 6218 C CA . ILE B 1 207 ? -13.836 -29.031 6.828 1 97.94 207 ILE B CA 1
ATOM 6219 C C . ILE B 1 207 ? -12.625 -29.781 7.402 1 97.94 207 ILE B C 1
ATOM 6221 O O . ILE B 1 207 ? -12.703 -30.359 8.484 1 97.94 207 ILE B O 1
ATOM 6225 N N . PRO B 1 208 ? -11.5 -29.672 6.766 1 98.06 208 PRO B N 1
ATOM 6226 C CA . PRO B 1 208 ? -10.312 -30.344 7.301 1 98.06 208 PRO B CA 1
ATOM 6227 C C . PRO B 1 208 ? -9.758 -29.656 8.539 1 98.06 208 PRO B C 1
ATOM 6229 O O . PRO B 1 208 ? -9.922 -28.438 8.711 1 98.06 208 PRO B O 1
ATOM 6232 N N . GLU B 1 209 ? -9.117 -30.438 9.398 1 98.06 209 GLU B N 1
ATOM 6233 C CA . GLU B 1 209 ? -8.359 -29.859 10.492 1 98.06 209 GLU B CA 1
ATOM 6234 C C . GLU B 1 209 ? -7.238 -28.953 9.977 1 98.06 209 GLU B C 1
ATOM 6236 O O . GLU B 1 209 ? -6.98 -27.891 10.531 1 98.06 209 GLU B O 1
ATOM 6241 N N . ASP B 1 210 ? -6.59 -29.438 8.992 1 98.62 210 ASP B N 1
ATOM 6242 C CA . ASP B 1 210 ? -5.516 -28.75 8.281 1 98.62 210 ASP B CA 1
ATOM 6243 C C . ASP B 1 210 ? -5.48 -29.141 6.809 1 98.62 210 ASP B C 1
ATOM 6245 O O . ASP B 1 210 ? -5.113 -30.266 6.477 1 98.62 210 ASP B O 1
ATOM 6249 N N . GLY B 1 211 ? -5.793 -28.188 5.984 1 98.62 211 GLY B N 1
ATOM 6250 C CA . GLY B 1 211 ? -5.793 -28.469 4.559 1 98.62 211 GLY B CA 1
ATOM 6251 C C . GLY B 1 211 ? -4.438 -28.906 4.035 1 98.62 211 GLY B C 1
ATOM 6252 O O . GLY B 1 211 ? -4.352 -29.594 3.016 1 98.62 211 GLY B O 1
ATOM 6253 N N . ASN B 1 212 ? -3.375 -28.609 4.734 1 98.69 212 ASN B N 1
ATOM 6254 C CA . ASN B 1 212 ? -2.021 -28.922 4.293 1 98.69 212 ASN B CA 1
ATOM 6255 C C . ASN B 1 212 ? -1.684 -30.391 4.535 1 98.69 212 ASN B C 1
ATOM 6257 O O . ASN B 1 212 ? -0.643 -30.875 4.086 1 98.69 212 ASN B O 1
ATOM 6261 N N . ALA B 1 213 ? -2.535 -31.125 5.199 1 98.56 213 ALA B N 1
ATOM 6262 C CA . ALA B 1 213 ? -2.33 -32.562 5.449 1 98.56 213 ALA B CA 1
ATOM 6263 C C . ALA B 1 213 ? -2.908 -33.406 4.32 1 98.56 213 ALA B C 1
ATOM 6265 O O . ALA B 1 213 ? -3.471 -34.469 4.562 1 98.56 213 ALA B O 1
ATOM 6266 N N . GLY B 1 214 ? -2.803 -32.875 3.16 1 98.5 214 GLY B N 1
ATOM 6267 C CA . GLY B 1 214 ? -3.324 -33.594 2.002 1 98.5 214 GLY B CA 1
ATOM 6268 C C . GLY B 1 214 ? -4.836 -33.531 1.889 1 98.5 214 GLY B C 1
ATOM 6269 O O . GLY B 1 214 ? -5.453 -34.344 1.216 1 98.5 214 GLY B O 1
ATOM 6270 N N . GLU B 1 215 ? -5.406 -32.562 2.49 1 98.44 215 GLU B N 1
ATOM 6271 C CA . GLU B 1 215 ? -6.859 -32.469 2.564 1 98.44 215 GLU B CA 1
ATOM 6272 C C . GLU B 1 215 ? -7.375 -31.141 2.053 1 98.44 215 GLU B C 1
ATOM 6274 O O . GLU B 1 215 ? -8.305 -30.562 2.621 1 98.44 215 GLU B O 1
ATOM 6279 N N . ALA B 1 216 ? -6.777 -30.609 1.062 1 98.25 216 ALA B N 1
ATOM 6280 C CA . ALA B 1 216 ? -7.227 -29.344 0.474 1 98.25 216 ALA B CA 1
ATOM 6281 C C . ALA B 1 216 ? -8.477 -29.562 -0.377 1 98.25 216 ALA B C 1
ATOM 6283 O O . ALA B 1 216 ? -8.422 -29.469 -1.605 1 98.25 216 ALA B O 1
ATOM 6284 N N . TYR B 1 217 ? -9.602 -29.875 0.23 1 98.5 217 TYR B N 1
ATOM 6285 C CA . TYR B 1 217 ? -10.898 -30.062 -0.421 1 98.5 217 TYR B CA 1
ATOM 6286 C C . TYR B 1 217 ? -12.031 -29.609 0.49 1 98.5 217 TYR B C 1
ATOM 6288 O O . TYR B 1 217 ? -13.055 -30.281 0.604 1 98.5 217 TYR B O 1
ATOM 6296 N N . GLY B 1 218 ? -11.875 -28.469 1.09 1 98.5 218 GLY B N 1
ATOM 6297 C CA . GLY B 1 218 ? -12.75 -27.719 1.982 1 98.5 218 GLY B CA 1
ATOM 6298 C C . GLY B 1 218 ? -12.141 -26.422 2.467 1 98.5 218 GLY B C 1
ATOM 6299 O O . GLY B 1 218 ? -10.953 -26.156 2.234 1 98.5 218 GLY B O 1
ATOM 6300 N N . PRO B 1 219 ? -13.055 -25.578 3.141 1 98.44 219 PRO B N 1
ATOM 6301 C CA . PRO B 1 219 ? -12.453 -24.422 3.793 1 98.44 219 PRO B CA 1
ATOM 6302 C C . PRO B 1 219 ? -11.5 -24.797 4.922 1 98.44 219 PRO B C 1
ATOM 6304 O O . PRO B 1 219 ? -11.781 -25.719 5.688 1 98.44 219 PRO B O 1
ATOM 6307 N N . SER B 1 220 ? -10.352 -24.125 4.984 1 98.62 220 SER B N 1
ATOM 6308 C CA . SER B 1 220 ? -9.336 -24.438 5.984 1 98.62 220 SER B CA 1
ATOM 6309 C C . SER B 1 220 ? -8.531 -23.203 6.359 1 98.62 220 SER B C 1
ATOM 6311 O O . SER B 1 220 ? -8.516 -22.219 5.617 1 98.62 220 SER B O 1
ATOM 6313 N N . TRP B 1 221 ? -8.016 -23.234 7.582 1 98.44 221 TRP B N 1
ATOM 6314 C CA . TRP B 1 221 ? -6.98 -22.281 7.969 1 98.44 221 TRP B CA 1
ATOM 6315 C C . TRP B 1 221 ? -5.645 -22.656 7.34 1 98.44 221 TRP B C 1
ATOM 6317 O O . TRP B 1 221 ? -5.262 -23.828 7.316 1 98.44 221 TRP B O 1
ATOM 6327 N N . TYR B 1 222 ? -5.008 -21.719 6.773 1 98.56 222 TYR B N 1
ATOM 6328 C CA . TYR B 1 222 ? -3.68 -21.906 6.203 1 98.56 222 TYR B CA 1
ATOM 6329 C C . TYR B 1 222 ? -2.688 -20.906 6.777 1 98.56 222 TYR B C 1
ATOM 6331 O O . TYR B 1 222 ? -3.029 -19.734 6.984 1 98.56 222 TYR B O 1
ATOM 6339 N N . ALA B 1 223 ? -1.532 -21.359 6.996 1 98.5 223 ALA B N 1
ATOM 6340 C CA . ALA B 1 223 ? -0.46 -20.453 7.422 1 98.5 223 ALA B CA 1
ATOM 6341 C C . ALA B 1 223 ? -0.005 -19.562 6.273 1 98.5 223 ALA B C 1
ATOM 6343 O O . ALA B 1 223 ? -0.319 -19.828 5.109 1 98.5 223 ALA B O 1
ATOM 6344 N N . ASN B 1 224 ? 0.603 -18.5 6.652 1 98.62 224 ASN B N 1
ATOM 6345 C CA . ASN B 1 224 ? 1.416 -17.703 5.734 1 98.62 224 ASN B CA 1
ATOM 6346 C C . ASN B 1 224 ? 2.904 -17.969 5.934 1 98.62 224 ASN B C 1
ATOM 6348 O O . ASN B 1 224 ? 3.316 -18.469 6.984 1 98.62 224 ASN B O 1
ATOM 6352 N N . THR B 1 225 ? 3.721 -17.781 4.875 1 98.81 225 THR B N 1
ATOM 6353 C CA . THR B 1 225 ? 5.172 -17.797 5.023 1 98.81 225 THR B CA 1
ATOM 6354 C C . THR B 1 225 ? 5.641 -16.562 5.805 1 98.81 225 THR B C 1
ATOM 6356 O O . THR B 1 225 ? 6.207 -15.641 5.227 1 98.81 225 THR B O 1
ATOM 6359 N N . MET B 1 226 ? 5.422 -16.688 7.082 1 98.5 226 MET B N 1
ATOM 6360 C CA . MET B 1 226 ? 5.777 -15.641 8.039 1 98.5 226 MET B CA 1
ATOM 6361 C C . MET B 1 226 ? 6.508 -16.234 9.242 1 98.5 226 MET B C 1
ATOM 6363 O O . MET B 1 226 ? 6.129 -17.297 9.742 1 98.5 226 MET B O 1
ATOM 6367 N N . ASP B 1 227 ? 7.59 -15.641 9.609 1 98.69 227 ASP B N 1
ATOM 6368 C CA . ASP B 1 227 ? 8.297 -15.961 10.852 1 98.69 227 ASP B CA 1
ATOM 6369 C C . ASP B 1 227 ? 7.719 -15.18 12.031 1 98.69 227 ASP B C 1
ATOM 6371 O O . ASP B 1 227 ? 7.992 -13.992 12.18 1 98.69 227 ASP B O 1
ATOM 6375 N N . ALA B 1 228 ? 6.977 -15.867 12.859 1 98.25 228 ALA B N 1
ATOM 6376 C CA . ALA B 1 228 ? 6.281 -15.203 13.961 1 98.25 228 ALA B CA 1
ATOM 6377 C C . ALA B 1 228 ? 7.273 -14.594 14.953 1 98.25 228 ALA B C 1
ATOM 6379 O O . ALA B 1 228 ? 6.941 -13.648 15.672 1 98.25 228 ALA B O 1
ATOM 6380 N N . THR B 1 229 ? 8.469 -15.102 15 1 97.69 229 THR B N 1
ATOM 6381 C CA . THR B 1 229 ? 9.492 -14.602 15.914 1 97.69 229 THR B CA 1
ATOM 6382 C C . THR B 1 229 ? 9.938 -13.195 15.516 1 97.69 229 THR B C 1
ATOM 6384 O O . THR B 1 229 ? 10.18 -12.352 16.375 1 97.69 229 THR B O 1
ATOM 6387 N N . THR B 1 230 ? 9.992 -12.93 14.25 1 97.38 230 THR B N 1
ATOM 6388 C CA . THR B 1 230 ? 10.516 -11.656 13.773 1 97.38 230 THR B CA 1
ATOM 6389 C C . THR B 1 230 ? 9.398 -10.812 13.164 1 97.38 230 THR B C 1
ATOM 6391 O O . THR B 1 230 ? 9.586 -9.625 12.891 1 97.38 230 THR B O 1
ATOM 6394 N N . GLY B 1 231 ? 8.258 -11.414 12.922 1 97.75 231 GLY B N 1
ATOM 6395 C CA . GLY B 1 231 ? 7.137 -10.711 12.32 1 97.75 231 GLY B CA 1
ATOM 6396 C C . GLY B 1 231 ? 7.324 -10.445 10.844 1 97.75 231 GLY B C 1
ATOM 6397 O O . GLY B 1 231 ? 6.594 -9.648 10.25 1 97.75 231 GLY B O 1
ATOM 6398 N N . ARG B 1 232 ? 8.281 -11 10.203 1 97.75 232 ARG B N 1
ATOM 6399 C CA . ARG B 1 232 ? 8.547 -10.672 8.812 1 97.75 232 ARG B CA 1
ATOM 6400 C C . ARG B 1 232 ? 8.164 -11.828 7.895 1 97.75 232 ARG B C 1
ATOM 6402 O O . ARG B 1 232 ? 8.023 -12.969 8.352 1 97.75 232 ARG B O 1
ATOM 6409 N N . ARG B 1 233 ? 7.992 -11.539 6.613 1 98.5 233 ARG B N 1
ATOM 6410 C CA . ARG B 1 233 ? 7.84 -12.531 5.555 1 98.5 233 ARG B CA 1
ATOM 6411 C C . ARG B 1 233 ? 9.016 -13.5 5.535 1 98.5 233 ARG B C 1
ATOM 6413 O O . ARG B 1 233 ? 10.172 -13.086 5.586 1 98.5 233 ARG B O 1
ATOM 6420 N N . ALA B 1 234 ? 8.703 -14.766 5.551 1 98.62 234 ALA B N 1
ATOM 6421 C CA . ALA B 1 234 ? 9.719 -15.805 5.414 1 98.62 234 ALA B CA 1
ATOM 6422 C C . ALA B 1 234 ? 9.766 -16.344 3.988 1 98.62 234 ALA B C 1
ATOM 6424 O O . ALA B 1 234 ? 9.258 -17.438 3.711 1 98.62 234 ALA B O 1
ATOM 6425 N N . HIS B 1 235 ? 10.414 -15.594 3.129 1 98.06 235 HIS B N 1
ATOM 6426 C CA . HIS B 1 235 ? 10.562 -16.062 1.754 1 98.06 235 HIS B CA 1
ATOM 6427 C C . HIS B 1 235 ? 11.82 -16.906 1.589 1 98.06 235 HIS B C 1
ATOM 6429 O O . HIS B 1 235 ? 12.57 -17.094 2.549 1 98.06 235 HIS B O 1
ATOM 6435 N N . ALA B 1 236 ? 12.086 -17.422 0.422 1 98.69 236 ALA B N 1
ATOM 6436 C CA . ALA B 1 236 ? 13.117 -18.438 0.179 1 98.69 236 ALA B CA 1
ATOM 6437 C C . ALA B 1 236 ? 14.508 -17.891 0.489 1 98.69 236 ALA B C 1
ATOM 6439 O O . ALA B 1 236 ? 15.344 -18.578 1.064 1 98.69 236 ALA B O 1
ATOM 6440 N N . ARG B 1 237 ? 14.797 -16.625 0.076 1 98.5 237 ARG B N 1
ATOM 6441 C CA . ARG B 1 237 ? 16.094 -16.031 0.381 1 98.5 237 ARG B CA 1
ATOM 6442 C C . ARG B 1 237 ? 16.312 -15.945 1.887 1 98.5 237 ARG B C 1
ATOM 6444 O O . ARG B 1 237 ? 17.375 -16.328 2.387 1 98.5 237 ARG B O 1
ATOM 6451 N N . TYR B 1 238 ? 15.352 -15.555 2.648 1 98.31 238 TYR B N 1
ATOM 6452 C CA . TYR B 1 238 ? 15.406 -15.414 4.098 1 98.31 238 TYR B CA 1
ATOM 6453 C C . TYR B 1 238 ? 15.617 -16.766 4.77 1 98.31 238 TYR B C 1
ATOM 6455 O O . TYR B 1 238 ? 16.484 -16.906 5.641 1 98.31 238 TYR B O 1
ATOM 6463 N N . ALA B 1 239 ? 14.906 -17.734 4.34 1 98.69 239 ALA B N 1
ATOM 6464 C CA . ALA B 1 239 ? 14.867 -19.031 5.02 1 98.69 239 ALA B CA 1
ATOM 6465 C C . ALA B 1 239 ? 16.047 -19.906 4.602 1 98.69 239 ALA B C 1
ATOM 6467 O O . ALA B 1 239 ? 16.625 -20.609 5.43 1 98.69 239 ALA B O 1
ATOM 6468 N N . TYR B 1 240 ? 16.453 -19.844 3.318 1 98.69 240 TYR B N 1
ATOM 6469 C CA . TYR B 1 240 ? 17.359 -20.875 2.82 1 98.69 240 TYR B CA 1
ATOM 6470 C C . TYR B 1 240 ? 18.719 -20.281 2.447 1 98.69 240 TYR B C 1
ATOM 6472 O O . TYR B 1 240 ? 19.688 -21.016 2.273 1 98.69 240 TYR B O 1
ATOM 6480 N N . TYR B 1 241 ? 18.828 -18.984 2.309 1 98.56 241 TYR B N 1
ATOM 6481 C CA . TYR B 1 241 ? 20.109 -18.406 1.917 1 98.56 241 TYR B CA 1
ATOM 6482 C C . TYR B 1 241 ? 20.719 -17.609 3.061 1 98.56 241 TYR B C 1
ATOM 6484 O O . TYR B 1 241 ? 21.891 -17.797 3.395 1 98.56 241 TYR B O 1
ATOM 6492 N N . ASP B 1 242 ? 19.922 -16.734 3.678 1 98 242 ASP B N 1
ATOM 6493 C CA . ASP B 1 242 ? 20.438 -15.828 4.688 1 98 242 ASP B CA 1
ATOM 6494 C C . ASP B 1 242 ? 21.234 -16.578 5.754 1 98 242 ASP B C 1
ATOM 6496 O O . ASP B 1 242 ? 22.344 -16.172 6.121 1 98 242 ASP B O 1
ATOM 6500 N N . PRO B 1 243 ? 20.75 -17.719 6.25 1 97.75 243 PRO B N 1
ATOM 6501 C CA . PRO B 1 243 ? 21.469 -18.406 7.316 1 97.75 243 PRO B CA 1
ATOM 6502 C C . PRO B 1 243 ? 22.812 -18.984 6.848 1 97.75 243 PRO B C 1
ATOM 6504 O O . PRO B 1 243 ? 23.656 -19.328 7.668 1 97.75 243 PRO B O 1
ATOM 6507 N N . ILE B 1 244 ? 23.078 -19.078 5.539 1 97.56 244 ILE B N 1
ATOM 6508 C CA . ILE B 1 244 ? 24.266 -19.781 5.07 1 97.56 244 ILE B CA 1
ATOM 6509 C C . ILE B 1 244 ? 25.078 -18.875 4.156 1 97.56 244 ILE B C 1
ATOM 6511 O O . ILE B 1 244 ? 25.891 -19.344 3.346 1 97.56 244 ILE B O 1
ATOM 6515 N N . GLN B 1 245 ? 24.828 -17.656 4.172 1 95.44 245 GLN B N 1
ATOM 6516 C CA . GLN B 1 245 ? 25.422 -16.703 3.25 1 95.44 245 GLN B CA 1
ATOM 6517 C C . GLN B 1 245 ? 26.938 -16.688 3.381 1 95.44 245 GLN B C 1
ATOM 6519 O O . GLN B 1 245 ? 27.641 -16.234 2.473 1 95.44 245 GLN B O 1
ATOM 6524 N N . THR B 1 246 ? 27.531 -17.281 4.441 1 95.5 246 THR B N 1
ATOM 6525 C CA . THR B 1 246 ? 28.969 -17.25 4.699 1 95.5 246 THR B CA 1
ATOM 6526 C C . THR B 1 246 ? 29.641 -18.484 4.137 1 95.5 246 THR B C 1
ATOM 6528 O O . THR B 1 246 ? 30.875 -18.609 4.188 1 95.5 246 THR B O 1
ATOM 6531 N N . ARG B 1 247 ? 28.844 -19.469 3.617 1 97.75 247 ARG B N 1
ATOM 6532 C CA . ARG B 1 247 ? 29.453 -20.656 3.041 1 97.75 247 ARG B CA 1
ATOM 6533 C C . ARG B 1 247 ? 30.344 -20.312 1.863 1 97.75 247 ARG B C 1
ATOM 6535 O O . ARG B 1 247 ? 29.906 -19.688 0.9 1 97.75 247 ARG B O 1
ATOM 6542 N N . ALA B 1 248 ? 31.578 -20.781 1.832 1 96.94 248 ALA B N 1
ATOM 6543 C CA . ALA B 1 248 ? 32.562 -20.422 0.83 1 96.94 248 ALA B CA 1
ATOM 6544 C C . ALA B 1 248 ? 32.312 -21.156 -0.484 1 96.94 248 ALA B C 1
ATOM 6546 O O . ALA B 1 248 ? 32.781 -20.734 -1.541 1 96.94 248 ALA B O 1
ATOM 6547 N N . ASN B 1 249 ? 31.641 -22.281 -0.402 1 98.12 249 ASN B N 1
ATOM 6548 C CA . ASN B 1 249 ? 31.438 -23.094 -1.595 1 98.12 249 ASN B CA 1
ATOM 6549 C C . ASN B 1 249 ? 30.141 -22.75 -2.301 1 98.12 249 ASN B C 1
ATOM 6551 O O . ASN B 1 249 ? 29.672 -23.5 -3.162 1 98.12 249 ASN B O 1
ATOM 6555 N N . LEU B 1 250 ? 29.453 -21.688 -1.874 1 98.5 250 LEU B N 1
ATOM 6556 C CA . LEU B 1 250 ? 28.266 -21.172 -2.541 1 98.5 250 LEU B CA 1
ATOM 6557 C C . LEU B 1 250 ? 28.484 -19.75 -3.049 1 98.5 250 LEU B C 1
ATOM 6559 O O . LEU B 1 250 ? 28.844 -18.859 -2.279 1 98.5 250 LEU B O 1
ATOM 6563 N N . HIS B 1 251 ? 28.312 -19.562 -4.312 1 98.12 251 HIS B N 1
ATOM 6564 C CA . HIS B 1 251 ? 28.375 -18.25 -4.922 1 98.12 251 HIS B CA 1
ATOM 6565 C C . HIS B 1 251 ? 27.062 -17.891 -5.602 1 98.12 251 HIS B C 1
ATOM 6567 O O . HIS B 1 251 ? 26.469 -18.719 -6.293 1 98.12 251 HI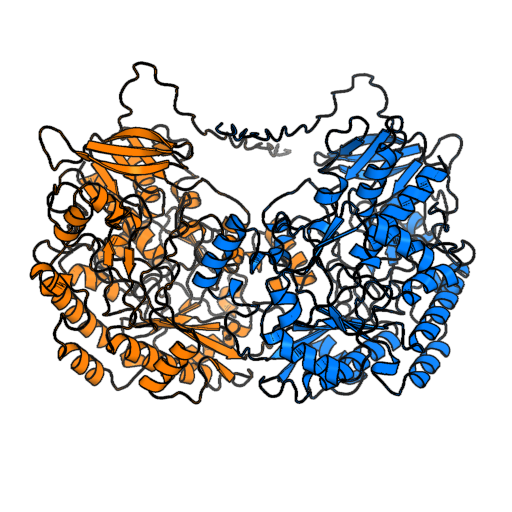S B O 1
ATOM 6573 N N . ILE B 1 252 ? 26.578 -16.734 -5.375 1 98.25 252 ILE B N 1
ATOM 6574 C CA . ILE B 1 252 ? 25.359 -16.234 -6.016 1 98.25 252 ILE B CA 1
ATOM 6575 C C . ILE B 1 252 ? 25.672 -14.977 -6.82 1 98.25 252 ILE B C 1
ATOM 6577 O O . ILE B 1 252 ? 26.266 -14.031 -6.301 1 98.25 252 ILE B O 1
ATOM 6581 N N . LEU B 1 253 ? 25.328 -15 -8.062 1 97.81 253 LEU B N 1
ATOM 6582 C CA . LEU B 1 253 ? 25.422 -13.836 -8.938 1 97.81 253 LEU B CA 1
ATOM 6583 C C . LEU B 1 253 ? 24.047 -13.25 -9.227 1 97.81 253 LEU B C 1
ATOM 6585 O O . LEU B 1 253 ? 23.203 -13.906 -9.836 1 97.81 253 LEU B O 1
ATOM 6589 N N . THR B 1 254 ? 23.812 -12.008 -8.766 1 98.12 254 THR B N 1
ATOM 6590 C CA . THR B 1 254 ? 22.578 -11.312 -9.055 1 98.12 254 THR B CA 1
ATOM 6591 C C . THR B 1 254 ? 22.75 -10.352 -10.227 1 98.12 254 THR B C 1
ATOM 6593 O O . THR B 1 254 ? 23.859 -10.141 -10.703 1 98.12 254 THR B O 1
ATOM 6596 N N . GLY B 1 255 ? 21.641 -9.875 -10.758 1 97.69 255 GLY B N 1
ATOM 6597 C CA . GLY B 1 255 ? 21.703 -8.984 -11.906 1 97.69 255 GLY B CA 1
ATOM 6598 C C . GLY B 1 255 ? 22.312 -9.633 -13.133 1 97.69 255 GLY B C 1
ATOM 6599 O O . GLY B 1 255 ? 22.984 -8.969 -13.922 1 97.69 255 GLY B O 1
ATOM 6600 N N . THR B 1 256 ? 22.219 -10.906 -13.242 1 98.19 256 THR B N 1
ATOM 6601 C CA . THR B 1 256 ? 22.859 -11.672 -14.297 1 98.19 256 THR B CA 1
ATOM 6602 C C . THR B 1 256 ? 21.875 -12.633 -14.953 1 98.19 256 THR B C 1
ATOM 6604 O O . THR B 1 256 ? 21.266 -13.469 -14.266 1 98.19 256 THR B O 1
ATOM 6607 N N . THR B 1 257 ? 21.688 -12.539 -16.25 1 98.19 257 THR B N 1
ATOM 6608 C CA . THR B 1 257 ? 20.734 -13.359 -16.984 1 98.19 257 THR B CA 1
ATOM 6609 C C . THR B 1 257 ? 21.438 -14.469 -17.75 1 98.19 257 THR B C 1
ATOM 6611 O O . THR B 1 257 ? 22.453 -14.219 -18.406 1 98.19 257 THR B O 1
ATOM 6614 N N . ALA B 1 258 ? 20.984 -15.703 -17.609 1 98.56 258 ALA B N 1
ATOM 6615 C CA . ALA B 1 258 ? 21.484 -16.797 -18.438 1 98.56 258 ALA B CA 1
ATOM 6616 C C . ALA B 1 258 ? 20.953 -16.688 -19.875 1 98.56 258 ALA B C 1
ATOM 6618 O O . ALA B 1 258 ? 19.75 -16.562 -20.078 1 98.56 258 ALA B O 1
ATOM 6619 N N . ASP B 1 259 ? 21.859 -16.828 -20.828 1 97.62 259 ASP B N 1
ATOM 6620 C CA . ASP B 1 259 ? 21.5 -16.641 -22.234 1 97.62 259 ASP B CA 1
ATOM 6621 C C . ASP B 1 259 ? 21.359 -17.984 -22.953 1 97.62 259 ASP B C 1
ATOM 6623 O O . ASP B 1 259 ? 20.5 -18.141 -23.812 1 97.62 259 ASP B O 1
ATOM 6627 N N . LYS B 1 260 ? 22.312 -18.844 -22.578 1 97.56 260 LYS B N 1
ATOM 6628 C CA . LYS B 1 260 ? 22.359 -20.125 -23.297 1 97.56 260 LYS B CA 1
ATOM 6629 C C . LYS B 1 260 ? 23.078 -21.188 -22.469 1 97.56 260 LYS B C 1
ATOM 6631 O O . LYS B 1 260 ? 23.953 -20.859 -21.672 1 97.56 260 LYS B O 1
ATOM 6636 N N . ILE B 1 261 ? 22.578 -22.406 -22.703 1 98.5 261 ILE B N 1
ATOM 6637 C CA . ILE B 1 261 ? 23.297 -23.562 -22.188 1 98.5 261 ILE B CA 1
ATOM 6638 C C . ILE B 1 261 ? 24.422 -23.953 -23.141 1 98.5 261 ILE B C 1
ATOM 6640 O O . ILE B 1 261 ? 24.234 -23.969 -24.359 1 98.5 261 ILE B O 1
ATOM 6644 N N . ILE B 1 262 ? 25.547 -24.25 -22.547 1 96.25 262 ILE B N 1
ATOM 6645 C CA . ILE B 1 262 ? 26.703 -24.703 -23.328 1 96.25 262 ILE B CA 1
ATOM 6646 C C . ILE B 1 262 ? 26.797 -26.219 -23.25 1 96.25 262 ILE B C 1
ATOM 6648 O O . ILE B 1 262 ? 26.594 -26.812 -22.203 1 96.25 262 ILE B O 1
ATOM 6652 N N . PHE B 1 263 ? 27.141 -26.797 -24.406 1 96.31 263 PHE B N 1
ATOM 6653 C CA . PHE B 1 263 ? 27.25 -28.25 -24.484 1 96.31 263 PHE B CA 1
ATOM 6654 C C . PHE B 1 263 ? 28.672 -28.672 -24.812 1 96.31 263 PHE B C 1
ATOM 6656 O O . PHE B 1 263 ? 29.438 -27.906 -25.406 1 96.31 263 PHE B O 1
ATOM 6663 N N . ASP B 1 264 ? 28.922 -29.875 -24.438 1 91.88 264 ASP B N 1
ATOM 6664 C CA . ASP B 1 264 ? 30.25 -30.453 -24.641 1 91.88 264 ASP B CA 1
ATOM 6665 C C . ASP B 1 264 ? 30.562 -30.594 -26.125 1 91.88 264 ASP B C 1
ATOM 6667 O O . ASP B 1 264 ? 29.688 -30.938 -26.922 1 91.88 264 ASP B O 1
ATOM 6671 N N . SER B 1 265 ? 31.797 -30.406 -26.453 1 86.88 265 SER B N 1
ATOM 6672 C CA . SER B 1 265 ? 32.219 -30.453 -27.859 1 86.88 265 SER B CA 1
ATOM 6673 C C . SER B 1 265 ? 32.219 -31.875 -28.391 1 86.88 265 SER B C 1
ATOM 6675 O O . SER B 1 265 ? 31.984 -32.094 -29.578 1 86.88 265 SER B O 1
ATOM 6677 N N . LYS B 1 266 ? 32.562 -32.812 -27.562 1 88.94 266 LYS B N 1
ATOM 6678 C CA . LYS B 1 266 ? 32.625 -34.219 -27.984 1 88.94 266 LYS B CA 1
ATOM 6679 C C . LYS B 1 266 ? 31.297 -34.906 -27.812 1 88.94 266 LYS B C 1
ATOM 6681 O O . LYS B 1 266 ? 30.891 -35.719 -28.672 1 88.94 266 LYS B O 1
ATOM 6686 N N . LYS B 1 267 ? 30.625 -34.625 -26.75 1 89.88 267 LYS B N 1
ATOM 6687 C CA . LYS B 1 267 ? 29.281 -35.125 -26.484 1 89.88 267 LYS B CA 1
ATOM 6688 C C . LYS B 1 267 ? 28.25 -34.031 -26.656 1 89.88 267 LYS B C 1
ATOM 6690 O O . LYS B 1 267 ? 27.891 -33.344 -25.703 1 89.88 267 LYS B O 1
ATOM 6695 N N . LYS B 1 268 ? 27.594 -34 -27.672 1 87.06 268 LYS B N 1
ATOM 6696 C CA . LYS B 1 268 ? 26.875 -32.844 -28.172 1 87.06 268 LYS B CA 1
ATOM 6697 C C . LYS B 1 268 ? 25.609 -32.594 -27.359 1 87.06 268 LYS B C 1
ATOM 6699 O O . LYS B 1 268 ? 25.031 -31.516 -27.406 1 87.06 268 LYS B O 1
ATOM 6704 N N . THR B 1 269 ? 25.25 -33.531 -26.562 1 93.25 269 THR B N 1
ATOM 6705 C CA . THR B 1 269 ? 24.016 -33.312 -25.812 1 93.25 269 THR B CA 1
ATOM 6706 C C . THR B 1 269 ? 24.281 -33.312 -24.312 1 93.25 269 THR B C 1
ATOM 6708 O O . THR B 1 269 ? 23.359 -33.406 -23.516 1 93.25 269 THR B O 1
ATOM 6711 N N . MET B 1 270 ? 25.562 -33.25 -23.969 1 96.62 270 MET B N 1
ATOM 6712 C CA . MET B 1 270 ? 25.938 -33.125 -22.562 1 96.62 270 MET B CA 1
ATOM 6713 C C . MET B 1 270 ? 26.156 -31.672 -22.172 1 96.62 270 MET B C 1
ATOM 6715 O O . MET B 1 270 ? 27.094 -31.031 -22.672 1 96.62 270 MET B O 1
ATOM 6719 N N . ALA B 1 271 ? 25.328 -31.156 -21.266 1 98 271 ALA B N 1
ATOM 6720 C CA . ALA B 1 271 ? 25.469 -29.781 -20.812 1 98 271 ALA B CA 1
ATOM 6721 C C . ALA B 1 271 ? 26.781 -29.609 -20.031 1 98 271 ALA B C 1
ATOM 6723 O O . ALA B 1 271 ? 27.125 -30.438 -19.188 1 98 271 ALA B O 1
ATOM 6724 N N . SER B 1 272 ? 27.531 -28.5 -20.281 1 97.19 272 SER B N 1
ATOM 6725 C CA . SER B 1 272 ? 28.828 -28.281 -19.656 1 97.19 272 SER B CA 1
ATOM 6726 C C . SER B 1 272 ? 28.906 -26.906 -19 1 97.19 272 SER B C 1
ATOM 6728 O O . SER B 1 272 ? 29.875 -26.594 -18.297 1 97.19 272 SER B O 1
ATOM 6730 N N . GLY B 1 273 ? 27.906 -26.125 -19.203 1 97.81 273 GLY B N 1
ATOM 6731 C CA . GLY B 1 273 ? 27.891 -24.797 -18.609 1 97.81 273 GLY B CA 1
ATOM 6732 C C . GLY B 1 273 ? 26.828 -23.891 -19.188 1 97.81 273 GLY B C 1
ATOM 6733 O O . GLY B 1 273 ? 25.859 -24.359 -19.781 1 97.81 273 GLY B O 1
ATOM 6734 N N . ILE B 1 274 ? 27.016 -22.516 -18.812 1 98.5 274 ILE B N 1
ATOM 6735 C CA . ILE B 1 274 ? 26.062 -21.531 -19.328 1 98.5 274 ILE B CA 1
ATOM 6736 C C . ILE B 1 274 ? 26.812 -20.25 -19.734 1 98.5 274 ILE B C 1
ATOM 6738 O O . ILE B 1 274 ? 27.906 -19.984 -19.234 1 98.5 274 ILE B O 1
ATOM 6742 N N . GLU B 1 275 ? 26.266 -19.594 -20.656 1 98.19 275 GLU B N 1
ATOM 6743 C CA . GLU B 1 275 ? 26.625 -18.219 -20.969 1 98.19 275 GLU B CA 1
ATOM 6744 C C . GLU B 1 275 ? 25.672 -17.219 -20.312 1 98.19 275 GLU B C 1
ATOM 6746 O O . GLU B 1 275 ? 24.469 -17.453 -20.281 1 98.19 275 GLU B O 1
ATOM 6751 N N . VAL B 1 276 ? 26.25 -16.109 -19.781 1 98.06 276 VAL B N 1
ATOM 6752 C CA . VAL B 1 276 ? 25.422 -15.133 -19.078 1 98.06 276 VAL B CA 1
ATOM 6753 C C . VAL B 1 276 ? 25.734 -13.727 -19.578 1 98.06 276 VAL B C 1
ATOM 6755 O O . VAL B 1 276 ? 26.766 -13.508 -20.219 1 98.06 276 VAL B O 1
ATOM 6758 N N . THR B 1 277 ? 24.812 -12.828 -19.312 1 97.94 277 THR B N 1
ATOM 6759 C CA . THR B 1 277 ? 25 -11.391 -19.484 1 97.94 277 THR B CA 1
ATOM 6760 C C . THR B 1 277 ? 24.625 -10.641 -18.203 1 97.94 277 THR B C 1
ATOM 6762 O O . THR B 1 277 ? 23.531 -10.852 -17.656 1 97.94 277 THR B O 1
ATOM 6765 N N . ASP B 1 278 ? 25.453 -9.852 -17.719 1 95.81 278 ASP B N 1
ATOM 6766 C CA . ASP B 1 278 ? 25.141 -9.102 -16.5 1 95.81 278 ASP B CA 1
ATOM 6767 C C . ASP B 1 278 ? 24.438 -7.789 -16.828 1 95.81 278 ASP B C 1
ATOM 6769 O O . ASP B 1 278 ? 24.109 -7.527 -18 1 95.81 278 ASP B O 1
ATOM 6773 N N . LYS B 1 279 ? 24.172 -6.957 -15.828 1 92.12 279 LYS B N 1
ATOM 6774 C CA . LYS B 1 279 ? 23.375 -5.738 -15.953 1 92.12 279 LYS B CA 1
ATOM 6775 C C . LYS B 1 279 ? 24.078 -4.711 -16.828 1 92.12 279 LYS B C 1
ATOM 6777 O O . LYS B 1 279 ? 23.422 -3.84 -17.422 1 92.12 279 LYS B O 1
ATOM 6782 N N . THR B 1 280 ? 25.375 -4.848 -16.984 1 93.38 280 THR B N 1
ATOM 6783 C CA . THR B 1 280 ? 26.156 -3.887 -17.766 1 93.38 280 THR B CA 1
ATOM 6784 C C . THR B 1 280 ? 26.25 -4.336 -19.219 1 93.38 280 THR B C 1
ATOM 6786 O O . THR B 1 280 ? 26.781 -3.609 -20.062 1 93.38 280 THR B O 1
ATOM 6789 N N . GLY B 1 281 ? 25.828 -5.555 -19.516 1 94.62 281 GLY B N 1
ATOM 6790 C CA . GLY B 1 281 ? 25.906 -6.094 -20.859 1 94.62 281 GLY B CA 1
ATOM 6791 C C . GLY B 1 281 ? 27.109 -6.977 -21.078 1 94.62 281 GLY B C 1
ATOM 6792 O O . GLY B 1 281 ? 27.281 -7.539 -22.172 1 94.62 281 GLY B O 1
ATOM 6793 N N . LYS B 1 282 ? 27.906 -7.125 -20.078 1 95.81 282 LYS B N 1
ATOM 6794 C CA . LYS B 1 282 ? 29.094 -7.957 -20.188 1 95.81 282 LYS B CA 1
ATOM 6795 C C . LYS B 1 282 ? 28.734 -9.438 -20.203 1 95.81 282 LYS B C 1
ATOM 6797 O O . LYS B 1 282 ? 27.922 -9.891 -19.391 1 95.81 282 LYS B O 1
ATOM 6802 N N . LYS B 1 283 ? 29.359 -10.195 -21.062 1 96.5 283 LYS B N 1
ATOM 6803 C CA . LYS B 1 283 ? 29.125 -11.633 -21.203 1 96.5 283 LYS B CA 1
ATOM 6804 C C . LYS B 1 283 ? 30.203 -12.43 -20.453 1 96.5 283 LYS B C 1
ATOM 6806 O O . LYS B 1 283 ? 31.328 -11.961 -20.281 1 96.5 283 LYS B O 1
ATOM 6811 N N . ALA B 1 284 ? 29.781 -13.516 -19.969 1 96.62 284 ALA B N 1
ATOM 6812 C CA . ALA B 1 284 ? 30.688 -14.461 -19.312 1 96.62 284 ALA B CA 1
ATOM 6813 C C . ALA B 1 284 ? 30.188 -15.891 -19.453 1 96.62 284 ALA B C 1
ATOM 6815 O O . ALA B 1 284 ? 29.031 -16.109 -19.828 1 96.62 284 ALA B O 1
ATOM 6816 N N . THR B 1 285 ? 31.109 -16.797 -19.281 1 97.31 285 THR B N 1
ATOM 6817 C CA . THR B 1 285 ? 30.766 -18.203 -19.312 1 97.31 285 THR B CA 1
ATOM 6818 C C . THR B 1 285 ? 31.141 -18.875 -18 1 97.31 285 THR B C 1
ATOM 6820 O O . THR B 1 285 ? 32.219 -18.641 -17.453 1 97.31 285 THR B O 1
ATOM 6823 N N . PHE B 1 286 ? 30.219 -19.672 -17.516 1 97.75 286 PHE B N 1
ATOM 6824 C CA . PHE B 1 286 ? 30.469 -20.484 -16.328 1 97.75 286 PHE B CA 1
ATOM 6825 C C . PHE B 1 286 ? 30.281 -21.969 -16.641 1 97.75 286 PHE B C 1
ATOM 6827 O O . PHE B 1 286 ? 29.328 -22.344 -17.328 1 97.75 286 PHE B O 1
ATOM 6834 N N . TYR B 1 287 ? 31.156 -22.766 -16.125 1 97.06 287 TYR B N 1
ATOM 6835 C CA . TYR B 1 287 ? 31.125 -24.188 -16.453 1 97.06 287 TYR B CA 1
ATOM 6836 C C . TYR B 1 287 ? 30.703 -25.016 -15.242 1 97.06 287 TYR B C 1
ATOM 6838 O O . TYR B 1 287 ? 30.953 -24.625 -14.102 1 97.06 287 TYR B O 1
ATOM 6846 N N . ALA B 1 288 ? 30.031 -26.141 -15.539 1 97.38 288 ALA B N 1
ATOM 6847 C CA . ALA B 1 288 ? 29.594 -27.109 -14.539 1 97.38 288 ALA B CA 1
ATOM 6848 C C . ALA B 1 288 ? 30.266 -28.453 -14.75 1 97.38 288 ALA B C 1
ATOM 6850 O O . ALA B 1 288 ? 30.094 -29.078 -15.805 1 97.38 288 ALA B O 1
ATOM 6851 N N . LYS B 1 289 ? 30.906 -28.922 -13.758 1 96.06 289 LYS B N 1
ATOM 6852 C CA . LYS B 1 289 ? 31.578 -30.219 -13.836 1 96.06 289 LYS B CA 1
ATOM 6853 C C . LYS B 1 289 ? 30.578 -31.359 -13.789 1 96.06 289 LYS B C 1
ATOM 6855 O O . LYS B 1 289 ? 30.812 -32.406 -14.391 1 96.06 289 LYS B O 1
ATOM 6860 N N . LYS B 1 290 ? 29.578 -31.156 -13.086 1 96.75 290 LYS B N 1
ATOM 6861 C CA . LYS B 1 290 ? 28.641 -32.25 -12.852 1 96.75 290 LYS B CA 1
ATOM 6862 C C . LYS B 1 290 ? 27.312 -32 -13.562 1 96.75 290 LYS B C 1
ATOM 6864 O O . LYS B 1 290 ? 26.844 -32.844 -14.328 1 96.75 290 LYS B O 1
ATOM 6869 N N . GLU B 1 291 ? 26.75 -30.781 -13.289 1 97.06 291 GLU B N 1
ATOM 6870 C CA . GLU B 1 291 ? 25.391 -30.641 -13.805 1 97.06 291 GLU B CA 1
ATOM 6871 C C . GLU B 1 291 ? 25 -29.172 -13.914 1 97.06 291 GLU B C 1
ATOM 6873 O O . GLU B 1 291 ? 25.375 -28.359 -13.07 1 97.06 291 GLU B O 1
ATOM 6878 N N . VAL B 1 292 ? 24.25 -28.859 -14.961 1 98.62 292 VAL B N 1
ATOM 6879 C CA . VAL B 1 292 ? 23.5 -27.609 -15.07 1 98.62 292 VAL B CA 1
ATOM 6880 C C . VAL B 1 292 ? 22.047 -27.828 -14.617 1 98.62 292 VAL B C 1
ATOM 6882 O O . VAL B 1 292 ? 21.375 -28.734 -15.109 1 98.62 292 VAL B O 1
ATOM 6885 N N . VAL B 1 293 ? 21.578 -27.062 -13.633 1 98.88 293 VAL B N 1
ATOM 6886 C CA . VAL B 1 293 ? 20.234 -27.219 -13.055 1 98.88 293 VAL B CA 1
ATOM 6887 C C . VAL B 1 293 ? 19.391 -25.969 -13.367 1 98.88 293 VAL B C 1
ATOM 6889 O O . VAL B 1 293 ? 19.75 -24.859 -12.961 1 98.88 293 VAL B O 1
ATOM 6892 N N . LEU B 1 294 ? 18.312 -26.172 -14.07 1 98.94 294 LEU B N 1
ATOM 6893 C CA . LEU B 1 294 ? 17.438 -25.062 -14.438 1 98.94 294 LEU B CA 1
ATOM 6894 C C . LEU B 1 294 ? 16.359 -24.844 -13.391 1 98.94 294 LEU B C 1
ATOM 6896 O O . LEU B 1 294 ? 15.617 -25.781 -13.062 1 98.94 294 LEU B O 1
ATOM 6900 N N . ALA B 1 295 ? 16.281 -23.734 -12.852 1 98.94 295 ALA B N 1
ATOM 6901 C CA . ALA B 1 295 ? 15.297 -23.281 -11.875 1 98.94 295 ALA B CA 1
ATOM 6902 C C . ALA B 1 295 ? 14.766 -21.891 -12.234 1 98.94 295 ALA B C 1
ATOM 6904 O O . ALA B 1 295 ? 14.555 -21.062 -11.352 1 98.94 295 ALA B O 1
ATOM 6905 N N . ALA B 1 296 ? 14.594 -21.641 -13.5 1 98.69 296 ALA B N 1
ATOM 6906 C CA . ALA B 1 296 ? 14.289 -20.297 -13.984 1 98.69 296 ALA B CA 1
ATOM 6907 C C . ALA B 1 296 ? 12.781 -20.062 -14.055 1 98.69 296 ALA B C 1
ATOM 6909 O O . ALA B 1 296 ? 12.328 -18.953 -14.328 1 98.69 296 ALA B O 1
ATOM 6910 N N . GLY B 1 297 ? 11.945 -21.078 -13.805 1 98.44 297 GLY B N 1
ATOM 6911 C CA . GLY B 1 297 ? 10.5 -20.922 -13.758 1 98.44 297 GLY B CA 1
ATOM 6912 C C . GLY B 1 297 ? 9.805 -21.344 -15.039 1 98.44 297 GLY B C 1
ATOM 6913 O O . GLY B 1 297 ? 10.461 -21.547 -16.062 1 98.44 297 GLY B O 1
ATOM 6914 N N . ALA B 1 298 ? 8.562 -21.328 -15.055 1 98.69 298 ALA B N 1
ATOM 6915 C CA . ALA B 1 298 ? 7.738 -21.922 -16.094 1 98.69 298 ALA B CA 1
ATOM 6916 C C . ALA B 1 298 ? 7.754 -21.078 -17.359 1 98.69 298 ALA B C 1
ATOM 6918 O O . ALA B 1 298 ? 7.332 -21.531 -18.438 1 98.69 298 ALA B O 1
ATOM 6919 N N . ILE B 1 299 ? 8.242 -19.875 -17.281 1 98.75 299 ILE B N 1
ATOM 6920 C CA . ILE B 1 299 ? 8.32 -19.016 -18.453 1 98.75 299 ILE B CA 1
ATOM 6921 C C . ILE B 1 299 ? 9.75 -19 -19 1 98.75 299 ILE B C 1
ATOM 6923 O O . ILE B 1 299 ? 9.977 -19.25 -20.172 1 98.75 299 ILE B O 1
ATOM 6927 N N . GLN B 1 300 ? 10.703 -18.844 -18.125 1 98.5 300 GLN B N 1
ATOM 6928 C CA . GLN B 1 300 ? 12.078 -18.625 -18.562 1 98.5 300 GLN B CA 1
ATOM 6929 C C . GLN B 1 300 ? 12.789 -19.938 -18.859 1 98.5 300 GLN B C 1
ATOM 6931 O O . GLN B 1 300 ? 13.695 -19.984 -19.688 1 98.5 300 GLN B O 1
ATOM 6936 N N . THR B 1 301 ? 12.438 -21.031 -18.188 1 98.88 301 THR B N 1
ATOM 6937 C CA . THR B 1 301 ? 13.094 -22.312 -18.406 1 98.88 301 THR B CA 1
ATOM 6938 C C . THR B 1 301 ? 12.859 -22.812 -19.828 1 98.88 301 THR B C 1
ATOM 6940 O O . THR B 1 301 ? 13.812 -23.125 -20.547 1 98.88 301 THR B O 1
ATOM 6943 N N . PRO B 1 302 ? 11.617 -22.891 -20.281 1 98.88 302 PRO B N 1
ATOM 6944 C CA . PRO B 1 302 ? 11.461 -23.312 -21.672 1 98.88 302 PRO B CA 1
ATOM 6945 C C . PRO B 1 302 ? 12.141 -22.359 -22.656 1 98.88 302 PRO B C 1
ATOM 6947 O O . PRO B 1 302 ? 12.695 -22.797 -23.672 1 98.88 302 PRO B O 1
ATOM 6950 N N . LYS B 1 303 ? 12.086 -21.062 -22.391 1 98.75 303 LYS B N 1
ATOM 6951 C CA . LYS B 1 303 ? 12.781 -20.109 -23.25 1 98.75 303 LYS B CA 1
ATOM 6952 C C . LYS B 1 303 ? 14.273 -20.438 -23.328 1 98.75 303 LYS B C 1
ATOM 6954 O O . LYS B 1 303 ? 14.844 -20.469 -24.422 1 98.75 303 LYS B O 1
ATOM 6959 N N . LEU B 1 304 ? 14.867 -20.656 -22.203 1 98.81 304 LEU B N 1
ATOM 6960 C CA . LEU B 1 304 ? 16.297 -20.938 -22.141 1 98.81 304 LEU B CA 1
ATOM 6961 C C . LEU B 1 304 ? 16.625 -22.234 -22.875 1 98.81 304 LEU B C 1
ATOM 6963 O O . LEU B 1 304 ? 17.641 -22.312 -23.578 1 98.81 304 LEU B O 1
ATOM 6967 N N . LEU B 1 305 ? 15.836 -23.25 -22.719 1 98.88 305 LEU B N 1
ATOM 6968 C CA . LEU B 1 305 ? 16.031 -24.5 -23.438 1 98.88 305 LEU B CA 1
ATOM 6969 C C . LEU B 1 305 ? 15.945 -24.297 -24.938 1 98.88 305 LEU B C 1
ATOM 6971 O O . LEU B 1 305 ? 16.812 -24.75 -25.688 1 98.88 305 LEU B O 1
ATOM 6975 N N . GLN B 1 306 ? 14.984 -23.562 -25.375 1 98.88 306 GLN B N 1
ATOM 6976 C CA . GLN B 1 306 ? 14.797 -23.297 -26.797 1 98.88 306 GLN B CA 1
ATOM 6977 C C . GLN B 1 306 ? 15.961 -22.5 -27.359 1 98.88 306 GLN B C 1
ATOM 6979 O O . GLN B 1 306 ? 16.5 -22.828 -28.422 1 98.88 306 GLN B O 1
ATOM 6984 N N . LEU B 1 307 ? 16.359 -21.484 -26.656 1 98.56 307 LEU B N 1
ATOM 6985 C CA . LEU B 1 307 ? 17.5 -20.672 -27.078 1 98.56 307 LEU B CA 1
ATOM 6986 C C . LEU B 1 307 ? 18.75 -21.531 -27.203 1 98.56 307 LEU B C 1
ATOM 6988 O O . LEU B 1 307 ? 19.672 -21.172 -27.938 1 98.56 307 LEU B O 1
ATOM 6992 N N . SER B 1 308 ? 18.766 -22.641 -26.516 1 98.62 308 SER B N 1
ATOM 6993 C CA . SER B 1 308 ? 19.938 -23.516 -26.453 1 98.62 308 SER B CA 1
ATOM 6994 C C . SER B 1 308 ? 19.797 -24.672 -27.438 1 98.62 308 SER B C 1
ATOM 6996 O O . SER B 1 308 ? 20.609 -25.609 -27.422 1 98.62 308 SER B O 1
ATOM 6998 N N . GLY B 1 309 ? 18.75 -24.688 -28.219 1 98.19 309 GLY B N 1
ATOM 6999 C CA . GLY B 1 309 ? 18.594 -25.672 -29.281 1 98.19 309 GLY B CA 1
ATOM 7000 C C . GLY B 1 309 ? 17.797 -26.891 -28.844 1 98.19 309 GLY B C 1
ATOM 7001 O O . GLY B 1 309 ? 17.812 -27.922 -29.516 1 98.19 309 GLY B O 1
ATOM 7002 N N . ILE B 1 310 ? 17.172 -26.891 -27.734 1 98.75 310 ILE B N 1
ATOM 7003 C CA . ILE B 1 310 ? 16.344 -27.984 -27.234 1 98.75 310 ILE B CA 1
ATOM 7004 C C . ILE B 1 310 ? 14.875 -27.562 -27.281 1 98.75 310 ILE B C 1
ATOM 7006 O O . ILE B 1 310 ? 14.461 -26.672 -26.547 1 98.75 310 ILE B O 1
ATOM 7010 N N . GLY B 1 311 ? 14.016 -28.156 -28.109 1 98.56 311 GLY B N 1
ATOM 7011 C CA . GLY B 1 311 ? 12.609 -27.797 -28.219 1 98.56 311 GLY B CA 1
ATOM 7012 C C . GLY B 1 311 ? 11.977 -28.25 -29.516 1 98.56 311 GLY B C 1
ATOM 7013 O O . GLY B 1 311 ? 12.555 -29.078 -30.234 1 98.56 311 GLY B O 1
ATOM 7014 N N . PRO B 1 312 ? 10.812 -27.781 -29.75 1 98.31 312 PRO B N 1
ATOM 7015 C CA . PRO B 1 312 ? 10.164 -28.141 -31.016 1 98.31 312 PRO B CA 1
ATOM 7016 C C . PRO B 1 312 ? 10.945 -27.656 -32.219 1 98.31 312 PRO B C 1
ATOM 7018 O O . PRO B 1 312 ? 11.328 -26.484 -32.312 1 98.31 312 PRO B O 1
ATOM 7021 N N . LYS B 1 313 ? 11.117 -28.562 -33.125 1 98 313 LYS B N 1
ATOM 7022 C CA . LYS B 1 313 ? 11.906 -28.281 -34.312 1 98 313 LYS B CA 1
ATOM 7023 C C . LYS B 1 313 ? 11.359 -27.062 -35.062 1 98 313 LYS B C 1
ATOM 7025 O O . LYS B 1 313 ? 12.117 -26.203 -35.5 1 98 313 LYS B O 1
ATOM 7030 N N . SER B 1 314 ? 10.078 -26.984 -35.188 1 97.25 314 SER B N 1
ATOM 7031 C CA . SER B 1 314 ? 9.453 -25.891 -35.938 1 97.25 314 SER B CA 1
ATOM 7032 C C . SER B 1 314 ? 9.742 -24.547 -35.281 1 97.25 314 SER B C 1
ATOM 7034 O O . SER B 1 314 ? 10 -23.562 -35.969 1 97.25 314 SER B O 1
ATOM 7036 N N . VAL B 1 315 ? 9.695 -24.453 -34 1 97.94 315 VAL B N 1
ATOM 7037 C CA . VAL B 1 315 ? 9.945 -23.234 -33.219 1 97.94 315 VAL B CA 1
ATOM 7038 C C . VAL B 1 315 ? 11.406 -22.812 -33.406 1 97.94 315 VAL B C 1
ATOM 7040 O O . VAL B 1 315 ? 11.695 -21.641 -33.656 1 97.94 315 VAL B O 1
ATOM 7043 N N . LEU B 1 316 ? 12.328 -23.781 -33.25 1 98.56 316 LEU B N 1
ATOM 7044 C CA . LEU B 1 316 ? 13.758 -23.516 -33.344 1 98.56 316 LEU B CA 1
ATOM 7045 C C . LEU B 1 316 ? 14.148 -23.062 -34.75 1 98.56 316 LEU B C 1
ATOM 7047 O O . LEU B 1 316 ? 14.875 -22.078 -34.906 1 98.56 316 LEU B O 1
ATOM 7051 N N . LYS B 1 317 ? 13.648 -23.734 -35.719 1 98.38 317 LYS B N 1
ATOM 7052 C CA . LYS B 1 317 ? 13.961 -23.391 -37.094 1 98.38 317 LYS B CA 1
ATOM 7053 C C . LYS B 1 317 ? 13.469 -21.984 -37.438 1 98.38 317 LYS B C 1
ATOM 7055 O O . LYS B 1 317 ? 14.164 -21.219 -38.125 1 98.38 317 LYS B O 1
ATOM 7060 N N . ALA B 1 318 ? 12.289 -21.734 -37.062 1 98.25 318 ALA B N 1
ATOM 7061 C CA . ALA B 1 318 ? 11.711 -20.406 -37.344 1 98.25 318 ALA B CA 1
ATOM 7062 C C . ALA B 1 318 ? 12.57 -19.312 -36.719 1 98.25 318 ALA B C 1
ATOM 7064 O O . ALA B 1 318 ? 12.656 -18.203 -37.281 1 98.25 318 ALA B O 1
ATOM 7065 N N . ALA B 1 319 ? 13.227 -19.609 -35.625 1 98.31 319 ALA B N 1
ATOM 7066 C CA . ALA B 1 319 ? 14.031 -18.609 -34.906 1 98.31 319 ALA B CA 1
ATOM 7067 C C . ALA B 1 319 ? 15.477 -18.641 -35.406 1 98.31 319 ALA B C 1
ATOM 7069 O O . ALA B 1 319 ? 16.312 -17.844 -34.938 1 98.31 319 ALA B O 1
ATOM 7070 N N . GLY B 1 320 ? 15.797 -19.547 -36.25 1 98 320 GLY B N 1
ATOM 7071 C CA . GLY B 1 320 ? 17.156 -19.672 -36.781 1 98 320 GLY B CA 1
ATOM 7072 C C . GLY B 1 320 ? 18.109 -20.328 -35.781 1 98 320 GLY B C 1
ATOM 7073 O O . GLY B 1 320 ? 19.312 -20.078 -35.844 1 98 320 GLY B O 1
ATOM 7074 N N . ILE B 1 321 ? 17.609 -21.125 -34.906 1 97.94 321 ILE B N 1
ATOM 7075 C CA . ILE B 1 321 ? 18.422 -21.797 -33.906 1 97.94 321 ILE B CA 1
ATOM 7076 C C . ILE B 1 321 ? 18.688 -23.234 -34.312 1 97.94 321 ILE B C 1
ATOM 7078 O O . ILE B 1 321 ? 17.75 -23.984 -34.625 1 97.94 321 ILE B O 1
ATOM 7082 N N . PRO B 1 322 ? 19.953 -23.656 -34.406 1 96.81 322 PRO B N 1
ATOM 7083 C CA . PRO B 1 322 ? 20.234 -25.062 -34.719 1 96.81 322 PRO B CA 1
ATOM 7084 C C . PRO B 1 322 ? 19.609 -26.031 -33.719 1 96.81 322 PRO B C 1
ATOM 7086 O O . PRO B 1 322 ? 19.719 -25.844 -32.5 1 96.81 322 PRO B O 1
ATOM 7089 N N . VAL B 1 323 ? 19.016 -27.109 -34.25 1 97.69 323 VAL B N 1
ATOM 7090 C CA . VAL B 1 323 ? 18.344 -28.094 -33.438 1 97.69 323 VAL B CA 1
ATOM 7091 C C . VAL B 1 323 ? 19.375 -29.062 -32.844 1 97.69 323 VAL B C 1
ATOM 7093 O O . VAL B 1 323 ? 20.047 -29.781 -33.594 1 97.69 323 VAL B O 1
ATOM 7096 N N . LYS B 1 324 ? 19.484 -29.094 -31.625 1 97.19 324 LYS B N 1
ATOM 7097 C CA . LYS B 1 324 ? 20.344 -30.078 -30.953 1 97.19 324 LYS B CA 1
ATOM 7098 C C . LYS B 1 324 ? 19.547 -31.281 -30.484 1 97.19 324 LYS B C 1
ATOM 7100 O O . LYS B 1 324 ? 20 -32.406 -30.594 1 97.19 324 LYS B O 1
ATOM 7105 N N . VAL B 1 325 ? 18.453 -31.062 -29.812 1 98.06 325 VAL B N 1
ATOM 7106 C CA . VAL B 1 325 ? 17.516 -32.094 -29.375 1 98.06 325 VAL B CA 1
ATOM 7107 C C . VAL B 1 325 ? 16.094 -31.688 -29.719 1 98.06 325 VAL B C 1
ATOM 7109 O O . VAL B 1 325 ? 15.586 -30.672 -29.234 1 98.06 325 VAL B O 1
ATOM 7112 N N . GLU B 1 326 ? 15.523 -32.406 -30.625 1 97.94 326 GLU B N 1
ATOM 7113 C CA . GLU B 1 326 ? 14.102 -32.219 -30.875 1 97.94 326 GLU B CA 1
ATOM 7114 C C . GLU B 1 326 ? 13.25 -32.75 -29.719 1 97.94 326 GLU B C 1
ATOM 7116 O O . GLU B 1 326 ? 13.219 -33.938 -29.484 1 97.94 326 GLU B O 1
ATOM 7121 N N . LEU B 1 327 ? 12.641 -31.906 -29.016 1 98.38 327 LEU B N 1
ATOM 7122 C CA . LEU B 1 327 ? 11.82 -32.219 -27.844 1 98.38 327 LEU B CA 1
ATOM 7123 C C . LEU B 1 327 ? 10.578 -31.359 -27.797 1 98.38 327 LEU B C 1
ATOM 7125 O O . LEU B 1 327 ? 10.562 -30.328 -27.109 1 98.38 327 LEU B O 1
ATOM 7129 N N . ASP B 1 328 ? 9.5 -31.812 -28.328 1 98.06 328 ASP B N 1
ATOM 7130 C CA . ASP B 1 328 ? 8.281 -31.031 -28.547 1 98.06 328 ASP B CA 1
ATOM 7131 C C . ASP B 1 328 ? 7.613 -30.703 -27.203 1 98.06 328 ASP B C 1
ATOM 7133 O O . ASP B 1 328 ? 6.797 -29.781 -27.141 1 98.06 328 ASP B O 1
ATOM 7137 N N . ALA B 1 329 ? 7.973 -31.359 -26.156 1 98.31 329 ALA B N 1
ATOM 7138 C CA . ALA B 1 329 ? 7.418 -31.125 -24.828 1 98.31 329 ALA B CA 1
ATOM 7139 C C . ALA B 1 329 ? 7.84 -29.766 -24.281 1 98.31 329 ALA B C 1
ATOM 7141 O O . ALA B 1 329 ? 7.133 -29.172 -23.469 1 98.31 329 ALA B O 1
ATOM 7142 N N . VAL B 1 330 ? 8.969 -29.219 -24.719 1 98.88 330 VAL B N 1
ATOM 7143 C CA . VAL B 1 330 ? 9.484 -27.953 -24.234 1 98.88 330 VAL B CA 1
ATOM 7144 C C . VAL B 1 330 ? 8.547 -26.812 -24.656 1 98.88 330 VAL B C 1
ATOM 7146 O O . VAL B 1 330 ? 8.359 -26.578 -25.844 1 98.88 330 VAL B O 1
ATOM 7149 N N . GLY B 1 331 ? 7.957 -26.172 -23.672 1 98.75 331 GLY B N 1
ATOM 7150 C CA . GLY B 1 331 ? 7.07 -25.031 -23.922 1 98.75 331 GLY B CA 1
ATOM 7151 C C . GLY B 1 331 ? 5.621 -25.438 -24.109 1 98.75 331 GLY B C 1
ATOM 7152 O O . GLY B 1 331 ? 4.742 -24.594 -24.219 1 98.75 331 GLY B O 1
ATOM 7153 N N . SER B 1 332 ? 5.402 -26.703 -24.094 1 97.12 332 SER B N 1
ATOM 7154 C CA . SER B 1 332 ? 4.035 -27.203 -24.219 1 97.12 332 SER B CA 1
ATOM 7155 C C . SER B 1 332 ? 3.438 -27.5 -22.844 1 97.12 332 SER B C 1
ATOM 7157 O O . SER B 1 332 ? 4.125 -27.375 -21.828 1 97.12 332 SER B O 1
ATOM 7159 N N . ASN B 1 333 ? 2.186 -27.812 -22.75 1 98.5 333 ASN B N 1
ATOM 7160 C CA . ASN B 1 333 ? 1.476 -28.172 -21.531 1 98.5 333 ASN B CA 1
ATOM 7161 C C . ASN B 1 333 ? 1.445 -27.031 -20.531 1 98.5 333 ASN B C 1
ATOM 7163 O O . ASN B 1 333 ? 1.271 -27.25 -19.328 1 98.5 333 ASN B O 1
ATOM 7167 N N . PHE B 1 334 ? 1.662 -25.734 -21 1 98.62 334 PHE B N 1
ATOM 7168 C CA . PHE B 1 334 ? 1.645 -24.578 -20.125 1 98.62 334 PHE B CA 1
ATOM 7169 C C . PHE B 1 334 ? 0.286 -24.422 -19.438 1 98.62 334 PHE B C 1
ATOM 7171 O O . PHE B 1 334 ? -0.748 -24.422 -20.109 1 98.62 334 PHE B O 1
ATOM 7178 N N . GLN B 1 335 ? 0.347 -24.391 -18.094 1 98.75 335 GLN B N 1
ATOM 7179 C CA . GLN B 1 335 ? -0.861 -24.312 -17.266 1 98.75 335 GLN B CA 1
ATOM 7180 C C . GLN B 1 335 ? -0.793 -23.156 -16.281 1 98.75 335 GLN B C 1
ATOM 7182 O O . GLN B 1 335 ? 0.295 -22.719 -15.906 1 98.75 335 GLN B O 1
ATOM 7187 N N . ASP B 1 336 ? -1.932 -22.688 -15.961 1 98.69 336 ASP B N 1
ATOM 7188 C CA . ASP B 1 336 ? -2.188 -21.75 -14.875 1 98.69 336 ASP B CA 1
ATOM 7189 C C . ASP B 1 336 ? -3.613 -21.891 -14.352 1 98.69 336 ASP B C 1
ATOM 7191 O O . ASP B 1 336 ? -4.379 -22.734 -14.836 1 98.69 336 ASP B O 1
ATOM 7195 N N . HIS B 1 337 ? -3.896 -21.172 -13.273 1 98.69 337 HIS B N 1
ATOM 7196 C CA . HIS B 1 337 ? -5.262 -21.141 -12.758 1 98.69 337 HIS B CA 1
ATOM 7197 C C . HIS B 1 337 ? -6.027 -19.938 -13.281 1 98.69 337 HIS B C 1
ATOM 7199 O O . HIS B 1 337 ? -5.871 -18.828 -12.773 1 98.69 337 HIS B O 1
ATOM 7205 N N . PRO B 1 338 ? -6.871 -20.141 -14.32 1 98.56 338 PRO B N 1
ATOM 7206 C CA . PRO B 1 338 ? -7.762 -19.031 -14.703 1 98.56 338 PRO B CA 1
ATOM 7207 C C . PRO B 1 338 ? -8.867 -18.797 -13.672 1 98.56 338 PRO B C 1
ATOM 7209 O O . PRO B 1 338 ? -9.227 -19.703 -12.922 1 98.56 338 PRO B O 1
ATOM 7212 N N . TYR B 1 339 ? -9.344 -17.562 -13.617 1 98.25 339 TYR B N 1
ATOM 7213 C CA . TYR B 1 339 ? -10.336 -17.312 -12.578 1 98.25 339 TYR B CA 1
ATOM 7214 C C . TYR B 1 339 ? -11.281 -16.188 -12.977 1 98.25 339 TYR B C 1
ATOM 7216 O O . TYR B 1 339 ? -11.016 -15.461 -13.938 1 98.25 339 TYR B O 1
ATOM 7224 N N . ALA B 1 340 ? -12.422 -16.156 -12.336 1 98.19 340 ALA B N 1
ATOM 7225 C CA . ALA B 1 340 ? -13.398 -15.07 -12.383 1 98.19 340 ALA B CA 1
ATOM 7226 C C . ALA B 1 340 ? -13.352 -14.234 -11.102 1 98.19 340 ALA B C 1
ATOM 7228 O O . ALA B 1 340 ? -13.297 -14.781 -10 1 98.19 340 ALA B O 1
ATOM 7229 N N . THR B 1 341 ? -13.336 -12.969 -11.297 1 95.62 341 THR B N 1
ATOM 7230 C CA . THR B 1 341 ? -13.5 -12.07 -10.164 1 95.62 341 THR B CA 1
ATOM 7231 C C . THR B 1 341 ? -14.977 -11.969 -9.766 1 95.62 341 THR B C 1
ATOM 7233 O O . THR B 1 341 ? -15.844 -11.836 -10.625 1 95.62 341 THR B O 1
ATOM 7236 N N . VAL B 1 342 ? -15.172 -12.039 -8.5 1 95.75 342 VAL B N 1
ATOM 7237 C CA . VAL B 1 342 ? -16.516 -11.891 -7.938 1 95.75 342 VAL B CA 1
ATOM 7238 C C . VAL B 1 342 ? -16.5 -10.812 -6.859 1 95.75 342 VAL B C 1
ATOM 7240 O O . VAL B 1 342 ? -15.703 -10.867 -5.922 1 95.75 342 VAL B O 1
ATOM 7243 N N . VAL B 1 343 ? -17.359 -9.844 -7.02 1 92.5 343 VAL B N 1
ATOM 7244 C CA . VAL B 1 343 ? -17.359 -8.734 -6.066 1 92.5 343 VAL B CA 1
ATOM 7245 C C . VAL B 1 343 ? -18.734 -8.625 -5.395 1 92.5 343 VAL B C 1
ATOM 7247 O O . VAL B 1 343 ? -19.766 -8.711 -6.062 1 92.5 343 VAL B O 1
ATOM 7250 N N . PHE B 1 344 ? -18.703 -8.539 -4.105 1 92.44 344 PHE B N 1
ATOM 7251 C CA . PHE B 1 344 ? -19.891 -8.289 -3.299 1 92.44 344 PHE B CA 1
ATOM 7252 C C . PHE B 1 344 ? -19.75 -6.973 -2.539 1 92.44 344 PHE B C 1
ATOM 7254 O O . PHE B 1 344 ? -18.672 -6.645 -2.041 1 92.44 344 PHE B O 1
ATOM 7261 N N . ASN B 1 345 ? -20.781 -6.168 -2.535 1 88.75 345 ASN B N 1
ATOM 7262 C CA . ASN B 1 345 ? -20.906 -5.156 -1.491 1 88.75 345 ASN B CA 1
ATOM 7263 C C . ASN B 1 345 ? -21.25 -5.785 -0.143 1 88.75 345 ASN B C 1
ATOM 7265 O O . ASN B 1 345 ? -22.141 -6.629 -0.055 1 88.75 345 ASN B O 1
ATOM 7269 N N . THR B 1 346 ? -20.422 -5.543 0.77 1 89.62 346 THR B N 1
ATOM 7270 C CA . THR B 1 346 ? -20.656 -6.07 2.111 1 89.62 346 THR B CA 1
ATOM 7271 C C . THR B 1 346 ? -20.516 -4.969 3.156 1 89.62 346 THR B C 1
ATOM 7273 O O . THR B 1 346 ? -20.125 -3.846 2.834 1 89.62 346 THR B O 1
ATOM 7276 N N . THR B 1 347 ? -20.969 -5.215 4.367 1 84.19 347 THR B N 1
ATOM 7277 C CA . THR B 1 347 ? -20.797 -4.312 5.5 1 84.19 347 THR B CA 1
ATOM 7278 C C . THR B 1 347 ? -20.047 -5.012 6.633 1 84.19 347 THR B C 1
ATOM 7280 O O . THR B 1 347 ? -20.203 -6.219 6.832 1 84.19 347 THR B O 1
ATOM 7283 N N . SER B 1 348 ? -19.141 -4.285 7.23 1 85.56 348 SER B N 1
ATOM 7284 C CA . SER B 1 348 ? -18.5 -4.777 8.445 1 85.56 348 SER B CA 1
ATOM 7285 C C . SER B 1 348 ? -19.25 -4.312 9.695 1 85.56 348 SER B C 1
ATOM 7287 O O . SER B 1 348 ? -19.781 -3.199 9.727 1 85.56 348 SER B O 1
ATOM 7289 N N . ASN B 1 349 ? -19.281 -5.176 10.688 1 82.12 349 ASN B N 1
ATOM 7290 C CA . ASN B 1 349 ? -19.922 -4.832 11.953 1 82.12 349 ASN B CA 1
ATOM 7291 C C . ASN B 1 349 ? -18.906 -4.457 13.016 1 82.12 349 ASN B C 1
ATOM 7293 O O . ASN B 1 349 ? -19.266 -4.152 14.156 1 82.12 349 ASN B O 1
ATOM 7297 N N . TYR B 1 350 ? -17.688 -4.473 12.578 1 88.06 350 TYR B N 1
ATOM 7298 C CA . TYR B 1 350 ? -16.656 -4.355 13.602 1 88.06 350 TYR B CA 1
ATOM 7299 C C . TYR B 1 350 ? -15.586 -3.346 13.195 1 88.06 350 TYR B C 1
ATOM 7301 O O . TYR B 1 350 ? -15.344 -3.135 12 1 88.06 350 TYR B O 1
ATOM 7309 N N . PHE B 1 351 ? -15.109 -2.609 14.148 1 86.44 351 PHE B N 1
ATOM 7310 C CA . PHE B 1 351 ? -13.859 -1.867 14.07 1 86.44 351 PHE B CA 1
ATOM 7311 C C . PHE B 1 351 ? -12.883 -2.334 15.148 1 86.44 351 PHE B C 1
ATOM 7313 O O . PHE B 1 351 ? -13.266 -2.496 16.312 1 86.44 351 PHE B O 1
ATOM 7320 N N . PRO B 1 352 ? -11.609 -2.633 14.898 1 91.25 352 PRO B N 1
ATOM 7321 C CA . PRO B 1 352 ? -11.039 -2.568 13.547 1 91.25 352 PRO B CA 1
ATOM 7322 C C . PRO B 1 352 ? -11.492 -3.727 12.656 1 91.25 352 PRO B C 1
ATOM 7324 O O . PRO B 1 352 ? -11.938 -4.758 13.164 1 91.25 352 PRO B O 1
ATOM 7327 N N . ASN B 1 353 ? -11.531 -3.482 11.344 1 93 353 ASN B N 1
ATOM 7328 C CA . ASN B 1 353 ? -11.719 -4.531 10.352 1 93 353 ASN B CA 1
ATOM 7329 C C . ASN B 1 353 ? -10.516 -4.641 9.414 1 93 353 ASN B C 1
ATOM 7331 O O . ASN B 1 353 ? -9.508 -3.957 9.609 1 93 353 ASN B O 1
ATOM 7335 N N . GLN B 1 354 ? -10.586 -5.508 8.422 1 91.81 354 GLN B N 1
ATOM 7336 C CA . GLN B 1 354 ? -9.438 -5.855 7.598 1 91.81 354 GLN B CA 1
ATOM 7337 C C . GLN B 1 354 ? -8.945 -4.656 6.797 1 91.81 354 GLN B C 1
ATOM 7339 O O . GLN B 1 354 ? -7.773 -4.59 6.418 1 91.81 354 GLN B O 1
ATOM 7344 N N . ASN B 1 355 ? -9.797 -3.676 6.605 1 88.81 355 ASN B N 1
ATOM 7345 C CA . ASN B 1 355 ? -9.445 -2.523 5.781 1 88.81 355 ASN B CA 1
ATOM 7346 C C . ASN B 1 355 ? -8.969 -1.351 6.637 1 88.81 355 ASN B C 1
ATOM 7348 O O . ASN B 1 355 ? -8.5 -0.341 6.105 1 88.81 355 ASN B O 1
ATOM 7352 N N . SER B 1 356 ? -9.008 -1.427 7.934 1 90.31 356 SER B N 1
ATOM 7353 C CA . SER B 1 356 ? -8.789 -0.309 8.844 1 90.31 356 SER B CA 1
ATOM 7354 C C . SER B 1 356 ? -7.363 0.23 8.734 1 90.31 356 SER B C 1
ATOM 7356 O O . SER B 1 356 ? -7.141 1.436 8.859 1 90.31 356 SER B O 1
ATOM 7358 N N . LEU B 1 357 ? -6.406 -0.663 8.477 1 91.81 357 LEU B N 1
ATOM 7359 C CA . LEU B 1 357 ? -5.016 -0.228 8.383 1 91.81 357 LEU B CA 1
ATOM 7360 C C . LEU B 1 357 ? -4.844 0.794 7.266 1 91.81 357 LEU B C 1
ATOM 7362 O O . LEU B 1 357 ? -4.016 1.703 7.371 1 91.81 357 LEU B O 1
ATOM 7366 N N . MET B 1 358 ? -5.656 0.644 6.238 1 88.19 358 MET B N 1
ATOM 7367 C CA . MET B 1 358 ? -5.5 1.488 5.059 1 88.19 358 MET B CA 1
ATOM 7368 C C . MET B 1 358 ? -6.449 2.68 5.109 1 88.19 358 MET B C 1
ATOM 7370 O O . MET B 1 358 ? -6.281 3.648 4.367 1 88.19 358 MET B O 1
ATOM 7374 N N . THR B 1 359 ? -7.398 2.629 5.984 1 84.56 359 THR B N 1
ATOM 7375 C CA . THR B 1 359 ? -8.438 3.646 5.895 1 84.56 359 THR B CA 1
ATOM 7376 C C . THR B 1 359 ? -8.469 4.504 7.156 1 84.56 359 THR B C 1
ATOM 7378 O O . THR B 1 359 ? -9.195 5.5 7.219 1 84.56 359 THR B O 1
ATOM 7381 N N . ASN B 1 360 ? -7.73 4.098 8.211 1 86.75 360 ASN B N 1
ATOM 7382 C CA . ASN B 1 360 ? -7.707 4.816 9.484 1 86.75 360 ASN B CA 1
ATOM 7383 C C . ASN B 1 360 ? -6.281 5.109 9.938 1 86.75 360 ASN B C 1
ATOM 7385 O O . ASN B 1 360 ? -5.609 4.238 10.492 1 86.75 360 ASN B O 1
ATOM 7389 N N . ALA B 1 361 ? -5.867 6.312 9.859 1 82.75 361 ALA B N 1
ATOM 7390 C CA . ALA B 1 361 ? -4.484 6.715 10.094 1 82.75 361 ALA B CA 1
ATOM 7391 C C . ALA B 1 361 ? -4.09 6.504 11.555 1 82.75 361 ALA B C 1
ATOM 7393 O O . ALA B 1 361 ? -2.949 6.145 11.852 1 82.75 361 ALA B O 1
ATOM 7394 N N . THR B 1 362 ? -5.004 6.801 12.5 1 84.69 362 THR B N 1
ATOM 7395 C CA . THR B 1 362 ? -4.695 6.625 13.922 1 84.69 362 THR B CA 1
ATOM 7396 C C . THR B 1 362 ? -4.531 5.148 14.258 1 84.69 362 THR B C 1
ATOM 7398 O O . THR B 1 362 ? -3.643 4.777 15.023 1 84.69 362 THR B O 1
ATOM 7401 N N . PHE B 1 363 ? -5.441 4.32 13.688 1 89.56 363 PHE B N 1
ATOM 7402 C CA . PHE B 1 363 ? -5.301 2.877 13.852 1 89.56 363 PHE B CA 1
ATOM 7403 C C . PHE B 1 363 ? -3.982 2.391 13.258 1 89.56 363 PHE B C 1
ATOM 7405 O O . PHE B 1 363 ? -3.281 1.586 13.875 1 89.56 363 PHE B O 1
ATOM 7412 N N . ASN B 1 364 ? -3.639 2.908 12.102 1 92.25 364 ASN B N 1
ATOM 7413 C CA . ASN B 1 364 ? -2.391 2.529 11.445 1 92.25 364 ASN B CA 1
ATOM 7414 C C . ASN B 1 364 ? -1.179 2.881 12.297 1 92.25 364 ASN B C 1
ATOM 7416 O O . ASN B 1 364 ? -0.248 2.082 12.422 1 92.25 364 ASN B O 1
ATOM 7420 N N . ALA B 1 365 ? -1.167 4.039 12.867 1 89.38 365 ALA B N 1
ATOM 7421 C CA . ALA B 1 365 ? -0.041 4.477 13.688 1 89.38 365 ALA B CA 1
ATOM 7422 C C . ALA B 1 365 ? 0.151 3.561 14.891 1 89.38 365 ALA B C 1
ATOM 7424 O O . ALA B 1 365 ? 1.277 3.174 15.211 1 89.38 365 ALA B O 1
ATOM 7425 N N . SER B 1 366 ? -0.948 3.26 15.531 1 90.44 366 SER B N 1
ATOM 7426 C CA . SER B 1 366 ? -0.878 2.367 16.688 1 90.44 366 SER B CA 1
ATOM 7427 C C . SER B 1 366 ? -0.448 0.964 16.266 1 90.44 366 SER B C 1
ATOM 7429 O O . SER B 1 366 ? 0.309 0.306 16.984 1 90.44 366 SER B O 1
ATOM 7431 N N . ALA B 1 367 ? -0.968 0.507 15.172 1 95.56 367 ALA B N 1
ATOM 7432 C CA . ALA B 1 367 ? -0.607 -0.808 14.648 1 95.56 367 ALA B CA 1
ATOM 7433 C C . ALA B 1 367 ? 0.882 -0.878 14.32 1 95.56 367 ALA B C 1
ATOM 7435 O O . ALA B 1 367 ? 1.529 -1.899 14.562 1 95.56 367 ALA B O 1
ATOM 7436 N N . TRP B 1 368 ? 1.407 0.165 13.758 1 94.81 368 TRP B N 1
ATOM 7437 C CA . TRP B 1 368 ? 2.83 0.215 13.438 1 94.81 368 TRP B CA 1
ATOM 7438 C C . TRP B 1 368 ? 3.674 0.109 14.703 1 94.81 368 TRP B C 1
ATOM 7440 O O . TRP B 1 368 ? 4.66 -0.634 14.742 1 94.81 368 TRP B O 1
ATOM 7450 N N . GLU B 1 369 ? 3.307 0.857 15.734 1 92.31 369 GLU B N 1
ATOM 7451 C CA . GLU B 1 369 ? 4.023 0.798 17.016 1 92.31 369 GLU B CA 1
ATOM 7452 C C . GLU B 1 369 ? 4.035 -0.621 17.578 1 92.31 369 GLU B C 1
ATOM 7454 O O . GLU B 1 369 ? 5.062 -1.096 18.047 1 92.31 369 GLU B O 1
ATOM 7459 N N . GLN B 1 370 ? 2.877 -1.26 17.469 1 95.06 370 GLN B N 1
ATOM 7460 C CA . GLN B 1 370 ? 2.775 -2.641 17.938 1 95.06 370 GLN B CA 1
ATOM 7461 C C . GLN B 1 370 ? 3.711 -3.553 17.141 1 95.06 370 GLN B C 1
ATOM 7463 O O . GLN B 1 370 ? 4.383 -4.41 17.719 1 95.06 370 GLN B O 1
ATOM 7468 N N . TYR B 1 371 ? 3.756 -3.406 15.875 1 97.38 371 TYR B N 1
ATOM 7469 C CA . TYR B 1 371 ? 4.59 -4.23 15 1 97.38 371 TYR B CA 1
ATOM 7470 C C . TYR B 1 371 ? 6.066 -4.027 15.312 1 97.38 371 TYR B C 1
ATOM 7472 O O . TYR B 1 371 ? 6.836 -4.992 15.367 1 97.38 371 TYR B O 1
ATOM 7480 N N . VAL B 1 372 ? 6.434 -2.783 15.469 1 94.69 372 VAL B N 1
ATOM 7481 C CA . VAL B 1 372 ? 7.836 -2.463 15.711 1 94.69 372 VAL B CA 1
ATOM 7482 C C . VAL B 1 372 ? 8.266 -3.012 17.062 1 94.69 372 VAL B C 1
ATOM 7484 O O . VAL B 1 372 ? 9.336 -3.611 17.188 1 94.69 372 VAL B O 1
ATOM 7487 N N . GLU B 1 373 ? 7.426 -2.873 18.047 1 94.56 373 GLU B N 1
ATOM 7488 C CA . GLU B 1 373 ? 7.805 -3.211 19.422 1 94.56 373 GLU B CA 1
ATOM 7489 C C . GLU B 1 373 ? 7.656 -4.707 19.688 1 94.56 373 GLU B C 1
ATOM 7491 O O . GLU B 1 373 ? 8.492 -5.309 20.359 1 94.56 373 GLU B O 1
ATOM 7496 N N . HIS B 1 374 ? 6.594 -5.32 19.062 1 96.56 374 HIS B N 1
ATOM 7497 C CA . HIS B 1 374 ? 6.242 -6.672 19.5 1 96.56 374 HIS B CA 1
ATOM 7498 C C . HIS B 1 374 ? 6.254 -7.641 18.312 1 96.56 374 HIS B C 1
ATOM 7500 O O . HIS B 1 374 ? 6.109 -8.852 18.5 1 96.56 374 HIS B O 1
ATOM 7506 N N . LYS B 1 375 ? 6.371 -7.184 17.109 1 97.5 375 LYS B N 1
ATOM 7507 C CA . LYS B 1 375 ? 6.375 -7.996 15.898 1 97.5 375 LYS B CA 1
ATOM 7508 C C . LYS B 1 375 ? 5.059 -8.75 15.734 1 97.5 375 LYS B C 1
ATOM 7510 O O . LYS B 1 375 ? 5.047 -9.898 15.281 1 97.5 375 LYS B O 1
ATOM 7515 N N . THR B 1 376 ? 3.988 -8.172 16.25 1 97.75 376 THR B N 1
ATOM 7516 C CA . THR B 1 376 ? 2.629 -8.695 16.156 1 97.75 376 THR B CA 1
ATOM 7517 C C . THR B 1 376 ? 1.675 -7.625 15.625 1 97.75 376 THR B C 1
ATOM 7519 O O . THR B 1 376 ? 2.105 -6.535 15.234 1 97.75 376 THR B O 1
ATOM 7522 N N . GLY B 1 377 ? 0.439 -7.984 15.453 1 97.62 377 GLY B N 1
ATOM 7523 C CA . GLY B 1 377 ? -0.571 -6.996 15.117 1 97.62 377 GLY B CA 1
ATOM 7524 C C . GLY B 1 377 ? -0.927 -6.988 13.641 1 97.62 377 GLY B C 1
ATOM 7525 O O . GLY B 1 377 ? -0.547 -7.898 12.898 1 97.62 377 GLY B O 1
ATOM 7526 N N . PRO B 1 378 ? -1.665 -5.945 13.227 1 97.69 378 PRO B N 1
ATOM 7527 C CA . PRO B 1 378 ? -2.273 -5.887 11.891 1 97.69 378 PRO B CA 1
ATOM 7528 C C . PRO B 1 378 ? -1.241 -5.961 10.766 1 97.69 378 PRO B C 1
ATOM 7530 O O . PRO B 1 378 ? -1.54 -6.469 9.688 1 97.69 378 PRO B O 1
ATOM 7533 N N . TYR B 1 379 ? -0.022 -5.531 11.023 1 97.94 379 TYR B N 1
ATOM 7534 C CA . TYR B 1 379 ? 1.011 -5.539 9.992 1 97.94 379 TYR B CA 1
ATOM 7535 C C . TYR B 1 379 ? 1.496 -6.957 9.711 1 97.94 379 TYR B C 1
ATOM 7537 O O . TYR B 1 379 ? 2.219 -7.195 8.742 1 97.94 379 TYR B O 1
ATOM 7545 N N . THR B 1 380 ? 1.09 -7.93 10.555 1 98.38 380 THR B N 1
ATOM 7546 C CA . THR B 1 380 ? 1.46 -9.328 10.344 1 98.38 380 THR B CA 1
ATOM 7547 C C . THR B 1 380 ? 0.379 -10.062 9.555 1 98.38 380 THR B C 1
ATOM 7549 O O . THR B 1 380 ? 0.513 -11.25 9.273 1 98.38 380 THR B O 1
ATOM 7552 N N . TYR B 1 381 ? -0.675 -9.344 9.211 1 97.56 381 TYR B N 1
ATOM 7553 C CA . TYR B 1 381 ? -1.793 -9.938 8.477 1 97.56 381 TYR B CA 1
ATOM 7554 C C . TYR B 1 381 ? -1.592 -9.805 6.977 1 97.56 381 TYR B C 1
ATOM 7556 O O . TYR B 1 381 ? -1.965 -8.789 6.379 1 97.56 381 TYR B O 1
ATOM 7564 N N . ALA B 1 382 ? -1.057 -10.836 6.328 1 96.56 382 ALA B N 1
ATOM 7565 C CA . ALA B 1 382 ? -0.914 -10.828 4.875 1 96.56 382 ALA B CA 1
ATOM 7566 C C . ALA B 1 382 ? -2.277 -10.859 4.188 1 96.56 382 ALA B C 1
ATOM 7568 O O . ALA B 1 382 ? -3.154 -10.055 4.504 1 96.56 382 ALA B O 1
ATOM 7569 N N . ARG B 1 383 ? -2.541 -11.742 3.25 1 94.25 383 ARG B N 1
ATOM 7570 C CA . ARG B 1 383 ? -3.799 -11.766 2.51 1 94.25 383 ARG B CA 1
ATOM 7571 C C . ARG B 1 383 ? -4.852 -12.586 3.248 1 94.25 383 ARG B C 1
ATOM 7573 O O . ARG B 1 383 ? -5.902 -12.906 2.689 1 94.25 383 ARG B O 1
ATOM 7580 N N . GLY B 1 384 ? -4.578 -12.891 4.512 1 95 384 GLY B N 1
ATOM 7581 C CA . GLY B 1 384 ? -5.48 -13.719 5.301 1 95 384 GLY B CA 1
ATOM 7582 C C . GLY B 1 384 ? -4.996 -15.148 5.457 1 95 384 GLY B C 1
ATOM 7583 O O . GLY B 1 384 ? -3.938 -15.508 4.945 1 95 384 GLY B O 1
ATOM 7584 N N . ASN B 1 385 ? -5.797 -15.953 6.191 1 97.44 385 ASN B N 1
ATOM 7585 C CA . ASN B 1 385 ? -5.363 -17.297 6.543 1 97.44 385 ASN B CA 1
ATOM 7586 C C . ASN B 1 385 ? -6.453 -18.328 6.258 1 97.44 385 ASN B C 1
ATOM 7588 O O . ASN B 1 385 ? -6.449 -19.422 6.836 1 97.44 385 ASN B O 1
ATOM 7592 N N . ALA B 1 386 ? -7.371 -17.953 5.391 1 97.44 386 ALA B N 1
ATOM 7593 C CA . ALA B 1 386 ? -8.445 -18.906 5.141 1 97.44 386 ALA B CA 1
ATOM 7594 C C . ALA B 1 386 ? -8.781 -18.984 3.652 1 97.44 386 ALA B C 1
ATOM 7596 O O . ALA B 1 386 ? -8.891 -17.953 2.982 1 97.44 386 ALA B O 1
ATOM 7597 N N . LEU B 1 387 ? -8.844 -20.172 3.139 1 97.81 387 LEU B N 1
ATOM 7598 C CA . LEU B 1 387 ? -9.211 -20.5 1.764 1 97.81 387 LEU B CA 1
ATOM 7599 C C . LEU B 1 387 ? -10.109 -21.734 1.715 1 97.81 387 LEU B C 1
ATOM 7601 O O . LEU B 1 387 ? -10.086 -22.562 2.627 1 97.81 387 LEU B O 1
ATOM 7605 N N . ALA B 1 388 ? -10.836 -21.766 0.642 1 98.69 388 ALA B N 1
ATOM 7606 C CA . ALA B 1 388 ? -11.664 -22.953 0.4 1 98.69 388 ALA B CA 1
ATOM 7607 C C . ALA B 1 388 ? -11.359 -23.562 -0.962 1 98.69 388 ALA B C 1
ATOM 7609 O O . ALA B 1 388 ? -11.438 -22.875 -1.988 1 98.69 388 ALA B O 1
ATOM 7610 N N . PHE B 1 389 ? -10.977 -24.766 -0.945 1 98.81 389 PHE B N 1
ATOM 7611 C CA . PHE B 1 389 ? -10.898 -25.609 -2.127 1 98.81 389 PHE B CA 1
ATOM 7612 C C . PHE B 1 389 ? -12.008 -26.656 -2.123 1 98.81 389 PHE B C 1
ATOM 7614 O O . PHE B 1 389 ? -12.172 -27.391 -1.146 1 98.81 389 PHE B O 1
ATOM 7621 N N . ILE B 1 390 ? -12.75 -26.719 -3.229 1 98.88 390 ILE B N 1
ATOM 7622 C CA . ILE B 1 390 ? -13.984 -27.5 -3.148 1 98.88 390 ILE B CA 1
ATOM 7623 C C . ILE B 1 390 ? -14.039 -28.5 -4.305 1 98.88 390 ILE B C 1
ATOM 7625 O O . ILE B 1 390 ? -13.672 -28.172 -5.434 1 98.88 390 ILE B O 1
ATOM 7629 N N . SER B 1 391 ? -14.523 -29.719 -3.977 1 98.88 391 SER B N 1
ATOM 7630 C CA . SER B 1 391 ? -14.695 -30.766 -4.977 1 98.88 391 SER B CA 1
ATOM 7631 C C . SER B 1 391 ? -15.891 -30.484 -5.875 1 98.88 391 SER B C 1
ATOM 7633 O O . SER B 1 391 ? -16.828 -29.781 -5.473 1 98.88 391 SER B O 1
ATOM 7635 N N . LEU B 1 392 ? -15.844 -31.031 -7.074 1 98.81 392 LEU B N 1
ATOM 7636 C CA . LEU B 1 392 ? -16.922 -30.812 -8.031 1 98.81 392 LEU B CA 1
ATOM 7637 C C . LEU B 1 392 ? -18.234 -31.359 -7.496 1 98.81 392 LEU B C 1
ATOM 7639 O O . LEU B 1 392 ? -19.266 -30.672 -7.523 1 98.81 392 LEU B O 1
ATOM 7643 N N . PRO B 1 393 ? -18.297 -32.562 -6.922 1 98.62 393 PRO B N 1
ATOM 7644 C CA . PRO B 1 393 ? -19.562 -33.094 -6.441 1 98.62 393 PRO B CA 1
ATOM 7645 C C . PRO B 1 393 ? -20.141 -32.312 -5.273 1 98.62 393 PRO B C 1
ATOM 7647 O O . PRO B 1 393 ? -21.344 -32.344 -5.023 1 98.62 393 PRO B O 1
ATOM 7650 N N . ASP B 1 394 ? -19.297 -31.625 -4.562 1 98.5 394 ASP B N 1
ATOM 7651 C CA . ASP B 1 394 ? -19.781 -30.812 -3.461 1 98.5 394 ASP B CA 1
ATOM 7652 C C . ASP B 1 394 ? -20.453 -29.531 -3.979 1 98.5 394 ASP B C 1
ATOM 7654 O O . ASP B 1 394 ? -21.203 -28.875 -3.258 1 98.5 394 ASP B O 1
ATOM 7658 N N . MET B 1 395 ? -20.234 -29.156 -5.254 1 98.5 395 MET B N 1
ATOM 7659 C CA . MET B 1 395 ? -20.703 -27.875 -5.762 1 98.5 395 MET B CA 1
ATOM 7660 C C . MET B 1 395 ? -21.922 -28.078 -6.66 1 98.5 395 MET B C 1
ATOM 7662 O O . MET B 1 395 ? -22.672 -27.125 -6.914 1 98.5 395 MET B O 1
ATOM 7666 N N . THR B 1 396 ? -22.062 -29.312 -7.148 1 98.06 396 THR B N 1
ATOM 7667 C CA . THR B 1 396 ? -23.141 -29.5 -8.109 1 98.06 396 THR B CA 1
ATOM 7668 C C . THR B 1 396 ? -23.594 -30.969 -8.133 1 98.06 396 THR B C 1
ATOM 7670 O O . THR B 1 396 ? -22.828 -31.859 -7.773 1 98.06 396 THR B O 1
ATOM 7673 N N . ASN B 1 397 ? -24.828 -31.203 -8.609 1 97 397 ASN B N 1
ATOM 7674 C CA . ASN B 1 397 ? -25.359 -32.531 -8.836 1 97 397 ASN B CA 1
ATOM 7675 C C . ASN B 1 397 ? -25.125 -33 -10.266 1 97 397 ASN B C 1
ATOM 7677 O O . ASN B 1 397 ? -25.469 -34.125 -10.617 1 97 397 ASN B O 1
ATOM 7681 N N . ASP B 1 398 ? -24.469 -32.156 -11.016 1 97 398 ASP B N 1
ATOM 7682 C CA . ASP B 1 398 ? -24.297 -32.469 -12.438 1 97 398 ASP B CA 1
ATOM 7683 C C . ASP B 1 398 ? -22.906 -33 -12.727 1 97 398 ASP B C 1
ATOM 7685 O O . ASP B 1 398 ? -22.391 -32.875 -13.844 1 97 398 ASP B O 1
ATOM 7689 N N . THR B 1 399 ? -22.281 -33.562 -11.789 1 98 399 THR B N 1
ATOM 7690 C CA . THR B 1 399 ? -20.906 -34.031 -11.906 1 98 399 THR B CA 1
ATOM 7691 C C . THR B 1 399 ? -20.781 -35.062 -13.031 1 98 399 THR B C 1
ATOM 7693 O O . THR B 1 399 ? -19.906 -34.938 -13.891 1 98 399 THR B O 1
ATOM 7696 N N . ASP B 1 400 ? -21.672 -36.031 -13.07 1 97.56 400 ASP B N 1
ATOM 7697 C CA . ASP B 1 400 ? -21.609 -37.062 -14.07 1 97.56 400 ASP B CA 1
ATOM 7698 C C . ASP B 1 400 ? -21.766 -36.5 -15.477 1 97.56 400 ASP B C 1
ATOM 7700 O O . ASP B 1 400 ? -21.109 -36.969 -16.422 1 97.56 400 ASP B O 1
ATOM 7704 N N . SER B 1 401 ? -22.625 -35.625 -15.594 1 97.31 401 SER B N 1
ATOM 7705 C CA . SER B 1 401 ? -22.844 -34.969 -16.891 1 97.31 401 SER B CA 1
ATOM 7706 C C . SER B 1 401 ? -21.594 -34.25 -17.359 1 97.31 401 SER B C 1
ATOM 7708 O O . SER B 1 401 ? -21.234 -34.312 -18.531 1 97.31 401 SER B O 1
ATOM 7710 N N . LEU B 1 402 ? -20.953 -33.531 -16.484 1 97.62 402 LEU B N 1
ATOM 7711 C CA . LEU B 1 402 ? -19.75 -32.812 -16.828 1 97.62 402 LEU B CA 1
ATOM 7712 C C . LEU B 1 402 ? -18.625 -33.781 -17.219 1 97.62 402 LEU B C 1
ATOM 7714 O O . LEU B 1 402 ? -17.891 -33.531 -18.172 1 97.62 402 LEU B O 1
ATOM 7718 N N . ILE B 1 403 ? -18.516 -34.875 -16.5 1 97.94 403 ILE B N 1
ATOM 7719 C CA . ILE B 1 403 ? -17.516 -35.906 -16.797 1 97.94 403 ILE B CA 1
ATOM 7720 C C . ILE B 1 403 ? -17.797 -36.531 -18.172 1 97.94 403 ILE B C 1
ATOM 7722 O O . ILE B 1 403 ? -16.891 -36.75 -18.953 1 97.94 403 ILE B O 1
ATOM 7726 N N . SER B 1 404 ? -19.047 -36.75 -18.406 1 97.62 404 SER B N 1
ATOM 7727 C CA . SER B 1 404 ? -19.453 -37.312 -19.688 1 97.62 404 SER B CA 1
ATOM 7728 C C . SER B 1 404 ? -19.109 -36.344 -20.828 1 97.62 404 SER B C 1
ATOM 7730 O O . SER B 1 404 ? -18.625 -36.781 -21.875 1 97.62 404 SER B O 1
ATOM 7732 N N . ARG B 1 405 ? -19.359 -35.125 -20.641 1 96.62 405 ARG B N 1
ATOM 7733 C CA . ARG B 1 405 ? -19.047 -34.094 -21.656 1 96.62 405 ARG B CA 1
ATOM 7734 C C . ARG B 1 405 ? -17.547 -34.031 -21.906 1 96.62 405 ARG B C 1
ATOM 7736 O O . ARG B 1 405 ? -17.094 -33.906 -23.047 1 96.62 405 ARG B O 1
ATOM 7743 N N . LEU B 1 406 ? -16.781 -34.094 -20.859 1 97.31 406 LEU B N 1
ATOM 7744 C CA . LEU B 1 406 ? -15.328 -34.094 -20.969 1 97.31 406 LEU B CA 1
ATOM 7745 C C . LEU B 1 406 ? -14.844 -35.312 -21.75 1 97.31 406 LEU B C 1
ATOM 7747 O O . LEU B 1 406 ? -14.031 -35.188 -22.672 1 97.31 406 LEU B O 1
ATOM 7751 N N . SER B 1 407 ? -15.359 -36.469 -21.406 1 94.94 407 SER B N 1
ATOM 7752 C CA . SER B 1 407 ? -14.914 -37.719 -21.984 1 94.94 407 SER B CA 1
ATOM 7753 C C . SER B 1 407 ? -15.328 -37.844 -23.453 1 94.94 407 SER B C 1
ATOM 7755 O O . SER B 1 407 ? -14.742 -38.594 -24.203 1 94.94 407 SER B O 1
ATOM 7757 N N . SER B 1 408 ? -16.312 -37.094 -23.828 1 95 408 SER B N 1
ATOM 7758 C CA . SER B 1 408 ? -16.828 -37.156 -25.188 1 95 408 SER B CA 1
ATOM 7759 C C . SER B 1 408 ? -16 -36.281 -26.125 1 95 408 SER B C 1
ATOM 7761 O O . SER B 1 408 ? -16.109 -36.406 -27.344 1 95 408 SER B O 1
ATOM 7763 N N . GLN B 1 409 ? -15.156 -35.469 -25.594 1 93.5 409 GLN B N 1
ATOM 7764 C CA . GLN B 1 409 ? -14.305 -34.625 -26.422 1 93.5 409 GLN B CA 1
ATOM 7765 C C . GLN B 1 409 ? -13.203 -35.438 -27.094 1 93.5 409 GLN B C 1
ATOM 7767 O O . GLN B 1 409 ? -12.742 -36.438 -26.531 1 93.5 409 GLN B O 1
ATOM 7772 N N . LYS B 1 410 ? -12.859 -34.938 -28.344 1 91.12 410 LYS B N 1
ATOM 7773 C CA . LYS B 1 410 ? -11.555 -35.375 -28.828 1 91.12 410 LYS B CA 1
ATOM 7774 C C . LYS B 1 410 ? -10.43 -34.688 -28.047 1 91.12 410 LYS B C 1
ATOM 7776 O O . LYS B 1 410 ? -10.484 -33.469 -27.812 1 91.12 410 LYS B O 1
ATOM 7781 N N . ALA B 1 411 ? -9.492 -35.438 -27.703 1 83.38 411 ALA B N 1
ATOM 7782 C CA . ALA B 1 411 ? -8.453 -34.938 -26.797 1 83.38 411 ALA B CA 1
ATOM 7783 C C . ALA B 1 411 ? -7.793 -33.688 -27.344 1 83.38 411 ALA B C 1
ATOM 7785 O O . ALA B 1 411 ? -7.434 -32.781 -26.578 1 83.38 411 ALA B O 1
ATOM 7786 N N . THR B 1 412 ? -7.723 -33.531 -28.594 1 90.31 412 THR B N 1
ATOM 7787 C CA . THR B 1 412 ? -6.934 -32.469 -29.156 1 90.31 412 THR B CA 1
ATOM 7788 C C . THR B 1 412 ? -7.824 -31.281 -29.562 1 90.31 412 THR B C 1
ATOM 7790 O O . THR B 1 412 ? -7.344 -30.297 -30.109 1 90.31 412 THR B O 1
ATOM 7793 N N . ASP B 1 413 ? -9.109 -31.281 -29.375 1 90.94 413 ASP B N 1
ATOM 7794 C CA . ASP B 1 413 ? -10.078 -30.297 -29.844 1 90.94 413 ASP B CA 1
ATOM 7795 C C . ASP B 1 413 ? -9.727 -28.906 -29.344 1 90.94 413 ASP B C 1
ATOM 7797 O O . ASP B 1 413 ? -9.836 -27.922 -30.094 1 90.94 413 ASP B O 1
ATOM 7801 N N . TYR B 1 414 ? -9.25 -28.734 -28.266 1 95.31 414 TYR B N 1
ATOM 7802 C CA . TYR B 1 414 ? -9.125 -27.422 -27.641 1 95.31 414 TYR B CA 1
ATOM 7803 C C . TYR B 1 414 ? -7.68 -27.156 -27.219 1 95.31 414 TYR B C 1
ATOM 7805 O O . TYR B 1 414 ? -7.426 -26.406 -26.281 1 95.31 414 TYR B O 1
ATOM 7813 N N . LEU B 1 415 ? -6.789 -27.797 -27.891 1 97.19 415 LEU B N 1
ATOM 7814 C CA . LEU B 1 415 ? -5.371 -27.656 -27.578 1 97.19 415 LEU B CA 1
ATOM 7815 C C . LEU B 1 415 ? -4.641 -26.906 -28.672 1 97.19 415 LEU B C 1
ATOM 7817 O O . LEU B 1 415 ? -5.148 -26.766 -29.781 1 97.19 415 LEU B O 1
ATOM 7821 N N . PRO B 1 416 ? -3.48 -26.344 -28.344 1 96.19 416 PRO B N 1
ATOM 7822 C CA . PRO B 1 416 ? -2.646 -25.734 -29.391 1 96.19 416 PRO B CA 1
ATOM 7823 C C . PRO B 1 416 ? -2.344 -26.688 -30.531 1 96.19 416 PRO B C 1
ATOM 7825 O O . PRO B 1 416 ? -2.371 -27.906 -30.344 1 96.19 416 PRO B O 1
ATOM 7828 N N . SER B 1 417 ? -1.97 -26.125 -31.703 1 94 417 SER B N 1
ATOM 7829 C CA . SER B 1 417 ? -1.856 -26.875 -32.938 1 94 417 SER B CA 1
ATOM 7830 C C . SER B 1 417 ? -0.781 -27.953 -32.844 1 94 417 SER B C 1
ATOM 7832 O O . SER B 1 417 ? -0.868 -28.969 -33.531 1 94 417 SER B O 1
ATOM 7834 N N . ILE B 1 418 ? 0.159 -27.797 -32 1 95.25 418 ILE B N 1
ATOM 7835 C CA . ILE B 1 418 ? 1.271 -28.734 -31.922 1 95.25 418 ILE B CA 1
ATOM 7836 C C . ILE B 1 418 ? 0.758 -30.109 -31.469 1 95.25 418 ILE B C 1
ATOM 7838 O O . ILE B 1 418 ? 1.337 -31.141 -31.812 1 95.25 418 ILE B O 1
ATOM 7842 N N . TYR B 1 419 ? -0.318 -30.188 -30.734 1 95.88 419 TYR B N 1
ATOM 7843 C CA . TYR B 1 419 ? -0.868 -31.438 -30.234 1 95.88 419 TYR B CA 1
ATOM 7844 C C . TYR B 1 419 ? -1.489 -32.25 -31.359 1 95.88 419 TYR B C 1
ATOM 7846 O O . TYR B 1 419 ? -1.616 -33.469 -31.25 1 95.88 419 TYR B O 1
ATOM 7854 N N . LYS B 1 420 ? -1.877 -31.609 -32.375 1 93.62 420 LYS B N 1
ATOM 7855 C CA . LYS B 1 420 ? -2.48 -32.281 -33.531 1 93.62 420 LYS B CA 1
ATOM 7856 C C . LYS B 1 420 ? -1.424 -33 -34.344 1 93.62 420 LYS B C 1
ATOM 7858 O O . LYS B 1 420 ? -1.707 -34.031 -34.969 1 93.62 420 LYS B O 1
ATOM 7863 N N . SER B 1 421 ? -0.24 -32.469 -34.312 1 92.19 421 SER B N 1
ATOM 7864 C CA . SER B 1 421 ? 0.8 -33.031 -35.188 1 92.19 421 SER B CA 1
ATOM 7865 C C . SER B 1 421 ? 1.778 -33.875 -34.375 1 92.19 421 SER B C 1
ATOM 7867 O O . SER B 1 421 ? 2.668 -34.531 -34.969 1 92.19 421 SER B O 1
ATOM 7869 N N . ASN B 1 422 ? 1.63 -33.938 -33.125 1 96.25 422 ASN B N 1
ATOM 7870 C CA . ASN B 1 422 ? 2.549 -34.688 -32.281 1 96.25 422 ASN B CA 1
ATOM 7871 C C . ASN B 1 422 ? 1.813 -35.75 -31.469 1 96.25 422 ASN B C 1
ATOM 7873 O O . ASN B 1 422 ? 1.209 -35.406 -30.438 1 96.25 422 ASN B O 1
ATOM 7877 N N . LYS B 1 423 ? 2.045 -36.969 -31.797 1 95.5 423 LYS B N 1
ATOM 7878 C CA . LYS B 1 423 ? 1.312 -38.094 -31.188 1 95.5 423 LYS B CA 1
ATOM 7879 C C . LYS B 1 423 ? 1.682 -38.25 -29.719 1 95.5 423 LYS B C 1
ATOM 7881 O O . LYS B 1 423 ? 0.84 -38.625 -28.906 1 95.5 423 LYS B O 1
ATOM 7886 N N . LYS B 1 424 ? 2.893 -38.031 -29.344 1 96.81 424 LYS B N 1
ATOM 7887 C CA . LYS B 1 424 ? 3.322 -38.188 -27.969 1 96.81 424 LYS B CA 1
ATOM 7888 C C . LYS B 1 424 ? 2.639 -37.156 -27.078 1 96.81 424 LYS B C 1
ATOM 7890 O O . LYS B 1 424 ? 2.146 -37.469 -25.984 1 96.81 424 LYS B O 1
ATOM 7895 N N . LEU B 1 425 ? 2.6 -35.906 -27.562 1 97.56 425 LEU B N 1
ATOM 7896 C CA . LEU B 1 425 ? 1.937 -34.844 -26.812 1 97.56 425 LEU B CA 1
ATOM 7897 C C . LEU B 1 425 ? 0.449 -35.156 -26.656 1 97.56 425 LEU B C 1
ATOM 7899 O O . LEU B 1 425 ? -0.109 -34.969 -25.562 1 97.56 425 LEU B O 1
ATOM 7903 N N . ALA B 1 426 ? -0.149 -35.531 -27.719 1 97.31 426 ALA B N 1
ATOM 7904 C CA . ALA B 1 426 ? -1.575 -35.875 -27.719 1 97.31 426 ALA B CA 1
ATOM 7905 C C . ALA B 1 426 ? -1.878 -37 -26.734 1 97.31 426 ALA B C 1
ATOM 7907 O O . ALA B 1 426 ? -2.865 -36.938 -26 1 97.31 426 ALA B O 1
ATOM 7908 N N . SER B 1 427 ? -1.033 -38.031 -26.797 1 96.25 427 SER B N 1
ATOM 7909 C CA . SER B 1 427 ? -1.2 -39.156 -25.891 1 96.25 427 SER B CA 1
ATOM 7910 C C . SER B 1 427 ? -1.041 -38.719 -24.438 1 96.25 427 SER B C 1
ATOM 7912 O O . SER B 1 427 ? -1.803 -39.156 -23.578 1 96.25 427 SER B O 1
ATOM 7914 N N . GLY B 1 428 ? -0.027 -37.969 -24.188 1 97.5 428 GLY B N 1
ATOM 7915 C CA . GLY B 1 428 ? 0.181 -37.469 -22.844 1 97.5 428 GLY B CA 1
ATOM 7916 C C . GLY B 1 428 ? -1.008 -36.688 -22.312 1 97.5 428 GLY B C 1
ATOM 7917 O O . GLY B 1 428 ? -1.408 -36.844 -21.156 1 97.5 428 GLY B O 1
ATOM 7918 N N . PHE B 1 429 ? -1.583 -35.875 -23.156 1 97.88 429 PHE B N 1
ATOM 7919 C CA . PHE B 1 429 ? -2.736 -35.094 -22.719 1 97.88 429 PHE B CA 1
ATOM 7920 C C . PHE B 1 429 ? -3.939 -36 -22.469 1 97.88 429 PHE B C 1
ATOM 7922 O O . PHE B 1 429 ? -4.711 -35.75 -21.547 1 97.88 429 PHE B O 1
ATOM 7929 N N . ALA B 1 430 ? -4.133 -36.906 -23.328 1 97.44 430 ALA B N 1
ATOM 7930 C CA . ALA B 1 430 ? -5.242 -37.844 -23.141 1 97.44 430 ALA B CA 1
ATOM 7931 C C . ALA B 1 430 ? -5.164 -38.5 -21.766 1 97.44 430 ALA B C 1
ATOM 7933 O O . ALA B 1 430 ? -6.188 -38.719 -21.109 1 97.44 430 ALA B O 1
ATOM 7934 N N . LYS B 1 431 ? -3.986 -38.906 -21.359 1 98.06 431 LYS B N 1
ATOM 7935 C CA . LYS B 1 431 ? -3.793 -39.5 -20.031 1 98.06 431 LYS B CA 1
ATOM 7936 C C . LYS B 1 431 ? -4.086 -38.469 -18.938 1 98.06 431 LYS B C 1
ATOM 7938 O O . LYS B 1 431 ? -4.703 -38.812 -17.922 1 98.06 431 LYS B O 1
ATOM 7943 N N . GLN B 1 432 ? -3.617 -37.281 -19.094 1 98.38 432 GLN B N 1
ATOM 7944 C CA . GLN B 1 432 ? -3.92 -36.219 -18.125 1 98.38 432 GLN B CA 1
ATOM 7945 C C . GLN B 1 432 ? -5.426 -36 -18 1 98.38 432 GLN B C 1
ATOM 7947 O O . GLN B 1 432 ? -5.949 -35.875 -16.891 1 98.38 432 GLN B O 1
ATOM 7952 N N . ARG B 1 433 ? -6.09 -35.938 -19.141 1 98.06 433 ARG B N 1
ATOM 7953 C CA . ARG B 1 433 ? -7.535 -35.719 -19.156 1 98.06 433 ARG B CA 1
ATOM 7954 C C . ARG B 1 433 ? -8.25 -36.812 -18.391 1 98.06 433 ARG B C 1
ATOM 7956 O O . ARG B 1 433 ? -9.211 -36.562 -17.656 1 98.06 433 ARG B O 1
ATOM 7963 N N . ALA B 1 434 ? -7.797 -38.031 -18.531 1 97.69 434 ALA B N 1
ATOM 7964 C CA . ALA B 1 434 ? -8.391 -39.125 -17.812 1 97.69 434 ALA B CA 1
ATOM 7965 C C . ALA B 1 434 ? -8.203 -38.969 -16.297 1 97.69 434 ALA B C 1
ATOM 7967 O O . ALA B 1 434 ? -9.117 -39.25 -15.523 1 97.69 434 ALA B O 1
ATOM 7968 N N . VAL B 1 435 ? -7.055 -38.594 -15.914 1 98.44 435 VAL B N 1
ATOM 7969 C CA . VAL B 1 435 ? -6.762 -38.375 -14.508 1 98.44 435 VAL B CA 1
ATOM 7970 C C . VAL B 1 435 ? -7.637 -37.219 -13.969 1 98.44 435 VAL B C 1
ATOM 7972 O O . VAL B 1 435 ? -8.164 -37.312 -12.859 1 98.44 435 VAL B O 1
ATOM 7975 N N . ILE B 1 436 ? -7.793 -36.156 -14.734 1 98.62 436 ILE B N 1
ATOM 7976 C CA . ILE B 1 436 ? -8.609 -35.031 -14.336 1 98.62 436 ILE B CA 1
ATOM 7977 C C . ILE B 1 436 ? -10.07 -35.438 -14.227 1 98.62 436 ILE B C 1
ATOM 7979 O O . ILE B 1 436 ? -10.773 -35.031 -13.297 1 98.62 436 ILE B O 1
ATOM 7983 N N . ALA B 1 437 ? -10.531 -36.281 -15.164 1 98.31 437 ALA B N 1
ATOM 7984 C CA . ALA B 1 437 ? -11.891 -36.812 -15.086 1 98.31 437 ALA B CA 1
ATOM 7985 C C . ALA B 1 437 ? -12.109 -37.594 -13.797 1 98.31 437 ALA B C 1
ATOM 7987 O O . ALA B 1 437 ? -13.18 -37.5 -13.188 1 98.31 437 ALA B O 1
ATOM 7988 N N . ASP B 1 438 ? -11.148 -38.344 -13.445 1 98.25 438 ASP B N 1
ATOM 7989 C CA . ASP B 1 438 ? -11.211 -39.062 -12.18 1 98.25 438 ASP B CA 1
ATOM 7990 C C . ASP B 1 438 ? -11.297 -38.094 -11 1 98.25 438 ASP B C 1
ATOM 7992 O O . ASP B 1 438 ? -12.102 -38.281 -10.086 1 98.25 438 ASP B O 1
ATOM 7996 N N . ILE B 1 439 ? -10.5 -37.094 -10.977 1 98.62 439 ILE B N 1
ATOM 7997 C CA . ILE B 1 439 ? -10.5 -36.062 -9.93 1 98.62 439 ILE B CA 1
ATOM 7998 C C . ILE B 1 439 ? -11.883 -35.438 -9.844 1 98.62 439 ILE B C 1
ATOM 8000 O O . ILE B 1 439 ? -12.398 -35.188 -8.742 1 98.62 439 ILE B O 1
ATOM 8004 N N . PHE B 1 440 ? -12.508 -35.156 -10.992 1 98.69 440 PHE B N 1
ATOM 8005 C CA . PHE B 1 440 ? -13.828 -34.531 -11.039 1 98.69 440 PHE B CA 1
ATOM 8006 C C . PHE B 1 440 ? -14.844 -35.375 -10.281 1 98.69 440 PHE B C 1
ATOM 8008 O O . PHE B 1 440 ? -15.797 -34.844 -9.711 1 98.69 440 PHE B O 1
ATOM 8015 N N . SER B 1 441 ? -14.656 -36.656 -10.258 1 98.31 441 SER B N 1
ATOM 8016 C CA . SER B 1 441 ? -15.641 -37.562 -9.672 1 98.31 441 SER B CA 1
ATOM 8017 C C . SER B 1 441 ? -15.43 -37.719 -8.164 1 98.31 441 SER B C 1
ATOM 8019 O O . SER B 1 441 ? -16.266 -38.312 -7.477 1 98.31 441 SER B O 1
ATOM 8021 N N . ARG B 1 442 ? -14.422 -37.188 -7.613 1 98.44 442 ARG B N 1
ATOM 8022 C CA . ARG B 1 442 ? -14.008 -37.469 -6.238 1 98.44 442 ARG B CA 1
ATOM 8023 C C . ARG B 1 442 ? -14.445 -36.344 -5.305 1 98.44 442 ARG B C 1
ATOM 8025 O O . ARG B 1 442 ? -14.539 -35.188 -5.719 1 98.44 442 ARG B O 1
ATOM 8032 N N . ARG B 1 443 ? -14.617 -36.656 -4.039 1 98.31 443 ARG B N 1
ATOM 8033 C CA . ARG B 1 443 ? -14.945 -35.688 -3.02 1 98.31 443 ARG B CA 1
ATOM 8034 C C . ARG B 1 443 ? -13.711 -35.281 -2.225 1 98.31 443 ARG B C 1
ATOM 8036 O O . ARG B 1 443 ? -13.719 -34.25 -1.519 1 98.31 443 ARG B O 1
ATOM 8043 N N . ASP B 1 444 ? -12.609 -36.031 -2.369 1 98.69 444 ASP B N 1
ATOM 8044 C CA . ASP B 1 444 ? -11.375 -35.719 -1.641 1 98.69 444 ASP B CA 1
ATOM 8045 C C . ASP B 1 444 ? -10.352 -35.062 -2.547 1 98.69 444 ASP B C 1
ATOM 8047 O O . ASP B 1 444 ? -9.148 -35.25 -2.393 1 98.69 444 ASP B O 1
ATOM 8051 N N . ALA B 1 445 ? -10.812 -34.375 -3.553 1 98.44 445 ALA B N 1
ATOM 8052 C CA . ALA B 1 445 ? -10.008 -33.594 -4.477 1 98.44 445 ALA B CA 1
ATOM 8053 C C . ALA B 1 445 ? -10.766 -32.344 -4.961 1 98.44 445 ALA B C 1
ATOM 8055 O O . ALA B 1 445 ? -11.953 -32.438 -5.301 1 98.44 445 ALA B O 1
ATOM 8056 N N . ALA B 1 446 ? -10.125 -31.219 -5.004 1 98.88 446 ALA B N 1
ATOM 8057 C CA . ALA B 1 446 ? -10.805 -29.984 -5.324 1 98.88 446 ALA B CA 1
ATOM 8058 C C . ALA B 1 446 ? -10.641 -29.625 -6.801 1 98.88 446 ALA B C 1
ATOM 8060 O O . ALA B 1 446 ? -9.664 -30.031 -7.438 1 98.88 446 ALA B O 1
ATOM 8061 N N . VAL B 1 447 ? -11.609 -28.844 -7.34 1 98.81 447 VAL B N 1
ATOM 8062 C CA . VAL B 1 447 ? -11.516 -28.391 -8.727 1 98.81 447 VAL B CA 1
ATOM 8063 C C . VAL B 1 447 ? -11.75 -26.891 -8.797 1 98.81 447 VAL B C 1
ATOM 8065 O O . VAL B 1 447 ? -11.633 -26.281 -9.867 1 98.81 447 VAL B O 1
ATOM 8068 N N . ALA B 1 448 ? -12.07 -26.234 -7.648 1 98.81 448 ALA B N 1
ATOM 8069 C CA . ALA B 1 448 ? -12.297 -24.781 -7.59 1 98.81 448 ALA B CA 1
ATOM 8070 C C . ALA B 1 448 ? -11.75 -24.203 -6.289 1 98.81 448 ALA B C 1
ATOM 8072 O O . ALA B 1 448 ? -11.672 -24.891 -5.273 1 98.81 448 ALA B O 1
ATOM 8073 N N . GLU B 1 449 ? -11.352 -22.969 -6.363 1 98.69 449 GLU B N 1
ATOM 8074 C CA . GLU B 1 449 ? -10.836 -22.219 -5.215 1 98.69 449 GLU B CA 1
ATOM 8075 C C . GLU B 1 449 ? -11.719 -21.016 -4.91 1 98.69 449 GLU B C 1
ATOM 8077 O O . GLU B 1 449 ? -12.188 -20.328 -5.828 1 98.69 449 GLU B O 1
ATOM 8082 N N . PHE B 1 450 ? -11.93 -20.75 -3.629 1 98.31 450 PHE B N 1
ATOM 8083 C CA . PHE B 1 450 ? -12.617 -19.578 -3.121 1 98.31 450 PHE B CA 1
ATOM 8084 C C . PHE B 1 450 ? -11.852 -18.953 -1.956 1 98.31 450 PHE B C 1
ATOM 8086 O O . PHE B 1 450 ? -11.422 -19.672 -1.044 1 98.31 450 PHE B O 1
ATOM 8093 N N . PRO B 1 451 ? -11.68 -17.641 -1.999 1 95.62 451 PRO B N 1
ATOM 8094 C CA . PRO B 1 451 ? -11.164 -17.031 -0.77 1 95.62 451 PRO B CA 1
ATOM 8095 C C . PRO B 1 451 ? -12.195 -17 0.352 1 95.62 451 PRO B C 1
ATOM 8097 O O . PRO B 1 451 ? -13.398 -17.047 0.088 1 95.62 451 PRO B O 1
ATOM 8100 N N . VAL B 1 452 ? -11.727 -17 1.551 1 94.38 452 VAL B N 1
ATOM 8101 C CA . VAL B 1 452 ? -12.539 -16.797 2.74 1 94.38 452 VAL B CA 1
ATOM 8102 C C . VAL B 1 452 ? -12.07 -15.539 3.473 1 94.38 452 VAL B C 1
ATOM 8104 O O . VAL B 1 452 ? -11.516 -15.625 4.574 1 94.38 452 VAL B O 1
ATOM 8107 N N . PRO B 1 453 ? -12.32 -14.375 2.887 1 90.19 453 PRO B N 1
ATOM 8108 C CA . PRO B 1 453 ? -11.812 -13.133 3.473 1 90.19 453 PRO B CA 1
ATOM 8109 C C . PRO B 1 453 ? -12.633 -12.656 4.668 1 90.19 453 PRO B C 1
ATOM 8111 O O . PRO B 1 453 ? -13.789 -13.055 4.824 1 90.19 453 PRO B O 1
ATOM 8114 N N . ALA B 1 454 ? -12.023 -11.789 5.422 1 92.19 454 ALA B N 1
ATOM 8115 C CA . ALA B 1 454 ? -12.695 -11.266 6.609 1 92.19 454 ALA B CA 1
ATOM 8116 C C . ALA B 1 454 ? -13.664 -10.141 6.246 1 92.19 454 ALA B C 1
ATOM 8118 O O . ALA B 1 454 ? -14.453 -9.695 7.082 1 92.19 454 ALA B O 1
ATOM 8119 N N . ASP B 1 455 ? -13.703 -9.68 4.988 1 89 455 ASP B N 1
ATOM 8120 C CA . ASP B 1 455 ? -14.641 -8.625 4.641 1 89 455 ASP B CA 1
ATOM 8121 C C . ASP B 1 455 ? -15.664 -9.109 3.615 1 89 455 ASP B C 1
ATOM 8123 O O . ASP B 1 455 ? -16.625 -8.414 3.316 1 89 455 ASP B O 1
ATOM 8127 N N . GLY B 1 456 ? -15.43 -10.211 2.994 1 89.69 456 GLY B N 1
ATOM 8128 C CA . GLY B 1 456 ? -16.391 -10.859 2.111 1 89.69 456 GLY B CA 1
ATOM 8129 C C . GLY B 1 456 ? -16.609 -10.109 0.816 1 89.69 456 GLY B C 1
ATOM 8130 O O . GLY B 1 456 ? -17.484 -10.469 0.023 1 89.69 456 GLY B O 1
ATOM 8131 N N . SER B 1 457 ? -15.805 -9.133 0.512 1 87.12 457 SER B N 1
ATOM 8132 C CA . SER B 1 457 ? -16.109 -8.227 -0.592 1 87.12 457 SER B CA 1
ATOM 8133 C C . SER B 1 457 ? -15.477 -8.711 -1.892 1 87.12 457 SER B C 1
ATOM 8135 O O . SER B 1 457 ? -16.141 -8.789 -2.924 1 87.12 457 SER B O 1
ATOM 8137 N N . TYR B 1 458 ? -14.211 -8.969 -1.851 1 85.38 458 TYR B N 1
ATOM 8138 C CA . TYR B 1 458 ? -13.5 -9.375 -3.053 1 85.38 458 TYR B CA 1
ATOM 8139 C C . TYR B 1 458 ? -13.273 -10.883 -3.064 1 85.38 458 TYR B C 1
ATOM 8141 O O . TYR B 1 458 ? -12.422 -11.398 -2.334 1 85.38 458 TYR B O 1
ATOM 8149 N N . GLY B 1 459 ? -14.055 -11.547 -3.922 1 91.69 459 GLY B N 1
ATOM 8150 C CA . GLY B 1 459 ? -13.93 -12.984 -4.102 1 91.69 459 GLY B CA 1
ATOM 8151 C C . GLY B 1 459 ? -13.43 -13.367 -5.48 1 91.69 459 GLY B C 1
ATOM 8152 O O . GLY B 1 459 ? -13.047 -12.508 -6.27 1 91.69 459 GLY B O 1
ATOM 8153 N N . LEU B 1 460 ? -13.258 -14.609 -5.633 1 95.75 460 LEU B N 1
ATOM 8154 C CA . LEU B 1 460 ? -12.93 -15.164 -6.941 1 95.75 460 LEU B CA 1
ATOM 8155 C C . LEU B 1 460 ? -13.359 -16.625 -7.027 1 95.75 460 LEU B C 1
ATOM 8157 O O . LEU B 1 460 ? -13.617 -17.266 -6.004 1 95.75 460 LEU B O 1
ATOM 8161 N N . VAL B 1 461 ? -13.594 -17.078 -8.188 1 98.56 461 VAL B N 1
ATOM 8162 C CA . VAL B 1 461 ? -13.695 -18.5 -8.5 1 98.56 461 VAL B CA 1
ATOM 8163 C C . VAL B 1 461 ? -12.508 -18.922 -9.359 1 98.56 461 VAL B C 1
ATOM 8165 O O . VAL B 1 461 ? -12.445 -18.578 -10.547 1 98.56 461 VAL B O 1
ATOM 8168 N N . GLY B 1 462 ? -11.625 -19.672 -8.742 1 98.69 462 GLY B N 1
ATOM 8169 C CA . GLY B 1 462 ? -10.477 -20.203 -9.469 1 98.69 462 GLY B CA 1
ATOM 8170 C C . GLY B 1 462 ? -10.703 -21.594 -10.016 1 98.69 462 GLY B C 1
ATOM 8171 O O . GLY B 1 462 ? -11.219 -22.469 -9.312 1 98.69 462 GLY B O 1
ATOM 8172 N N . VAL B 1 463 ? -10.383 -21.781 -11.273 1 98.88 463 VAL B N 1
ATOM 8173 C CA . VAL B 1 463 ? -10.406 -23.109 -11.883 1 98.88 463 VAL B CA 1
ATOM 8174 C C . VAL B 1 463 ? -9.086 -23.828 -11.594 1 98.88 463 VAL B C 1
ATOM 8176 O O . VAL B 1 463 ? -8.039 -23.469 -12.141 1 98.88 463 VAL B O 1
ATOM 8179 N N . GLU B 1 464 ? -9.195 -24.891 -10.844 1 98.81 464 GLU B N 1
ATOM 8180 C CA . GLU B 1 464 ? -7.977 -25.469 -10.281 1 98.81 464 GLU B CA 1
ATOM 8181 C C . GLU B 1 464 ? -7.504 -26.672 -11.094 1 98.81 464 GLU B C 1
ATOM 8183 O O . GLU B 1 464 ? -6.391 -27.156 -10.898 1 98.81 464 GLU B O 1
ATOM 8188 N N . LYS B 1 465 ? -8.32 -27.172 -12 1 98.69 465 LYS B N 1
ATOM 8189 C CA . LYS B 1 465 ? -7.949 -28.234 -12.93 1 98.69 465 LYS B CA 1
ATOM 8190 C C . LYS B 1 465 ? -8.305 -27.859 -14.359 1 98.69 465 LYS B C 1
ATOM 8192 O O . LYS B 1 465 ? -9.086 -28.562 -15.016 1 98.69 465 LYS B O 1
ATOM 8197 N N . PRO B 1 466 ? -7.637 -26.875 -14.852 1 98.5 466 PRO B N 1
ATOM 8198 C CA . PRO B 1 466 ? -7.953 -26.469 -16.219 1 98.5 466 PRO B CA 1
ATOM 8199 C C . PRO B 1 466 ? -7.602 -27.531 -17.25 1 98.5 466 PRO B C 1
ATOM 8201 O O . PRO B 1 466 ? -6.582 -28.219 -17.125 1 98.5 466 PRO B O 1
ATOM 8204 N N . LEU B 1 467 ? -8.422 -27.625 -18.281 1 98.25 467 LEU B N 1
ATOM 8205 C CA . LEU B 1 467 ? -8.203 -28.531 -19.406 1 98.25 467 LEU B CA 1
ATOM 8206 C C . LEU B 1 467 ? -7.496 -27.797 -20.547 1 98.25 467 LEU B C 1
ATOM 8208 O O . LEU B 1 467 ? -6.855 -28.438 -21.391 1 98.25 467 LEU B O 1
ATOM 8212 N N . SER B 1 468 ? -7.645 -26.516 -20.609 1 98.06 468 SER B N 1
ATOM 8213 C CA . SER B 1 468 ? -6.914 -25.703 -21.578 1 98.06 468 SER B CA 1
ATOM 8214 C C . SER B 1 468 ? -5.414 -25.75 -21.312 1 98.06 468 SER B C 1
ATOM 8216 O O . SER B 1 468 ? -4.977 -25.844 -20.172 1 98.06 468 SER B O 1
ATOM 8218 N N . ARG B 1 469 ? -4.625 -25.828 -22.391 1 98.31 469 ARG B N 1
ATOM 8219 C CA . ARG B 1 469 ? -3.17 -25.797 -22.312 1 98.31 469 ARG B CA 1
ATOM 8220 C C . ARG B 1 469 ? -2.607 -24.688 -23.203 1 98.31 469 ARG B C 1
ATOM 8222 O O . ARG B 1 469 ? -3.082 -24.484 -24.328 1 98.31 469 ARG B O 1
ATOM 8229 N N . GLY B 1 470 ? -1.685 -23.938 -22.625 1 98.5 470 GLY B N 1
ATOM 8230 C CA . GLY B 1 470 ? -0.979 -22.938 -23.406 1 98.5 470 GLY B CA 1
ATOM 8231 C C . GLY B 1 470 ? 0.408 -23.391 -23.828 1 98.5 470 GLY B C 1
ATOM 8232 O O . GLY B 1 470 ? 0.725 -24.578 -23.781 1 98.5 470 GLY B O 1
ATOM 8233 N N . THR B 1 471 ? 1.154 -22.438 -24.406 1 98.75 471 THR B N 1
ATOM 8234 C CA . THR B 1 471 ? 2.529 -22.672 -24.844 1 98.75 471 THR B CA 1
ATOM 8235 C C . THR B 1 471 ? 3.422 -21.484 -24.469 1 98.75 471 THR B C 1
ATOM 8237 O O . THR B 1 471 ? 2.932 -20.375 -24.25 1 98.75 471 THR B O 1
ATOM 8240 N N . VAL B 1 472 ? 4.629 -21.766 -24.266 1 98.88 472 VAL B N 1
ATOM 8241 C CA . VAL B 1 472 ? 5.688 -20.766 -24.109 1 98.88 472 VAL B CA 1
ATOM 8242 C C . VAL B 1 472 ? 6.77 -21 -25.156 1 98.88 472 VAL B C 1
ATOM 8244 O O . VAL B 1 472 ? 7.562 -21.938 -25.047 1 98.88 472 VAL B O 1
ATOM 8247 N N . TYR B 1 473 ? 6.848 -20.156 -26.156 1 98.81 473 TYR B N 1
ATOM 8248 C CA . TYR B 1 473 ? 7.809 -20.297 -27.25 1 98.81 473 TYR B CA 1
ATOM 8249 C C . TYR B 1 473 ? 8.586 -19 -27.469 1 98.81 473 TYR B C 1
ATOM 8251 O O . TYR B 1 473 ? 8.055 -17.906 -27.25 1 98.81 473 TYR B O 1
ATOM 8259 N N . ILE B 1 474 ? 9.805 -19.141 -27.828 1 98.56 474 ILE B N 1
ATOM 8260 C CA . ILE B 1 474 ? 10.578 -17.953 -28.188 1 98.56 474 ILE B CA 1
ATOM 8261 C C . ILE B 1 474 ? 9.945 -17.266 -29.406 1 98.56 474 ILE B C 1
ATOM 8263 O O . ILE B 1 474 ? 9.305 -17.922 -30.219 1 98.56 474 ILE B O 1
ATOM 8267 N N . ASP B 1 475 ? 10.102 -15.984 -29.422 1 97.81 475 ASP B N 1
ATOM 8268 C CA . ASP B 1 475 ? 9.688 -15.203 -30.594 1 97.81 475 ASP B CA 1
ATOM 8269 C C . ASP B 1 475 ? 10.68 -15.359 -31.734 1 97.81 475 ASP B C 1
ATOM 8271 O O . ASP B 1 475 ? 11.852 -15.008 -31.594 1 97.81 475 ASP B O 1
ATOM 8275 N N . ALA B 1 476 ? 10.227 -15.812 -32.844 1 97.62 476 ALA B N 1
ATOM 8276 C CA . ALA B 1 476 ? 11.102 -16.078 -33.969 1 97.62 476 ALA B CA 1
ATOM 8277 C C . ALA B 1 476 ? 11.805 -14.812 -34.438 1 97.62 476 ALA B C 1
ATOM 8279 O O . ALA B 1 476 ? 12.953 -14.852 -34.875 1 97.62 476 ALA B O 1
ATOM 8280 N N . LYS B 1 477 ? 11.203 -13.672 -34.375 1 96.88 477 LYS B N 1
ATOM 8281 C CA . LYS B 1 477 ? 11.734 -12.406 -34.875 1 96.88 477 LYS B CA 1
ATOM 8282 C C . LYS B 1 477 ? 12.711 -11.789 -33.844 1 96.88 477 LYS B C 1
ATOM 8284 O O . LYS B 1 477 ? 13.547 -10.961 -34.219 1 96.88 477 LYS B O 1
ATOM 8289 N N . ASN B 1 478 ? 12.539 -12.164 -32.594 1 96.94 478 ASN B N 1
ATOM 8290 C CA . ASN B 1 478 ? 13.391 -11.672 -31.5 1 96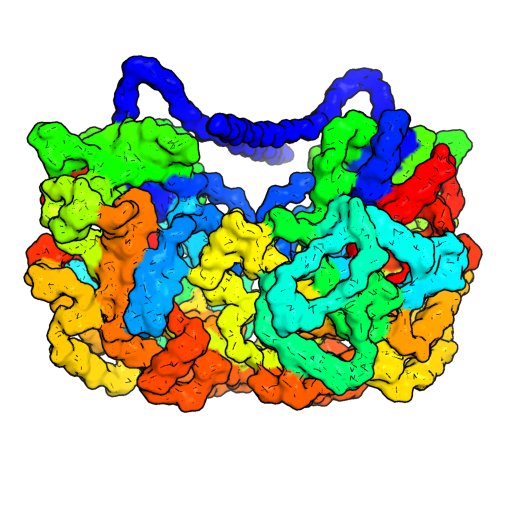.94 478 ASN B CA 1
ATOM 8291 C C . ASN B 1 478 ? 13.602 -12.734 -30.438 1 96.94 478 ASN B C 1
ATOM 8293 O O . ASN B 1 478 ? 13.156 -12.578 -29.297 1 96.94 478 ASN B O 1
ATOM 8297 N N . PRO B 1 479 ? 14.367 -13.734 -30.766 1 97 479 PRO B N 1
ATOM 8298 C CA . PRO B 1 479 ? 14.477 -14.898 -29.875 1 97 479 PRO B CA 1
ATOM 8299 C C . PRO B 1 479 ? 15.023 -14.539 -28.5 1 97 479 PRO B C 1
ATOM 8301 O O . PRO B 1 479 ? 14.711 -15.211 -27.516 1 97 479 PRO B O 1
ATOM 8304 N N . ASN B 1 480 ? 15.781 -13.492 -28.375 1 94.69 480 ASN B N 1
ATOM 8305 C CA . ASN B 1 480 ? 16.375 -13.109 -27.094 1 94.69 480 ASN B CA 1
ATOM 8306 C C . ASN B 1 480 ? 15.453 -12.188 -26.297 1 94.69 480 ASN B C 1
ATOM 8308 O O . ASN B 1 480 ? 15.719 -11.891 -25.141 1 94.69 480 ASN B O 1
ATOM 8312 N N . GLY B 1 481 ? 14.383 -11.727 -26.922 1 95.44 481 GLY B N 1
ATOM 8313 C CA . GLY B 1 481 ? 13.398 -10.891 -26.25 1 95.44 481 GLY B CA 1
ATOM 8314 C C . GLY B 1 481 ? 12.367 -11.688 -25.469 1 95.44 481 GLY B C 1
ATOM 8315 O O . GLY B 1 481 ? 12.578 -12.859 -25.172 1 95.44 481 GLY B O 1
ATOM 8316 N N . PRO B 1 482 ? 11.258 -11.055 -25.078 1 96.31 482 PRO B N 1
ATOM 8317 C CA . PRO B 1 482 ? 10.195 -11.781 -24.375 1 96.31 482 PRO B CA 1
ATOM 8318 C C . PRO B 1 482 ? 9.625 -12.93 -25.203 1 96.31 482 PRO B C 1
ATOM 8320 O O . PRO B 1 482 ? 9.453 -12.797 -26.422 1 96.31 482 PRO B O 1
ATOM 8323 N N . PRO B 1 483 ? 9.422 -14.039 -24.562 1 98.25 483 PRO B N 1
ATOM 8324 C CA . PRO B 1 483 ? 8.828 -15.148 -25.312 1 98.25 483 PRO B CA 1
ATOM 8325 C C . PRO B 1 483 ? 7.355 -14.906 -25.656 1 98.25 483 PRO B C 1
ATOM 8327 O O . PRO B 1 483 ? 6.719 -14.031 -25.062 1 98.25 483 PRO B O 1
ATOM 8330 N N . ASN B 1 484 ? 6.934 -15.617 -26.672 1 98.25 484 ASN B N 1
ATOM 8331 C CA . ASN B 1 484 ? 5.508 -15.703 -26.953 1 98.25 484 ASN B CA 1
ATOM 8332 C C . ASN B 1 484 ? 4.797 -16.641 -25.984 1 98.25 484 ASN B C 1
ATOM 8334 O O . ASN B 1 484 ? 4.965 -17.859 -26.047 1 98.25 484 ASN B O 1
ATOM 8338 N N . VAL B 1 485 ? 4.023 -16.047 -25.094 1 98.62 485 VAL B N 1
ATOM 8339 C CA . VAL B 1 485 ? 3.266 -16.812 -24.094 1 98.62 485 VAL B CA 1
ATOM 8340 C C . VAL B 1 485 ? 1.78 -16.781 -24.453 1 98.62 485 VAL B C 1
ATOM 8342 O O . VAL B 1 485 ? 1.234 -15.727 -24.781 1 98.62 485 VAL B O 1
ATOM 8345 N N . ILE B 1 486 ? 1.146 -17.859 -24.422 1 98.5 486 ILE B N 1
ATOM 8346 C CA . ILE B 1 486 ? -0.308 -17.922 -24.516 1 98.5 486 ILE B CA 1
ATOM 8347 C C . ILE B 1 486 ? -0.847 -18.875 -23.438 1 98.5 486 ILE B C 1
ATOM 8349 O O . ILE B 1 486 ? -0.397 -20.016 -23.328 1 98.5 486 ILE B O 1
ATOM 8353 N N . TYR B 1 487 ? -1.747 -18.406 -22.703 1 98.38 487 TYR B N 1
ATOM 8354 C CA . TYR B 1 487 ? -2.359 -19.219 -21.656 1 98.38 487 TYR B CA 1
ATOM 8355 C C . TYR B 1 487 ? -3.387 -20.172 -22.234 1 98.38 487 TYR B C 1
ATOM 8357 O O . TYR B 1 487 ? -3.494 -21.328 -21.797 1 98.38 487 TYR B O 1
ATOM 8365 N N . ASN B 1 488 ? -4.07 -19.609 -23.234 1 98.19 488 ASN B N 1
ATOM 8366 C CA . ASN B 1 488 ? -5.184 -20.328 -23.844 1 98.19 488 ASN B CA 1
ATOM 8367 C C . ASN B 1 488 ? -6.293 -20.594 -22.828 1 98.19 488 ASN B C 1
ATOM 8369 O O . ASN B 1 488 ? -6.91 -21.656 -22.859 1 98.19 488 ASN B O 1
ATOM 8373 N N . ALA B 1 489 ? -6.543 -19.703 -21.953 1 98.44 489 ALA B N 1
ATOM 8374 C CA . ALA B 1 489 ? -7.496 -19.859 -20.859 1 98.44 489 ALA B CA 1
ATOM 8375 C C . ALA B 1 489 ? -8.93 -19.859 -21.375 1 98.44 489 ALA B C 1
ATOM 8377 O O . ALA B 1 489 ? -9.281 -19.094 -22.266 1 98.44 489 ALA B O 1
ATOM 8378 N N . PHE B 1 490 ? -9.711 -20.734 -20.844 1 98.38 490 PHE B N 1
ATOM 8379 C CA . PHE B 1 490 ? -11.156 -20.828 -21.062 1 98.38 490 PHE B CA 1
ATOM 8380 C C . PHE B 1 490 ? -11.453 -21.219 -22.5 1 98.38 490 PHE B C 1
ATOM 8382 O O . PHE B 1 490 ? -12.57 -21.016 -22.984 1 98.38 490 PHE B O 1
ATOM 8389 N N . VAL B 1 491 ? -10.5 -21.734 -23.188 1 97.94 491 VAL B N 1
ATOM 8390 C CA . VAL B 1 491 ? -10.742 -22.219 -24.547 1 97.94 491 VAL B CA 1
ATOM 8391 C C . VAL B 1 491 ? -11.539 -23.531 -24.484 1 97.94 491 VAL B C 1
ATOM 8393 O O . VAL B 1 491 ? -12.43 -23.75 -25.297 1 97.94 491 VAL B O 1
ATOM 8396 N N . ASN B 1 492 ? -11.156 -24.453 -23.578 1 98.12 492 ASN B N 1
ATOM 8397 C CA . ASN B 1 492 ? -12 -25.609 -23.344 1 98.12 492 ASN B CA 1
ATOM 8398 C C . ASN B 1 492 ? -13.305 -25.234 -22.641 1 98.12 492 ASN B C 1
ATOM 8400 O O . ASN B 1 492 ? -13.281 -24.656 -21.562 1 98.12 492 ASN B O 1
ATOM 8404 N N . PRO B 1 493 ? -14.445 -25.547 -23.141 1 97.38 493 PRO B N 1
ATOM 8405 C CA . PRO B 1 493 ? -15.727 -25.125 -22.547 1 97.38 493 PRO B CA 1
ATOM 8406 C C . PRO B 1 493 ? -15.953 -25.703 -21.156 1 97.38 493 PRO B C 1
ATOM 8408 O O . PRO B 1 493 ? -16.672 -25.109 -20.344 1 97.38 493 PRO B O 1
ATOM 8411 N N . ILE B 1 494 ? -15.344 -26.797 -20.844 1 98 494 ILE B N 1
ATOM 8412 C CA . ILE B 1 494 ? -15.5 -27.391 -19.516 1 98 494 ILE B CA 1
ATOM 8413 C C . ILE B 1 494 ? -14.922 -26.453 -18.469 1 98 494 ILE B C 1
ATOM 8415 O O . ILE B 1 494 ? -15.453 -26.359 -17.359 1 98 494 ILE B O 1
ATOM 8419 N N . ASP B 1 495 ? -13.836 -25.781 -18.797 1 98.62 495 ASP B N 1
ATOM 8420 C CA . ASP B 1 495 ? -13.266 -24.812 -17.875 1 98.62 495 ASP B CA 1
ATOM 8421 C C . ASP B 1 495 ? -14.281 -23.719 -17.531 1 98.62 495 ASP B C 1
ATOM 8423 O O . ASP B 1 495 ? -14.391 -23.312 -16.375 1 98.62 495 ASP B O 1
ATOM 8427 N N . ARG B 1 496 ? -15.047 -23.234 -18.516 1 98.5 496 ARG B N 1
ATOM 8428 C CA . ARG B 1 496 ? -16.094 -22.234 -18.312 1 98.5 496 ARG B CA 1
ATOM 8429 C C . ARG B 1 496 ? -17.203 -22.766 -17.422 1 98.5 496 ARG B C 1
ATOM 8431 O O . ARG B 1 496 ? -17.703 -22.047 -16.547 1 98.5 496 ARG B O 1
ATOM 8438 N N . MET B 1 497 ? -17.531 -23.969 -17.656 1 98.44 497 MET B N 1
ATOM 8439 C CA . MET B 1 497 ? -18.625 -24.578 -16.906 1 98.44 497 MET B CA 1
ATOM 8440 C C . MET B 1 497 ? -18.234 -24.75 -15.438 1 98.44 497 MET B C 1
ATOM 8442 O O . MET B 1 497 ? -19.047 -24.531 -14.539 1 98.44 497 MET B O 1
ATOM 8446 N N . ILE B 1 498 ? -16.984 -25.188 -15.18 1 98.69 498 ILE B N 1
ATOM 8447 C CA . ILE B 1 498 ? -16.516 -25.328 -13.812 1 98.69 498 ILE B CA 1
ATOM 8448 C C . ILE B 1 498 ? -16.547 -23.984 -13.094 1 98.69 498 ILE B C 1
ATOM 8450 O O . ILE B 1 498 ? -16.969 -23.906 -11.938 1 98.69 498 ILE B O 1
ATOM 8454 N N . MET B 1 499 ? -16.125 -22.953 -13.75 1 98.75 499 MET B N 1
ATOM 8455 C CA . MET B 1 499 ? -16.156 -21.594 -13.195 1 98.75 499 MET B CA 1
ATOM 8456 C C . MET B 1 499 ? -17.578 -21.172 -12.867 1 98.75 499 MET B C 1
ATOM 8458 O O . MET B 1 499 ? -17.844 -20.656 -11.781 1 98.75 499 MET B O 1
ATOM 8462 N N . ALA B 1 500 ? -18.516 -21.438 -13.766 1 98.75 500 ALA B N 1
ATOM 8463 C CA . ALA B 1 500 ? -19.922 -21.078 -13.57 1 98.75 500 ALA B CA 1
ATOM 8464 C C . ALA B 1 500 ? -20.531 -21.875 -12.43 1 98.75 500 ALA B C 1
ATOM 8466 O O . ALA B 1 500 ? -21.281 -21.328 -11.609 1 98.75 500 ALA B O 1
ATOM 8467 N N . VAL B 1 501 ? -20.266 -23.172 -12.383 1 98.69 501 VAL B N 1
ATOM 8468 C CA . VAL B 1 501 ? -20.688 -24.016 -11.281 1 98.69 501 VAL B CA 1
ATOM 8469 C C . VAL B 1 501 ? -20.188 -23.453 -9.953 1 98.69 501 VAL B C 1
ATOM 8471 O O . VAL B 1 501 ? -20.938 -23.359 -8.984 1 98.69 501 VAL B O 1
ATOM 8474 N N . GLY B 1 502 ? -18.891 -23.125 -9.977 1 98.75 502 GLY B N 1
ATOM 8475 C CA . GLY B 1 502 ? -18.297 -22.547 -8.781 1 98.75 502 GLY B CA 1
ATOM 8476 C C . GLY B 1 502 ? -18.969 -21.266 -8.336 1 98.75 502 GLY B C 1
ATOM 8477 O O . GLY B 1 502 ? -19.188 -21.062 -7.141 1 98.75 502 GLY B O 1
ATOM 8478 N N . LEU B 1 503 ? -19.312 -20.375 -9.281 1 98.69 503 LEU B N 1
ATOM 8479 C CA . LEU B 1 503 ? -19.953 -19.125 -8.938 1 98.69 503 LEU B CA 1
ATOM 8480 C C . LEU B 1 503 ? -21.328 -19.375 -8.328 1 98.69 503 LEU B C 1
ATOM 8482 O O . LEU B 1 503 ? -21.703 -18.734 -7.328 1 98.69 503 LEU B O 1
ATOM 8486 N N . ARG B 1 504 ? -22.094 -20.234 -8.938 1 98.5 504 ARG B N 1
ATOM 8487 C CA . ARG B 1 504 ? -23.422 -20.547 -8.398 1 98.5 504 ARG B CA 1
ATOM 8488 C C . ARG B 1 504 ? -23.312 -21.141 -6.992 1 98.5 504 ARG B C 1
ATOM 8490 O O . ARG B 1 504 ? -24.109 -20.797 -6.109 1 98.5 504 ARG B O 1
ATOM 8497 N N . PHE B 1 505 ? -22.391 -22.016 -6.777 1 98.38 505 PHE B N 1
ATOM 8498 C CA . PHE B 1 505 ? -22.156 -22.562 -5.449 1 98.38 505 PHE B CA 1
ATOM 8499 C C . PHE B 1 505 ? -21.781 -21.453 -4.469 1 98.38 505 PHE B C 1
ATOM 8501 O O . PHE B 1 505 ? -22.328 -21.391 -3.365 1 98.38 505 PHE B O 1
ATOM 8508 N N . PHE B 1 506 ? -20.812 -20.562 -4.906 1 98.12 506 PHE B N 1
ATOM 8509 C CA . PHE B 1 506 ? -20.359 -19.438 -4.086 1 98.12 506 PHE B CA 1
ATOM 8510 C C . PHE B 1 506 ? -21.531 -18.578 -3.646 1 98.12 506 PHE B C 1
ATOM 8512 O O . PHE B 1 506 ? -21.609 -18.156 -2.488 1 98.12 506 PHE B O 1
ATOM 8519 N N . ARG B 1 507 ? -22.5 -18.359 -4.551 1 97.44 507 ARG B N 1
ATOM 8520 C CA . ARG B 1 507 ? -23.703 -17.594 -4.273 1 97.44 507 ARG B CA 1
ATOM 8521 C C . ARG B 1 507 ? -24.516 -18.234 -3.148 1 97.44 507 ARG B C 1
ATOM 8523 O O . ARG B 1 507 ? -25.094 -17.531 -2.312 1 97.44 507 ARG B O 1
ATOM 8530 N N . THR B 1 508 ? -24.547 -19.516 -3.113 1 97.56 508 THR B N 1
ATOM 8531 C CA . THR B 1 508 ? -25.312 -20.203 -2.076 1 97.56 508 THR B CA 1
ATOM 8532 C C . THR B 1 508 ? -24.656 -20.016 -0.709 1 97.56 508 THR B C 1
ATOM 8534 O O . THR B 1 508 ? -25.359 -19.891 0.302 1 97.56 508 THR B O 1
ATOM 8537 N N . VAL B 1 509 ? -23.359 -20.047 -0.655 1 97.69 509 VAL B N 1
ATOM 8538 C CA . VAL B 1 509 ? -22.641 -19.844 0.603 1 97.69 509 VAL B CA 1
ATOM 8539 C C . VAL B 1 509 ? -22.891 -18.422 1.111 1 97.69 509 VAL B C 1
ATOM 8541 O O . VAL B 1 509 ? -23.141 -18.219 2.299 1 97.69 509 VAL B O 1
ATOM 8544 N N . TRP B 1 510 ? -22.828 -17.406 0.245 1 96.12 510 TRP B N 1
ATOM 8545 C CA . TRP B 1 510 ? -22.953 -16 0.61 1 96.12 510 TRP B CA 1
ATOM 8546 C C . TRP B 1 510 ? -24.391 -15.625 0.91 1 96.12 510 TRP B C 1
ATOM 8548 O O . TRP B 1 510 ? -24.672 -14.531 1.416 1 96.12 510 TRP B O 1
ATOM 8558 N N . ALA B 1 511 ? -25.312 -16.516 0.595 1 95.81 511 ALA B N 1
ATOM 8559 C CA . ALA B 1 511 ? -26.719 -16.297 0.872 1 95.81 511 ALA B CA 1
ATOM 8560 C C . ALA B 1 511 ? -27.141 -16.953 2.182 1 95.81 511 ALA B C 1
ATOM 8562 O O . ALA B 1 511 ? -28.312 -16.875 2.576 1 95.81 511 ALA B O 1
ATOM 8563 N N . ARG B 1 512 ? -26.234 -17.531 2.85 1 96.5 512 ARG B N 1
ATOM 8564 C CA . ARG B 1 512 ? -26.547 -18.297 4.055 1 96.5 512 ARG B CA 1
ATOM 8565 C C . ARG B 1 512 ? -27.047 -17.391 5.168 1 96.5 512 ARG B C 1
ATOM 8567 O O . ARG B 1 512 ? -26.578 -16.25 5.305 1 96.5 512 ARG B O 1
ATOM 8574 N N . PRO B 1 513 ? -27.891 -17.906 6.082 1 96.5 513 PRO B N 1
ATOM 8575 C CA . PRO B 1 513 ? -28.453 -17.109 7.18 1 96.5 513 PRO B CA 1
ATOM 8576 C C . PRO B 1 513 ? -27.391 -16.625 8.164 1 96.5 513 PRO B C 1
ATOM 8578 O O . PRO B 1 513 ? -27.578 -15.602 8.82 1 96.5 513 PRO B O 1
ATOM 8581 N N . GLU B 1 514 ? -26.328 -17.344 8.234 1 95.94 514 GLU B N 1
ATOM 8582 C CA . GL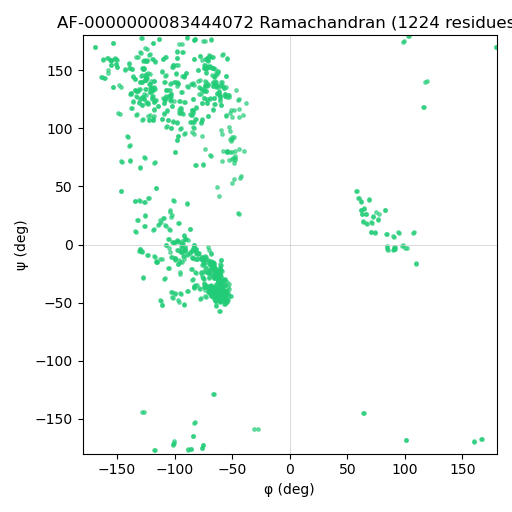U B 1 514 ? -25.234 -16.953 9.125 1 95.94 514 GLU B CA 1
ATOM 8583 C C . GLU B 1 514 ? -24.672 -15.586 8.758 1 95.94 514 GLU B C 1
ATOM 8585 O O . GLU B 1 514 ? -24 -14.953 9.57 1 95.94 514 GLU B O 1
ATOM 8590 N N . LEU B 1 515 ? -24.984 -15.102 7.496 1 95.88 515 LEU B N 1
ATOM 8591 C CA . LEU B 1 515 ? -24.453 -13.828 7.023 1 95.88 515 LEU B CA 1
ATOM 8592 C C . LEU B 1 515 ? -25.547 -12.766 6.973 1 95.88 515 LEU B C 1
ATOM 8594 O O . LEU B 1 515 ? -25.359 -11.695 6.395 1 95.88 515 LEU B O 1
ATOM 8598 N N . ALA B 1 516 ? -26.641 -12.969 7.617 1 93 516 ALA B N 1
ATOM 8599 C CA . ALA B 1 516 ? -27.828 -12.109 7.531 1 93 516 ALA B CA 1
ATOM 8600 C C . ALA B 1 516 ? -27.531 -10.727 8.117 1 93 516 ALA B C 1
ATOM 8602 O O . ALA B 1 516 ? -28.141 -9.734 7.707 1 93 516 ALA B O 1
ATOM 8603 N N . SER B 1 517 ? -26.656 -10.719 9.016 1 88.88 517 SER B N 1
ATOM 8604 C CA . SER B 1 517 ? -26.344 -9.438 9.656 1 88.88 517 SER B CA 1
ATOM 8605 C C . SER B 1 517 ? -25.531 -8.547 8.727 1 88.88 517 SER B C 1
ATOM 8607 O O . SER B 1 517 ? -25.391 -7.344 8.969 1 88.88 517 SER B O 1
ATOM 8609 N N . LYS B 1 518 ? -25.094 -9.203 7.699 1 88.75 518 LYS B N 1
ATOM 8610 C CA . LYS B 1 518 ? -24.328 -8.453 6.715 1 88.75 518 LYS B CA 1
ATOM 8611 C C . LYS B 1 518 ? -25.203 -8.031 5.539 1 88.75 518 LYS B C 1
ATOM 8613 O O . LYS B 1 518 ? -26.156 -8.719 5.184 1 88.75 518 LYS B O 1
ATOM 8618 N N . LYS B 1 519 ? -25.109 -6.867 5.074 1 83.44 519 LYS B N 1
ATOM 8619 C CA . LYS B 1 519 ? -25.766 -6.457 3.83 1 83.44 519 LYS B CA 1
ATOM 8620 C C . LYS B 1 519 ? -24.922 -6.852 2.617 1 83.44 519 LYS B C 1
ATOM 8622 O O . LYS B 1 519 ? -24.078 -6.074 2.158 1 83.44 519 LYS B O 1
ATOM 8627 N N . ILE B 1 520 ? -25.266 -8.047 2.053 1 90.5 520 ILE B N 1
ATOM 8628 C CA . ILE B 1 520 ? -24.453 -8.586 0.967 1 90.5 520 ILE B CA 1
ATOM 8629 C C . ILE B 1 520 ? -25.219 -8.484 -0.35 1 90.5 520 ILE B C 1
ATOM 8631 O O . ILE B 1 520 ? -26.391 -8.867 -0.429 1 90.5 520 ILE B O 1
ATOM 8635 N N . SER B 1 521 ? -24.625 -7.863 -1.328 1 90.56 521 SER B N 1
ATOM 8636 C CA . SER B 1 521 ? -25.156 -7.812 -2.682 1 90.56 521 SER B CA 1
ATOM 8637 C C . SER B 1 521 ? -24.062 -8.008 -3.725 1 90.56 521 SER B C 1
ATOM 8639 O O . SER B 1 521 ? -23.016 -7.371 -3.66 1 90.56 521 SER B O 1
ATOM 8641 N N . GLU B 1 522 ? -24.297 -8.922 -4.652 1 93.12 522 GLU B N 1
ATOM 8642 C CA . GLU B 1 522 ? -23.328 -9.211 -5.699 1 93.12 522 GLU B CA 1
ATOM 8643 C C . GLU B 1 522 ? -23.297 -8.094 -6.742 1 93.12 522 GLU B C 1
ATOM 8645 O O . GLU B 1 522 ? -24.328 -7.746 -7.316 1 93.12 522 GLU B O 1
ATOM 8650 N N . THR B 1 523 ? -22.109 -7.531 -7.023 1 89.94 523 THR B N 1
ATOM 8651 C CA . THR B 1 523 ? -21.969 -6.465 -8.008 1 89.94 523 THR B CA 1
ATOM 8652 C C . THR B 1 523 ? -21.266 -6.969 -9.258 1 89.94 523 THR B C 1
ATOM 8654 O O . THR B 1 523 ? -21.453 -6.438 -10.352 1 89.94 523 THR B O 1
ATOM 8657 N N . VAL B 1 524 ? -20.438 -7.922 -9.125 1 91.94 524 VAL B N 1
ATOM 8658 C CA . VAL B 1 524 ? -19.75 -8.57 -10.234 1 91.94 524 VAL B CA 1
ATOM 8659 C C . VAL B 1 524 ? -19.891 -10.086 -10.117 1 91.94 524 VAL B C 1
ATOM 8661 O O . VAL B 1 524 ? -19.562 -10.672 -9.086 1 91.94 524 VAL B O 1
ATOM 8664 N N . PRO B 1 525 ? -20.375 -10.766 -11.102 1 95.25 525 PRO B N 1
ATOM 8665 C CA . PRO B 1 525 ? -20.922 -10.219 -12.352 1 95.25 525 PRO B CA 1
ATOM 8666 C C . PRO B 1 525 ? -22.312 -9.625 -12.18 1 95.25 525 PRO B C 1
ATOM 8668 O O . PRO B 1 525 ? -22.781 -8.891 -13.047 1 95.25 525 PRO B O 1
ATOM 8671 N N . GLY B 1 526 ? -22.984 -9.914 -11.188 1 94.19 526 GLY B N 1
ATOM 8672 C CA . GLY B 1 526 ? -24.375 -9.562 -10.922 1 94.19 526 GLY B CA 1
ATOM 8673 C C . GLY B 1 526 ? -25.281 -10.781 -10.766 1 94.19 526 GLY B C 1
ATOM 8674 O O . GLY B 1 526 ? -25.188 -11.727 -11.547 1 94.19 526 GLY B O 1
ATOM 8675 N N . ALA B 1 527 ? -26.219 -10.742 -9.828 1 94.75 527 ALA B N 1
ATOM 8676 C CA . ALA B 1 527 ? -27.016 -11.891 -9.43 1 94.75 527 ALA B CA 1
ATOM 8677 C C . ALA B 1 527 ? -27.969 -12.312 -10.547 1 94.75 527 ALA B C 1
ATOM 8679 O O . ALA B 1 527 ? -28.484 -13.43 -10.547 1 94.75 527 ALA B O 1
ATOM 8680 N N . GLN B 1 528 ? -28.172 -11.461 -11.484 1 95.5 528 GLN B N 1
ATOM 8681 C CA . GLN B 1 528 ? -29.109 -11.75 -12.562 1 95.5 528 GLN B CA 1
ATOM 8682 C C . GLN B 1 528 ? -28.531 -12.766 -13.547 1 95.5 528 GLN B C 1
ATOM 8684 O O . GLN B 1 528 ? -29.266 -13.383 -14.32 1 95.5 528 GLN B O 1
ATOM 8689 N N . HIS B 1 529 ? -27.25 -12.891 -13.617 1 97.69 529 HIS B N 1
ATOM 8690 C CA . HIS B 1 529 ? -26.609 -13.836 -14.523 1 97.69 529 HIS B CA 1
ATOM 8691 C C . HIS B 1 529 ? -26.531 -15.227 -13.898 1 97.69 529 HIS B C 1
ATOM 8693 O O . HIS B 1 529 ? -25.781 -15.438 -12.953 1 97.69 529 HIS B O 1
ATOM 8699 N N . THR B 1 530 ? -27.219 -16.25 -14.461 1 97 530 THR B N 1
ATOM 8700 C CA . THR B 1 530 ? -27.359 -17.5 -13.727 1 97 530 THR B CA 1
ATOM 8701 C C . THR B 1 530 ? -26.922 -18.688 -14.586 1 97 530 THR B C 1
ATOM 8703 O O . THR B 1 530 ? -26.469 -19.703 -14.055 1 97 530 THR B O 1
ATOM 8706 N N . SER B 1 531 ? -27.016 -18.625 -15.867 1 97.56 531 SER B N 1
ATOM 8707 C CA . SER B 1 531 ? -26.609 -19.734 -16.719 1 97.56 531 SER B CA 1
ATOM 8708 C C . SER B 1 531 ? -25.109 -19.734 -16.984 1 97.56 531 SER B C 1
ATOM 8710 O O . SER B 1 531 ? -24.453 -18.688 -16.844 1 97.56 531 SER B O 1
ATOM 8712 N N . ASP B 1 532 ? -24.641 -20.906 -17.375 1 97.12 532 ASP B N 1
ATOM 8713 C CA . ASP B 1 532 ? -23.219 -21.016 -17.641 1 97.12 532 ASP B CA 1
ATOM 8714 C C . ASP B 1 532 ? -22.781 -19.969 -18.672 1 97.12 532 ASP B C 1
ATOM 8716 O O . ASP B 1 532 ? -21.828 -19.234 -18.438 1 97.12 532 ASP B O 1
ATOM 8720 N N . GLU B 1 533 ? -23.453 -19.891 -19.719 1 97.31 533 GLU B N 1
ATOM 8721 C CA . GLU B 1 533 ? -23.109 -19 -20.828 1 97.31 533 GLU B CA 1
ATOM 8722 C C . GLU B 1 533 ? -23.25 -17.531 -20.406 1 97.31 533 GLU B C 1
ATOM 8724 O O . GLU B 1 533 ? -22.391 -16.719 -20.719 1 97.31 533 GLU B O 1
ATOM 8729 N N . ASP B 1 534 ? -24.312 -17.266 -19.703 1 98.12 534 ASP B N 1
ATOM 8730 C CA . ASP B 1 534 ? -24.578 -15.891 -19.281 1 98.12 534 ASP B CA 1
ATOM 8731 C C . ASP B 1 534 ? -23.531 -15.414 -18.281 1 98.12 534 ASP B C 1
ATOM 8733 O O . ASP B 1 534 ? -23.094 -14.266 -18.328 1 98.12 534 ASP B O 1
ATOM 8737 N N . ILE B 1 535 ? -23.172 -16.234 -17.391 1 98.38 535 ILE B N 1
ATOM 8738 C CA . ILE B 1 535 ? -22.156 -15.914 -16.391 1 98.38 535 ILE B CA 1
ATOM 8739 C C . ILE B 1 535 ? -20.828 -15.617 -17.094 1 98.38 535 ILE B C 1
ATOM 8741 O O . ILE B 1 535 ? -20.219 -14.57 -16.859 1 98.38 535 ILE B O 1
ATOM 8745 N N . TYR B 1 536 ? -20.422 -16.484 -18.016 1 98.19 536 TYR B N 1
ATOM 8746 C CA . TYR B 1 536 ? -19.156 -16.312 -18.719 1 98.19 536 TYR B CA 1
ATOM 8747 C C . TYR B 1 536 ? -19.172 -15.031 -19.547 1 98.19 536 TYR B C 1
ATOM 8749 O O . TYR B 1 536 ? -18.234 -14.234 -19.484 1 98.19 536 TYR B O 1
ATOM 8757 N N . ASN B 1 537 ? -20.234 -14.805 -20.281 1 98.06 537 ASN B N 1
ATOM 8758 C CA . ASN B 1 537 ? -20.344 -13.648 -21.172 1 98.06 537 ASN B CA 1
ATOM 8759 C C . ASN B 1 537 ? -20.344 -12.344 -20.391 1 98.06 537 ASN B C 1
ATOM 8761 O O . ASN B 1 537 ? -19.734 -11.352 -20.812 1 98.06 537 ASN B O 1
ATOM 8765 N N . SER B 1 538 ? -21.047 -12.359 -19.312 1 97.25 538 SER B N 1
ATOM 8766 C CA . SER B 1 538 ? -21.094 -11.148 -18.484 1 97.25 538 SER B CA 1
ATOM 8767 C C . SER B 1 538 ? -19.734 -10.82 -17.891 1 97.25 538 SER B C 1
ATOM 8769 O O . SER B 1 538 ? -19.312 -9.664 -17.906 1 97.25 538 SER B O 1
ATOM 8771 N N . LEU B 1 539 ? -19.062 -11.789 -17.391 1 97.31 539 LEU B N 1
ATOM 8772 C CA . LEU B 1 539 ? -17.75 -11.594 -16.812 1 97.31 539 LEU B CA 1
ATOM 8773 C C . LEU B 1 539 ? -16.75 -11.141 -17.875 1 97.31 539 LEU B C 1
ATOM 8775 O O . LEU B 1 539 ? -15.891 -10.297 -17.609 1 97.31 539 LEU B O 1
ATOM 8779 N N . LEU B 1 540 ? -16.828 -11.734 -19.078 1 96.81 540 LEU B N 1
ATOM 8780 C CA . LEU B 1 540 ? -15.984 -11.32 -20.188 1 96.81 540 LEU B CA 1
ATOM 8781 C C . LEU B 1 540 ? -16.234 -9.867 -20.562 1 96.81 540 LEU B C 1
ATOM 8783 O O . LEU B 1 540 ? -15.289 -9.094 -20.734 1 96.81 540 LEU B O 1
ATOM 8787 N N . ALA B 1 541 ? -17.516 -9.516 -20.609 1 94.75 541 ALA B N 1
ATOM 8788 C CA . ALA B 1 541 ? -17.906 -8.156 -20.984 1 94.75 541 ALA B CA 1
ATOM 8789 C C . ALA B 1 541 ? -17.438 -7.145 -19.953 1 94.75 541 ALA B C 1
ATOM 8791 O O . ALA B 1 541 ? -17.094 -6.012 -20.297 1 94.75 541 ALA B O 1
ATOM 8792 N N . GLN B 1 542 ? -17.344 -7.605 -18.75 1 91 542 GLN B N 1
ATOM 8793 C CA . GLN B 1 542 ? -16.953 -6.73 -17.656 1 91 542 GLN B CA 1
ATOM 8794 C C . GLN B 1 542 ? -15.445 -6.742 -17.453 1 91 542 GLN B C 1
ATOM 8796 O O . GLN B 1 542 ? -14.922 -6.07 -16.562 1 91 542 GLN B O 1
ATOM 8801 N N . SER B 1 543 ? -14.672 -7.535 -18.203 1 91.62 543 SER B N 1
ATOM 8802 C CA . SER B 1 543 ? -13.227 -7.715 -18.078 1 91.62 543 SER B CA 1
ATOM 8803 C C . SER B 1 543 ? -12.859 -8.25 -16.688 1 91.62 543 SER B C 1
ATOM 8805 O O . SER B 1 543 ? -11.898 -7.777 -16.078 1 91.62 543 SER B O 1
ATOM 8807 N N . MET B 1 544 ? -13.688 -9.18 -16.203 1 94.31 544 MET B N 1
ATOM 8808 C CA . MET B 1 544 ? -13.508 -9.711 -14.852 1 94.31 544 MET B CA 1
ATOM 8809 C C . MET B 1 544 ? -13.094 -11.172 -14.891 1 94.31 544 MET B C 1
ATOM 8811 O O . MET B 1 544 ? -13.281 -11.906 -13.914 1 94.31 544 MET B O 1
ATOM 8815 N N . LEU B 1 545 ? -12.539 -11.586 -16.047 1 96.88 545 LEU B N 1
ATOM 8816 C CA . LEU B 1 545 ? -11.859 -12.867 -16.219 1 96.88 545 LEU B CA 1
ATOM 8817 C C . LEU B 1 545 ? -10.359 -12.672 -16.359 1 96.88 545 LEU B C 1
ATOM 8819 O O . LEU B 1 545 ? -9.906 -11.664 -16.906 1 96.88 545 LEU B O 1
ATOM 8823 N N . SER B 1 546 ? -9.641 -13.625 -15.82 1 96.94 546 SER B N 1
ATOM 8824 C CA . SER B 1 546 ? -8.188 -13.602 -15.93 1 96.94 546 SER B CA 1
ATOM 8825 C C . SER B 1 546 ? -7.637 -14.984 -16.266 1 96.94 546 SER B C 1
ATOM 8827 O O . SER B 1 546 ? -8.148 -16 -15.789 1 96.94 546 SER B O 1
ATOM 8829 N N . PRO B 1 547 ? -6.586 -15.016 -17.062 1 98 547 PRO B N 1
ATOM 8830 C CA . PRO B 1 547 ? -5.988 -16.312 -17.391 1 98 547 PRO B CA 1
ATOM 8831 C C . PRO B 1 547 ? -5.023 -16.812 -16.328 1 98 547 PRO B C 1
ATOM 8833 O O . PRO B 1 547 ? -4.523 -17.938 -16.422 1 98 547 PRO B O 1
ATOM 8836 N N . THR B 1 548 ? -4.812 -15.992 -15.258 1 97.81 548 THR B N 1
ATOM 8837 C CA . THR B 1 548 ? -3.697 -16.375 -14.398 1 97.81 548 THR B CA 1
ATOM 8838 C C . THR B 1 548 ? -3.918 -15.867 -12.977 1 97.81 548 THR B C 1
ATOM 8840 O O . THR B 1 548 ? -4.395 -14.75 -12.781 1 97.81 548 THR B O 1
ATOM 8843 N N . LEU B 1 549 ? -3.678 -16.656 -12.016 1 96.56 549 LEU B N 1
ATOM 8844 C CA . LEU B 1 549 ? -3.477 -16.266 -10.625 1 96.56 549 LEU B CA 1
ATOM 8845 C C . LEU B 1 549 ? -1.99 -16.156 -10.297 1 96.56 549 LEU B C 1
ATOM 8847 O O . LEU B 1 549 ? -1.593 -16.266 -9.133 1 96.56 549 LEU B O 1
ATOM 8851 N N . ALA B 1 550 ? -1.162 -16.031 -11.367 1 96 550 ALA B N 1
ATOM 8852 C CA . ALA B 1 550 ? 0.293 -15.969 -11.242 1 96 550 ALA B CA 1
ATOM 8853 C C . ALA B 1 550 ? 0.858 -17.312 -10.781 1 96 550 ALA B C 1
ATOM 8855 O O . ALA B 1 550 ? 1.688 -17.359 -9.867 1 96 550 ALA B O 1
ATOM 8856 N N . HIS B 1 551 ? 0.268 -18.359 -11.305 1 97.88 551 HIS B N 1
ATOM 8857 C CA . HIS B 1 551 ? 0.734 -19.719 -11.023 1 97.88 551 HIS B CA 1
ATOM 8858 C C . HIS B 1 551 ? 1.242 -20.391 -12.297 1 97.88 551 HIS B C 1
ATOM 8860 O O . HIS B 1 551 ? 0.837 -21.516 -12.609 1 97.88 551 HIS B O 1
ATOM 8866 N N . PRO B 1 552 ? 2.094 -19.703 -13.062 1 98.38 552 PRO B N 1
ATOM 8867 C CA . PRO B 1 552 ? 2.586 -20.391 -14.266 1 98.38 552 PRO B CA 1
ATOM 8868 C C . PRO B 1 552 ? 3.273 -21.703 -13.953 1 98.38 552 PRO B C 1
ATOM 8870 O O . PRO B 1 552 ? 4.102 -21.781 -13.039 1 98.38 552 PRO B O 1
ATOM 8873 N N . SER B 1 553 ? 2.912 -22.75 -14.758 1 98.69 553 SER B N 1
ATOM 8874 C CA . SER B 1 553 ? 3.428 -24.094 -14.477 1 98.69 553 SER B CA 1
ATOM 8875 C C . SER B 1 553 ? 3.281 -25 -15.688 1 98.69 553 SER B C 1
ATOM 8877 O O . SER B 1 553 ? 2.555 -24.672 -16.625 1 98.69 553 SER B O 1
ATOM 8879 N N . GLY B 1 554 ? 4.051 -26.031 -15.695 1 98.81 554 GLY B N 1
ATOM 8880 C CA . GLY B 1 554 ? 3.779 -27.188 -16.531 1 98.81 554 GLY B CA 1
ATOM 8881 C C . GLY B 1 554 ? 4.418 -27.094 -17.906 1 98.81 554 GLY B C 1
ATOM 8882 O O . GLY B 1 554 ? 4.289 -28.016 -18.719 1 98.81 554 GLY B O 1
ATOM 8883 N N . SER B 1 555 ? 5.246 -26.125 -18.203 1 98.88 555 SER B N 1
ATOM 8884 C CA . SER B 1 555 ? 5.723 -25.859 -19.562 1 98.88 555 SER B CA 1
ATOM 8885 C C . SER B 1 555 ? 6.906 -26.75 -19.922 1 98.88 555 SER B C 1
ATOM 8887 O O . SER B 1 555 ? 7.391 -26.719 -21.047 1 98.88 555 SER B O 1
ATOM 8889 N N . CYS B 1 556 ? 7.426 -27.547 -19.047 1 98.88 556 CYS B N 1
ATOM 8890 C CA . CYS B 1 556 ? 8.391 -28.625 -19.234 1 98.88 556 CYS B CA 1
ATOM 8891 C C . CYS B 1 556 ? 8.023 -29.844 -18.375 1 98.88 556 CYS B C 1
ATOM 8893 O O . CYS B 1 556 ? 8.789 -30.25 -17.516 1 98.88 556 CYS B O 1
ATOM 8895 N N . PRO B 1 557 ? 6.965 -30.562 -18.734 1 98.81 557 PRO B N 1
ATOM 8896 C CA . PRO B 1 557 ? 6.301 -31.469 -17.797 1 98.81 557 PRO B CA 1
ATOM 8897 C C . PRO B 1 557 ? 7.109 -32.719 -17.516 1 98.81 557 PRO B C 1
ATOM 8899 O O . PRO B 1 557 ? 7.738 -33.281 -18.438 1 98.81 557 PRO B O 1
ATOM 8902 N N . MET B 1 558 ? 7.074 -33.094 -16.281 1 98.75 558 MET B N 1
ATOM 8903 C CA . MET B 1 558 ? 7.566 -34.406 -15.836 1 98.75 558 MET B CA 1
ATOM 8904 C C . MET B 1 558 ? 6.57 -35.5 -16.172 1 98.75 558 MET B C 1
ATOM 8906 O O . MET B 1 558 ? 5.504 -35.594 -15.57 1 98.75 558 MET B O 1
ATOM 8910 N N . MET B 1 559 ? 6.898 -36.25 -17.156 1 98.19 559 MET B N 1
ATOM 8911 C CA . MET B 1 559 ? 6.156 -37.406 -17.703 1 98.19 559 MET B CA 1
ATOM 8912 C C . MET B 1 559 ? 7.074 -38.344 -18.484 1 98.19 559 MET B C 1
ATOM 8914 O O . MET B 1 559 ? 8.156 -37.906 -18.922 1 98.19 559 MET B O 1
ATOM 8918 N N . PRO B 1 560 ? 6.629 -39.594 -18.672 1 98.25 560 PRO B N 1
ATOM 8919 C CA . PRO B 1 560 ? 7.41 -40.438 -19.562 1 98.25 560 PRO B CA 1
ATOM 8920 C C . PRO B 1 560 ? 7.594 -39.812 -20.953 1 98.25 560 PRO B C 1
ATOM 8922 O O . PRO B 1 560 ? 6.684 -39.156 -21.469 1 98.25 560 PRO B O 1
ATOM 8925 N N . GLU B 1 561 ? 8.734 -40.062 -21.516 1 97.38 561 GLU B N 1
ATOM 8926 C CA . GLU B 1 561 ? 9.055 -39.5 -22.828 1 97.38 561 GLU B CA 1
ATOM 8927 C C . GLU B 1 561 ? 8.016 -39.875 -23.859 1 97.38 561 GLU B C 1
ATOM 8929 O O . GLU B 1 561 ? 7.617 -39.062 -24.688 1 97.38 561 GLU B O 1
ATOM 8934 N N . ARG B 1 562 ? 7.547 -41.094 -23.812 1 96.69 562 ARG B N 1
ATOM 8935 C CA . ARG B 1 562 ? 6.602 -41.625 -24.781 1 96.69 562 ARG B CA 1
ATOM 8936 C C . ARG B 1 562 ? 5.25 -40.938 -24.672 1 96.69 562 ARG B C 1
ATOM 8938 O O . ARG B 1 562 ? 4.426 -41.031 -25.594 1 96.69 562 ARG B O 1
ATOM 8945 N N . ASP B 1 563 ? 5.051 -40.281 -23.562 1 97.12 563 ASP B N 1
ATOM 8946 C CA . ASP B 1 563 ? 3.789 -39.594 -23.312 1 97.12 563 ASP B CA 1
ATOM 8947 C C . ASP B 1 563 ? 3.979 -38.094 -23.344 1 97.12 563 ASP B C 1
ATOM 8949 O O . ASP B 1 563 ? 3.248 -37.344 -22.688 1 97.12 563 ASP B O 1
ATOM 8953 N N . GLY B 1 564 ? 5.02 -37.656 -24.016 1 96.38 564 GLY B N 1
ATOM 8954 C CA . GLY B 1 564 ? 5.215 -36.25 -24.219 1 96.38 564 GLY B CA 1
ATOM 8955 C C . GLY B 1 564 ? 5.871 -35.562 -23.047 1 96.38 564 GLY B C 1
ATOM 8956 O O . GLY B 1 564 ? 5.617 -34.375 -22.781 1 96.38 564 GLY B O 1
ATOM 8957 N N . GLY B 1 565 ? 6.652 -36.219 -22.328 1 98.19 565 GLY B N 1
ATOM 8958 C CA . GLY B 1 565 ? 7.379 -35.625 -21.203 1 98.19 565 GLY B CA 1
ATOM 8959 C C . GLY B 1 565 ? 8.609 -34.844 -21.641 1 98.19 565 GLY B C 1
ATOM 8960 O O . GLY B 1 565 ? 9.172 -35.125 -22.703 1 98.19 565 GLY B O 1
ATOM 8961 N N . CYS B 1 566 ? 8.938 -33.844 -20.875 1 98.75 566 CYS B N 1
ATOM 8962 C CA . CYS B 1 566 ? 10.156 -33.062 -21.047 1 98.75 566 CYS B CA 1
ATOM 8963 C C . CYS B 1 566 ? 11.273 -33.594 -20.156 1 98.75 566 CYS B C 1
ATOM 8965 O O . CYS B 1 566 ? 12.43 -33.656 -20.578 1 98.75 566 CYS B O 1
ATOM 8967 N N . VAL B 1 567 ? 10.914 -33.938 -18.891 1 98.88 567 VAL B N 1
ATOM 8968 C CA . VAL B 1 567 ? 11.891 -34.469 -17.953 1 98.88 567 VAL B CA 1
ATOM 8969 C C . VAL B 1 567 ? 11.398 -35.812 -17.391 1 98.88 567 VAL B C 1
ATOM 8971 O O . VAL B 1 567 ? 10.195 -36.062 -17.344 1 98.88 567 VAL B O 1
ATOM 8974 N N . SER B 1 568 ? 12.312 -36.594 -16.906 1 98.56 568 SER B N 1
ATOM 8975 C CA . SER B 1 568 ? 12 -37.844 -16.234 1 98.56 568 SER B CA 1
ATOM 8976 C C . SER B 1 568 ? 11.617 -37.625 -14.781 1 98.56 568 SER B C 1
ATOM 8978 O O . SER B 1 568 ? 11.688 -36.5 -14.281 1 98.56 568 SER B O 1
ATOM 8980 N N . ASP B 1 569 ? 11.258 -38.719 -14.102 1 98.31 569 ASP B N 1
ATOM 8981 C CA . ASP B 1 569 ? 10.953 -38.656 -12.68 1 98.31 569 ASP B CA 1
ATOM 8982 C C . ASP B 1 569 ? 12.219 -38.406 -11.859 1 98.31 569 ASP B C 1
ATOM 8984 O O . ASP B 1 569 ? 12.141 -38.125 -10.656 1 98.31 569 ASP B O 1
ATOM 8988 N N . LYS B 1 570 ? 13.375 -38.375 -12.508 1 98.25 570 LYS B N 1
ATOM 8989 C CA . LYS B 1 570 ? 14.633 -38 -11.875 1 98.25 570 LYS B CA 1
ATOM 8990 C C . LYS B 1 570 ? 15.055 -36.594 -12.305 1 98.25 570 LYS B C 1
ATOM 8992 O O . LYS B 1 570 ? 16.172 -36.156 -12.023 1 98.25 570 LYS B O 1
ATOM 8997 N N . LEU B 1 571 ? 14.242 -35.875 -13.062 1 98.69 571 LEU B N 1
ATOM 8998 C CA . LEU B 1 571 ? 14.297 -34.438 -13.336 1 98.69 571 LEU B CA 1
ATOM 8999 C C . LEU B 1 571 ? 15.273 -34.156 -14.477 1 98.69 571 LEU B C 1
ATOM 9001 O O . LEU B 1 571 ? 15.578 -33 -14.742 1 98.69 571 LEU B O 1
ATOM 9005 N N . MET B 1 572 ? 15.734 -35.188 -15.133 1 98.5 572 MET B N 1
ATOM 9006 C CA . MET B 1 572 ? 16.672 -35 -16.234 1 98.5 572 MET B CA 1
ATOM 9007 C C . MET B 1 572 ? 15.93 -34.719 -17.547 1 98.5 572 MET B C 1
ATOM 9009 O O . MET B 1 572 ? 14.922 -35.344 -17.844 1 98.5 572 MET B O 1
ATOM 9013 N N . VAL B 1 573 ? 16.422 -33.781 -18.344 1 98.88 573 VAL B N 1
ATOM 9014 C CA . VAL B 1 573 ? 15.828 -33.438 -19.625 1 98.88 573 VAL B CA 1
ATOM 9015 C C . VAL B 1 573 ? 16.078 -34.562 -20.625 1 98.88 573 VAL B C 1
ATOM 9017 O O . VAL B 1 573 ? 17.219 -34.969 -20.859 1 98.88 573 VAL B O 1
ATOM 9020 N N . TYR B 1 574 ? 15.047 -35.094 -21.234 1 98.75 574 TYR B N 1
ATOM 9021 C CA . TYR B 1 574 ? 15.195 -36.188 -22.188 1 98.75 574 TYR B CA 1
ATOM 9022 C C . TYR B 1 574 ? 16.094 -35.781 -23.344 1 98.75 574 TYR B C 1
ATOM 9024 O O . TYR B 1 574 ? 16.016 -34.625 -23.828 1 98.75 574 TYR B O 1
ATOM 9032 N N . GLY B 1 575 ? 16.906 -36.656 -23.766 1 98 575 GLY B N 1
ATOM 9033 C CA . GLY B 1 575 ? 17.797 -36.438 -24.891 1 98 575 GLY B CA 1
ATOM 9034 C C . GLY B 1 575 ? 19.078 -35.75 -24.516 1 98 575 GLY B C 1
ATOM 9035 O O . GLY B 1 575 ? 19.953 -35.531 -25.359 1 98 575 GLY B O 1
ATOM 9036 N N . THR B 1 576 ? 19.25 -35.375 -23.266 1 98.06 576 THR B N 1
ATOM 9037 C CA . THR B 1 576 ? 20.438 -34.656 -22.812 1 98.06 576 THR B CA 1
ATOM 9038 C C . THR B 1 576 ? 21.109 -35.406 -21.656 1 98.06 576 THR B C 1
ATOM 9040 O O . THR B 1 576 ? 20.594 -36.438 -21.188 1 98.06 576 THR B O 1
ATOM 9043 N N . GLN B 1 577 ? 22.328 -34.969 -21.344 1 96.81 577 GLN B N 1
ATOM 9044 C CA . GLN B 1 577 ? 23.062 -35.406 -20.172 1 96.81 577 GLN B CA 1
ATOM 9045 C C . GLN B 1 577 ? 23.5 -34.188 -19.328 1 96.81 577 GLN B C 1
ATOM 9047 O O . GLN B 1 577 ? 23.766 -33.125 -19.859 1 96.81 577 GLN B O 1
ATOM 9052 N N . HIS B 1 578 ? 23.5 -34.375 -18 1 97.38 578 HIS B N 1
ATOM 9053 C CA . HIS B 1 578 ? 23.984 -33.375 -17.047 1 97.38 578 HIS B CA 1
ATOM 9054 C C . HIS B 1 578 ? 23.125 -32.125 -17.078 1 97.38 578 HIS B C 1
ATOM 9056 O O . HIS B 1 578 ? 23.641 -31 -16.922 1 97.38 578 HIS B O 1
ATOM 9062 N N . LEU B 1 579 ? 21.797 -32.312 -17.391 1 98.62 579 LEU B N 1
ATOM 9063 C CA . LEU B 1 579 ? 20.875 -31.188 -17.453 1 98.62 579 LEU B CA 1
ATOM 9064 C C . LEU B 1 579 ? 19.547 -31.547 -16.797 1 98.62 579 LEU B C 1
ATOM 9066 O O . LEU B 1 579 ? 18.891 -32.5 -17.188 1 98.62 579 LEU B O 1
ATOM 9070 N N . SER B 1 580 ? 19.203 -30.828 -15.734 1 98.44 580 SER B N 1
ATOM 9071 C CA . SER B 1 580 ? 17.953 -31.078 -15.047 1 98.44 580 SER B CA 1
ATOM 9072 C C . SER B 1 580 ? 17.109 -29.812 -14.938 1 98.44 580 SER B C 1
ATOM 9074 O O . SER B 1 580 ? 17.625 -28.703 -15.094 1 98.44 580 SER B O 1
ATOM 9076 N N . VAL B 1 581 ? 15.82 -29.922 -14.758 1 98.94 581 VAL B N 1
ATOM 9077 C CA . VAL B 1 581 ? 14.867 -28.859 -14.469 1 98.94 581 VAL B CA 1
ATOM 9078 C C . VAL B 1 581 ? 14.172 -29.125 -13.141 1 98.94 581 VAL B C 1
ATOM 9080 O O . VAL B 1 581 ? 13.734 -30.25 -12.875 1 98.94 581 VAL B O 1
ATOM 9083 N N . ILE B 1 582 ? 14.055 -28.062 -12.266 1 98.88 582 ILE B N 1
ATOM 9084 C CA . ILE B 1 582 ? 13.531 -28.328 -10.93 1 98.88 582 ILE B CA 1
ATOM 9085 C C . ILE B 1 582 ? 12.484 -27.281 -10.57 1 98.88 582 ILE B C 1
ATOM 9087 O O . ILE B 1 582 ? 12.078 -27.172 -9.414 1 98.88 582 ILE B O 1
ATOM 9091 N N . ASP B 1 583 ? 12.016 -26.469 -11.5 1 98.81 583 ASP B N 1
ATOM 9092 C CA . ASP B 1 583 ? 11.086 -25.391 -11.203 1 98.81 583 ASP B CA 1
ATOM 9093 C C . ASP B 1 583 ? 9.656 -25.781 -11.562 1 98.81 583 ASP B C 1
ATOM 9095 O O . ASP B 1 583 ? 9.375 -26.953 -11.82 1 98.81 583 ASP B O 1
ATOM 9099 N N . ALA B 1 584 ? 8.727 -24.859 -11.555 1 98.88 584 ALA B N 1
ATOM 9100 C CA . ALA B 1 584 ? 7.297 -25.141 -11.672 1 98.88 584 ALA B CA 1
ATOM 9101 C C . ALA B 1 584 ? 6.961 -25.672 -13.062 1 98.88 584 ALA B C 1
ATOM 9103 O O . ALA B 1 584 ? 5.879 -26.219 -13.273 1 98.88 584 ALA B O 1
ATOM 9104 N N . SER B 1 585 ? 7.867 -25.516 -13.984 1 98.88 585 SER B N 1
ATOM 9105 C CA . SER B 1 585 ? 7.605 -26 -15.336 1 98.88 585 SER B CA 1
ATOM 9106 C C . SER B 1 585 ? 7.492 -27.531 -15.367 1 98.88 585 SER B C 1
ATOM 9108 O O . SER B 1 585 ? 6.91 -28.094 -16.297 1 98.88 585 SER B O 1
ATOM 9110 N N . ILE B 1 586 ? 7.926 -28.219 -14.375 1 98.94 586 ILE B N 1
ATOM 9111 C CA . ILE B 1 586 ? 7.969 -29.688 -14.438 1 98.94 586 ILE B CA 1
ATOM 9112 C C . ILE B 1 586 ? 6.609 -30.25 -14.039 1 98.94 586 ILE B C 1
ATOM 9114 O O . ILE B 1 586 ? 6.359 -31.453 -14.211 1 98.94 586 ILE B O 1
ATOM 9118 N N . ILE B 1 587 ? 5.738 -29.484 -13.508 1 98.88 587 ILE B N 1
ATOM 9119 C CA . ILE B 1 587 ? 4.453 -29.938 -12.992 1 98.88 587 ILE B CA 1
ATOM 9120 C C . ILE B 1 587 ? 3.598 -30.469 -14.141 1 98.88 587 ILE B C 1
ATOM 9122 O O . ILE B 1 587 ? 3.309 -29.75 -15.094 1 98.88 587 ILE B O 1
ATOM 9126 N N . PRO B 1 588 ? 3.199 -31.719 -14.055 1 98.69 588 PRO B N 1
ATOM 9127 C CA . PRO B 1 588 ? 2.43 -32.25 -15.188 1 98.69 588 PRO B CA 1
ATOM 9128 C C . PRO B 1 588 ? 0.974 -31.781 -15.172 1 98.69 588 PRO B C 1
ATOM 9130 O O . PRO B 1 588 ? 0.43 -31.422 -16.219 1 98.69 588 PRO B O 1
ATOM 9133 N N . ILE B 1 589 ? 0.3 -31.859 -14.023 1 98.81 589 ILE B N 1
ATOM 9134 C CA . ILE B 1 589 ? -1.025 -31.312 -13.766 1 98.81 589 ILE B CA 1
ATOM 9135 C C . ILE B 1 589 ? -0.965 -30.359 -12.57 1 98.81 589 ILE B C 1
ATOM 9137 O O . ILE B 1 589 ? -0.552 -30.734 -11.477 1 98.81 589 ILE B O 1
ATOM 9141 N N . ILE B 1 590 ? -1.337 -29.125 -12.789 1 98.81 590 ILE B N 1
ATOM 9142 C CA . ILE B 1 590 ? -1.254 -28.094 -11.758 1 98.81 590 ILE B CA 1
ATOM 9143 C C . ILE B 1 590 ? -2.119 -28.484 -10.562 1 98.81 590 ILE B C 1
ATOM 9145 O O . ILE B 1 590 ? -3.264 -28.922 -10.734 1 98.81 590 ILE B O 1
ATOM 9149 N N . PRO B 1 591 ? -1.594 -28.5 -9.367 1 98.81 591 PRO B N 1
ATOM 9150 C CA . PRO B 1 591 ? -2.395 -28.875 -8.195 1 98.81 591 PRO B CA 1
ATOM 9151 C C . PRO B 1 591 ? -3.414 -27.797 -7.816 1 98.81 591 PRO B C 1
ATOM 9153 O O . PRO B 1 591 ? -3.283 -26.641 -8.234 1 98.81 591 PRO B O 1
ATOM 9156 N N . SER B 1 592 ? -4.43 -28.172 -7.055 1 98.62 592 SER B N 1
ATOM 9157 C CA . SER B 1 592 ? -5.469 -27.25 -6.586 1 98.62 592 SER B CA 1
ATOM 9158 C C . SER B 1 592 ? -5.016 -26.484 -5.348 1 98.62 592 SER B C 1
ATOM 9160 O O . SER B 1 592 ? -5.562 -26.672 -4.262 1 98.62 592 SER B O 1
ATOM 9162 N N . CYS B 1 593 ? -4.078 -25.641 -5.547 1 98.5 593 CYS B N 1
ATOM 9163 C CA . CYS B 1 593 ? -3.48 -24.781 -4.52 1 98.5 593 CYS B CA 1
ATOM 9164 C C . CYS B 1 593 ? -2.594 -23.719 -5.141 1 98.5 593 CYS B C 1
ATOM 9166 O O . CYS B 1 593 ? -2.389 -23.703 -6.355 1 98.5 593 CYS B O 1
ATOM 9168 N N . HIS B 1 594 ? -2.197 -22.828 -4.371 1 98.06 594 HIS B N 1
ATOM 9169 C CA . HIS B 1 594 ? -1.097 -21.953 -4.777 1 98.06 594 HIS B CA 1
ATOM 9170 C C . HIS B 1 594 ? 0.211 -22.734 -4.875 1 98.06 594 HIS B C 1
ATOM 9172 O O . HIS B 1 594 ? 0.368 -23.781 -4.23 1 98.06 594 HIS B O 1
ATOM 9178 N N . LEU B 1 595 ? 1.152 -22.234 -5.535 1 98.19 595 LEU B N 1
ATOM 9179 C CA . LEU B 1 595 ? 2.225 -23.141 -5.934 1 98.19 595 LEU B CA 1
ATOM 9180 C C . LEU B 1 595 ? 3.398 -23.062 -4.965 1 98.19 595 LEU B C 1
ATOM 9182 O O . LEU B 1 595 ? 4.281 -23.922 -4.973 1 98.19 595 LEU B O 1
ATOM 9186 N N . GLN B 1 596 ? 3.492 -22.016 -4.141 1 98.19 596 GLN B N 1
ATOM 9187 C CA . GLN B 1 596 ? 4.734 -21.844 -3.396 1 98.19 596 GLN B CA 1
ATOM 9188 C C . GLN B 1 596 ? 4.996 -23.031 -2.477 1 98.19 596 GLN B C 1
ATOM 9190 O O . GLN B 1 596 ? 6.133 -23.5 -2.367 1 98.19 596 GLN B O 1
ATOM 9195 N N . ALA B 1 597 ? 3.949 -23.5 -1.765 1 98.81 597 ALA B N 1
ATOM 9196 C CA . ALA B 1 597 ? 4.164 -24.656 -0.892 1 98.81 597 ALA B CA 1
ATOM 9197 C C . ALA B 1 597 ? 4.652 -25.859 -1.687 1 98.81 597 ALA B C 1
ATOM 9199 O O . ALA B 1 597 ? 5.582 -26.562 -1.268 1 98.81 597 ALA B O 1
ATOM 9200 N N . THR B 1 598 ? 4.012 -26.094 -2.762 1 98.88 598 THR B N 1
ATOM 9201 C CA . THR B 1 598 ? 4.41 -27.172 -3.652 1 98.88 598 THR B CA 1
ATOM 9202 C C . THR B 1 598 ? 5.855 -27 -4.105 1 98.88 598 THR B C 1
ATOM 9204 O O . THR B 1 598 ? 6.621 -27.969 -4.141 1 98.88 598 THR B O 1
ATOM 9207 N N . MET B 1 599 ? 6.266 -25.812 -4.406 1 98.88 599 MET B N 1
ATOM 9208 C CA . MET B 1 599 ? 7.617 -25.562 -4.898 1 98.88 599 MET B CA 1
ATOM 9209 C C . MET B 1 599 ? 8.648 -25.766 -3.793 1 98.88 599 MET B C 1
ATOM 9211 O O . MET B 1 599 ? 9.758 -26.234 -4.051 1 98.88 599 MET B O 1
ATOM 9215 N N . TYR B 1 600 ? 8.32 -25.375 -2.576 1 98.88 600 TYR B N 1
ATOM 9216 C CA . TYR B 1 600 ? 9.211 -25.688 -1.468 1 98.88 600 TYR B CA 1
ATOM 9217 C C . TYR B 1 600 ? 9.406 -27.203 -1.339 1 98.88 600 TYR B C 1
ATOM 9219 O O . TYR B 1 600 ? 10.516 -27.672 -1.105 1 98.88 600 TYR B O 1
ATOM 9227 N N . GLY B 1 601 ? 8.32 -27.953 -1.48 1 98.88 601 GLY B N 1
ATOM 9228 C CA . GLY B 1 601 ? 8.414 -29.406 -1.478 1 98.88 601 GLY B CA 1
ATOM 9229 C C . GLY B 1 601 ? 9.258 -29.938 -2.615 1 98.88 601 GLY B C 1
ATOM 9230 O O . GLY B 1 601 ? 10.141 -30.781 -2.4 1 98.88 601 GLY B O 1
ATOM 9231 N N . ILE B 1 602 ? 9.016 -29.438 -3.789 1 98.88 602 ILE B N 1
ATOM 9232 C CA . ILE B 1 602 ? 9.766 -29.859 -4.965 1 98.88 602 ILE B CA 1
ATOM 9233 C C . ILE B 1 602 ? 11.242 -29.547 -4.777 1 98.88 602 ILE B C 1
ATOM 9235 O O . ILE B 1 602 ? 12.109 -30.359 -5.137 1 98.88 602 ILE B O 1
ATOM 9239 N N . GLY B 1 603 ? 11.555 -28.359 -4.25 1 98.88 603 GLY B N 1
ATOM 9240 C CA . GLY B 1 603 ? 12.938 -28.016 -3.996 1 98.88 603 GLY B CA 1
ATOM 9241 C C . GLY B 1 603 ? 13.656 -29 -3.107 1 98.88 603 GLY B C 1
ATOM 9242 O O . GLY B 1 603 ? 14.766 -29.438 -3.424 1 98.88 603 GLY B O 1
ATOM 9243 N N . GLU B 1 604 ? 13.031 -29.375 -2.018 1 98.81 604 GLU B N 1
ATOM 9244 C CA . GLU B 1 604 ? 13.617 -30.359 -1.095 1 98.81 604 GLU B CA 1
ATOM 9245 C C . GLU B 1 604 ? 13.797 -31.703 -1.767 1 98.81 604 GLU B C 1
ATOM 9247 O O . GLU B 1 604 ? 14.836 -32.344 -1.602 1 98.81 604 GLU B O 1
ATOM 9252 N N . LYS B 1 605 ? 12.844 -32.125 -2.473 1 98.75 605 LYS B N 1
ATOM 9253 C CA . LYS B 1 605 ? 12.922 -33.406 -3.145 1 98.75 605 LYS B CA 1
ATOM 9254 C C . LYS B 1 605 ? 13.969 -33.406 -4.254 1 98.75 605 LYS B C 1
ATOM 9256 O O . LYS B 1 605 ? 14.711 -34.375 -4.422 1 98.75 605 LYS B O 1
ATOM 9261 N N . ALA B 1 606 ? 13.953 -32.344 -5.012 1 98.75 606 ALA B N 1
ATOM 9262 C CA . ALA B 1 606 ? 14.938 -32.188 -6.078 1 98.75 606 ALA B CA 1
ATOM 9263 C C . ALA B 1 606 ? 16.359 -32.281 -5.527 1 98.75 606 ALA B C 1
ATOM 9265 O O . ALA B 1 606 ? 17.234 -32.906 -6.137 1 98.75 606 ALA B O 1
ATOM 9266 N N . ALA B 1 607 ? 16.594 -31.641 -4.426 1 98.69 607 ALA B N 1
ATOM 9267 C CA . ALA B 1 607 ? 17.922 -31.688 -3.805 1 98.69 607 ALA B CA 1
ATOM 9268 C C . ALA B 1 607 ? 18.328 -33.125 -3.498 1 98.69 607 ALA B C 1
ATOM 9270 O O . ALA B 1 607 ? 19.469 -33.531 -3.746 1 98.69 607 ALA B O 1
ATOM 9271 N N . GLU B 1 608 ? 17.406 -33.875 -2.994 1 97.75 608 GLU B N 1
ATOM 9272 C CA . GLU B 1 608 ? 17.688 -35.281 -2.676 1 97.75 608 GLU B CA 1
ATOM 9273 C C . GLU B 1 608 ? 18.016 -36.094 -3.932 1 97.75 608 GLU B C 1
ATOM 9275 O O . GLU B 1 608 ? 18.969 -36.875 -3.934 1 97.75 608 GLU B O 1
ATOM 9280 N N . ILE B 1 609 ? 17.281 -35.875 -4.934 1 98.19 609 ILE B N 1
ATOM 9281 C CA . ILE B 1 609 ? 17.453 -36.594 -6.191 1 98.19 609 ILE B CA 1
ATOM 9282 C C . ILE B 1 609 ? 18.812 -36.25 -6.801 1 98.19 609 ILE B C 1
ATOM 9284 O O . ILE B 1 609 ? 19.562 -37.156 -7.219 1 98.19 609 ILE B O 1
ATOM 9288 N N . ILE B 1 610 ? 19.156 -35 -6.852 1 98.06 610 ILE B N 1
ATOM 9289 C CA . ILE B 1 610 ? 20.391 -34.531 -7.477 1 98.06 610 ILE B CA 1
ATOM 9290 C C . ILE B 1 610 ? 21.594 -35 -6.66 1 98.06 610 ILE B C 1
ATOM 9292 O O . ILE B 1 610 ? 22.594 -35.438 -7.219 1 98.06 610 ILE B O 1
ATOM 9296 N N . LYS B 1 611 ? 21.516 -34.938 -5.359 1 96.56 611 LYS B N 1
ATOM 9297 C CA . LYS B 1 611 ? 22.578 -35.438 -4.492 1 96.56 611 LYS B CA 1
ATOM 9298 C C . LYS B 1 611 ? 22.828 -36.938 -4.707 1 96.56 611 LYS B C 1
ATOM 9300 O O . LYS B 1 611 ? 23.969 -37.375 -4.668 1 96.56 611 LYS B O 1
ATOM 9305 N N . ALA B 1 612 ? 21.766 -37.625 -4.895 1 94.31 612 ALA B N 1
ATOM 9306 C CA . ALA B 1 612 ? 21.859 -39.094 -5.004 1 94.31 612 ALA B CA 1
ATOM 9307 C C . ALA B 1 612 ? 22.547 -39.5 -6.305 1 94.31 612 ALA B C 1
ATOM 9309 O O . ALA B 1 612 ? 23.156 -40.562 -6.383 1 94.31 612 ALA B O 1
ATOM 9310 N N . ARG B 1 613 ? 22.484 -38.719 -7.379 1 89.12 613 ARG B N 1
ATOM 9311 C CA . ARG B 1 613 ? 23.062 -39.125 -8.648 1 89.12 613 ARG B CA 1
ATOM 9312 C C . ARG B 1 613 ? 24.5 -38.594 -8.781 1 89.12 613 ARG B C 1
ATOM 9314 O O . ARG B 1 613 ? 25.266 -39.094 -9.602 1 89.12 613 ARG B O 1
ATOM 9321 N N . SER B 1 614 ? 24.984 -37.688 -8.031 1 71.81 614 SER B N 1
ATOM 9322 C CA . SER B 1 614 ? 26.359 -37.219 -8.062 1 71.81 614 SER B CA 1
ATOM 9323 C C . SER B 1 614 ? 27.281 -38.125 -7.258 1 71.81 614 SER B C 1
ATOM 9325 O O . SER B 1 614 ? 26.906 -38.625 -6.207 1 71.81 614 SER B O 1
#

Nearest PDB structures (foldseek):
  7vkd-assembly1_A  TM=9.063E-01  e=1.225E-50  Aspergillus oryzae
  4h7u-assembly1_A  TM=8.616E-01  e=2.747E-45  Macropsalliota meleagris
  6ys2-assembly1_AAA  TM=8.269E-01  e=1.274E-41  Chlorella variabilis
  7r34-assembly2_B  TM=8.166E-01  e=1.600E-41  Chlorella variabilis
  5hsa-assembly1_H  TM=7.987E-01  e=3.765E-41  Komagataella phaffii CBS 7435

Radius of gyration: 32.65 Å; Cα contacts (8 Å, |Δi|>4): 3078; chains: 2; bounding box: 76×86×75 Å

InterPro domains:
  IPR000172 Glucose-methanol-choline oxidoreductase, N-terminal [PF00732] (30-338)
  IPR000172 Glucose-methanol-choline oxidoreductase, N-terminal [PS00623] (108-131)
  IPR000172 Glucose-methanol-choline oxidoreductase, N-terminal [PS00624] (297-311)
  IPR007867 Glucose-methanol-choline oxidoreductase, C-terminal [PF05199] (466-603)
  IPR012132 Glucose-methanol-choline oxidoreductase [PIRSF000137] (25-612)
  IPR012132 Glucose-methanol-choline oxidoreductase [PTHR11552] (29-613)
  IPR036188 FAD/NAD(P)-binding domain superfamily [G3DSA:3.50.50.60] (30-611)
  IPR036188 FAD/NAD(P)-binding domain superfamily [SSF51905] (27-613)

Sequence (1228 aa):
MPAFSRLAVAVQLLAVIVAPVLGAAAKPQYDYVIVGGGVTGLIVANRITEDKSKTVLVVEAGDNVDTDNTKIPYKANDLTSAAGLIWENINSLPEPGLGNTSYAVIVAKVLGGGSVINGMVYDRGSAADYDAWEALGNKGWGWKGMEEAFIKGTTFQPPTPDVVKDFNITWDESTYGNGPLKVSITSNQYEDIKDYWAAWKASGVYIPEDGNAGEAYGPSWYANTMDATTGRRAHARYAYYDPIQTRANLHILTGTTADKIIFDSKKKTMASGIEVTDKTGKKATFYAKKEVVLAAGAIQTPKLLQLSGIGPKSVLKAAGIPVKVELDAVGSNFQDHPYATVVFNTTSNYFPNQNSLMTNATFNASAWEQYVEHKTGPYTYARGNALAFISLPDMTNDTDSLISRLSSQKATDYLPSIYKSNKKLASGFAKQRAVIADIFSRRDAAVAEFPVPADGSYGLVGVEKPLSRGTVYIDAKNPNGPPNVIYNAFVNPIDRMIMAVGLRFFRTVWARPELASKKISETVPGAQHTSDEDIYNSLLAQSMLSPTLAHPSGSCPMMPERDGGCVSDKLMVYGTQHLSVIDASIIPIIPSCHLQATMYGIGEKAAEIIKARSMPAFSRLAVAVQLLAVIVAPVLGAAAKPQYDYVIVGGGVTGLIVANRITEDKSKTVLVVEAGDNVDTDNTKIPYKANDLTSAAGLIWENINSLPEPGLGNTSYAVIVAKVLGGGSVINGMVYDRGSAADYDAWEALGNKGWGWKGMEEAFIKGTTFQPPTPDVVKDFNITWDESTYGNGPLKVSITSNQYEDIKDYWAAWKASGVYIPEDGNAGEAYGPSWYANTMDATTGRRAHARYAYYDPIQTRANLHILTGTTADKIIFDSKKKTMASGIEVTDKTGKKATFYAKKEVVLAAGAIQTPKLLQLSGIGPKSVLKAAGIPVKVELDAVGSNFQDHPYATVVFNTTSNYFPNQNSLMTNATFNASAWEQYVEHKTGPYTYARGNALAFISLPDMTNDTDSLISRLSSQKATDYLPSIYKSNKKLASGFAKQRAVIADIFSRRDAAVAEFPVPADGSYGLVGVEKPLSRGTVYIDAKNPNGPPNVIYNAFVNPIDRMIMAVGLRFFRTVWARPELASKKISETVPGAQHTSDEDIYNSLLAQSMLSPTLAHPSGSCPMMPERDGGCVSDKLMVYGTQHLSVIDASIIPIIPSCHLQATMYGIGEKAAEIIKARS

Foldseek 3Di:
DDPPPPPPPPPPPPPPPDDPPADVHDAAEFQEEEEAQAQLSLLLLLLQCVPVVGFYEYEAQAEADDDCCQWFQANLVPLCSQPPQWDPDFWAAQFPLQVGDIDDFGWGRYRHTCLRRHLQWQADFAQLQQVLQVLQPQPQRGPVNLLVLLQAAEDEDEEDPVLCVLQVAADDRVSHHPHQFYWYAASADFPLLSLLVVLQVVLPADEDRARRSNQQAWKHFTTGRADLQQLIHRGNCNRRCVVCVVSPSYHYHYQKHWQEFDADPVALFATFWTWIAGNVRDIGIYTHPFFYEYARAQFVRLLRCLSHQEEDPVQNVLLVHHHSHHAPLRFWQKAFKKKFKWFKDKDDPDPPFLCCCPVPVVVVVVQVVCCVVPSHGSSSQRQGGIKHFHALVSLDVCLVVLLVVLVPDQQCPQEPPSLVVDVLQSQLLVSSSVSVSVSNVDGSGGQWMWDSGSGPGIIMIIGQFDSYMWGWGADSVCSSDHTHTHLNPCSPVSSLVSNLSRVLSVVSSCPDPSCVVMDIAIVVLHPVQRDSVSNSVSSSVVVRIDSHPSQIAQSQAAHDSSNSHQAHSLQAGPPHHSYGYQYRNHHNTGGRDRCSSVSSSSSSSNSVSSSVVD/DPPPPPPPPPPPPPPPVDDPPADVHDFAEFQEEEEAQAQLSLLLLLLQCVPVVGFYEYEAQAEADDDCCQWFQANLVPLCSQPPQWDPDFWAAQFPLQVGDIDDFTWGRYRHTCLRRHLQWQADFAQLQQVLQVLQPQPQRGPVNLLVLLQAAEDEDEEDPVLCVVQVAADDRVSHYPHQFYWYAASADFPLLSLLVVLQVVLPADEDRHRRSNQQAWKHFTTGRADLQQLIHRGNCNRRCVVCVVSPSYHYHYQKHWQEFDADPVGLFATFWTWIAGNVRDIGIYTHPFFYEYARAQFVVLLRCLSHQEEDPVQNVLQVHHHSHHAPLRFWQKAFKKKFKWFKDKDDPDPPFLCCCPVPVVVVVVQVVCCVVPSHGSSSQRQGGIKHFHALVSLDPCLVVLLVVLVPDQQCVQEPPSLVVDVLQSQLLVSSSVSVSVSNVDGSGGQWMWDSGSGPGIIMIIGQFDSYMWGWGADSVCSSDHTHTHLNPCSPVSSLVSNLSRVLSVVSSCPDPSCVVMDIAIVVLHPVQRDSVSNSVSSSVVVRIDSHPSQIAQSQAAHDSSNSHQAHSLQAGPPHHSYGYQYRNHHNTGGRDRCSSVSSSSSSSNSVSSVVVD

Organism: NCBI:txid156630